Protein AF-0000000070301097 (afdb_homodimer)

Solvent-accessible surface area (backbone atoms only — not comparable to full-atom values): 40102 Å² total; per-residue (Å²): 132,86,77,67,25,36,35,29,25,30,81,79,52,45,54,55,52,76,52,56,28,48,64,40,44,45,90,35,55,64,46,75,44,76,74,69,53,74,23,33,63,29,37,35,24,30,61,84,64,44,79,50,8,28,23,27,32,39,84,56,67,58,24,27,42,43,61,41,70,46,54,82,66,65,92,47,59,67,46,46,28,51,45,50,35,54,30,47,49,50,44,55,66,67,61,50,75,31,85,77,51,65,75,56,15,11,36,51,49,45,55,34,40,14,57,30,53,55,39,57,37,32,36,28,36,32,52,56,39,35,31,37,34,30,26,52,30,57,32,42,52,75,41,41,66,54,43,50,53,25,48,39,67,54,47,73,68,51,35,67,24,32,34,36,54,27,60,87,48,36,64,78,86,65,74,65,91,63,74,61,44,61,81,36,63,78,86,74,84,56,68,32,28,52,58,40,41,53,41,64,49,31,57,84,82,38,64,86,67,17,61,75,68,60,43,52,63,60,27,57,53,46,18,74,65,17,55,69,24,32,32,36,28,36,54,29,48,58,28,62,56,50,54,30,22,55,75,29,43,31,57,28,38,39,35,28,19,62,45,59,66,33,46,51,47,17,51,54,26,43,46,75,67,45,62,90,56,80,47,60,49,76,42,69,37,54,58,69,60,47,61,71,66,49,57,71,46,68,30,35,28,40,37,42,48,55,76,62,64,18,92,42,68,90,39,36,70,60,22,44,51,50,51,17,53,56,44,20,53,47,60,61,26,43,18,79,70,11,40,39,39,40,46,42,58,15,59,58,53,47,66,67,57,50,50,48,26,46,37,51,14,34,51,73,47,68,49,53,46,24,38,35,45,72,43,61,50,37,56,54,51,25,24,19,57,52,35,69,80,60,56,34,42,35,32,40,33,30,42,35,74,132,85,76,68,24,37,34,30,25,32,81,81,52,44,54,55,52,78,53,56,29,48,65,40,44,44,88,34,56,65,47,77,44,77,75,69,54,74,23,35,63,28,36,36,24,30,62,84,64,44,77,48,7,26,23,27,30,40,84,56,66,58,24,28,44,41,60,40,69,46,54,83,65,63,91,47,58,67,45,45,29,51,45,49,36,53,32,46,49,51,46,54,67,66,62,50,76,32,84,76,50,66,73,55,14,11,36,53,51,45,55,35,40,14,57,31,51,56,40,56,38,33,38,30,36,32,53,57,38,34,31,36,35,29,28,52,31,57,32,42,50,74,40,42,66,54,44,51,55,24,47,39,65,52,47,73,67,53,34,68,24,32,35,36,55,27,61,88,48,37,62,77,86,65,74,64,89,64,73,61,43,61,80,36,62,78,85,76,83,56,69,31,26,54,57,41,42,52,40,63,48,32,56,84,82,39,64,86,67,18,63,76,68,62,43,52,65,58,28,57,53,46,17,73,63,17,55,70,25,32,34,37,29,36,52,28,48,59,28,62,55,51,54,30,22,55,75,30,41,30,58,28,36,40,36,29,19,64,46,58,66,31,46,51,47,18,51,52,27,43,48,72,67,45,61,90,56,80,47,59,49,78,42,69,37,54,58,69,60,49,60,70,65,50,56,71,46,67,28,35,29,40,35,42,48,55,77,64,65,17,90,42,68,90,40,36,70,62,24,44,50,49,51,18,52,57,45,20,54,46,59,60,26,43,19,77,70,12,40,40,41,40,45,42,58,16,59,58,54,46,66,66,57,51,50,49,27,46,38,52,13,34,51,74,46,67,50,53,45,25,37,36,44,74,45,60,49,34,55,58,50,24,23,18,57,52,36,70,80,60,56,34,42,36,30,40,33,31,43,34,72

Secondary structure (DSSP, 8-state):
-PPPPEEEEPTTTTHHHHTT-SEEEGGGEEEEES-PPTT-EEEEE-TT--EEEEEEE-SSSEEEEEEES-TT---SHHHHHHHHHHHHHHHHHTT--B-S-TTT-B-EEEEEEGGGGT-TTEEEEEETTEEEEEESSHHHHHTHHHHHHHHHHHTTTS--EEEE--TTTS-GGG------EEEES------EEETTEEE---TTTSSTTSS-GGGHHHHHHHHTT-TT-EEEEES-TTTHHHHHHHHTT-SEEEEEES-HHHHHHHHHHHHHHHTT-TTEEEEES-HHHHHHHSPTT--SEEEE-PPPS-SSGGGHHHHHHHHHHHHHHHHHHSPTTEEEEEEE--TTS-HHHHHHHHHHHHHHHT--EEEEEEE---TTSPEETT-GGG---EEEEEEE-/-----EEEEPTTTTHHHHTT-SEEEGGGEEEEES-PPTT-EEEEE-TT--EEEEEEE-SSSEEEEEEES-TT---SHHHHHHHHHHHHHHHHHTT--B-S-TTT-B-EEEEEEGGGGT-TTEEEEEETTEEEEEESSHHHHHTHHHHHHHHHHHTTTS--EEEE--TTTS-GGG------EEEES------EEETTEEE---TTTSSTTSS-GGGHHHHHHHHTT-TT-EEEEES-TTTHHHHHHHHTT-SEEEEEES-HHHHHHHHHHHHHHHTT-TTEEEEES-HHHHHHHSPTT--SEEEE-PPPS-SSGGGHHHHHHHHHHHHHHHHHHSPTTEEEEEEE--TTS-HHHHHHHHHHHHHHHT--EEEEEEE---TTSPEETT-GGG---EEEEEEE-

InterPro domains:
  IPR002478 PUA domain [SM00359] (5-89)
  IPR015947 PUA-like superfamily [SSF88697] (5-71)
  IPR019614 S-adenosylmethionine-dependent methyltransferase [PF10672] (193-356)
  IPR029063 S-adenosyl-L-methionine-dependent methyltransferase superfamily [G3DSA:3.40.50.150] (193-400)
  IPR029063 S-adenosyl-L-methionine-dependent methyltransferase superfamily [SSF53335] (89-398)
  IPR036974 PUA domain superfamily [G3DSA:2.30.130.10] (5-72)
  IPR041532 RlmI-like, PUA domain [PF17785] (7-69)
  IPR041532 RlmI-like, PUA domain [cd21153] (5-70)

Nearest PDB structures (foldseek):
  2cww-assembly2_B  TM=9.002E-01  e=7.167E-39  Thermus thermophilus HB8
  4dmg-assembly1_B  TM=9.343E-01  e=1.389E-37  Thermus thermophilus HB8
  2cww-assembly1_A-2  TM=9.075E-01  e=8.643E-38  Thermus thermophilus HB8
  1wxw-assembly1_A  TM=9.062E-01  e=1.245E-36  Thermus thermophilus HB8
  3v8v-assembly2_B  TM=6.995E-01  e=7.171E-20  Escherichia coli K-12

Sequence (802 aa):
MTALPSITLLPNKEESVRRFHPWIFSGAIASISGNPAEGDPVHIFSSKHEPLGVGHYEKGSIAVRMLSFDVDTVLDVSFWEERLSAAFRLRSALGLIRYDDPRSKNTVYRLVHGEGDGLPGLIIDVYGHTAVMQAHSVGMHHARTDIAKALIATTAGLVDAVYYKSDSTLPFKAGLESADGFLIGSAQAEAEYENGLLFLPDWIKGQKTGFFIDQRENRALLEEYASGRKVLNMFCYSGGFSLYAMRGGAYKVHSVDSSARAVHLLEKNMALNFAGDDRHESYAADAFHFLDEMAVGAYDLIVLDPPAFAKHRKVLRNALIGYRKLNAVAFRKIAPGGVLFTFSCSQAVSREEFRLAVFTAAASAGRKVRILHQLTQPADHPINIYHPEGEYLKGLVLYVEMTALPSITLLPNKEESVRRFHPWIFSGAIASISGNPAEGDPVHIFSSKHEPLGVGHYEKGSIAVRMLSFDVDTVLDVSFWEERLSAAFRLRSALGLIRYDDPRSKNTVYRLVHGEGDGLPGLIIDVYGHTAVMQAHSVGMHHARTDIAKALIATTAGLVDAVYYKSDSTLPFKAGLESADGFLIGSAQAEAEYENGLLFLPDWIKGQKTGFFIDQRENRALLEEYASGRKVLNMFCYSGGFSLYAMRGGAYKVHSVDSSARAVHLLEKNMALNFAGDDRHESYAADAFHFLDEMAVGAYDLIVLDPPAFAKHRKVLRNALIGYRKLNAVAFRKIAPGGVLFTFSCSQAVSREEFRLAVFTAAASAGRKVRILHQLTQPADHPINIYHPEGEYLKGLVLYVE

Structure (mmCIF, N/CA/C/O backbone):
data_AF-0000000070301097-model_v1
#
loop_
_entity.id
_entity.type
_entity.pdbx_description
1 polymer 'PUA domain-containing protein'
#
loop_
_atom_site.group_PDB
_atom_site.id
_atom_site.type_symbol
_atom_site.label_atom_id
_atom_site.label_alt_id
_atom_site.label_comp_id
_atom_site.label_asym_id
_atom_site.label_entity_id
_atom_site.label_seq_id
_atom_site.pdbx_PDB_ins_code
_atom_site.Cartn_x
_atom_site.Cartn_y
_atom_site.Cartn_z
_atom_site.occupancy
_atom_site.B_iso_or_equiv
_atom_site.auth_seq_id
_atom_site.auth_comp_id
_atom_site.auth_asym_id
_atom_site.auth_atom_id
_atom_site.pdbx_PDB_model_num
ATOM 1 N N . MET A 1 1 ? 9.078 -39.25 -31.391 1 39.34 1 MET A N 1
ATOM 2 C CA . MET A 1 1 ? 8.422 -38.312 -30.469 1 39.34 1 MET A CA 1
ATOM 3 C C . MET A 1 1 ? 7.965 -37.062 -31.188 1 39.34 1 MET A C 1
ATOM 5 O O . MET A 1 1 ? 8.773 -36.375 -31.797 1 39.34 1 MET A O 1
ATOM 9 N N . THR A 1 2 ? 6.727 -36.938 -31.688 1 54.66 2 THR A N 1
ATOM 10 C CA . THR A 1 2 ? 6.203 -35.938 -32.594 1 54.66 2 THR A CA 1
ATOM 11 C C . THR A 1 2 ? 6.473 -34.531 -32.062 1 54.66 2 THR A C 1
ATOM 13 O O . THR A 1 2 ? 6.32 -34.25 -30.875 1 54.66 2 THR A O 1
ATOM 16 N N . ALA A 1 3 ? 7.215 -33.688 -32.812 1 79.31 3 ALA A N 1
ATOM 17 C CA . ALA A 1 3 ? 7.641 -32.312 -32.469 1 79.31 3 ALA A CA 1
ATOM 18 C C . ALA A 1 3 ? 6.453 -31.453 -32.062 1 79.31 3 ALA A C 1
ATOM 20 O O . ALA A 1 3 ? 5.359 -31.594 -32.625 1 79.31 3 ALA A O 1
ATOM 21 N N . LEU A 1 4 ? 6.418 -30.797 -30.891 1 90.31 4 LEU A N 1
ATOM 22 C CA . LEU A 1 4 ? 5.379 -29.859 -30.484 1 90.31 4 LEU A CA 1
ATOM 23 C C . LEU A 1 4 ? 5.07 -28.875 -31.609 1 90.31 4 LEU A C 1
ATOM 25 O O . LEU A 1 4 ? 5.961 -28.5 -32.375 1 90.31 4 LEU A O 1
ATOM 29 N N . PRO A 1 5 ? 3.797 -28.547 -31.75 1 97.06 5 PRO A N 1
ATOM 30 C CA . PRO A 1 5 ? 3.506 -27.422 -32.656 1 97.06 5 PRO A CA 1
ATOM 31 C C . PRO A 1 5 ? 4.301 -26.172 -32.312 1 97.06 5 PRO A C 1
ATOM 33 O O . PRO A 1 5 ? 4.879 -26.078 -31.219 1 97.06 5 PRO A O 1
ATOM 36 N N . SER A 1 6 ? 4.379 -25.328 -33.344 1 97.81 6 SER A N 1
ATOM 37 C CA . SER A 1 6 ? 5.199 -24.141 -33.125 1 97.81 6 SER A CA 1
ATOM 38 C C . SER A 1 6 ? 4.5 -22.891 -33.625 1 97.81 6 SER A C 1
ATOM 40 O O . SER A 1 6 ? 3.686 -22.953 -34.562 1 97.81 6 SER A O 1
ATOM 42 N N . ILE A 1 7 ? 4.797 -21.781 -33 1 98.25 7 ILE A N 1
ATOM 43 C CA . ILE A 1 7 ? 4.305 -20.453 -33.375 1 98.25 7 ILE A CA 1
ATOM 44 C C . ILE A 1 7 ? 5.48 -19.531 -33.656 1 98.25 7 ILE A C 1
ATOM 46 O O . ILE A 1 7 ? 6.438 -19.469 -32.875 1 98.25 7 ILE A O 1
ATOM 50 N N . THR A 1 8 ? 5.398 -18.875 -34.781 1 98.62 8 THR A N 1
ATOM 51 C CA . THR A 1 8 ? 6.383 -17.859 -35.125 1 98.62 8 THR A CA 1
ATOM 52 C C . THR A 1 8 ? 5.777 -16.469 -35.031 1 98.62 8 THR A C 1
ATOM 54 O O . THR A 1 8 ? 4.691 -16.219 -35.562 1 98.62 8 THR A O 1
ATOM 57 N N . LEU A 1 9 ? 6.453 -15.586 -34.375 1 98.69 9 LEU A N 1
ATOM 58 C CA . LEU A 1 9 ? 5.949 -14.234 -34.156 1 98.69 9 LEU A CA 1
ATOM 59 C C . LEU A 1 9 ? 6.32 -13.312 -35.312 1 98.69 9 LEU A C 1
ATOM 61 O O . LEU A 1 9 ? 7.25 -13.602 -36.062 1 98.69 9 LEU A O 1
ATOM 65 N N . LEU A 1 10 ? 5.512 -12.211 -35.438 1 98.38 10 LEU A N 1
ATOM 66 C CA . LEU A 1 10 ? 5.828 -11.141 -36.406 1 98.38 10 LEU A CA 1
ATOM 67 C C . LEU A 1 10 ? 7.109 -10.422 -36 1 98.38 10 LEU A C 1
ATOM 69 O O . LEU A 1 10 ? 7.527 -10.492 -34.844 1 98.38 10 LEU A O 1
ATOM 73 N N . PRO A 1 11 ? 7.75 -9.727 -36.938 1 97.38 11 PRO A N 1
ATOM 74 C CA . PRO A 1 11 ? 8.93 -8.938 -36.594 1 97.38 11 PRO A CA 1
ATOM 75 C C . PRO A 1 11 ? 8.664 -7.945 -35.469 1 97.38 11 PRO A C 1
ATOM 77 O O . PRO A 1 11 ? 7.609 -7.305 -35.438 1 97.38 11 PRO A O 1
ATOM 80 N N . ASN A 1 12 ? 9.531 -7.879 -34.469 1 95.25 12 ASN A N 1
ATOM 81 C CA . ASN A 1 12 ? 9.531 -6.941 -33.344 1 95.25 12 ASN A CA 1
ATOM 82 C C . ASN A 1 12 ? 8.5 -7.332 -32.281 1 95.25 12 ASN A C 1
ATOM 84 O O . ASN A 1 12 ? 8.414 -6.691 -31.234 1 95.25 12 ASN A O 1
ATOM 88 N N . LYS A 1 13 ? 7.711 -8.367 -32.531 1 96.5 13 LYS A N 1
ATOM 89 C CA . LYS A 1 13 ? 6.699 -8.773 -31.547 1 96.5 13 LYS A CA 1
ATOM 90 C C . LYS A 1 13 ? 7.285 -9.727 -30.5 1 96.5 13 LYS A C 1
ATOM 92 O O . LYS A 1 13 ? 6.578 -10.18 -29.609 1 96.5 13 LYS A O 1
ATOM 97 N N . GLU A 1 14 ? 8.625 -9.969 -30.672 1 96.31 14 GLU A N 1
ATOM 98 C CA . GLU A 1 14 ? 9.297 -10.812 -29.688 1 96.31 14 GLU A CA 1
ATOM 99 C C . GLU A 1 14 ? 9.781 -9.992 -28.484 1 96.31 14 GLU A C 1
ATOM 101 O O . GLU A 1 14 ? 10.188 -10.555 -27.469 1 96.31 14 GLU A O 1
ATOM 106 N N . GLU A 1 15 ? 9.734 -8.688 -28.594 1 95.38 15 GLU A N 1
ATOM 107 C CA . GLU A 1 15 ? 10.297 -7.816 -27.562 1 95.38 15 GLU A CA 1
ATOM 108 C C . GLU A 1 15 ? 9.633 -8.055 -26.203 1 95.38 15 GLU A C 1
ATOM 110 O O . GLU A 1 15 ? 10.305 -8.156 -25.188 1 95.38 15 GLU A O 1
ATOM 115 N N . SER A 1 16 ? 8.273 -8.109 -26.156 1 95.12 16 SER A N 1
ATOM 116 C CA . SER A 1 16 ? 7.555 -8.344 -24.922 1 95.12 16 SER A CA 1
ATOM 117 C C . SER A 1 16 ? 7.93 -9.688 -24.312 1 95.12 16 SER A C 1
ATOM 119 O O . SER A 1 16 ? 8.055 -9.812 -23.094 1 95.12 16 SER A O 1
ATOM 121 N N . VAL A 1 17 ? 8.125 -10.703 -25.156 1 96.94 17 VAL A N 1
ATOM 122 C CA . VAL A 1 17 ? 8.5 -12.031 -24.688 1 96.94 17 VAL A CA 1
ATOM 123 C C . VAL A 1 17 ? 9.914 -12 -24.109 1 96.94 17 VAL A C 1
ATOM 125 O O . VAL A 1 17 ? 10.188 -12.617 -23.078 1 96.94 17 VAL A O 1
ATOM 128 N N . ARG A 1 18 ? 10.797 -11.266 -24.781 1 95.81 18 ARG A N 1
ATOM 129 C CA . ARG A 1 18 ? 12.172 -11.133 -24.328 1 95.81 18 ARG A CA 1
ATOM 130 C C . ARG A 1 18 ? 12.242 -10.375 -23 1 95.81 18 ARG A C 1
ATOM 132 O O . ARG A 1 18 ? 13.211 -10.508 -22.25 1 95.81 18 ARG A O 1
ATOM 139 N N . ARG A 1 19 ? 11.195 -9.648 -22.719 1 95.5 19 ARG A N 1
ATOM 140 C CA . ARG A 1 19 ? 11.086 -8.945 -21.438 1 95.5 19 ARG A CA 1
ATOM 141 C C . ARG A 1 19 ? 10.195 -9.711 -20.469 1 95.5 19 ARG A C 1
ATOM 143 O O . ARG A 1 19 ? 9.648 -9.133 -19.531 1 95.5 19 ARG A O 1
ATOM 150 N N . PHE A 1 20 ? 9.898 -10.93 -20.781 1 97.44 20 PHE A N 1
ATOM 151 C CA . PHE A 1 20 ? 9.344 -11.953 -19.906 1 97.44 20 PHE A CA 1
ATOM 152 C C . PHE A 1 20 ? 7.859 -11.727 -19.672 1 97.44 20 PHE A C 1
ATOM 154 O O . PHE A 1 20 ? 7.32 -12.117 -18.641 1 97.44 20 PHE A O 1
ATOM 161 N N . HIS A 1 21 ? 7.238 -10.992 -20.562 1 97.75 21 HIS A N 1
ATOM 162 C CA . HIS A 1 21 ? 5.785 -10.922 -20.469 1 97.75 21 HIS A CA 1
ATOM 163 C C . HIS A 1 21 ? 5.152 -12.289 -20.703 1 97.75 21 HIS A C 1
ATOM 165 O O . HIS A 1 21 ? 5.492 -12.969 -21.672 1 97.75 21 HIS A O 1
ATOM 171 N N . PRO A 1 22 ? 4.195 -12.68 -19.922 1 97.88 22 PRO A N 1
ATOM 172 C CA . PRO A 1 22 ? 3.732 -14.07 -19.969 1 97.88 22 PRO A CA 1
ATOM 173 C C . PRO A 1 22 ? 2.627 -14.297 -21 1 97.88 22 PRO A C 1
ATOM 175 O O . PRO A 1 22 ? 2.125 -15.414 -21.141 1 97.88 22 PRO A O 1
ATOM 178 N N . TRP A 1 23 ? 2.256 -13.258 -21.734 1 98.06 23 TRP A N 1
ATOM 179 C CA . TRP A 1 23 ? 1.188 -13.391 -22.719 1 98.06 23 TRP A CA 1
ATOM 180 C C . TRP A 1 23 ? 1.692 -13.055 -24.109 1 98.06 23 TRP A C 1
ATOM 182 O O . TRP A 1 23 ? 2.48 -12.117 -24.281 1 98.06 23 TRP A O 1
ATOM 192 N N . ILE A 1 24 ? 1.294 -13.789 -25.031 1 98.31 24 ILE A N 1
ATOM 193 C CA . ILE A 1 24 ? 1.429 -13.438 -26.453 1 98.31 24 ILE A CA 1
ATOM 194 C C . ILE A 1 24 ? 0.048 -13.203 -27.047 1 98.31 24 ILE A C 1
ATOM 196 O O . ILE A 1 24 ? -0.822 -14.07 -27 1 98.31 24 ILE A O 1
ATOM 200 N N . PHE A 1 25 ? -0.124 -12.133 -27.609 1 97.69 25 PHE A N 1
ATOM 201 C CA . PHE A 1 25 ? -1.412 -11.773 -28.188 1 97.69 25 PHE A CA 1
ATOM 202 C C . PHE A 1 25 ? -1.523 -12.273 -29.625 1 97.69 25 PHE A C 1
ATOM 204 O O . PHE A 1 25 ? -0.518 -12.383 -30.328 1 97.69 25 PHE A O 1
ATOM 211 N N . SER A 1 26 ? -2.752 -12.484 -30.016 1 97.56 26 SER A N 1
ATOM 212 C CA . SER A 1 26 ? -3.012 -13.07 -31.328 1 97.56 26 SER A CA 1
ATOM 213 C C . SER A 1 26 ? -2.465 -12.188 -32.438 1 97.56 26 SER A C 1
ATOM 215 O O . SER A 1 26 ? -1.997 -12.695 -33.469 1 97.56 26 SER A O 1
ATOM 217 N N . GLY A 1 27 ? -2.48 -10.906 -32.219 1 97.19 27 GLY A N 1
ATOM 218 C CA . GLY A 1 27 ? -2.008 -9.969 -33.219 1 97.19 27 GLY A CA 1
ATOM 219 C C . GLY A 1 27 ? -0.509 -10.039 -33.469 1 97.19 27 GLY A C 1
ATOM 220 O O . GLY A 1 27 ? 0.001 -9.531 -34.469 1 97.19 27 GLY A O 1
ATOM 221 N N . ALA A 1 28 ? 0.151 -10.727 -32.625 1 98.12 28 ALA A N 1
ATOM 222 C CA . ALA A 1 28 ? 1.606 -10.797 -32.688 1 98.12 28 ALA A CA 1
ATOM 223 C C . ALA A 1 28 ? 2.049 -12.016 -33.5 1 98.12 28 ALA A C 1
ATOM 225 O O . ALA A 1 28 ? 3.234 -12.172 -33.812 1 98.12 28 ALA A O 1
ATOM 226 N N . ILE A 1 29 ? 1.186 -12.883 -33.969 1 98.19 29 ILE A N 1
ATOM 227 C CA . ILE A 1 29 ? 1.529 -14.18 -34.562 1 98.19 29 ILE A CA 1
ATOM 228 C C . ILE A 1 29 ? 1.639 -14.062 -36.062 1 98.19 29 ILE A C 1
ATOM 230 O O . ILE A 1 29 ? 0.737 -13.531 -36.719 1 98.19 29 ILE A O 1
ATOM 234 N N . ALA A 1 30 ? 2.715 -14.5 -36.625 1 98.19 30 ALA A N 1
ATOM 235 C CA . ALA A 1 30 ? 2.926 -14.555 -38.062 1 98.19 30 ALA A CA 1
ATOM 236 C C . ALA A 1 30 ? 2.406 -15.867 -38.625 1 98.19 30 ALA A C 1
ATOM 238 O O . ALA A 1 30 ? 1.756 -15.875 -39.688 1 98.19 30 ALA A O 1
ATOM 239 N N . SER A 1 31 ? 2.732 -17 -37.969 1 97.94 31 SER A N 1
ATOM 240 C CA . SER A 1 31 ? 2.303 -18.297 -38.469 1 97.94 31 SER A CA 1
ATOM 241 C C . SER A 1 31 ? 2.246 -19.328 -37.344 1 97.94 31 SER A C 1
ATOM 243 O O . SER A 1 31 ? 2.893 -19.172 -36.312 1 97.94 31 SER A O 1
ATOM 245 N N . ILE A 1 32 ? 1.415 -20.297 -37.562 1 97.56 32 ILE A N 1
ATOM 246 C CA . ILE A 1 32 ? 1.292 -21.438 -36.688 1 97.56 32 ILE A CA 1
ATOM 247 C C . ILE A 1 32 ? 1.538 -22.734 -37.469 1 97.56 32 ILE A C 1
ATOM 249 O O . ILE A 1 32 ? 0.93 -22.953 -38.5 1 97.56 32 ILE A O 1
ATOM 253 N N . SER A 1 33 ? 2.439 -23.531 -36.938 1 96.75 33 SER A N 1
ATOM 254 C CA . SER A 1 33 ? 2.734 -24.828 -37.562 1 96.75 33 SER A CA 1
ATOM 255 C C . SER A 1 33 ? 2.283 -25.969 -36.656 1 96.75 33 SER A C 1
ATOM 257 O O . SER A 1 33 ? 2.484 -25.938 -35.438 1 96.75 33 SER A O 1
ATOM 259 N N . GLY A 1 34 ? 1.703 -27.078 -37.25 1 95.88 34 GLY A N 1
ATOM 260 C CA . GLY A 1 34 ? 1.335 -28.266 -36.5 1 95.88 34 GLY A CA 1
ATOM 261 C C . GLY A 1 34 ? -0.115 -28.281 -36.062 1 95.88 34 GLY A C 1
ATOM 262 O O . GLY A 1 34 ? -0.578 -29.234 -35.438 1 95.88 34 GLY A O 1
ATOM 263 N N . ASN A 1 35 ? -0.934 -27.281 -36.281 1 94.06 35 ASN A N 1
ATOM 264 C CA . ASN A 1 35 ? -2.359 -27.172 -35.969 1 94.06 35 ASN A CA 1
ATOM 265 C C . ASN A 1 35 ? -2.668 -27.484 -34.531 1 94.06 35 ASN A C 1
ATOM 267 O O . ASN A 1 35 ? -3.426 -28.406 -34.219 1 94.06 35 ASN A O 1
ATOM 271 N N . PRO A 1 36 ? -2.191 -26.828 -33.656 1 96.44 36 PRO A N 1
ATOM 272 C CA . PRO A 1 36 ? -2.451 -27.078 -32.25 1 96.44 36 PRO A CA 1
ATOM 273 C C . PRO A 1 36 ? -3.916 -26.859 -31.875 1 96.44 36 PRO A C 1
ATOM 275 O O . PRO A 1 36 ? -4.566 -25.953 -32.406 1 96.44 36 PRO A O 1
ATOM 278 N N . ALA A 1 37 ? -4.398 -27.781 -30.984 1 94.38 37 ALA A N 1
ATOM 279 C CA . ALA A 1 37 ? -5.688 -27.547 -30.344 1 94.38 37 ALA A CA 1
ATOM 280 C C . ALA A 1 37 ? -5.539 -26.625 -29.141 1 94.38 37 ALA A C 1
ATOM 282 O O . ALA A 1 37 ? -4.43 -26.406 -28.641 1 94.38 37 ALA A O 1
ATOM 283 N N . GLU A 1 38 ? -6.656 -26.078 -28.75 1 94.38 38 GLU A N 1
ATOM 284 C CA . GLU A 1 38 ? -6.625 -25.234 -27.562 1 94.38 38 GLU A CA 1
ATOM 285 C C . GLU A 1 38 ? -6.094 -26 -26.344 1 94.38 38 GLU A C 1
ATOM 287 O O . GLU A 1 38 ? -6.527 -27.109 -26.078 1 94.38 38 GLU A O 1
ATOM 292 N N . GLY A 1 39 ? -5.16 -25.328 -25.672 1 95.5 39 GLY A N 1
ATOM 293 C CA . GLY A 1 39 ? -4.578 -25.938 -24.484 1 95.5 39 GLY A CA 1
ATOM 294 C C . GLY A 1 39 ? -3.285 -26.688 -24.766 1 95.5 39 GLY A C 1
ATOM 295 O O . GLY A 1 39 ? -2.533 -27 -23.844 1 95.5 39 GLY A O 1
ATOM 296 N N . ASP A 1 40 ? -2.982 -26.969 -26.031 1 96.38 40 ASP A N 1
ATOM 297 C CA . ASP A 1 40 ? -1.773 -27.703 -26.391 1 96.38 40 ASP A CA 1
ATOM 298 C C . ASP A 1 40 ? -0.521 -26.875 -26.094 1 96.38 40 ASP A C 1
ATOM 300 O O . ASP A 1 40 ? -0.517 -25.656 -26.25 1 96.38 40 ASP A O 1
ATOM 304 N N . PRO A 1 41 ? 0.547 -27.594 -25.641 1 97.75 41 PRO A N 1
ATOM 305 C CA . PRO A 1 41 ? 1.835 -26.891 -25.578 1 97.75 41 PRO A CA 1
ATOM 306 C C . PRO A 1 41 ? 2.367 -26.516 -26.969 1 97.75 41 PRO A C 1
ATOM 308 O O . PRO A 1 41 ? 2.211 -27.297 -27.906 1 97.75 41 PRO A O 1
ATOM 311 N N . VAL A 1 42 ? 2.928 -25.359 -27.078 1 98.31 42 VAL A N 1
ATOM 312 C CA . VAL A 1 42 ? 3.502 -24.906 -28.328 1 98.31 42 VAL A CA 1
ATOM 313 C C . VAL A 1 42 ? 4.863 -24.25 -28.078 1 98.31 42 VAL A C 1
ATOM 315 O O . VAL A 1 42 ? 5.082 -23.641 -27.031 1 98.31 42 VAL A O 1
ATOM 318 N N . HIS A 1 43 ? 5.773 -24.438 -28.984 1 98.5 43 HIS A N 1
ATOM 319 C CA . HIS A 1 43 ? 7.035 -23.703 -28.984 1 98.5 43 HIS A CA 1
ATOM 320 C C . HIS A 1 43 ? 6.883 -22.344 -29.641 1 98.5 43 HIS A C 1
ATOM 322 O O . HIS A 1 43 ? 6.168 -22.203 -30.625 1 98.5 43 HIS A O 1
ATOM 328 N N . ILE A 1 44 ? 7.566 -21.344 -29.141 1 98.5 44 ILE A N 1
ATOM 329 C CA . ILE A 1 44 ? 7.496 -19.984 -29.672 1 98.5 44 ILE A CA 1
ATOM 330 C C . ILE A 1 44 ? 8.852 -19.594 -30.266 1 98.5 44 ILE A C 1
ATOM 332 O O . ILE A 1 44 ? 9.891 -19.766 -29.625 1 98.5 44 ILE A O 1
ATOM 336 N N . PHE A 1 45 ? 8.789 -19.047 -31.422 1 98.56 45 PHE A N 1
ATOM 337 C CA . PHE A 1 45 ? 9.992 -18.562 -32.094 1 98.56 45 PHE A CA 1
ATOM 338 C C . PHE A 1 45 ? 9.812 -17.125 -32.562 1 98.56 45 PHE A C 1
ATOM 340 O O . PHE A 1 45 ? 8.688 -16.688 -32.844 1 98.56 45 PHE A O 1
ATOM 347 N N . SER A 1 46 ? 10.914 -16.406 -32.625 1 98.31 46 SER A N 1
ATOM 348 C CA . SER A 1 46 ? 10.883 -15.055 -33.188 1 98.31 46 SER A CA 1
ATOM 349 C C . SER A 1 46 ? 10.734 -15.109 -34.688 1 98.31 46 SER A C 1
ATOM 351 O O . SER A 1 46 ? 10.719 -16.188 -35.281 1 98.31 46 SER A O 1
ATOM 353 N N . SER A 1 47 ? 10.586 -13.922 -35.312 1 97.69 47 SER A N 1
ATOM 354 C CA . SER A 1 47 ? 10.508 -13.82 -36.781 1 97.69 47 SER A CA 1
ATOM 355 C C . SER A 1 47 ? 11.766 -14.359 -37.438 1 97.69 47 SER A C 1
ATOM 357 O O . SER A 1 47 ? 11.734 -14.797 -38.594 1 97.69 47 SER A O 1
ATOM 359 N N . LYS A 1 48 ? 12.859 -14.352 -36.719 1 97.75 48 LYS A N 1
ATOM 360 C CA . LYS A 1 48 ? 14.133 -14.875 -37.219 1 97.75 48 LYS A CA 1
ATOM 361 C C . LYS A 1 48 ? 14.367 -16.297 -36.719 1 97.75 48 LYS A C 1
ATOM 363 O O . LYS A 1 48 ? 15.492 -16.797 -36.781 1 97.75 48 LYS A O 1
ATOM 368 N N . HIS A 1 49 ? 13.359 -16.906 -36.125 1 97.12 49 HIS A N 1
ATOM 369 C CA . HIS A 1 49 ? 13.32 -18.297 -35.719 1 97.12 49 HIS A CA 1
ATOM 370 C C . HIS A 1 49 ? 14.227 -18.516 -34.5 1 97.12 49 HIS A C 1
ATOM 372 O O . HIS A 1 49 ? 14.797 -19.609 -34.344 1 97.12 49 HIS A O 1
ATOM 378 N N . GLU A 1 50 ? 14.477 -17.453 -33.781 1 97.88 50 GLU A N 1
ATOM 379 C CA . GLU A 1 50 ? 15.125 -17.625 -32.469 1 97.88 50 GLU A CA 1
ATOM 380 C C . GLU A 1 50 ? 14.172 -18.234 -31.453 1 97.88 50 GLU A C 1
ATOM 382 O O . GLU A 1 50 ? 13 -17.844 -31.391 1 97.88 50 GLU A O 1
ATOM 387 N N . PRO A 1 51 ? 14.656 -19.25 -30.734 1 98.12 51 PRO A N 1
ATOM 388 C CA . PRO A 1 51 ? 13.781 -19.844 -29.719 1 98.12 51 PRO A CA 1
ATOM 389 C C . PRO A 1 51 ? 13.43 -18.875 -28.594 1 98.12 51 PRO A C 1
ATOM 391 O O . PRO A 1 51 ? 14.312 -18.203 -28.062 1 98.12 51 PRO A O 1
ATOM 394 N N . LEU A 1 52 ? 12.133 -18.781 -28.172 1 98.25 52 LEU A N 1
ATOM 395 C CA . LEU A 1 52 ? 11.688 -17.828 -27.172 1 98.25 52 LEU A CA 1
ATOM 396 C C . LEU A 1 52 ? 11.109 -18.531 -25.953 1 98.25 52 LEU A C 1
ATOM 398 O O . LEU A 1 52 ? 11.125 -17.984 -24.844 1 98.25 52 LEU A O 1
ATOM 402 N N . GLY A 1 53 ? 10.57 -19.719 -26.141 1 98.19 53 GLY A N 1
ATOM 403 C CA . GLY A 1 53 ? 10.031 -20.438 -24.984 1 98.19 53 GLY A CA 1
ATOM 404 C C . GLY A 1 53 ? 8.906 -21.391 -25.344 1 98.19 53 GLY A C 1
ATOM 405 O O . GLY A 1 53 ? 8.781 -21.797 -26.516 1 98.19 53 GLY A O 1
ATOM 406 N N . VAL A 1 54 ? 8.164 -21.859 -24.375 1 98.38 54 VAL A N 1
ATOM 407 C CA . VAL A 1 54 ? 7.047 -22.781 -24.531 1 98.38 54 VAL A CA 1
ATOM 408 C C . VAL A 1 54 ? 5.855 -22.297 -23.703 1 98.38 54 VAL A C 1
ATOM 410 O O . VAL A 1 54 ? 6.031 -21.703 -22.641 1 98.38 54 VAL A O 1
ATOM 413 N N . GLY A 1 55 ? 4.652 -22.453 -24.172 1 98.31 55 GLY A N 1
ATOM 414 C CA . GLY A 1 55 ? 3.426 -22.078 -23.484 1 98.31 55 GLY A CA 1
ATOM 415 C C . GLY A 1 55 ? 2.211 -22.844 -23.984 1 98.31 55 GLY A C 1
ATOM 416 O O . GLY A 1 55 ? 2.338 -23.766 -24.781 1 98.31 55 GLY A O 1
ATOM 417 N N . HIS A 1 56 ? 1.077 -22.562 -23.438 1 98.19 56 HIS A N 1
ATOM 418 C CA . HIS A 1 56 ? -0.183 -23.156 -23.875 1 98.19 56 HIS A CA 1
ATOM 419 C C . HIS A 1 56 ? -0.866 -22.297 -24.938 1 98.19 56 HIS A C 1
ATOM 421 O O . HIS A 1 56 ? -1.024 -21.078 -24.734 1 98.19 56 HIS A O 1
ATOM 427 N N . TYR A 1 57 ? -1.295 -22.938 -25.953 1 97.69 57 TYR A N 1
ATOM 428 C CA . TYR A 1 57 ? -2.035 -22.266 -27.016 1 97.69 57 TYR A CA 1
ATOM 429 C C . TYR A 1 57 ? -3.48 -22.016 -26.609 1 97.69 57 TYR A C 1
ATOM 431 O O . TYR A 1 57 ? -4.113 -22.875 -25.984 1 97.69 57 TYR A O 1
ATOM 439 N N . GLU A 1 58 ? -3.959 -20.859 -26.875 1 95 58 GLU A N 1
ATOM 440 C CA . GLU A 1 58 ? -5.344 -20.484 -26.594 1 95 58 GLU A CA 1
ATOM 441 C C . GLU A 1 58 ? -5.988 -19.812 -27.797 1 95 58 GLU A C 1
ATOM 443 O O . GLU A 1 58 ? -5.293 -19.203 -28.625 1 95 58 GLU A O 1
ATOM 448 N N . LYS A 1 59 ? -7.316 -19.984 -27.812 1 91.19 59 LYS A N 1
ATOM 449 C CA . LYS A 1 59 ? -8.086 -19.281 -28.844 1 91.19 59 LYS A CA 1
ATOM 450 C C . LYS A 1 59 ? -8.641 -17.953 -28.312 1 91.19 59 LYS A C 1
ATOM 452 O O . LYS A 1 59 ? -9.328 -17.938 -27.281 1 91.19 59 LYS A O 1
ATOM 457 N N . GLY A 1 60 ? -8.266 -16.891 -28.906 1 89.19 60 GLY A N 1
ATOM 458 C CA . GLY A 1 60 ? -8.719 -15.57 -28.469 1 89.19 60 GLY A CA 1
ATOM 459 C C . GLY A 1 60 ? -7.641 -14.508 -28.594 1 89.19 60 GLY A C 1
ATOM 460 O O . GLY A 1 60 ? -6.68 -14.672 -29.344 1 89.19 60 GLY A O 1
ATOM 461 N N . SER A 1 61 ? -7.898 -13.383 -27.844 1 93 61 SER A N 1
ATOM 462 C CA . SER A 1 61 ? -6.953 -12.273 -27.906 1 93 61 SER A CA 1
ATOM 463 C C . SER A 1 61 ? -5.594 -12.68 -27.328 1 93 61 SER A C 1
ATOM 465 O O . SER A 1 61 ? -4.555 -12.289 -27.875 1 93 61 SER A O 1
ATOM 467 N N . ILE A 1 62 ? -5.648 -13.359 -26.203 1 95.44 62 ILE A N 1
ATOM 468 C CA . ILE A 1 62 ? -4.43 -13.992 -25.703 1 95.44 62 ILE A CA 1
ATOM 469 C C . ILE A 1 62 ? -4.238 -15.344 -26.375 1 95.44 62 ILE A C 1
ATOM 471 O O . ILE A 1 62 ? -4.98 -16.297 -26.109 1 95.44 62 ILE A O 1
ATOM 475 N N . ALA A 1 63 ? -3.234 -15.445 -27.188 1 97.19 63 ALA A N 1
ATOM 476 C CA . ALA A 1 63 ? -3.051 -16.625 -28.016 1 97.19 63 ALA A CA 1
ATOM 477 C C . ALA A 1 63 ? -2.172 -17.656 -27.328 1 97.19 63 ALA A C 1
ATOM 479 O O . ALA A 1 63 ? -2.266 -18.859 -27.609 1 97.19 63 ALA A O 1
ATOM 480 N N . VAL A 1 64 ? -1.292 -17.172 -26.484 1 98.25 64 VAL A N 1
ATOM 481 C CA . VAL A 1 64 ? -0.422 -18.078 -25.75 1 98.25 64 VAL A CA 1
ATOM 482 C C . VAL A 1 64 ? -0.21 -17.547 -24.328 1 98.25 64 VAL A C 1
ATOM 484 O O . VAL A 1 64 ? 0.017 -16.359 -24.141 1 98.25 64 VAL A O 1
ATOM 487 N N . ARG A 1 65 ? -0.304 -18.391 -23.375 1 98.12 65 ARG A N 1
ATOM 488 C CA . ARG A 1 65 ? 0.196 -18.156 -22.031 1 98.12 65 ARG A CA 1
ATOM 489 C C . ARG A 1 65 ? 1.523 -18.875 -21.812 1 98.12 65 ARG A C 1
ATOM 491 O O . ARG A 1 65 ? 1.575 -20.094 -21.781 1 98.12 65 ARG A O 1
ATOM 498 N N . MET A 1 66 ? 2.543 -18.062 -21.656 1 98.44 66 MET A N 1
ATOM 499 C CA . MET A 1 66 ? 3.898 -18.594 -21.547 1 98.44 66 MET A CA 1
ATOM 500 C C . MET A 1 66 ? 4.086 -19.328 -20.219 1 98.44 66 MET A C 1
ATOM 502 O O . MET A 1 66 ? 3.705 -18.828 -19.156 1 98.44 66 MET A O 1
ATOM 506 N N . LEU A 1 67 ? 4.68 -20.484 -20.281 1 98.38 67 LEU A N 1
ATOM 507 C CA . LEU A 1 67 ? 4.984 -21.25 -19.078 1 98.38 67 LEU A CA 1
ATOM 508 C C . LEU A 1 67 ? 6.477 -21.203 -18.766 1 98.38 67 LEU A C 1
ATOM 510 O O . LEU A 1 67 ? 6.879 -21.297 -17.594 1 98.38 67 LEU A O 1
ATOM 514 N N . SER A 1 68 ? 7.281 -21.141 -19.797 1 98 68 SER A N 1
ATOM 515 C CA . SER A 1 68 ? 8.727 -21.047 -19.672 1 98 68 SER A CA 1
ATOM 516 C C . SER A 1 68 ? 9.344 -20.25 -20.812 1 98 68 SER A C 1
ATOM 518 O O . SER A 1 68 ? 8.844 -20.297 -21.938 1 98 68 SER A O 1
ATOM 520 N N . PHE A 1 69 ? 10.359 -19.578 -20.562 1 97.56 69 PHE A N 1
ATOM 521 C CA . PHE A 1 69 ? 11.062 -18.812 -21.594 1 97.56 69 PHE A CA 1
ATOM 522 C C . PHE A 1 69 ? 12.266 -19.594 -22.109 1 97.56 69 PHE A C 1
ATOM 524 O O . PHE A 1 69 ? 13.109 -19.031 -22.828 1 97.56 69 PHE A O 1
ATOM 531 N N . ASP A 1 70 ? 12.391 -20.812 -21.688 1 96.38 70 ASP A N 1
ATOM 532 C CA . ASP A 1 70 ? 13.297 -21.797 -22.25 1 96.38 70 ASP A CA 1
ATOM 533 C C . ASP A 1 70 ? 12.547 -22.781 -23.141 1 96.38 70 ASP A C 1
ATOM 535 O O . ASP A 1 70 ? 11.766 -23.609 -22.656 1 96.38 70 ASP A O 1
ATOM 539 N N . VAL A 1 71 ? 12.898 -22.766 -24.406 1 95.81 71 VAL A N 1
ATOM 540 C CA . VAL A 1 71 ? 12.164 -23.531 -25.406 1 95.81 71 VAL A CA 1
ATOM 541 C C . VAL A 1 71 ? 12.344 -25.031 -25.141 1 95.81 71 VAL A C 1
ATOM 543 O O . VAL A 1 71 ? 11.5 -25.844 -25.547 1 95.81 71 VAL A O 1
ATOM 546 N N . ASP A 1 72 ? 13.336 -25.406 -24.422 1 95.19 72 ASP A N 1
ATOM 547 C CA . ASP A 1 72 ? 13.656 -26.828 -24.219 1 95.19 72 ASP A CA 1
ATOM 548 C C . ASP A 1 72 ? 12.945 -27.375 -22.984 1 95.19 72 ASP A C 1
ATOM 550 O O . ASP A 1 72 ? 13.055 -28.562 -22.688 1 95.19 72 ASP A O 1
ATOM 554 N N . THR A 1 73 ? 12.219 -26.516 -22.328 1 96.5 73 THR A N 1
ATOM 555 C CA . THR A 1 73 ? 11.5 -26.969 -21.141 1 96.5 73 THR A CA 1
ATOM 556 C C . THR A 1 73 ? 10.453 -28.016 -21.516 1 96.5 73 THR A C 1
ATOM 558 O O . THR A 1 73 ? 9.68 -27.828 -22.453 1 96.5 73 THR A O 1
ATOM 561 N N . VAL A 1 74 ? 10.438 -29.078 -20.766 1 95.19 74 VAL A N 1
ATOM 562 C CA . VAL A 1 74 ? 9.438 -30.125 -20.953 1 95.19 74 VAL A CA 1
ATOM 563 C C . VAL A 1 74 ? 8.344 -29.984 -19.906 1 95.19 74 VAL A C 1
ATOM 565 O O . VAL A 1 74 ? 8.625 -29.922 -18.703 1 95.19 74 VAL A O 1
ATOM 568 N N . LEU A 1 75 ? 7.109 -29.906 -20.328 1 95.38 75 LEU A N 1
ATOM 569 C CA . LEU A 1 75 ? 5.977 -29.719 -19.422 1 95.38 75 LEU A CA 1
ATOM 570 C C . LEU A 1 75 ? 5.457 -31.047 -18.906 1 95.38 75 LEU A C 1
ATOM 572 O O . LEU A 1 75 ? 4.348 -31.469 -19.266 1 95.38 75 LEU A O 1
ATOM 576 N N . ASP A 1 76 ? 6.211 -31.656 -18.094 1 93.69 76 ASP A N 1
ATOM 577 C CA . ASP A 1 76 ? 5.844 -32.906 -17.469 1 93.69 76 ASP A CA 1
ATOM 578 C C . ASP A 1 76 ? 5.602 -32.75 -15.977 1 93.69 76 ASP A C 1
ATOM 580 O O . ASP A 1 76 ? 5.477 -31.625 -15.492 1 93.69 76 ASP A O 1
ATOM 584 N N . VAL A 1 77 ? 5.469 -33.781 -15.273 1 93.69 77 VAL A N 1
ATOM 585 C CA . VAL A 1 77 ? 5.133 -33.75 -13.859 1 93.69 77 VAL A CA 1
ATOM 586 C C . VAL A 1 77 ? 6.215 -33 -13.078 1 93.69 77 VAL A C 1
ATOM 588 O O . VAL A 1 77 ? 5.914 -32.281 -12.133 1 93.69 77 VAL A O 1
ATOM 591 N N . SER A 1 78 ? 7.445 -33.188 -13.461 1 95.94 78 SER A N 1
ATOM 592 C CA . SER A 1 78 ? 8.555 -32.5 -12.797 1 95.94 78 SER A CA 1
ATOM 593 C C . SER A 1 78 ? 8.445 -31 -12.93 1 95.94 78 SER A C 1
ATOM 595 O O . SER A 1 78 ? 8.805 -30.25 -12.016 1 95.94 78 SER A O 1
ATOM 597 N N . PHE A 1 79 ? 7.988 -30.594 -14.117 1 97.56 79 PHE A N 1
ATOM 598 C CA . PHE A 1 79 ? 7.777 -29.156 -14.32 1 97.56 79 PHE A CA 1
ATOM 599 C C . PHE A 1 79 ? 6.785 -28.609 -13.305 1 97.56 79 PHE A C 1
ATOM 601 O O . PHE A 1 79 ? 7.047 -27.594 -12.664 1 97.56 79 PHE A O 1
ATOM 608 N N . TRP A 1 80 ? 5.66 -29.266 -13.156 1 98.38 80 TRP A N 1
ATOM 609 C CA . TRP A 1 80 ? 4.617 -28.812 -12.242 1 98.38 80 TRP A CA 1
ATOM 610 C C . TRP A 1 80 ? 5.102 -28.859 -10.797 1 98.38 80 TRP A C 1
ATOM 612 O O . TRP A 1 80 ? 4.832 -27.953 -10.008 1 98.38 80 TRP A O 1
ATOM 622 N N . GLU A 1 81 ? 5.828 -29.922 -10.438 1 98 81 GLU A N 1
ATOM 623 C CA . GLU A 1 81 ? 6.363 -30.031 -9.078 1 98 81 GLU A CA 1
ATOM 624 C C . GLU A 1 81 ? 7.309 -28.875 -8.758 1 98 81 GLU A C 1
ATOM 626 O O . GLU A 1 81 ? 7.27 -28.328 -7.656 1 98 81 GLU A O 1
ATOM 631 N N . GLU A 1 82 ? 8.102 -28.562 -9.727 1 97.56 82 GLU A N 1
ATOM 632 C CA . GLU A 1 82 ? 9.047 -27.484 -9.523 1 97.56 82 GLU A CA 1
ATOM 633 C C . GLU A 1 82 ? 8.328 -26.156 -9.289 1 97.56 82 GLU A C 1
ATOM 635 O O . GLU A 1 82 ? 8.672 -25.406 -8.367 1 97.56 82 GLU A O 1
ATOM 640 N N . ARG A 1 83 ? 7.367 -25.844 -10.109 1 97.88 83 ARG A N 1
ATOM 641 C CA . ARG A 1 83 ? 6.633 -24.594 -10.008 1 97.88 83 ARG A CA 1
ATOM 642 C C . ARG A 1 83 ? 5.828 -24.531 -8.711 1 97.88 83 ARG A C 1
ATOM 644 O O . ARG A 1 83 ? 5.789 -23.484 -8.047 1 97.88 83 ARG A O 1
ATOM 651 N N . LEU A 1 84 ? 5.207 -25.609 -8.359 1 98.44 84 LEU A N 1
ATOM 652 C CA . LEU A 1 84 ? 4.406 -25.656 -7.141 1 98.44 84 LEU A CA 1
ATOM 653 C C . LEU A 1 84 ? 5.297 -25.578 -5.906 1 98.44 84 LEU A C 1
ATOM 655 O O . LEU A 1 84 ? 4.918 -24.984 -4.898 1 98.44 84 LEU A O 1
ATOM 659 N N . SER A 1 85 ? 6.465 -26.219 -5.988 1 97.62 85 SER A N 1
ATOM 660 C CA . SER A 1 85 ? 7.418 -26.125 -4.891 1 97.62 85 SER A CA 1
ATOM 661 C C . SER A 1 85 ? 7.871 -24.672 -4.672 1 97.62 85 SER A C 1
ATOM 663 O O . SER A 1 85 ? 8.008 -24.234 -3.533 1 97.62 85 SER A O 1
ATOM 665 N N . ALA A 1 86 ? 8.133 -24.016 -5.785 1 97.12 86 ALA A N 1
ATOM 666 C CA . ALA A 1 86 ? 8.516 -22.609 -5.699 1 97.12 86 ALA A CA 1
ATOM 667 C C . ALA A 1 86 ? 7.406 -21.781 -5.062 1 97.12 86 ALA A C 1
ATOM 669 O O . ALA A 1 86 ? 7.676 -20.922 -4.215 1 97.12 86 ALA A O 1
ATOM 670 N N . ALA A 1 87 ? 6.199 -22 -5.473 1 97.94 87 ALA A N 1
ATOM 671 C CA . ALA A 1 87 ? 5.055 -21.297 -4.898 1 97.94 87 ALA A CA 1
ATOM 672 C C . ALA A 1 87 ? 4.926 -21.578 -3.404 1 97.94 87 ALA A C 1
ATOM 674 O O . ALA A 1 87 ? 4.711 -20.672 -2.604 1 97.94 87 ALA A O 1
ATOM 675 N N . PHE A 1 88 ? 5.07 -22.828 -3.047 1 97.62 88 PHE A N 1
ATOM 676 C CA . PHE A 1 88 ? 4.957 -23.25 -1.654 1 97.62 88 PHE A CA 1
ATOM 677 C C . PHE A 1 88 ? 6.059 -22.625 -0.809 1 97.62 88 PHE A C 1
ATOM 679 O O . PHE A 1 88 ? 5.812 -22.188 0.317 1 97.62 88 PHE A O 1
ATOM 686 N N . ARG A 1 89 ? 7.242 -22.594 -1.352 1 95.75 89 ARG A N 1
ATOM 687 C CA . ARG A 1 89 ? 8.375 -21.984 -0.651 1 95.75 89 ARG A CA 1
ATOM 688 C C . ARG A 1 89 ? 8.102 -20.516 -0.339 1 95.75 89 ARG A C 1
ATOM 690 O O . ARG A 1 89 ? 8.406 -20.047 0.755 1 95.75 89 ARG A O 1
ATOM 697 N N . LEU A 1 90 ? 7.539 -19.828 -1.271 1 96.94 90 LEU A N 1
ATOM 698 C CA . LEU A 1 90 ? 7.215 -18.422 -1.04 1 96.94 90 LEU A CA 1
ATOM 699 C C . LEU A 1 90 ? 6.207 -18.281 0.094 1 96.94 90 LEU A C 1
ATOM 701 O O . LEU A 1 90 ? 6.391 -17.453 0.993 1 96.94 90 LEU A O 1
ATOM 705 N N . ARG A 1 91 ? 5.133 -19.094 0.077 1 97.5 91 ARG A N 1
ATOM 706 C CA . ARG A 1 91 ? 4.105 -19 1.11 1 97.5 91 ARG A CA 1
ATOM 707 C C . ARG A 1 91 ? 4.668 -19.375 2.477 1 97.5 91 ARG A C 1
ATOM 709 O O . ARG A 1 91 ? 4.262 -18.812 3.498 1 97.5 91 ARG A O 1
ATOM 716 N N . SER A 1 92 ? 5.57 -20.297 2.488 1 94.5 92 SER A N 1
ATOM 717 C CA . SER A 1 92 ? 6.262 -20.656 3.725 1 94.5 92 SER A CA 1
ATOM 718 C C . SER A 1 92 ? 7.129 -19.5 4.219 1 94.5 92 SER A C 1
ATOM 720 O O . SER A 1 92 ? 7.109 -19.156 5.402 1 94.5 92 SER A O 1
ATOM 722 N N . ALA A 1 93 ? 7.805 -18.891 3.287 1 93.38 93 ALA A N 1
ATOM 723 C CA . ALA A 1 93 ? 8.695 -17.781 3.621 1 93.38 93 ALA A CA 1
ATOM 724 C C . ALA A 1 93 ? 7.898 -16.594 4.145 1 93.38 93 ALA A C 1
ATOM 726 O O . ALA A 1 93 ? 8.414 -15.789 4.934 1 93.38 93 ALA A O 1
ATOM 727 N N . LEU A 1 94 ? 6.648 -16.469 3.744 1 95.88 94 LEU A N 1
ATOM 728 C CA . LEU A 1 94 ? 5.785 -15.367 4.172 1 95.88 94 LEU A CA 1
ATOM 729 C C . LEU A 1 94 ? 5.254 -15.617 5.578 1 95.88 94 LEU A C 1
ATOM 731 O O . LEU A 1 94 ? 4.645 -14.727 6.18 1 95.88 94 LEU A O 1
ATOM 735 N N . GLY A 1 95 ? 5.414 -16.781 6.105 1 93.81 95 GLY A N 1
ATOM 736 C CA . GLY A 1 95 ? 4.887 -17.094 7.418 1 93.81 95 GLY A CA 1
ATOM 737 C C . GLY A 1 95 ? 3.375 -17.234 7.438 1 93.81 95 GLY A C 1
ATOM 738 O O . GLY A 1 95 ? 2.734 -16.938 8.453 1 93.81 95 GLY A O 1
ATOM 739 N N . LEU A 1 96 ? 2.795 -17.562 6.363 1 95.38 96 LEU A N 1
ATOM 740 C CA . LEU A 1 96 ? 1.342 -17.641 6.258 1 95.38 96 LEU A CA 1
ATOM 741 C C . LEU A 1 96 ? 0.811 -18.922 6.895 1 95.38 96 LEU A C 1
ATOM 743 O O . LEU A 1 96 ? -0.325 -18.953 7.371 1 95.38 96 LEU A O 1
ATOM 747 N N . ILE A 1 97 ? 1.61 -20 6.816 1 95.75 97 ILE A N 1
ATOM 748 C CA . ILE A 1 97 ? 1.158 -21.312 7.238 1 95.75 97 ILE A CA 1
ATOM 749 C C . ILE A 1 97 ? 1.506 -21.531 8.711 1 95.75 97 ILE A C 1
ATOM 751 O O . ILE A 1 97 ? 2.654 -21.844 9.047 1 95.75 97 ILE A O 1
ATOM 755 N N . ARG A 1 98 ? 0.527 -21.281 9.523 1 95.88 98 ARG A N 1
ATOM 756 C CA . ARG A 1 98 ? 0.717 -21.359 10.969 1 95.88 98 ARG A CA 1
ATOM 757 C C . ARG A 1 98 ? -0.338 -22.266 11.609 1 95.88 98 ARG A C 1
ATOM 759 O O . ARG A 1 98 ? -1.535 -21.984 11.516 1 95.88 98 ARG A O 1
ATOM 766 N N . TYR A 1 99 ? 0.07 -23.281 12.344 1 92.75 99 TYR A N 1
ATOM 767 C CA . TYR A 1 99 ? -0.871 -24.234 12.922 1 92.75 99 TYR A CA 1
ATOM 768 C C . TYR A 1 99 ? -0.803 -24.219 14.445 1 92.75 99 TYR A C 1
ATOM 770 O O . TYR A 1 99 ? -1.698 -24.734 15.117 1 92.75 99 TYR A O 1
ATOM 778 N N . ASP A 1 100 ? 0.13 -23.562 15.055 1 89.38 100 ASP A N 1
ATOM 779 C CA . ASP A 1 100 ? 0.441 -23.828 16.453 1 89.38 100 ASP A CA 1
ATOM 780 C C . ASP A 1 100 ? -0.18 -22.766 17.359 1 89.38 100 ASP A C 1
ATOM 782 O O . ASP A 1 100 ? -0.86 -23.078 18.328 1 89.38 100 ASP A O 1
ATOM 786 N N . ASP A 1 101 ? 0.044 -21.484 17.094 1 88.25 101 ASP A N 1
ATOM 787 C CA . ASP A 1 101 ? -0.43 -20.391 17.953 1 88.25 101 ASP A CA 1
ATOM 788 C C . ASP A 1 101 ? -1.89 -20.062 17.656 1 88.25 101 ASP A C 1
ATOM 790 O O . ASP A 1 101 ? -2.205 -19.516 16.594 1 88.25 101 ASP A O 1
ATOM 794 N N . PRO A 1 102 ? -2.746 -20.359 18.625 1 87.19 102 PRO A N 1
ATOM 795 C CA . PRO A 1 102 ? -4.172 -20.141 18.375 1 87.19 102 PRO A CA 1
ATOM 796 C C . PRO A 1 102 ? -4.496 -18.672 18.047 1 87.19 102 PRO A C 1
ATOM 798 O O . PRO A 1 102 ? -5.465 -18.391 17.344 1 87.19 102 PRO A O 1
ATOM 801 N N . ARG A 1 103 ? -3.762 -17.781 18.641 1 88.38 103 ARG A N 1
ATOM 802 C CA . ARG A 1 103 ? -4.066 -16.375 18.422 1 88.38 103 ARG A CA 1
ATOM 803 C C . ARG A 1 103 ? -3.664 -15.922 17.031 1 88.38 103 ARG A C 1
ATOM 805 O O . ARG A 1 103 ? -4.195 -14.938 16.516 1 88.38 103 ARG A O 1
ATOM 812 N N . SER A 1 104 ? -2.801 -16.625 16.406 1 94.56 104 SER A N 1
ATOM 813 C CA . SER A 1 104 ? -2.297 -16.188 15.102 1 94.56 104 SER A CA 1
ATOM 814 C C . SER A 1 104 ? -2.377 -17.312 14.078 1 94.56 104 SER A C 1
ATOM 816 O O . SER A 1 104 ? -1.891 -17.172 12.953 1 94.56 104 SER A O 1
ATOM 818 N N . LYS A 1 105 ? -3.004 -18.453 14.43 1 97.5 105 LYS A N 1
ATOM 819 C CA . LYS A 1 105 ? -3.16 -19.609 13.539 1 97.5 105 LYS A CA 1
ATOM 820 C C . LYS A 1 105 ? -3.736 -19.172 12.188 1 97.5 105 LYS A C 1
ATOM 822 O O . LYS A 1 105 ? -4.637 -18.344 12.133 1 97.5 105 LYS A O 1
ATOM 827 N N . ASN A 1 106 ? -3.162 -19.672 11.156 1 98.31 106 ASN A N 1
ATOM 828 C CA . ASN A 1 106 ? -3.584 -19.375 9.797 1 98.31 106 ASN A CA 1
ATOM 829 C C . ASN A 1 106 ? -3.455 -20.594 8.891 1 98.31 106 ASN A C 1
ATOM 831 O O . ASN A 1 106 ? -2.344 -21.016 8.57 1 98.31 106 ASN A O 1
ATOM 835 N N . THR A 1 107 ? -4.531 -21.141 8.445 1 97.56 107 THR A N 1
ATOM 836 C CA . THR A 1 107 ? -4.551 -22.375 7.656 1 97.56 107 THR A CA 1
ATOM 837 C C . THR A 1 107 ? -5.215 -22.141 6.305 1 97.56 107 THR A C 1
ATOM 839 O O . THR A 1 107 ? -5.566 -23.094 5.605 1 97.56 107 THR A O 1
ATOM 842 N N . VAL A 1 108 ? -5.508 -20.891 5.98 1 97.75 108 VAL A N 1
ATOM 843 C CA . VAL A 1 108 ? -6.109 -20.5 4.715 1 97.75 108 VAL A CA 1
ATOM 844 C C . VAL A 1 108 ? -5.152 -19.578 3.951 1 97.75 108 VAL A C 1
ATOM 846 O O . VAL A 1 108 ? -4.711 -18.562 4.477 1 97.75 108 VAL A O 1
ATOM 849 N N . TYR A 1 109 ? -4.793 -19.922 2.713 1 98.06 109 TYR A N 1
ATOM 850 C CA . TYR A 1 109 ? -3.92 -19.094 1.896 1 98.06 109 TYR A CA 1
ATOM 851 C C . TYR A 1 109 ? -4.047 -19.453 0.42 1 98.06 109 TYR A C 1
ATOM 853 O O . TYR A 1 109 ? -4.523 -20.531 0.077 1 98.06 109 TYR A O 1
ATOM 861 N N . ARG A 1 110 ? -3.713 -18.531 -0.45 1 98.56 110 ARG A N 1
ATOM 862 C CA . ARG A 1 110 ? -3.582 -18.828 -1.873 1 98.56 110 ARG A CA 1
ATOM 863 C C . ARG A 1 110 ? -2.191 -19.375 -2.195 1 98.56 110 ARG A C 1
ATOM 865 O O . ARG A 1 110 ? -1.189 -18.688 -1.978 1 98.56 110 ARG A O 1
ATOM 872 N N . LEU A 1 111 ? -2.168 -20.5 -2.676 1 98.44 111 LEU A N 1
ATOM 873 C CA . LEU A 1 111 ? -0.902 -21.156 -2.992 1 98.44 111 LEU A CA 1
ATOM 874 C C . LEU A 1 111 ? -0.41 -20.734 -4.375 1 98.44 111 LEU A C 1
ATOM 876 O O . LEU A 1 111 ? 0.789 -20.531 -4.578 1 98.44 111 LEU A O 1
ATOM 880 N N . VAL A 1 112 ? -1.339 -20.641 -5.336 1 98.75 112 VAL A N 1
ATOM 881 C CA . VAL A 1 112 ? -0.974 -20.266 -6.703 1 98.75 112 VAL A CA 1
ATOM 882 C C . VAL A 1 112 ? -1.863 -19.125 -7.188 1 98.75 112 VAL A C 1
ATOM 884 O O . VAL A 1 112 ? -3.092 -19.219 -7.117 1 98.75 112 VAL A O 1
ATOM 887 N N . HIS A 1 113 ? -1.234 -18.109 -7.684 1 98.44 113 HIS A N 1
ATOM 888 C CA . HIS A 1 113 ? -1.94 -16.938 -8.195 1 98.44 113 HIS A CA 1
ATOM 889 C C . HIS A 1 113 ? -1.601 -16.688 -9.664 1 98.44 113 HIS A C 1
ATOM 891 O O . HIS A 1 113 ? -1.161 -15.594 -10.023 1 98.44 113 HIS A O 1
ATOM 897 N N . GLY A 1 114 ? -1.853 -17.656 -10.492 1 98.19 114 GLY A N 1
ATOM 898 C CA . GLY A 1 114 ? -1.743 -17.516 -11.938 1 98.19 114 GLY A CA 1
ATOM 899 C C . GLY A 1 114 ? -0.382 -17.031 -12.391 1 98.19 114 GLY A C 1
ATOM 900 O O . GLY A 1 114 ? 0.645 -17.609 -12.039 1 98.19 114 GLY A O 1
ATOM 901 N N . GLU A 1 115 ? -0.378 -15.875 -13.133 1 98 115 GLU A N 1
ATOM 902 C CA . GLU A 1 115 ? 0.828 -15.25 -13.664 1 98 115 GLU A CA 1
ATOM 903 C C . GLU A 1 115 ? 1.791 -14.867 -12.547 1 98 115 GLU A C 1
ATOM 905 O O . GLU A 1 115 ? 3.01 -14.898 -12.734 1 98 115 GLU A O 1
ATOM 910 N N . GLY A 1 116 ? 1.224 -14.562 -11.375 1 98 116 GLY A N 1
ATOM 911 C CA . GLY A 1 116 ? 2.045 -14.156 -10.242 1 98 116 GLY A CA 1
ATOM 912 C C . GLY A 1 116 ? 2.99 -15.242 -9.766 1 98 116 GLY A C 1
ATOM 913 O O . GLY A 1 116 ? 4.039 -14.953 -9.195 1 98 116 GLY A O 1
ATOM 914 N N . ASP A 1 117 ? 2.664 -16.484 -10.062 1 98.19 117 ASP A N 1
ATOM 915 C CA . ASP A 1 117 ? 3.49 -17.609 -9.641 1 98.19 117 ASP A CA 1
ATOM 916 C C . ASP A 1 117 ? 4.039 -18.375 -10.844 1 98.19 117 ASP A C 1
ATOM 918 O O . ASP A 1 117 ? 4.52 -19.5 -10.703 1 98.19 117 ASP A O 1
ATOM 922 N N . GLY A 1 118 ? 3.883 -17.797 -12.008 1 97.38 118 GLY A N 1
ATOM 923 C CA . GLY A 1 118 ? 4.422 -18.422 -13.203 1 97.38 118 GLY A CA 1
ATOM 924 C C . GLY A 1 118 ? 3.58 -19.578 -13.711 1 97.38 118 GLY A C 1
ATOM 925 O O . GLY A 1 118 ? 4.086 -20.469 -14.398 1 97.38 118 GLY A O 1
ATOM 926 N N . LEU A 1 119 ? 2.381 -19.672 -13.234 1 98.31 119 LEU A N 1
ATOM 927 C CA . LEU A 1 119 ? 1.416 -20.672 -13.688 1 98.31 119 LEU A CA 1
ATOM 928 C C . LEU A 1 119 ? 0.148 -20 -14.211 1 98.31 119 LEU A C 1
ATOM 930 O O . LEU A 1 119 ? -0.926 -20.156 -13.625 1 98.31 119 LEU A O 1
ATOM 934 N N . PRO A 1 120 ? 0.3 -19.328 -15.391 1 97.75 120 PRO A N 1
ATOM 935 C CA . PRO A 1 120 ? -0.825 -18.562 -15.93 1 97.75 120 PRO A CA 1
ATOM 936 C C . PRO A 1 120 ? -2.09 -19.406 -16.094 1 97.75 120 PRO A C 1
ATOM 938 O O . PRO A 1 120 ? -2.041 -20.5 -16.641 1 97.75 120 PRO A O 1
ATOM 941 N N . GLY A 1 121 ? -3.193 -18.828 -15.547 1 96.69 121 GLY A N 1
ATOM 942 C CA . GLY A 1 121 ? -4.488 -19.469 -15.711 1 96.69 121 GLY A CA 1
ATOM 943 C C . GLY A 1 121 ? -4.805 -20.453 -14.602 1 96.69 121 GLY A C 1
ATOM 944 O O . GLY A 1 121 ? -5.816 -21.156 -14.664 1 96.69 121 GLY A O 1
ATOM 945 N N . LEU A 1 122 ? -3.986 -20.531 -13.594 1 98.12 122 LEU A N 1
ATOM 946 C CA . LEU A 1 122 ? -4.199 -21.469 -12.508 1 98.12 122 LEU A CA 1
ATOM 947 C C . LEU A 1 122 ? -4.344 -20.75 -11.172 1 98.12 122 LEU A C 1
ATOM 949 O O . LEU A 1 122 ? -3.533 -19.875 -10.844 1 98.12 122 LEU A O 1
ATOM 953 N N . ILE A 1 123 ? -5.344 -21.047 -10.43 1 98.25 123 ILE A N 1
ATOM 954 C CA . ILE A 1 123 ? -5.527 -20.578 -9.062 1 98.25 123 ILE A CA 1
ATOM 955 C C . ILE A 1 123 ? -5.652 -21.766 -8.117 1 98.25 123 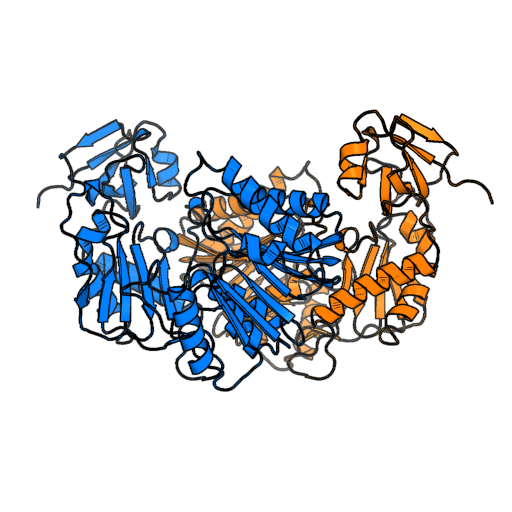ILE A C 1
ATOM 957 O O . ILE A 1 123 ? -6.363 -22.734 -8.414 1 98.25 123 ILE A O 1
ATOM 961 N N . ILE A 1 124 ? -4.941 -21.781 -7.078 1 98.62 124 ILE A N 1
ATOM 962 C CA . ILE A 1 124 ? -5.094 -22.797 -6.043 1 98.62 124 ILE A CA 1
ATOM 963 C C . ILE A 1 124 ? -5.164 -22.125 -4.672 1 98.62 124 ILE A C 1
ATOM 965 O O . ILE A 1 124 ? -4.23 -21.438 -4.262 1 98.62 124 ILE A O 1
ATOM 969 N N . ASP A 1 125 ? -6.234 -22.297 -3.996 1 98.38 125 ASP A N 1
ATOM 970 C CA . ASP A 1 125 ? -6.395 -21.891 -2.605 1 98.38 125 ASP A CA 1
ATOM 971 C C . ASP A 1 125 ? -6.391 -23.094 -1.67 1 98.38 125 ASP A C 1
ATOM 973 O O . ASP A 1 125 ? -6.965 -24.141 -1.993 1 98.38 125 ASP A O 1
ATOM 977 N N . VAL A 1 126 ? -5.809 -22.922 -0.543 1 97.94 126 VAL A N 1
ATOM 978 C CA . VAL A 1 126 ? -5.754 -24.016 0.434 1 97.94 126 VAL A CA 1
ATOM 979 C C . VAL A 1 126 ? -6.59 -23.641 1.657 1 97.94 126 VAL A C 1
ATOM 981 O O . VAL A 1 126 ? -6.445 -22.547 2.215 1 97.94 126 VAL A O 1
ATOM 984 N N . TYR A 1 127 ? -7.457 -24.469 2.025 1 97.31 127 TYR A N 1
ATOM 985 C CA . TYR A 1 127 ? -8.258 -24.422 3.244 1 97.31 127 TYR A CA 1
ATOM 986 C C . TYR A 1 127 ? -7.961 -25.625 4.141 1 97.31 127 TYR A C 1
ATOM 988 O O . TYR A 1 127 ? -8.539 -26.688 3.969 1 97.31 127 TYR A O 1
ATOM 996 N N . GLY A 1 128 ? -7.105 -25.359 5.18 1 96.12 128 GLY A N 1
ATOM 997 C CA . GLY A 1 128 ? -6.648 -26.469 5.992 1 96.12 128 GLY A CA 1
ATOM 998 C C . GLY A 1 128 ? -5.828 -27.484 5.211 1 96.12 128 GLY A C 1
ATOM 999 O O . GLY A 1 128 ? -4.723 -27.188 4.766 1 96.12 128 GLY A O 1
ATOM 1000 N N . HIS A 1 129 ? -6.48 -28.656 4.965 1 96.69 129 HIS A N 1
ATOM 1001 C CA . HIS A 1 129 ? -5.773 -29.734 4.266 1 96.69 129 HIS A CA 1
ATOM 1002 C C . HIS A 1 129 ? -6.363 -29.969 2.879 1 96.69 129 HIS A C 1
ATOM 1004 O O . HIS A 1 129 ? -5.965 -30.906 2.182 1 96.69 129 HIS A O 1
ATOM 1010 N N . THR A 1 130 ? -7.27 -29.094 2.5 1 97.38 130 THR A N 1
ATOM 1011 C CA . THR A 1 130 ? -7.922 -29.219 1.199 1 97.38 130 THR A CA 1
ATOM 1012 C C . THR A 1 130 ? -7.504 -28.078 0.278 1 97.38 130 THR A C 1
ATOM 1014 O O . THR A 1 130 ? -7.629 -26.906 0.639 1 97.38 130 THR A O 1
ATOM 1017 N N . ALA A 1 131 ? -7.035 -28.453 -0.858 1 98 131 ALA A N 1
ATOM 1018 C CA . ALA A 1 131 ? -6.766 -27.453 -1.896 1 98 131 ALA A CA 1
ATOM 1019 C C . ALA A 1 131 ? -7.934 -27.344 -2.871 1 98 131 ALA A C 1
ATOM 1021 O O . ALA A 1 131 ? -8.477 -28.359 -3.309 1 98 131 ALA A O 1
ATOM 1022 N N . VAL A 1 132 ? -8.352 -26.188 -3.119 1 98.06 132 VAL A N 1
ATOM 1023 C CA . VAL A 1 132 ? -9.344 -25.922 -4.16 1 98.06 132 VAL A CA 1
ATOM 1024 C C . VAL A 1 132 ? -8.648 -25.297 -5.375 1 98.06 132 VAL A C 1
ATOM 1026 O O . VAL A 1 132 ? -8.055 -24.219 -5.285 1 98.06 132 VAL A O 1
ATOM 1029 N N . MET A 1 133 ? -8.766 -25.984 -6.48 1 97.5 133 MET A N 1
ATOM 1030 C CA . MET A 1 133 ? -8.047 -25.641 -7.707 1 97.5 133 MET A CA 1
ATOM 1031 C C . MET A 1 133 ? -9.016 -25.141 -8.773 1 97.5 133 MET A C 1
ATOM 1033 O O . MET A 1 133 ? -10.062 -25.75 -9 1 97.5 133 MET A O 1
ATOM 1037 N N . GLN A 1 134 ? -8.648 -24.016 -9.367 1 97.12 134 GLN A N 1
ATOM 1038 C CA . GLN A 1 134 ? -9.422 -23.469 -10.484 1 97.12 134 GLN A CA 1
ATOM 1039 C C . GLN A 1 134 ? -8.547 -23.281 -11.719 1 97.12 134 GLN A C 1
ATOM 1041 O O . GLN A 1 134 ? -7.492 -22.641 -11.641 1 97.12 134 GLN A O 1
ATOM 1046 N N . ALA A 1 135 ? -9 -23.828 -12.836 1 96.19 135 ALA A N 1
ATOM 1047 C CA . ALA A 1 135 ? -8.375 -23.547 -14.125 1 96.19 135 ALA A CA 1
ATOM 1048 C C . ALA A 1 135 ? -9.125 -22.438 -14.867 1 96.19 135 ALA A C 1
ATOM 1050 O O . ALA A 1 135 ? -10.352 -22.484 -14.984 1 96.19 135 ALA A O 1
ATOM 1051 N N . HIS A 1 136 ? -8.406 -21.469 -15.305 1 95 136 HIS A N 1
ATOM 1052 C CA . HIS A 1 136 ? -8.961 -20.391 -16.109 1 95 136 HIS A CA 1
ATOM 1053 C C . HIS A 1 136 ? -8.531 -20.516 -17.562 1 95 136 HIS A C 1
ATOM 1055 O O . HIS A 1 136 ? -8.766 -19.594 -18.359 1 95 136 HIS A O 1
ATOM 1061 N N . SER A 1 137 ? -7.875 -21.547 -17.953 1 94.81 137 SER A N 1
ATOM 1062 C CA . SER A 1 137 ? -7.473 -21.859 -19.312 1 94.81 137 SER A CA 1
ATOM 1063 C C . SER A 1 137 ? -7.602 -23.344 -19.60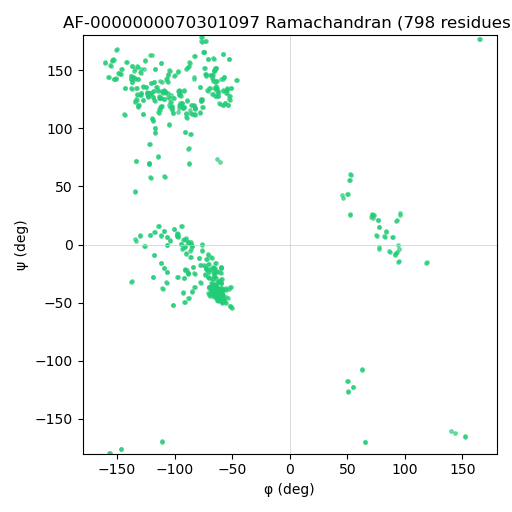9 1 94.81 137 SER A C 1
ATOM 1065 O O . SER A 1 137 ? -7.547 -24.172 -18.703 1 94.81 137 SER A O 1
ATOM 1067 N N . VAL A 1 138 ? -7.727 -23.656 -20.859 1 95.31 138 VAL A N 1
ATOM 1068 C CA . VAL A 1 138 ? -7.891 -25.031 -21.281 1 95.31 138 VAL A CA 1
ATOM 1069 C C . VAL A 1 138 ? -6.602 -25.812 -21.016 1 95.31 138 VAL A C 1
ATOM 1071 O O . VAL A 1 138 ? -6.645 -26.984 -20.656 1 95.31 138 VAL A O 1
ATOM 1074 N N . GLY A 1 139 ? -5.52 -25.125 -21.188 1 95.94 139 GLY A N 1
ATOM 1075 C CA . GLY A 1 139 ? -4.238 -25.766 -20.938 1 95.94 139 GLY A CA 1
ATOM 1076 C C . GLY A 1 139 ? -4.094 -26.25 -19.516 1 95.94 139 GLY A C 1
ATOM 1077 O O . GLY A 1 139 ? -3.66 -27.391 -19.281 1 95.94 139 GLY A O 1
ATOM 1078 N N . MET A 1 140 ? -4.473 -25.484 -18.594 1 96.94 140 MET A N 1
ATOM 1079 C CA . MET A 1 140 ? -4.402 -25.875 -17.188 1 96.94 140 MET A CA 1
ATOM 1080 C C . MET A 1 140 ? -5.43 -26.969 -16.875 1 96.94 140 MET A C 1
ATOM 1082 O O . MET A 1 140 ? -5.176 -27.844 -16.047 1 96.94 140 MET A O 1
ATOM 1086 N N . HIS A 1 141 ? -6.578 -26.859 -17.5 1 95.94 141 HIS A N 1
ATOM 1087 C CA . HIS A 1 141 ? -7.578 -27.906 -17.344 1 95.94 141 HIS A CA 1
ATOM 1088 C C . HIS A 1 141 ? -7.027 -29.266 -17.781 1 95.94 141 HIS A C 1
ATOM 1090 O O . HIS A 1 141 ? -7.203 -30.266 -17.094 1 95.94 141 HIS A O 1
ATOM 1096 N N . HIS A 1 142 ? -6.375 -29.266 -18.938 1 94.88 142 HIS A N 1
ATOM 1097 C CA . HIS A 1 142 ? -5.812 -30.5 -19.453 1 94.88 142 HIS A CA 1
ATOM 1098 C C . HIS A 1 142 ? -4.762 -31.062 -18.5 1 94.88 142 HIS A C 1
ATOM 1100 O O . HIS A 1 142 ? -4.609 -32.281 -18.391 1 94.88 142 HIS A O 1
ATOM 1106 N N . ALA A 1 143 ? -4.09 -30.188 -17.828 1 96.44 143 ALA A N 1
ATOM 1107 C CA . ALA A 1 143 ? -2.982 -30.594 -16.969 1 96.44 143 ALA A CA 1
ATOM 1108 C C . ALA A 1 143 ? -3.463 -30.844 -15.539 1 96.44 143 ALA A C 1
ATOM 1110 O O . ALA A 1 143 ? -2.664 -31.172 -14.656 1 96.44 143 ALA A O 1
ATOM 1111 N N . ARG A 1 144 ? -4.734 -30.781 -15.219 1 96.62 144 ARG A N 1
ATOM 1112 C CA . ARG A 1 144 ? -5.281 -30.672 -13.875 1 96.62 144 ARG A CA 1
ATOM 1113 C C . ARG A 1 144 ? -4.883 -31.891 -13.031 1 96.62 144 ARG A C 1
ATOM 1115 O O . ARG A 1 144 ? -4.59 -31.75 -11.844 1 96.62 144 ARG A O 1
ATOM 1122 N N . THR A 1 145 ? -4.887 -33.062 -13.602 1 96.62 145 THR A N 1
ATOM 1123 C CA . THR A 1 145 ? -4.582 -34.281 -12.844 1 96.62 145 THR A CA 1
ATOM 1124 C C . THR A 1 145 ? -3.107 -34.312 -12.453 1 96.62 145 THR A C 1
ATOM 1126 O O . THR A 1 145 ? -2.77 -34.656 -11.312 1 96.62 145 THR A O 1
ATOM 1129 N N . ASP A 1 146 ? -2.238 -33.969 -13.422 1 97.38 146 ASP A N 1
ATOM 1130 C CA . ASP A 1 146 ? -0.809 -33.906 -13.133 1 97.38 146 ASP A CA 1
ATOM 1131 C C . ASP A 1 146 ? -0.505 -32.844 -12.086 1 97.38 146 ASP A C 1
ATOM 1133 O O . ASP A 1 146 ? 0.335 -33.062 -11.203 1 97.38 146 ASP A O 1
ATOM 1137 N N . ILE A 1 147 ? -1.179 -31.75 -12.18 1 98.06 147 ILE A N 1
ATOM 1138 C CA . ILE A 1 147 ? -0.986 -30.656 -11.234 1 98.06 147 ILE A CA 1
ATOM 1139 C C . ILE A 1 147 ? -1.434 -31.094 -9.836 1 98.06 147 ILE A C 1
ATOM 1141 O O . ILE A 1 147 ? -0.743 -30.844 -8.852 1 98.06 147 ILE A O 1
ATOM 1145 N N . ALA A 1 148 ? -2.572 -31.734 -9.742 1 97.25 148 ALA A N 1
ATOM 1146 C CA . ALA A 1 148 ? -3.076 -32.219 -8.453 1 97.25 148 ALA A CA 1
ATOM 1147 C C . ALA A 1 148 ? -2.086 -33.188 -7.801 1 97.25 148 ALA A C 1
ATOM 1149 O O . ALA A 1 148 ? -1.823 -33.062 -6.598 1 97.25 148 ALA A O 1
ATOM 1150 N N . LYS A 1 149 ? -1.566 -34.094 -8.586 1 96.69 149 LYS A N 1
ATOM 1151 C CA . LYS A 1 149 ? -0.58 -35.031 -8.07 1 96.69 149 LYS A CA 1
ATOM 1152 C C . LYS A 1 149 ? 0.669 -34.312 -7.578 1 96.69 149 LYS A C 1
ATOM 1154 O O . LYS A 1 149 ? 1.184 -34.625 -6.5 1 96.69 149 LYS A O 1
ATOM 1159 N N . ALA A 1 150 ? 1.111 -33.406 -8.398 1 97.69 150 ALA A N 1
ATOM 1160 C CA . ALA A 1 150 ? 2.285 -32.625 -8.023 1 97.69 150 ALA A CA 1
ATOM 1161 C C . ALA A 1 150 ? 2.039 -31.828 -6.742 1 97.69 150 ALA A C 1
ATOM 1163 O O . ALA A 1 150 ? 2.945 -31.672 -5.918 1 97.69 150 ALA A O 1
ATOM 1164 N N . LEU A 1 151 ? 0.855 -31.312 -6.605 1 97.5 151 LEU A N 1
ATOM 1165 C CA . LEU A 1 151 ? 0.471 -30.531 -5.438 1 97.5 151 LEU A CA 1
ATOM 1166 C C . LEU A 1 151 ? 0.62 -31.344 -4.156 1 97.5 151 LEU A C 1
ATOM 1168 O O . LEU A 1 151 ? 1.193 -30.875 -3.176 1 97.5 151 LEU A O 1
ATOM 1172 N N . ILE A 1 152 ? 0.151 -32.531 -4.129 1 96.38 152 ILE A N 1
ATOM 1173 C CA . ILE A 1 152 ? 0.247 -33.438 -2.973 1 96.38 152 ILE A CA 1
ATOM 1174 C C . ILE A 1 152 ? 1.715 -33.719 -2.656 1 96.38 152 ILE A C 1
ATOM 1176 O O . ILE A 1 152 ? 2.125 -33.656 -1.494 1 96.38 152 ILE A O 1
ATOM 1180 N N . ALA A 1 153 ? 2.467 -33.906 -3.668 1 95.19 153 ALA A N 1
ATOM 1181 C CA . ALA A 1 153 ? 3.879 -34.25 -3.506 1 95.19 153 ALA A CA 1
ATOM 1182 C C . ALA A 1 153 ? 4.664 -33.094 -2.926 1 95.19 153 ALA A C 1
ATOM 1184 O O . ALA A 1 153 ? 5.594 -33.281 -2.143 1 95.19 153 ALA A O 1
ATOM 1185 N N . THR A 1 154 ? 4.273 -31.922 -3.264 1 95.62 154 THR A N 1
ATOM 1186 C CA . THR A 1 154 ? 5.078 -30.734 -2.949 1 95.62 154 THR A CA 1
ATOM 1187 C C . THR A 1 154 ? 4.711 -30.188 -1.575 1 95.62 154 THR A C 1
ATOM 1189 O O . THR A 1 154 ? 5.52 -29.516 -0.937 1 95.62 154 THR A O 1
ATOM 1192 N N . THR A 1 155 ? 3.551 -30.406 -1.027 1 93.06 155 THR A N 1
ATOM 1193 C CA . THR A 1 155 ? 3.119 -29.812 0.229 1 93.06 155 THR A CA 1
ATOM 1194 C C . THR A 1 155 ? 3.393 -30.75 1.401 1 93.06 155 THR A C 1
ATOM 1196 O O . THR A 1 155 ? 2.965 -30.484 2.527 1 93.06 155 THR A O 1
ATOM 1199 N N . ALA A 1 156 ? 4.203 -31.688 1.168 1 84.88 156 ALA A N 1
ATOM 1200 C CA . ALA A 1 156 ? 4.754 -32.562 2.191 1 84.88 156 ALA A CA 1
ATOM 1201 C C . ALA A 1 156 ? 3.666 -33.062 3.146 1 84.88 156 ALA A C 1
ATOM 1203 O O . ALA A 1 156 ? 3.82 -32.969 4.367 1 84.88 156 ALA A O 1
ATOM 1204 N N . GLY A 1 157 ? 2.521 -33.406 2.711 1 87.38 157 GLY A N 1
ATOM 1205 C CA . GLY A 1 157 ? 1.474 -34 3.533 1 87.38 157 GLY A CA 1
ATOM 1206 C C . GLY A 1 157 ? 0.511 -32.969 4.094 1 87.38 157 GLY A C 1
ATOM 1207 O O . GLY A 1 157 ? -0.512 -33.312 4.684 1 87.38 157 GLY A O 1
ATOM 1208 N N . LEU A 1 158 ? 0.752 -31.703 3.924 1 93.31 158 LEU A N 1
ATOM 1209 C CA . LEU A 1 158 ? -0.134 -30.672 4.449 1 93.31 158 LEU A CA 1
ATOM 1210 C C . LEU A 1 158 ? -1.474 -30.688 3.719 1 93.31 158 LEU A C 1
ATOM 1212 O O . LEU A 1 158 ? -2.518 -30.438 4.328 1 93.31 158 LEU A O 1
ATOM 1216 N N . VAL A 1 159 ? -1.404 -30.922 2.416 1 96.38 159 VAL A N 1
ATOM 1217 C CA . VAL A 1 159 ? -2.609 -31.031 1.603 1 96.38 159 VAL A CA 1
ATOM 1218 C C . VAL A 1 159 ? -2.85 -32.5 1.247 1 96.38 159 VAL A C 1
ATOM 1220 O O . VAL A 1 159 ? -1.952 -33.188 0.742 1 96.38 159 VAL A O 1
ATOM 1223 N N . ASP A 1 160 ? -4.059 -32.969 1.542 1 96.5 160 ASP A N 1
ATOM 1224 C CA . ASP A 1 160 ? -4.316 -34.375 1.255 1 96.5 160 ASP A CA 1
ATOM 1225 C C . ASP A 1 160 ? -5.566 -34.531 0.395 1 96.5 160 ASP A C 1
ATOM 1227 O O . ASP A 1 160 ? -5.93 -35.656 0.032 1 96.5 160 ASP A O 1
ATOM 1231 N N . ALA A 1 161 ? -6.242 -33.469 0.044 1 97.38 161 ALA A N 1
ATOM 1232 C CA . ALA A 1 161 ? -7.387 -33.469 -0.866 1 97.38 161 ALA A CA 1
ATOM 1233 C C . ALA A 1 161 ? -7.324 -32.312 -1.832 1 97.38 161 ALA A C 1
ATOM 1235 O O . ALA A 1 161 ? -6.906 -31.203 -1.456 1 97.38 161 ALA A O 1
ATOM 1236 N N . VAL A 1 162 ? -7.727 -32.531 -3.064 1 97.62 162 VAL A N 1
ATOM 1237 C CA . VAL A 1 162 ? -7.762 -31.5 -4.086 1 97.62 162 VAL A CA 1
ATOM 1238 C C . VAL A 1 162 ? -9.148 -31.453 -4.73 1 97.62 162 VAL A C 1
ATOM 1240 O O . VAL A 1 162 ? -9.562 -32.406 -5.387 1 97.62 162 VAL A O 1
ATOM 1243 N N . TYR A 1 163 ? -9.867 -30.422 -4.52 1 97.19 163 TYR A N 1
ATOM 1244 C CA . TYR A 1 163 ? -11.164 -30.188 -5.156 1 97.19 163 TYR A CA 1
ATOM 1245 C C . TYR A 1 163 ? -11.008 -29.297 -6.391 1 97.19 163 TYR A C 1
ATOM 1247 O O . TYR A 1 163 ? -10.469 -28.203 -6.309 1 97.19 163 TYR A O 1
ATOM 1255 N N . TYR A 1 164 ? -11.398 -29.812 -7.516 1 96.38 164 TYR A N 1
ATOM 1256 C CA . TYR A 1 164 ? -11.359 -29.078 -8.773 1 96.38 164 TYR A CA 1
ATOM 1257 C C . TYR A 1 164 ? -12.664 -28.328 -9 1 96.38 164 TYR A C 1
ATOM 1259 O O . TYR A 1 164 ? -13.727 -28.922 -9.117 1 96.38 164 TYR A O 1
ATOM 1267 N N . LYS A 1 165 ? -12.594 -27 -8.977 1 95.25 165 LYS A N 1
ATOM 1268 C CA . LYS A 1 165 ? -13.75 -26.125 -9.148 1 95.25 165 LYS A CA 1
ATOM 1269 C C . LYS A 1 165 ? -13.539 -25.172 -10.328 1 95.25 165 LYS A C 1
ATOM 1271 O O . LYS A 1 165 ? -13.164 -24.016 -10.141 1 95.25 165 LYS A O 1
ATOM 1276 N N . SER A 1 166 ? -13.883 -25.609 -11.531 1 92.62 166 SER A N 1
ATOM 1277 C CA . SER A 1 166 ? -13.5 -24.828 -12.695 1 92.62 166 SER A CA 1
ATOM 1278 C C . SER A 1 166 ? -14.656 -24.656 -13.672 1 92.62 166 SER A C 1
ATOM 1280 O O . SER A 1 166 ? -14.516 -24.031 -14.719 1 92.62 166 SER A O 1
ATOM 1282 N N . ASP A 1 167 ? -15.789 -25.109 -13.406 1 88.5 167 ASP A N 1
ATOM 1283 C CA . ASP A 1 167 ? -16.906 -25.078 -14.336 1 88.5 167 ASP A CA 1
ATOM 1284 C C . ASP A 1 167 ? -17.234 -23.641 -14.75 1 88.5 167 ASP A C 1
ATOM 1286 O O . ASP A 1 167 ? -17.5 -23.375 -15.922 1 88.5 167 ASP A O 1
ATOM 1290 N N . SER A 1 168 ? -17.109 -22.797 -13.781 1 86.38 168 SER A N 1
ATOM 1291 C CA . SER A 1 168 ? -17.5 -21.422 -14.055 1 86.38 168 SER A CA 1
ATOM 1292 C C . SER A 1 168 ? -16.328 -20.609 -14.586 1 86.38 168 SER A C 1
ATOM 1294 O O . SER A 1 168 ? -16.516 -19.484 -15.055 1 86.38 168 SER A O 1
ATOM 1296 N N . THR A 1 169 ? -15.148 -21.109 -14.586 1 90.25 169 THR A N 1
ATOM 1297 C CA . THR A 1 169 ? -13.992 -20.281 -14.914 1 90.25 169 THR A CA 1
ATOM 1298 C C . THR A 1 169 ? -13.422 -20.672 -16.281 1 90.25 169 THR A C 1
ATOM 1300 O O . THR A 1 169 ? -12.711 -19.891 -16.906 1 90.25 169 THR A O 1
ATOM 1303 N N . LEU A 1 170 ? -13.734 -21.844 -16.734 1 90 170 LEU A N 1
ATOM 1304 C CA . LEU A 1 170 ? -13.25 -22.281 -18.031 1 90 170 LEU A CA 1
ATOM 1305 C C . LEU A 1 170 ? -13.977 -21.562 -19.156 1 90 170 LEU A C 1
ATOM 1307 O O . LEU A 1 170 ? -15.172 -21.266 -19.047 1 90 170 LEU A O 1
ATOM 1311 N N . PRO A 1 171 ? -13.18 -21.344 -20.156 1 82.38 171 PRO A N 1
ATOM 1312 C CA . PRO A 1 171 ? -13.844 -20.672 -21.281 1 82.38 171 PRO A CA 1
ATOM 1313 C C . PRO A 1 171 ? -14.953 -21.5 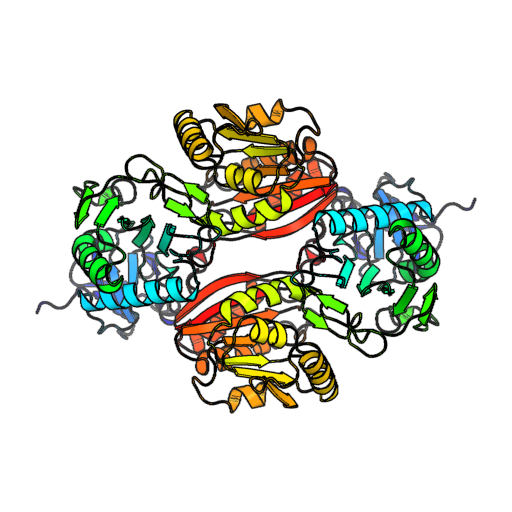-21.891 1 82.38 171 PRO A C 1
ATOM 1315 O O . PRO A 1 171 ? -14.828 -22.734 -22 1 82.38 171 PRO A O 1
ATOM 1318 N N . PHE A 1 172 ? -16.078 -21 -22.172 1 66.31 172 PHE A N 1
ATOM 1319 C CA . PHE A 1 172 ? -17.281 -21.641 -22.672 1 66.31 172 PHE A CA 1
ATOM 1320 C C . PHE A 1 172 ? -16.984 -22.406 -23.953 1 66.31 172 PHE A C 1
ATOM 1322 O O . PHE A 1 172 ? -17.484 -23.516 -24.156 1 66.31 172 PHE A O 1
ATOM 1329 N N . LYS A 1 173 ? -16.188 -21.938 -24.781 1 65.25 173 LYS A N 1
ATOM 1330 C CA . LYS A 1 173 ? -16 -22.453 -26.141 1 65.25 173 LYS A CA 1
ATOM 1331 C C . LYS A 1 173 ? -15.18 -23.734 -26.125 1 65.25 173 LYS A C 1
ATOM 1333 O O . LYS A 1 173 ? -15.023 -24.391 -27.156 1 65.25 173 LYS A O 1
ATOM 1338 N N . ALA A 1 174 ? -14.805 -24.156 -24.984 1 64.75 174 ALA A N 1
ATOM 1339 C CA . ALA A 1 174 ? -13.828 -25.234 -24.984 1 64.75 174 ALA A CA 1
ATOM 1340 C C . ALA A 1 174 ? -14.516 -26.594 -25.078 1 64.75 174 ALA A C 1
ATOM 1342 O O . ALA A 1 174 ? -13.914 -27.578 -25.531 1 64.75 174 ALA A O 1
ATOM 1343 N N . GLY A 1 175 ? -15.906 -26.484 -25.016 1 64.56 175 GLY A N 1
ATOM 1344 C CA . GLY A 1 175 ? -16.625 -27.75 -25.141 1 64.56 175 GLY A CA 1
ATOM 1345 C C . GLY A 1 175 ? -16.125 -28.812 -24.172 1 64.56 175 GLY A C 1
ATOM 1346 O O . GLY A 1 175 ? -16.125 -30 -24.5 1 64.56 175 GLY A O 1
ATOM 1347 N N . LEU A 1 176 ? -15.609 -28.344 -23.125 1 69.44 176 LEU A N 1
ATOM 1348 C CA . LEU A 1 176 ? -14.984 -29.266 -22.172 1 69.44 176 LEU A CA 1
ATOM 1349 C C . LEU A 1 176 ? -16.016 -29.812 -21.188 1 69.44 176 LEU A C 1
ATOM 1351 O O . LEU A 1 176 ? -16.953 -29.109 -20.812 1 69.44 176 LEU A O 1
ATOM 1355 N N . GLU A 1 177 ? -16.312 -31.062 -21.156 1 64.88 177 GLU A N 1
ATOM 1356 C CA . GLU A 1 177 ? -17.109 -31.641 -20.078 1 64.88 177 GLU A CA 1
ATOM 1357 C C . GLU A 1 177 ? -16.406 -31.516 -18.734 1 64.88 177 GLU A C 1
ATOM 1359 O O . GLU A 1 177 ? -15.508 -32.312 -18.422 1 64.88 177 GLU A O 1
ATOM 1364 N N . SER A 1 178 ? -16.422 -30.266 -18.25 1 63.47 178 SER A N 1
ATOM 1365 C CA . SER A 1 178 ? -15.719 -30.125 -16.969 1 63.47 178 SER A CA 1
ATOM 1366 C C . SER A 1 178 ? -16.688 -30.188 -15.797 1 63.47 178 SER A C 1
ATOM 1368 O O . SER A 1 178 ? -17.75 -29.547 -15.828 1 63.47 178 SER A O 1
ATOM 1370 N N . ALA A 1 179 ? -16.578 -31.234 -14.977 1 78.31 179 ALA A N 1
ATOM 1371 C CA . ALA A 1 179 ? -17.359 -31.312 -13.75 1 78.31 179 ALA A CA 1
ATOM 1372 C C . ALA A 1 179 ? -16.516 -30.984 -12.523 1 78.31 179 ALA A C 1
ATOM 1374 O O . ALA A 1 179 ? -15.383 -31.469 -12.398 1 78.31 179 ALA A O 1
ATOM 1375 N N . ASP A 1 180 ? -17.031 -30.078 -11.75 1 91.44 180 ASP A N 1
ATOM 1376 C CA . ASP A 1 180 ? -16.422 -29.828 -10.438 1 91.44 180 ASP A CA 1
ATOM 1377 C C . ASP A 1 180 ? -16.406 -31.109 -9.602 1 91.44 180 ASP A C 1
ATOM 1379 O O . ASP A 1 180 ? -17.297 -31.953 -9.711 1 91.44 180 ASP A O 1
ATOM 1383 N N . GLY A 1 181 ? -15.383 -31.297 -8.867 1 94.19 181 GLY A N 1
ATOM 1384 C CA . GLY A 1 181 ? -15.281 -32.469 -7.996 1 94.19 181 GLY A CA 1
ATOM 1385 C C . GLY A 1 181 ? -13.875 -32.719 -7.496 1 94.19 181 GLY A C 1
ATOM 1386 O O . GLY A 1 181 ? -12.945 -32 -7.844 1 94.19 181 GLY A O 1
ATOM 1387 N N . PHE A 1 182 ? -13.766 -33.719 -6.672 1 96.25 182 PHE A N 1
ATOM 1388 C CA . PHE A 1 182 ? -12.469 -34.062 -6.117 1 96.25 182 PHE A CA 1
ATOM 1389 C C . PHE A 1 182 ? -11.609 -34.781 -7.148 1 96.25 182 PHE A C 1
ATOM 1391 O O . PHE A 1 182 ? -12.055 -35.75 -7.77 1 96.25 182 PHE A O 1
ATOM 1398 N N . LEU A 1 183 ? -10.445 -34.281 -7.395 1 96.62 183 LEU A N 1
ATOM 1399 C CA . LEU A 1 183 ? -9.453 -35 -8.188 1 96.62 183 LEU A CA 1
ATOM 1400 C C . LEU A 1 183 ? -8.68 -36 -7.328 1 96.62 183 LEU A C 1
ATOM 1402 O O . LEU A 1 183 ? -8.242 -37.062 -7.816 1 96.62 183 LEU A O 1
ATOM 1406 N N . ILE A 1 184 ? -8.453 -35.562 -6.125 1 96.88 184 ILE A N 1
ATOM 1407 C CA . ILE A 1 184 ? -7.73 -36.406 -5.16 1 96.88 184 ILE A CA 1
ATOM 1408 C C . ILE A 1 184 ? -8.414 -36.312 -3.799 1 96.88 184 ILE A C 1
ATOM 1410 O O . ILE A 1 184 ? -8.797 -35.219 -3.352 1 96.88 184 ILE A O 1
ATOM 1414 N N . GLY A 1 185 ? -8.578 -37.469 -3.191 1 96.06 185 GLY A N 1
ATOM 1415 C CA . GLY A 1 185 ? -9.133 -37.5 -1.85 1 96.06 185 GLY A CA 1
ATOM 1416 C C . GLY A 1 185 ? -10.57 -37.031 -1.789 1 96.06 185 GLY A C 1
ATOM 1417 O O . GLY A 1 185 ? -11.289 -37.062 -2.793 1 96.06 185 GLY A O 1
ATOM 1418 N N . SER A 1 186 ? -11.07 -36.844 -0.613 1 95.62 186 SER A N 1
ATOM 1419 C CA . SER A 1 186 ? -12.391 -36.312 -0.289 1 95.62 186 SER A CA 1
ATOM 1420 C C . SER A 1 186 ? -12.391 -35.625 1.069 1 95.62 186 SER A C 1
ATOM 1422 O O . SER A 1 186 ? -11.633 -36 1.965 1 95.62 186 SER A O 1
ATOM 1424 N N . ALA A 1 187 ? -13.141 -34.562 1.076 1 94.5 187 ALA A N 1
ATOM 1425 C CA . ALA A 1 187 ? -13.227 -33.812 2.318 1 94.5 187 ALA A CA 1
ATOM 1426 C C . ALA A 1 187 ? -14.539 -33.031 2.393 1 94.5 187 ALA A C 1
ATOM 1428 O O . ALA A 1 187 ? -15.242 -32.875 1.389 1 94.5 187 ALA A O 1
ATOM 1429 N N . GLN A 1 188 ? -14.891 -32.688 3.625 1 93 188 GLN A N 1
ATOM 1430 C CA . GLN A 1 188 ? -15.969 -31.75 3.869 1 93 188 GLN A CA 1
ATOM 1431 C C . GLN A 1 188 ? -15.43 -30.391 4.32 1 93 188 GLN A C 1
ATOM 1433 O O . GLN A 1 188 ? -14.406 -30.328 5.008 1 93 188 GLN A O 1
ATOM 1438 N N . ALA A 1 189 ? -16.172 -29.391 3.889 1 92.12 189 ALA A N 1
ATOM 1439 C CA . ALA A 1 189 ? -15.75 -28.062 4.309 1 92.12 189 ALA A CA 1
ATOM 1440 C C . ALA A 1 189 ? -15.859 -27.906 5.82 1 92.12 189 ALA A C 1
ATOM 1442 O O . ALA A 1 189 ? -16.875 -28.266 6.418 1 92.12 189 ALA A O 1
ATOM 1443 N N . GLU A 1 190 ? -14.773 -27.469 6.422 1 94.94 190 GLU A N 1
ATOM 1444 C CA . GLU A 1 190 ? -14.727 -27.125 7.84 1 94.94 190 GLU A CA 1
ATOM 1445 C C . GLU A 1 190 ? -14.211 -25.719 8.055 1 94.94 190 GLU A C 1
ATOM 1447 O O . GLU A 1 190 ? -13.586 -25.125 7.156 1 94.94 190 GLU A O 1
ATOM 1452 N N . ALA A 1 191 ? -14.578 -25.203 9.227 1 96.94 191 ALA A N 1
ATOM 1453 C CA . ALA A 1 191 ? -14.062 -23.875 9.555 1 96.94 191 ALA A CA 1
ATOM 1454 C C . ALA A 1 191 ? -12.539 -23.891 9.648 1 96.94 191 ALA A C 1
ATOM 1456 O O . ALA A 1 191 ? -11.953 -24.828 10.188 1 96.94 191 ALA A O 1
ATOM 1457 N N . GLU A 1 192 ? -11.922 -22.969 9.008 1 96.94 192 GLU A N 1
ATOM 1458 C CA . GLU A 1 192 ? -10.469 -22.844 9 1 96.94 192 GLU A CA 1
ATOM 1459 C C . GLU A 1 192 ? -10.031 -21.484 9.539 1 96.94 192 GLU A C 1
ATOM 1461 O O . GLU A 1 192 ? -10.828 -20.547 9.594 1 96.94 192 GLU A O 1
ATOM 1466 N N . TYR A 1 193 ? -8.789 -21.391 9.898 1 98.12 193 TYR A N 1
ATOM 1467 C CA . TYR A 1 193 ? -8.289 -20.219 10.617 1 98.12 193 TYR A CA 1
ATOM 1468 C C . TYR A 1 193 ? -7.676 -19.203 9.648 1 98.12 193 TYR A C 1
ATOM 1470 O O . TYR A 1 193 ? -6.891 -19.578 8.773 1 98.12 193 TYR A O 1
ATOM 1478 N N . GLU A 1 194 ? -8.047 -18.031 9.805 1 98.19 194 GLU A N 1
ATOM 1479 C CA . GLU A 1 194 ? -7.324 -16.859 9.305 1 98.19 194 GLU A CA 1
ATOM 1480 C C . GLU A 1 194 ? -6.883 -15.953 10.445 1 98.19 194 GLU A C 1
ATOM 1482 O O . GLU A 1 194 ? -7.703 -15.25 11.039 1 98.19 194 GLU A O 1
ATOM 1487 N N . ASN A 1 195 ? -5.621 -15.945 10.734 1 97.81 195 ASN A N 1
ATOM 1488 C CA . ASN A 1 195 ? -5.059 -15.148 11.812 1 97.81 195 ASN A CA 1
ATOM 1489 C C . ASN A 1 195 ? -5.836 -15.336 13.117 1 97.81 195 ASN A C 1
ATOM 1491 O O . ASN A 1 195 ? -6.199 -14.359 13.773 1 97.81 195 ASN A O 1
ATOM 1495 N N . GLY A 1 196 ? -6.164 -16.5 13.43 1 98.31 196 GLY A N 1
ATOM 1496 C CA . GLY A 1 196 ? -6.766 -16.828 14.711 1 98.31 196 GLY A CA 1
ATOM 1497 C C . GLY A 1 196 ? -8.281 -16.781 14.688 1 98.31 196 GLY A C 1
ATOM 1498 O O . GLY A 1 196 ? -8.938 -17.141 15.672 1 98.31 196 GLY A O 1
ATOM 1499 N N . LEU A 1 197 ? -8.922 -16.312 13.633 1 98.44 197 LEU A N 1
ATOM 1500 C CA . LEU A 1 197 ? -10.375 -16.297 13.477 1 98.44 197 LEU A CA 1
ATOM 1501 C C . LEU A 1 197 ? -10.836 -17.453 12.594 1 98.44 197 LEU A C 1
ATOM 1503 O O . LEU A 1 197 ? -10.164 -17.797 11.617 1 98.44 197 LEU A O 1
ATOM 1507 N N . LEU A 1 198 ? -11.953 -17.969 12.898 1 98.12 198 LEU A N 1
ATOM 1508 C CA . LEU A 1 198 ? -12.484 -19.109 12.164 1 98.12 198 LEU A CA 1
ATOM 1509 C C . LEU A 1 198 ? -13.453 -18.656 11.078 1 98.12 198 LEU A C 1
ATOM 1511 O O . LEU A 1 198 ? -14.336 -17.828 11.336 1 98.12 198 LEU A O 1
ATOM 1515 N N . PHE A 1 199 ? -13.312 -19.172 9.891 1 97.69 199 PHE A N 1
ATOM 1516 C CA . PHE A 1 199 ? -14.203 -18.922 8.766 1 97.69 199 PHE A CA 1
ATOM 1517 C C . PHE A 1 199 ? -14.57 -20.234 8.078 1 97.69 199 PHE A C 1
ATOM 1519 O O . PHE A 1 199 ? -13.711 -21.094 7.867 1 97.69 199 PHE A O 1
ATOM 1526 N N . LEU A 1 200 ? -15.812 -20.391 7.785 1 97.06 200 LEU A N 1
ATOM 1527 C CA . LEU A 1 200 ? -16.266 -21.531 7 1 97.06 200 LEU A CA 1
ATOM 1528 C C . LEU A 1 200 ? -16.234 -21.219 5.512 1 97.06 200 LEU A C 1
ATOM 1530 O O . LEU A 1 200 ? -17 -20.391 5.031 1 97.06 200 LEU A O 1
ATOM 1534 N N . PRO A 1 201 ? -15.258 -21.875 4.832 1 94.94 201 PRO A N 1
ATOM 1535 C CA . PRO A 1 201 ? -15.281 -21.672 3.381 1 94.94 201 PRO A CA 1
ATOM 1536 C C . PRO A 1 201 ? -16.422 -22.406 2.695 1 94.94 201 PRO A C 1
ATOM 1538 O O . PRO A 1 201 ? -16.828 -23.484 3.146 1 94.94 201 PRO A O 1
ATOM 1541 N N . ASP A 1 202 ? -16.969 -21.844 1.626 1 91.19 202 ASP A N 1
ATOM 1542 C CA . ASP A 1 202 ? -17.953 -22.531 0.796 1 91.19 202 ASP A CA 1
ATOM 1543 C C . ASP A 1 202 ? -17.422 -22.797 -0.605 1 91.19 202 ASP A C 1
ATOM 1545 O O . ASP A 1 202 ? -17.812 -22.125 -1.567 1 91.19 202 ASP A O 1
ATOM 1549 N N . TRP A 1 203 ? -16.562 -23.781 -0.673 1 88.81 203 TRP A N 1
ATOM 1550 C CA . TRP A 1 203 ? -15.883 -23.969 -1.949 1 88.81 203 TRP A CA 1
ATOM 1551 C C . TRP A 1 203 ? -16.719 -24.812 -2.906 1 88.81 203 TRP A C 1
ATOM 1553 O O . TRP A 1 203 ? -16.312 -25.094 -4.031 1 88.81 203 TRP A O 1
ATOM 1563 N N . ILE A 1 204 ? -17.875 -25.281 -2.543 1 85.56 204 ILE A N 1
ATOM 1564 C CA . ILE A 1 204 ? -18.766 -25.984 -3.457 1 85.56 204 ILE A CA 1
ATOM 1565 C C . ILE A 1 204 ? -19.719 -24.984 -4.117 1 85.56 204 ILE A C 1
ATOM 1567 O O . ILE A 1 204 ? -19.734 -24.844 -5.344 1 85.56 204 ILE A O 1
ATOM 1571 N N . LYS A 1 205 ? -20.375 -24.125 -3.301 1 82.75 205 LYS A N 1
ATOM 1572 C CA . LYS A 1 205 ? -21.422 -23.25 -3.834 1 82.75 205 LYS A CA 1
ATOM 1573 C C . LYS A 1 205 ? -20.984 -21.797 -3.801 1 82.75 205 LYS A C 1
ATOM 1575 O O . LYS A 1 205 ? -21.594 -20.938 -4.465 1 82.75 205 LYS A O 1
ATOM 1580 N N . GLY A 1 206 ? -20.016 -21.562 -3.08 1 81.5 206 GLY A N 1
ATOM 1581 C CA . GLY A 1 206 ? -19.625 -20.172 -2.873 1 81.5 206 GLY A CA 1
ATOM 1582 C C . GLY A 1 206 ? -18.906 -19.578 -4.062 1 81.5 206 GLY A C 1
ATOM 1583 O O . GLY A 1 206 ? -18.672 -20.25 -5.059 1 81.5 206 GLY A O 1
ATOM 1584 N N . GLN A 1 207 ? -18.609 -18.234 -3.979 1 78.19 207 GLN A N 1
ATOM 1585 C CA . GLN A 1 207 ? -17.906 -17.5 -5.02 1 78.19 207 GLN A CA 1
ATOM 1586 C C . GLN A 1 207 ? -16.422 -17.844 -5.027 1 78.19 207 GLN A C 1
ATOM 1588 O O . GLN A 1 207 ? -15.859 -18.203 -3.992 1 78.19 207 GLN A O 1
ATOM 1593 N N . LYS A 1 208 ? -15.852 -17.703 -6.25 1 87.69 208 LYS A N 1
ATOM 1594 C CA . LYS A 1 208 ? -14.43 -18.016 -6.398 1 87.69 208 LYS A CA 1
ATOM 1595 C C . LYS A 1 208 ? -14.102 -19.391 -5.82 1 87.69 208 LYS A C 1
ATOM 1597 O O . LYS A 1 208 ? -14.734 -20.391 -6.18 1 87.69 208 LYS A O 1
ATOM 1602 N N . THR A 1 209 ? -13.141 -19.422 -4.938 1 92.56 209 THR A N 1
ATOM 1603 C CA . THR A 1 209 ? -12.797 -20.703 -4.344 1 92.56 209 THR A CA 1
ATOM 1604 C C . THR A 1 209 ? -13.484 -20.875 -2.994 1 92.56 209 THR A C 1
ATOM 1606 O O . THR A 1 209 ? -13.258 -21.875 -2.297 1 92.56 209 THR A O 1
ATOM 1609 N N . GLY A 1 210 ? -14.383 -19.969 -2.602 1 90.19 210 GLY A N 1
ATOM 1610 C CA . GLY A 1 210 ? -15.188 -20.156 -1.408 1 90.19 210 GLY A CA 1
ATOM 1611 C C . GLY A 1 210 ? -14.961 -19.094 -0.354 1 90.19 210 GLY A C 1
ATOM 1612 O O . GLY A 1 210 ? -15.758 -18.938 0.568 1 90.19 210 GLY A O 1
ATOM 1613 N N . PHE A 1 211 ? -13.914 -18.344 -0.443 1 94 211 PHE A N 1
ATOM 1614 C CA . PHE A 1 211 ? -13.547 -17.297 0.508 1 94 211 PHE A CA 1
ATOM 1615 C C . PHE A 1 211 ? -12.633 -16.266 -0.149 1 94 211 PHE A C 1
ATOM 1617 O O . PHE A 1 211 ? -11.867 -16.594 -1.056 1 94 211 PHE A O 1
ATOM 1624 N N . PHE A 1 212 ? -12.789 -14.969 0.237 1 94.94 212 PHE A N 1
ATOM 1625 C CA . PHE A 1 212 ? -11.977 -13.898 -0.326 1 94.94 212 PHE A CA 1
ATOM 1626 C C . PHE A 1 212 ? -10.688 -13.727 0.463 1 94.94 212 PHE A C 1
ATOM 1628 O O . PHE A 1 212 ? -10.539 -12.766 1.221 1 94.94 212 PHE A O 1
ATOM 1635 N N . ILE A 1 213 ? -9.758 -14.57 0.105 1 97.44 213 ILE A N 1
ATOM 1636 C CA . ILE A 1 213 ? -8.484 -14.617 0.817 1 97.44 213 ILE A CA 1
ATOM 1637 C C . ILE A 1 213 ? -7.727 -13.312 0.598 1 97.44 213 ILE A C 1
ATOM 1639 O O . ILE A 1 213 ? -6.934 -12.898 1.448 1 97.44 213 ILE A O 1
ATOM 1643 N N . ASP A 1 214 ? -8.023 -12.633 -0.495 1 97.62 214 ASP A N 1
ATOM 1644 C CA . ASP A 1 214 ? -7.246 -11.484 -0.955 1 97.62 214 ASP A CA 1
ATOM 1645 C C . ASP A 1 214 ? -7.449 -10.281 -0.04 1 97.62 214 ASP A C 1
ATOM 1647 O O . ASP A 1 214 ? -6.699 -9.305 -0.114 1 97.62 214 ASP A O 1
ATOM 1651 N N . GLN A 1 215 ? -8.352 -10.289 0.899 1 97.94 215 GLN A N 1
ATOM 1652 C CA . GLN A 1 215 ? -8.617 -9.156 1.78 1 97.94 215 GLN A CA 1
ATOM 1653 C C . GLN A 1 215 ? -8.031 -9.391 3.17 1 97.94 215 GLN A C 1
ATOM 1655 O O . GLN A 1 215 ? -8.234 -8.586 4.082 1 97.94 215 GLN A O 1
ATOM 1660 N N . ARG A 1 216 ? -7.324 -10.516 3.354 1 98.25 216 ARG A N 1
ATOM 1661 C CA . ARG A 1 216 ? -6.855 -10.922 4.676 1 98.25 216 ARG A CA 1
ATOM 1662 C C . ARG A 1 216 ? -6.105 -9.789 5.363 1 98.25 216 ARG A C 1
ATOM 1664 O O . ARG A 1 216 ? -6.43 -9.422 6.496 1 98.25 216 ARG A O 1
ATOM 1671 N N . GLU A 1 217 ? -5.082 -9.211 4.672 1 97.94 217 GLU A N 1
ATOM 1672 C CA . GLU A 1 217 ? -4.273 -8.164 5.277 1 97.94 217 GLU A CA 1
ATOM 1673 C C . GLU A 1 217 ? -5.094 -6.898 5.512 1 97.94 217 GLU A C 1
ATOM 1675 O O . GLU A 1 217 ? -4.867 -6.176 6.484 1 97.94 217 GLU A O 1
ATOM 1680 N N . ASN A 1 218 ? -6.039 -6.605 4.613 1 98.5 218 ASN A N 1
ATOM 1681 C CA . ASN A 1 218 ? -6.891 -5.434 4.785 1 98.5 218 ASN A CA 1
ATOM 1682 C C . ASN A 1 218 ? -7.84 -5.602 5.969 1 98.5 218 ASN A C 1
ATOM 1684 O O . ASN A 1 218 ? -8.125 -4.637 6.684 1 98.5 218 ASN A O 1
ATOM 1688 N N . ARG A 1 219 ? -8.367 -6.824 6.188 1 98.69 219 ARG A N 1
ATOM 1689 C CA . ARG A 1 219 ? -9.172 -7.117 7.363 1 98.69 219 ARG A CA 1
ATOM 1690 C C . ARG A 1 219 ? -8.367 -6.93 8.641 1 98.69 219 ARG A C 1
ATOM 1692 O O . ARG A 1 219 ? -8.867 -6.375 9.625 1 98.69 219 ARG A O 1
ATOM 1699 N N . ALA A 1 220 ? -7.129 -7.402 8.617 1 98.25 220 ALA A N 1
ATOM 1700 C CA . ALA A 1 220 ? -6.254 -7.238 9.773 1 98.25 220 ALA A CA 1
ATOM 1701 C C . ALA A 1 220 ? -6.02 -5.762 10.078 1 98.25 220 ALA A C 1
ATOM 1703 O O . ALA A 1 220 ? -5.988 -5.359 11.242 1 98.25 220 ALA A O 1
ATOM 1704 N N . LEU A 1 221 ? -5.832 -4.992 9.047 1 98.25 221 LEU A N 1
ATOM 1705 C CA . LEU A 1 221 ? -5.656 -3.555 9.227 1 98.25 221 LEU A CA 1
ATOM 1706 C C . LEU A 1 221 ? -6.902 -2.928 9.852 1 98.25 221 LEU A C 1
ATOM 1708 O O . LEU A 1 221 ? -6.797 -2.09 10.75 1 98.25 221 LEU A O 1
ATOM 1712 N N . LEU A 1 222 ? -8.047 -3.281 9.367 1 98.69 222 LEU A N 1
ATOM 1713 C CA . LEU A 1 222 ? -9.297 -2.746 9.898 1 98.69 222 LEU A CA 1
ATOM 1714 C C . LEU A 1 222 ? -9.406 -2.998 11.398 1 98.69 222 LEU A C 1
ATOM 1716 O O . LEU A 1 222 ? -9.922 -2.152 12.133 1 98.69 222 LEU A O 1
ATOM 1720 N N . GLU A 1 223 ? -8.969 -4.137 11.805 1 98.5 223 GLU A N 1
ATOM 1721 C CA . GLU A 1 223 ? -8.992 -4.484 13.227 1 98.5 223 GLU A CA 1
ATOM 1722 C C . GLU A 1 223 ? -8.344 -3.393 14.07 1 98.5 223 GLU A C 1
ATOM 1724 O O . GLU A 1 223 ? -8.844 -3.062 15.156 1 98.5 223 GLU A O 1
ATOM 1729 N N . GLU A 1 224 ? -7.301 -2.779 13.578 1 97.06 224 GLU A N 1
ATOM 1730 C CA . GLU A 1 224 ? -6.551 -1.762 14.312 1 97.06 224 GLU A CA 1
ATOM 1731 C C . GLU A 1 224 ? -7.359 -0.476 14.453 1 97.06 224 GLU A C 1
ATOM 1733 O O . GLU A 1 224 ? -7.047 0.369 15.289 1 97.06 224 GLU A O 1
ATOM 1738 N N . TYR A 1 225 ? -8.375 -0.319 13.688 1 98.06 225 TYR A N 1
ATOM 1739 C CA . TYR A 1 225 ? -9.164 0.91 13.688 1 98.06 225 TYR A CA 1
ATOM 1740 C C . TYR A 1 225 ? -10.508 0.698 14.367 1 98.06 225 TYR A C 1
ATOM 1742 O O . TYR A 1 225 ? -11.289 1.641 14.523 1 98.06 225 TYR A O 1
ATOM 1750 N N . ALA A 1 226 ? -10.805 -0.477 14.844 1 98.38 226 ALA A N 1
ATOM 1751 C CA . ALA A 1 226 ? -12.18 -0.853 15.18 1 98.38 226 ALA A CA 1
ATOM 1752 C C . ALA A 1 226 ? -12.508 -0.474 16.625 1 98.38 226 ALA A C 1
ATOM 1754 O O . ALA A 1 226 ? -13.672 -0.265 16.969 1 98.38 226 ALA A O 1
ATOM 1755 N N . SER A 1 227 ? -11.57 -0.344 17.5 1 97.75 227 SER A N 1
ATOM 1756 C CA . SER A 1 227 ? -11.789 -0.243 18.938 1 97.75 227 SER A CA 1
ATOM 1757 C C . SER A 1 227 ? -12.719 0.917 19.281 1 97.75 227 SER A C 1
ATOM 1759 O O . SER A 1 227 ? -12.453 2.061 18.891 1 97.75 227 SER A O 1
ATOM 1761 N N . GLY A 1 228 ? -13.773 0.565 19.922 1 98 228 GLY A N 1
ATOM 1762 C CA . GLY A 1 228 ? -14.703 1.552 20.438 1 98 228 GLY A CA 1
ATOM 1763 C C . GLY A 1 228 ? -15.578 2.168 19.359 1 98 228 GLY A C 1
ATOM 1764 O O . GLY A 1 228 ? -16.359 3.084 19.641 1 98 228 GLY A O 1
ATOM 1765 N N . ARG A 1 229 ? -15.539 1.706 18.188 1 98.5 229 ARG A N 1
ATOM 1766 C CA . ARG A 1 229 ? -16.234 2.346 17.078 1 98.5 229 ARG A CA 1
ATOM 1767 C C . ARG A 1 229 ? -17.5 1.575 16.703 1 98.5 229 ARG A C 1
ATOM 1769 O O . ARG A 1 229 ? -17.609 0.375 16.969 1 98.5 229 ARG A O 1
ATOM 1776 N N . LYS A 1 230 ? -18.469 2.291 16.219 1 98.88 230 LYS A N 1
ATOM 1777 C CA . LYS A 1 230 ? -19.609 1.687 15.516 1 98.88 230 LYS A CA 1
ATOM 1778 C C . LYS A 1 230 ? -19.25 1.415 14.055 1 98.88 230 LYS A C 1
ATOM 1780 O O . LYS A 1 230 ? -19.047 2.35 13.273 1 98.88 230 LYS A O 1
ATOM 1785 N N . VAL A 1 231 ? -19.266 0.125 13.68 1 98.88 231 VAL A N 1
ATOM 1786 C CA . VAL A 1 231 ? -18.719 -0.297 12.391 1 98.88 231 VAL A CA 1
ATOM 1787 C C . VAL A 1 231 ? -19.859 -0.752 11.477 1 98.88 231 VAL A C 1
ATOM 1789 O O . VAL A 1 231 ? -20.734 -1.496 11.891 1 98.88 231 VAL A O 1
ATOM 1792 N N . LEU A 1 232 ? -19.844 -0.251 10.258 1 98.94 232 LEU A N 1
ATOM 1793 C CA . LEU A 1 232 ? -20.734 -0.714 9.203 1 98.94 232 LEU A CA 1
ATOM 1794 C C . LEU A 1 232 ? -19.953 -1.422 8.102 1 98.94 232 LEU A C 1
ATOM 1796 O O . LEU A 1 232 ? -19.094 -0.816 7.461 1 98.94 232 LEU A O 1
ATOM 1800 N N . ASN A 1 233 ? -20.219 -2.695 7.93 1 98.75 233 ASN A N 1
ATOM 1801 C CA . ASN A 1 233 ? -19.609 -3.486 6.859 1 98.75 233 ASN A CA 1
ATOM 1802 C C . ASN A 1 233 ? -20.609 -3.748 5.73 1 98.75 233 ASN A C 1
ATOM 1804 O O . ASN A 1 233 ? -21.438 -4.648 5.828 1 98.75 233 ASN A O 1
ATOM 1808 N N . MET A 1 234 ? -20.406 -2.977 4.625 1 98.31 234 MET A N 1
ATOM 1809 C CA . MET A 1 234 ? -21.266 -3.131 3.457 1 98.31 234 MET A CA 1
ATOM 1810 C C . MET A 1 234 ? -20.703 -4.176 2.502 1 98.31 234 MET A C 1
ATOM 1812 O O . MET A 1 234 ? -19.484 -4.332 2.393 1 98.31 234 MET A O 1
ATOM 1816 N N . PHE A 1 235 ? -21.656 -4.863 1.718 1 97.44 235 PHE A N 1
ATOM 1817 C CA . PHE A 1 235 ? -21.219 -5.953 0.857 1 97.44 235 PHE A CA 1
ATOM 1818 C C . PHE A 1 235 ? -20.406 -6.969 1.646 1 97.44 235 PHE A C 1
ATOM 1820 O O . PHE A 1 235 ? -19.297 -7.34 1.234 1 97.44 235 PHE A O 1
ATOM 1827 N N . CYS A 1 236 ? -20.953 -7.484 2.693 1 96.75 236 CYS A N 1
ATOM 1828 C CA . CYS A 1 236 ? -20.156 -8.094 3.756 1 96.75 236 CYS A CA 1
ATOM 1829 C C . CYS A 1 236 ? -19.812 -9.539 3.424 1 96.75 236 CYS A C 1
ATOM 1831 O O . CYS A 1 236 ? -18.922 -10.133 4.039 1 96.75 236 CYS A O 1
ATOM 1833 N N . TYR A 1 237 ? -20.594 -10.141 2.479 1 94.06 237 TYR A N 1
ATOM 1834 C CA . TYR A 1 237 ? -20.422 -11.555 2.162 1 94.06 237 TYR A CA 1
ATOM 1835 C C . TYR A 1 237 ? -20.406 -12.398 3.432 1 94.06 237 TYR A C 1
ATOM 1837 O O . TYR A 1 237 ? -21.344 -12.344 4.234 1 94.06 237 TYR A O 1
ATOM 1845 N N . SER A 1 238 ? -19.266 -13.102 3.717 1 95.38 238 SER A N 1
ATOM 1846 C CA . SER A 1 238 ? -19.219 -14.031 4.836 1 95.38 238 SER A CA 1
ATOM 1847 C C . SER A 1 238 ? -18.766 -13.336 6.117 1 95.38 238 SER A C 1
ATOM 1849 O O . SER A 1 238 ? -18.531 -13.992 7.133 1 95.38 238 SER A O 1
ATOM 1851 N N . GLY A 1 239 ? -18.594 -12.039 6.07 1 97.75 239 GLY A N 1
ATOM 1852 C CA . GLY A 1 239 ? -18.422 -11.25 7.281 1 97.75 239 GLY A CA 1
ATOM 1853 C C . GLY A 1 239 ? -16.969 -11.055 7.676 1 97.75 239 GLY A C 1
ATOM 1854 O O . GLY A 1 239 ? -16.672 -10.789 8.836 1 97.75 239 GLY A O 1
ATOM 1855 N N . GLY A 1 240 ? -16.016 -11.219 6.746 1 97.94 240 GLY A N 1
ATOM 1856 C CA . GLY A 1 240 ? -14.602 -11.117 7.066 1 97.94 240 GLY A CA 1
ATOM 1857 C C . GLY A 1 240 ? -14.25 -9.859 7.832 1 97.94 240 GLY A C 1
ATOM 1858 O O . GLY A 1 240 ? -13.727 -9.93 8.945 1 97.94 240 GLY A O 1
ATOM 1859 N N . PHE A 1 241 ? -14.594 -8.703 7.336 1 98.81 241 PHE A N 1
ATOM 1860 C CA . PHE A 1 241 ? -14.281 -7.434 7.977 1 98.81 241 PHE A CA 1
ATOM 1861 C C . PHE A 1 241 ? -15.008 -7.297 9.305 1 98.81 241 PHE A C 1
ATOM 1863 O O . PHE A 1 241 ? -14.469 -6.754 10.266 1 98.81 241 PHE A O 1
ATOM 1870 N N . SER A 1 242 ? -16.219 -7.777 9.375 1 98.88 242 SER A N 1
ATOM 1871 C CA . SER A 1 242 ? -17.016 -7.691 10.594 1 98.88 242 SER A CA 1
ATOM 1872 C C . SER A 1 242 ? -16.359 -8.453 11.742 1 98.88 242 SER A C 1
ATOM 1874 O O . SER A 1 242 ? -16.297 -7.961 12.867 1 98.88 242 SER A O 1
ATOM 1876 N N . LEU A 1 243 ? -15.875 -9.648 11.469 1 98.88 243 LEU A N 1
ATOM 1877 C CA . LEU A 1 243 ? -15.258 -10.461 12.508 1 98.88 243 LEU A CA 1
ATOM 1878 C C . LEU A 1 243 ? -13.992 -9.789 13.031 1 98.88 243 LEU A C 1
ATOM 1880 O O . LEU A 1 243 ? -13.734 -9.805 14.242 1 98.88 243 LEU A O 1
ATOM 1884 N N . TYR A 1 244 ? -13.211 -9.234 12.141 1 98.88 244 TYR A N 1
ATOM 1885 C CA . TYR A 1 244 ? -12.016 -8.516 12.57 1 98.88 244 TYR A CA 1
ATOM 1886 C C . TYR A 1 244 ? -12.383 -7.293 13.398 1 98.88 244 TYR A C 1
ATOM 1888 O O . TYR A 1 244 ? -11.688 -6.957 14.367 1 98.88 244 TYR A O 1
ATOM 1896 N N . ALA A 1 245 ? -13.445 -6.602 12.992 1 98.88 245 ALA A N 1
ATOM 1897 C CA . ALA A 1 245 ? -13.922 -5.465 13.781 1 98.88 245 ALA A CA 1
ATOM 1898 C C . ALA A 1 245 ? -14.32 -5.898 15.188 1 98.88 245 ALA A C 1
ATOM 1900 O O . ALA A 1 245 ? -14 -5.223 16.172 1 98.88 245 ALA A O 1
ATOM 1901 N N . MET A 1 246 ? -15.031 -7.035 15.266 1 98.88 246 MET A N 1
ATOM 1902 C CA . MET A 1 246 ? -15.438 -7.578 16.547 1 98.88 246 MET A CA 1
ATOM 1903 C C . MET A 1 246 ? -14.227 -7.855 17.438 1 98.88 246 MET A C 1
ATOM 1905 O O . MET A 1 246 ? -14.188 -7.426 18.594 1 98.88 246 MET A O 1
ATOM 1909 N N . ARG A 1 247 ? -13.203 -8.523 16.906 1 98.56 247 ARG A N 1
ATOM 1910 C CA . ARG A 1 247 ? -12.008 -8.844 17.672 1 98.56 247 ARG A CA 1
ATOM 1911 C C . ARG A 1 247 ? -11.234 -7.582 18.031 1 98.56 247 ARG A C 1
ATOM 1913 O O . ARG A 1 247 ? -10.602 -7.516 19.094 1 98.56 247 ARG A O 1
ATOM 1920 N N . GLY A 1 248 ? -11.336 -6.598 17.188 1 98.25 248 GLY A N 1
ATOM 1921 C CA . GLY A 1 248 ? -10.633 -5.344 17.406 1 98.25 248 GLY A CA 1
ATOM 1922 C C . GLY A 1 248 ? -11.289 -4.473 18.469 1 98.25 248 GLY A C 1
ATOM 1923 O O . GLY A 1 248 ? -10.82 -3.369 18.75 1 98.25 248 GLY A O 1
ATOM 1924 N N . GLY A 1 249 ? -12.43 -4.883 18.969 1 98.5 249 GLY A N 1
ATOM 1925 C CA . GLY A 1 249 ? -13.039 -4.168 20.078 1 98.5 249 GLY A CA 1
ATOM 1926 C C . GLY A 1 249 ? -14.086 -3.16 19.625 1 98.5 249 GLY A C 1
ATOM 1927 O O . GLY A 1 249 ? -14.344 -2.176 20.328 1 98.5 249 GLY A O 1
ATOM 1928 N N . ALA A 1 250 ? -14.688 -3.348 18.516 1 98.75 250 ALA A N 1
ATOM 1929 C CA . ALA A 1 250 ? -15.758 -2.465 18.062 1 98.75 250 ALA A CA 1
ATOM 1930 C C . ALA A 1 250 ? -16.875 -2.398 19.094 1 98.75 250 ALA A C 1
ATOM 1932 O O . ALA A 1 250 ? -17.172 -3.389 19.766 1 98.75 250 ALA A O 1
ATOM 1933 N N . TYR A 1 251 ? -17.469 -1.215 19.219 1 98.75 251 TYR A N 1
ATOM 1934 C CA . TYR A 1 251 ? -18.609 -1.034 20.094 1 98.75 251 TYR A CA 1
ATOM 1935 C C . TYR A 1 251 ? -19.844 -1.728 19.531 1 98.75 251 TYR A C 1
ATOM 1937 O O . TYR A 1 251 ? -20.609 -2.355 20.266 1 98.75 251 TYR A O 1
ATOM 1945 N N . LYS A 1 252 ? -20.031 -1.611 18.297 1 98.75 252 LYS A N 1
ATOM 1946 C CA . LYS A 1 252 ? -21.125 -2.205 17.531 1 98.75 252 LYS A CA 1
ATOM 1947 C C . LYS A 1 252 ? -20.703 -2.486 16.094 1 98.75 252 LYS A C 1
ATOM 1949 O O . LYS A 1 252 ? -19.938 -1.72 15.508 1 98.75 252 LYS A O 1
ATOM 1954 N N . VAL A 1 253 ? -21.203 -3.607 15.562 1 98.88 253 VAL A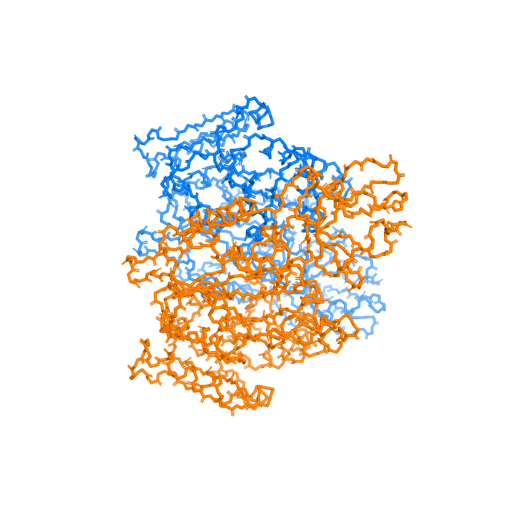 N 1
ATOM 1955 C CA . VAL A 1 253 ? -20.891 -3.979 14.188 1 98.88 253 VAL A CA 1
ATOM 1956 C C . VAL A 1 253 ? -22.172 -4.348 13.445 1 98.88 253 VAL A C 1
ATOM 1958 O O . VAL A 1 253 ? -22.906 -5.234 13.875 1 98.88 253 VAL A O 1
ATOM 1961 N N . HIS A 1 254 ? -22.453 -3.635 12.406 1 98.88 254 HIS A N 1
ATOM 1962 C CA . HIS A 1 254 ? -23.547 -3.971 11.492 1 98.88 254 HIS A CA 1
ATOM 1963 C C . HIS A 1 254 ? -23 -4.465 10.156 1 98.88 254 HIS A C 1
ATOM 1965 O O . HIS A 1 254 ? -22.062 -3.883 9.609 1 98.88 254 HIS A O 1
ATOM 1971 N N . SER A 1 255 ? -23.562 -5.562 9.711 1 98.62 255 SER A N 1
ATOM 1972 C CA . SER A 1 255 ? -23.172 -6.16 8.438 1 98.62 255 SER A CA 1
ATOM 1973 C C . SER A 1 255 ? -24.344 -6.203 7.465 1 98.62 255 SER A C 1
ATOM 1975 O O . SER A 1 255 ? -25.438 -6.645 7.828 1 98.62 255 SER A O 1
ATOM 1977 N N . VAL A 1 256 ? -24.062 -5.754 6.227 1 98.44 256 VAL A N 1
ATOM 1978 C CA . VAL A 1 256 ? -25.141 -5.672 5.258 1 98.44 256 VAL A CA 1
ATOM 1979 C C . VAL A 1 256 ? -24.734 -6.371 3.963 1 98.44 256 VAL A C 1
ATOM 1981 O O . VAL A 1 256 ? -23.641 -6.145 3.447 1 98.44 256 VAL A O 1
ATOM 1984 N N . ASP A 1 257 ? -25.562 -7.207 3.49 1 97.44 257 ASP A N 1
ATOM 1985 C CA . ASP A 1 257 ? -25.438 -7.828 2.176 1 97.44 257 ASP A CA 1
ATOM 1986 C C . ASP A 1 257 ? -26.797 -8.094 1.556 1 97.44 257 ASP A C 1
ATOM 1988 O O . ASP A 1 257 ? -27.766 -8.398 2.266 1 97.44 257 ASP A O 1
ATOM 1992 N N . SER A 1 258 ? -26.844 -7.984 0.254 1 96.62 258 SER A N 1
ATOM 1993 C CA . SER A 1 258 ? -28.125 -8.242 -0.411 1 96.62 258 SER A CA 1
ATOM 1994 C C . SER A 1 258 ? -28.438 -9.734 -0.431 1 96.62 258 SER A C 1
ATOM 1996 O O . SER A 1 258 ? -29.609 -10.125 -0.557 1 96.62 258 SER A O 1
ATOM 1998 N N . SER A 1 259 ? -27.438 -10.555 -0.375 1 94.19 259 SER A N 1
ATOM 1999 C CA . SER A 1 259 ? -27.609 -12 -0.44 1 94.19 259 SER A CA 1
ATOM 2000 C C . SER A 1 259 ? -27.953 -12.578 0.927 1 94.19 259 SER A C 1
ATOM 2002 O O . SER A 1 259 ? -27.125 -12.57 1.839 1 94.19 259 SER A O 1
ATOM 2004 N N . ALA A 1 260 ? -29.109 -13.227 1.037 1 95.44 260 ALA A N 1
ATOM 2005 C CA . ALA A 1 260 ? -29.516 -13.891 2.271 1 95.44 260 ALA A CA 1
ATOM 2006 C C . ALA A 1 260 ? -28.562 -15.047 2.602 1 95.44 260 ALA A C 1
ATOM 2008 O O . ALA A 1 260 ? -28.297 -15.328 3.773 1 95.44 260 ALA A O 1
ATOM 2009 N N . ARG A 1 261 ? -28.125 -15.656 1.574 1 93.44 261 ARG A N 1
ATOM 2010 C CA . ARG A 1 261 ? -27.188 -16.766 1.759 1 93.44 261 ARG A CA 1
ATOM 2011 C C . ARG A 1 261 ? -25.891 -16.281 2.381 1 93.44 261 ARG A C 1
ATOM 2013 O O . ARG A 1 261 ? -25.328 -16.938 3.262 1 93.44 261 ARG A O 1
ATOM 2020 N N . ALA A 1 262 ? -25.359 -15.164 1.869 1 94 262 ALA A N 1
ATOM 2021 C CA . ALA A 1 262 ? -24.156 -14.57 2.43 1 94 262 ALA A CA 1
ATOM 2022 C C . ALA A 1 262 ? -24.344 -14.211 3.9 1 94 262 ALA A C 1
ATOM 2024 O O . ALA A 1 262 ? -23.484 -14.508 4.734 1 94 262 ALA A O 1
ATOM 2025 N N . VAL A 1 263 ? -25.484 -13.656 4.227 1 97 263 VAL A N 1
ATOM 2026 C CA . VAL A 1 263 ? -25.781 -13.25 5.594 1 97 263 VAL A CA 1
ATOM 2027 C C . VAL A 1 263 ? -25.859 -14.477 6.496 1 97 263 VAL A C 1
ATOM 2029 O O . VAL A 1 263 ? -25.375 -14.453 7.629 1 97 263 VAL A O 1
ATOM 2032 N N . HIS A 1 264 ? -26.453 -15.508 5.988 1 96.5 264 HIS A N 1
ATOM 2033 C CA . HIS A 1 264 ? -26.531 -16.75 6.754 1 96.5 264 HIS A CA 1
ATOM 2034 C C . HIS A 1 264 ? -25.141 -17.297 7.062 1 96.5 264 HIS A C 1
ATOM 2036 O O . HIS A 1 264 ? -24.859 -17.703 8.188 1 96.5 264 HIS A O 1
ATOM 2042 N N . LEU A 1 265 ? -24.312 -17.328 6.043 1 96 265 LEU A N 1
ATOM 2043 C CA . LEU A 1 265 ? -22.938 -17.766 6.223 1 96 265 LEU A CA 1
ATOM 2044 C C . LEU A 1 265 ? -22.203 -16.891 7.227 1 96 265 LEU A C 1
ATOM 2046 O O . LEU A 1 265 ? -21.438 -17.391 8.062 1 96 265 LEU A O 1
ATOM 2050 N N . LEU A 1 266 ? -22.406 -15.602 7.145 1 97.19 266 LEU A N 1
ATOM 2051 C CA . LEU A 1 266 ? -21.828 -14.656 8.094 1 97.19 266 LEU A CA 1
ATOM 2052 C C . LEU A 1 266 ? -22.25 -15 9.523 1 97.19 266 LEU A C 1
ATOM 2054 O O . LEU A 1 266 ? -21.422 -14.984 10.438 1 97.19 266 LEU A O 1
ATOM 2058 N N . GLU A 1 267 ? -23.484 -15.25 9.688 1 98 267 GLU A N 1
ATOM 2059 C CA . GLU A 1 267 ? -24 -15.57 11.016 1 98 267 GLU A CA 1
ATOM 2060 C C . GLU A 1 267 ? -23.359 -16.844 11.562 1 98 267 GLU A C 1
ATOM 2062 O O . GLU A 1 267 ? -23.078 -16.938 12.766 1 98 267 GLU A O 1
ATOM 2067 N N . LYS A 1 268 ? -23.172 -17.797 10.688 1 97.69 268 LYS A N 1
ATOM 2068 C CA . LYS A 1 268 ? -22.469 -19 11.094 1 97.69 268 LYS A CA 1
ATOM 2069 C C . LYS A 1 268 ? -21.047 -18.672 11.555 1 97.69 268 LYS A C 1
ATOM 2071 O O . LYS A 1 268 ? -20.594 -19.156 12.594 1 97.69 268 LYS A O 1
ATOM 2076 N N . ASN A 1 269 ? -20.344 -17.859 10.789 1 98.38 269 ASN A N 1
ATOM 2077 C CA . ASN A 1 269 ? -18.984 -17.469 11.141 1 98.38 269 ASN A CA 1
ATOM 2078 C C . ASN A 1 269 ? -18.938 -16.656 12.438 1 98.38 269 ASN A C 1
ATOM 2080 O O . ASN A 1 269 ? -18.031 -16.828 13.25 1 98.38 269 ASN A O 1
ATOM 2084 N N . MET A 1 270 ? -19.922 -15.789 12.594 1 98.62 270 MET A N 1
ATOM 2085 C CA . MET A 1 270 ? -20.016 -14.992 13.812 1 98.62 270 MET A CA 1
ATOM 2086 C C . MET A 1 270 ? -20.203 -15.883 15.039 1 98.62 270 MET A C 1
ATOM 2088 O O . MET A 1 270 ? -19.547 -15.688 16.062 1 98.62 270 MET A O 1
ATOM 2092 N N . ALA A 1 271 ? -21.031 -16.875 14.898 1 98.31 271 ALA A N 1
ATOM 2093 C CA . ALA A 1 271 ? -21.297 -17.812 15.992 1 98.31 271 ALA A CA 1
ATOM 2094 C C . ALA A 1 271 ? -20.062 -18.625 16.328 1 98.31 271 ALA A C 1
ATOM 2096 O O . ALA A 1 271 ? -19.812 -18.938 17.5 1 98.31 271 ALA A O 1
ATOM 2097 N N . LEU A 1 272 ? -19.281 -18.969 15.352 1 98.06 272 LEU A N 1
ATOM 2098 C CA . LEU A 1 272 ? -18.078 -19.766 15.539 1 98.06 272 LEU A CA 1
ATOM 2099 C C . LEU A 1 272 ? -17.047 -19 16.375 1 98.06 272 LEU A C 1
ATOM 2101 O O . LEU A 1 272 ? -16.234 -19.594 17.078 1 98.06 272 LEU A O 1
ATOM 2105 N N . ASN A 1 273 ? -17.062 -17.703 16.328 1 98.44 273 ASN A N 1
ATOM 2106 C CA . ASN A 1 273 ? -16 -16.891 16.922 1 98.44 273 ASN A CA 1
ATOM 2107 C C . ASN A 1 273 ? -16.5 -16.141 18.156 1 98.44 273 ASN A C 1
ATOM 2109 O O . ASN A 1 273 ? -15.758 -15.953 19.109 1 98.44 273 ASN A O 1
ATOM 2113 N N . PHE A 1 274 ? -17.766 -15.68 18.047 1 98.38 274 PHE A N 1
ATOM 2114 C CA . PHE A 1 274 ? -18.266 -14.75 19.062 1 98.38 274 PHE A CA 1
ATOM 2115 C C . PHE A 1 274 ? -19.656 -15.148 19.516 1 98.38 274 PHE A C 1
ATOM 2117 O O . PHE A 1 274 ? -20.547 -14.297 19.641 1 98.38 274 PHE A O 1
ATOM 2124 N N . ALA A 1 275 ? -19.844 -16.328 19.766 1 97.25 275 ALA A N 1
ATOM 2125 C CA . ALA A 1 275 ? -21.141 -16.844 20.203 1 97.25 275 ALA A CA 1
ATOM 2126 C C . ALA A 1 275 ? -21.672 -16.047 21.391 1 97.25 275 ALA A C 1
ATOM 2128 O O . ALA A 1 275 ? -20.953 -15.852 22.375 1 97.25 275 ALA A O 1
ATOM 2129 N N . GLY A 1 276 ? -22.812 -15.602 21.297 1 96.06 276 GLY A N 1
ATOM 2130 C CA . GLY A 1 276 ? -23.469 -14.938 22.422 1 96.06 276 GLY A CA 1
ATOM 2131 C C . GLY A 1 276 ? -23.141 -13.461 22.5 1 96.06 276 GLY A C 1
ATOM 2132 O O . GLY A 1 276 ? -23.688 -12.75 23.344 1 96.06 276 GLY A O 1
ATOM 2133 N N . ASP A 1 277 ? -22.234 -12.961 21.656 1 97.44 277 ASP A N 1
ATOM 2134 C CA . ASP A 1 277 ? -21.906 -11.539 21.641 1 97.44 277 ASP A CA 1
ATOM 2135 C C . ASP A 1 277 ? -22.984 -10.727 20.922 1 97.44 277 ASP A C 1
ATOM 2137 O O . ASP A 1 277 ? -23.281 -10.969 19.766 1 97.44 277 ASP A O 1
ATOM 2141 N N . ASP A 1 278 ? -23.531 -9.734 21.562 1 97.62 278 ASP A N 1
ATOM 2142 C CA . ASP A 1 278 ? -24.688 -9.023 21.047 1 97.62 278 ASP A CA 1
ATOM 2143 C C . ASP A 1 278 ? -24.266 -7.75 20.328 1 97.62 278 ASP A C 1
ATOM 2145 O O . ASP A 1 278 ? -25.125 -6.945 19.938 1 97.62 278 ASP A O 1
ATOM 2149 N N . ARG A 1 279 ? -22.984 -7.582 20.125 1 98.31 279 ARG A N 1
ATOM 2150 C CA . ARG A 1 279 ? -22.5 -6.375 19.453 1 98.31 279 ARG A CA 1
ATOM 2151 C C . ARG A 1 279 ? -22.797 -6.406 17.969 1 98.31 279 ARG A C 1
ATOM 2153 O O . ARG A 1 279 ? -22.75 -5.375 17.297 1 98.31 279 ARG A O 1
ATOM 2160 N N . HIS A 1 280 ? -23.078 -7.562 17.406 1 98.69 280 HIS A N 1
ATOM 2161 C CA . HIS A 1 280 ? -23.203 -7.691 15.953 1 98.69 280 HIS A CA 1
ATOM 2162 C C . HIS A 1 280 ? -24.656 -7.84 15.531 1 98.69 280 HIS A C 1
ATOM 2164 O O . HIS A 1 280 ? -25.438 -8.531 16.203 1 98.69 280 HIS A O 1
ATOM 2170 N N . GLU A 1 281 ? -25.016 -7.207 14.453 1 98.38 281 GLU A N 1
ATOM 2171 C CA . GLU A 1 281 ? -26.297 -7.383 13.773 1 98.38 281 GLU A CA 1
ATOM 2172 C C . GLU A 1 281 ? -26.109 -7.449 12.258 1 98.38 281 GLU A C 1
ATOM 2174 O O . GLU A 1 281 ? -25.297 -6.715 11.695 1 98.38 281 GLU A O 1
ATOM 2179 N N . SER A 1 282 ? -26.828 -8.312 11.609 1 98 282 SER A N 1
ATOM 2180 C CA . SER A 1 282 ? -26.734 -8.43 10.156 1 98 282 SER A CA 1
ATOM 2181 C C . SER A 1 282 ? -28.047 -8.078 9.484 1 98 282 SER A C 1
ATOM 2183 O O . SER A 1 282 ? -29.125 -8.211 10.094 1 98 282 SER A O 1
ATOM 2185 N N . TYR A 1 283 ? -27.938 -7.59 8.289 1 97.56 283 TYR A N 1
ATOM 2186 C CA . TYR A 1 283 ? -29.078 -7.188 7.492 1 97.56 283 TYR A CA 1
ATOM 2187 C C . TYR A 1 283 ? -28.984 -7.734 6.074 1 97.56 283 TYR A C 1
ATOM 2189 O O . TYR A 1 283 ? -27.984 -7.508 5.387 1 97.56 283 TYR A O 1
ATOM 2197 N N . ALA A 1 284 ? -30.016 -8.461 5.648 1 97.25 284 ALA A N 1
ATOM 2198 C CA . ALA A 1 284 ? -30.156 -8.766 4.227 1 97.25 284 ALA A CA 1
ATOM 2199 C C . ALA A 1 284 ? -30.875 -7.637 3.492 1 97.25 284 ALA A C 1
ATOM 2201 O O . ALA A 1 284 ? -32.094 -7.582 3.48 1 97.25 284 ALA A O 1
ATOM 2202 N N . ALA A 1 285 ? -30.156 -6.754 2.922 1 96.12 285 ALA A N 1
ATOM 2203 C CA . ALA A 1 285 ? -30.734 -5.551 2.316 1 96.12 285 ALA A CA 1
ATOM 2204 C C . ALA A 1 285 ? -29.844 -5.035 1.186 1 96.12 285 ALA A C 1
ATOM 2206 O O . ALA A 1 285 ? -28.672 -5.383 1.103 1 96.12 285 ALA A O 1
ATOM 2207 N N . ASP A 1 286 ? -30.469 -4.293 0.385 1 94.44 286 ASP A N 1
ATOM 2208 C CA . ASP A 1 286 ? -29.719 -3.609 -0.657 1 94.44 286 ASP A CA 1
ATOM 2209 C C . ASP A 1 286 ? -28.781 -2.561 -0.057 1 94.44 286 ASP A C 1
ATOM 2211 O O . ASP A 1 286 ? -29.219 -1.712 0.726 1 94.44 286 ASP A O 1
ATOM 2215 N N . ALA A 1 287 ? -27.578 -2.643 -0.47 1 89.69 287 ALA A N 1
ATOM 2216 C CA . ALA A 1 287 ? -26.531 -1.831 0.142 1 89.69 287 ALA A CA 1
ATOM 2217 C C . ALA A 1 287 ? -26.797 -0.343 -0.074 1 89.69 287 ALA A C 1
ATOM 2219 O O . ALA A 1 287 ? -26.656 0.458 0.853 1 89.69 287 ALA A O 1
ATOM 2220 N N . PHE A 1 288 ? -27.156 0.084 -1.298 1 90.56 288 PHE A N 1
ATOM 2221 C CA . PHE A 1 288 ? -27.375 1.494 -1.597 1 90.56 288 PHE A CA 1
ATOM 2222 C C . PHE A 1 288 ? -28.562 2.037 -0.808 1 90.56 288 PHE A C 1
ATOM 2224 O O . PHE A 1 288 ? -28.5 3.141 -0.264 1 90.56 288 PHE A O 1
ATOM 2231 N N . HIS A 1 289 ? -29.531 1.289 -0.757 1 94.5 289 HIS A N 1
ATOM 2232 C CA . HIS A 1 289 ? -30.719 1.69 -0.004 1 94.5 289 HIS A CA 1
ATOM 2233 C C . HIS A 1 289 ? -30.406 1.835 1.48 1 94.5 289 HIS A C 1
ATOM 2235 O O . HIS A 1 289 ? -30.812 2.809 2.115 1 94.5 289 HIS A O 1
ATOM 2241 N N . PHE A 1 290 ? -29.688 0.902 1.963 1 96.56 290 PHE A N 1
ATOM 2242 C CA . PHE A 1 290 ? -29.312 0.945 3.371 1 96.56 290 PHE A CA 1
ATOM 2243 C C . PHE A 1 290 ? -28.5 2.203 3.68 1 96.56 290 PHE A C 1
ATOM 2245 O O . PHE A 1 290 ? -28.781 2.896 4.66 1 96.56 290 PHE A O 1
ATOM 2252 N N . LEU A 1 291 ? -27.547 2.496 2.914 1 95.31 291 LEU A N 1
ATOM 2253 C CA . LEU A 1 291 ? -26.688 3.656 3.111 1 95.31 291 LEU A CA 1
ATOM 2254 C C . LEU A 1 291 ? -27.5 4.949 3.057 1 95.31 291 LEU A C 1
ATOM 2256 O O . LEU A 1 291 ? -27.266 5.867 3.848 1 95.31 291 LEU A O 1
ATOM 2260 N N . ASP A 1 292 ? -28.359 5 2.109 1 94.75 292 ASP A N 1
ATOM 2261 C CA . ASP A 1 292 ? -29.188 6.195 1.933 1 94.75 292 ASP A CA 1
ATOM 2262 C C . ASP A 1 292 ? -30.078 6.434 3.148 1 94.75 292 ASP A C 1
ATOM 2264 O O . ASP A 1 292 ? -30.328 7.582 3.521 1 94.75 292 ASP A O 1
ATOM 2268 N N . GLU A 1 293 ? -30.469 5.387 3.746 1 96.75 293 GLU A N 1
ATOM 2269 C CA . GLU A 1 293 ? -31.453 5.492 4.812 1 96.75 293 GLU A CA 1
ATOM 2270 C C . GLU A 1 293 ? -30.797 5.664 6.172 1 96.75 293 GLU A C 1
ATOM 2272 O O . GLU A 1 293 ? -31.422 6.121 7.129 1 96.75 293 GLU A O 1
ATOM 2277 N N . MET A 1 294 ? -29.578 5.277 6.254 1 96.06 294 MET A N 1
ATOM 2278 C CA . MET A 1 294 ? -28.938 5.324 7.57 1 96.06 294 MET A CA 1
ATOM 2279 C C . MET A 1 294 ? -28.797 6.762 8.055 1 96.06 294 MET A C 1
ATOM 2281 O O . MET A 1 294 ? -28.734 7.688 7.246 1 96.06 294 MET A O 1
ATOM 2285 N N . ALA A 1 295 ? -28.828 6.965 9.297 1 97.94 295 ALA A N 1
ATOM 2286 C CA . ALA A 1 295 ? -28.703 8.289 9.898 1 97.94 295 ALA A CA 1
ATOM 2287 C C . ALA A 1 295 ? -27.297 8.852 9.711 1 97.94 295 ALA A C 1
ATOM 2289 O O . ALA A 1 295 ? -26.312 8.102 9.742 1 97.94 295 ALA A O 1
ATOM 2290 N N . VAL A 1 296 ? -27.25 10.148 9.547 1 97.69 296 VAL A N 1
ATOM 2291 C CA . VAL A 1 296 ? -25.953 10.828 9.484 1 97.69 296 VAL A CA 1
ATOM 2292 C C . VAL A 1 296 ? -25.203 10.641 10.805 1 97.69 296 VAL A C 1
ATOM 2294 O O . VAL A 1 296 ? -25.781 10.82 11.883 1 97.69 296 VAL A O 1
ATOM 2297 N N . GLY A 1 297 ? -23.984 10.195 10.742 1 98.12 297 GLY A N 1
ATOM 2298 C CA . GLY A 1 297 ? -23.156 10.047 11.922 1 98.12 297 GLY A CA 1
ATOM 2299 C C . GLY A 1 297 ? -23.406 8.742 12.664 1 98.12 297 GLY A C 1
ATOM 2300 O O . GLY A 1 297 ? -22.891 8.547 13.766 1 98.12 297 GLY A O 1
ATOM 2301 N N . ALA A 1 298 ? -24.125 7.832 12.047 1 98.31 298 ALA A N 1
ATOM 2302 C CA . ALA A 1 298 ? -24.516 6.598 12.727 1 98.31 298 ALA A CA 1
ATOM 2303 C C . ALA A 1 298 ? -23.312 5.684 12.93 1 98.31 298 ALA A C 1
ATOM 2305 O O . ALA A 1 298 ? -23.281 4.887 13.867 1 98.31 298 ALA A O 1
ATOM 2306 N N . TYR A 1 299 ? -22.344 5.785 12.062 1 98.75 299 TYR A N 1
ATOM 2307 C CA . TYR A 1 299 ? -21.203 4.895 12.109 1 98.75 299 TYR A CA 1
ATOM 2308 C C . TYR A 1 299 ? -19.891 5.688 12.07 1 98.75 299 TYR A C 1
ATOM 2310 O O . TYR A 1 299 ? -19.797 6.715 11.391 1 98.75 299 TYR A O 1
ATOM 2318 N N . ASP A 1 300 ? -18.875 5.125 12.75 1 98.06 300 ASP A N 1
ATOM 2319 C CA . ASP A 1 300 ? -17.531 5.699 12.852 1 98.06 300 ASP A CA 1
ATOM 2320 C C . ASP A 1 300 ? -16.594 5.074 11.828 1 98.06 300 ASP A C 1
ATOM 2322 O O . ASP A 1 300 ? -15.531 5.629 11.539 1 98.06 300 ASP A O 1
ATOM 2326 N N . LEU A 1 301 ? -16.891 3.938 11.523 1 98.88 301 LEU A N 1
ATOM 2327 C CA . LEU A 1 301 ? -16.078 3.164 10.586 1 98.88 301 LEU A CA 1
ATOM 2328 C C . LEU A 1 301 ? -16.969 2.457 9.562 1 98.88 301 LEU A C 1
ATOM 2330 O O . LEU A 1 301 ? -17.906 1.743 9.93 1 98.88 301 LEU A O 1
ATOM 2334 N N . ILE A 1 302 ? -16.734 2.709 8.266 1 98.94 302 ILE A N 1
ATOM 2335 C CA . ILE A 1 302 ? -17.531 2.111 7.199 1 98.94 302 ILE A CA 1
ATOM 2336 C C . ILE A 1 302 ? -16.609 1.38 6.219 1 98.94 302 ILE A C 1
ATOM 2338 O O . ILE A 1 302 ? -15.547 1.886 5.863 1 98.94 302 ILE A O 1
ATOM 2342 N N . VAL A 1 303 ? -17.016 0.179 5.836 1 98.88 303 VAL A N 1
ATOM 2343 C CA . VAL A 1 303 ? -16.328 -0.586 4.797 1 98.88 303 VAL A CA 1
ATOM 2344 C C . VAL A 1 303 ? -17.203 -0.642 3.541 1 98.88 303 VAL A C 1
ATOM 2346 O O . VAL A 1 303 ? -18.375 -1.007 3.609 1 98.88 303 VAL A O 1
ATOM 2349 N N . LEU A 1 304 ? -16.656 -0.228 2.428 1 98.69 304 LEU A N 1
ATOM 2350 C CA . LEU A 1 304 ? -17.266 -0.357 1.113 1 98.69 304 LEU A CA 1
ATOM 2351 C C . LEU A 1 304 ? -16.422 -1.246 0.203 1 98.69 304 LEU A C 1
ATOM 2353 O O . LEU A 1 304 ? -15.492 -0.771 -0.441 1 98.69 304 LEU A O 1
ATOM 2357 N N . ASP A 1 305 ? -16.766 -2.494 0.117 1 97.44 305 ASP A N 1
ATOM 2358 C CA . ASP A 1 305 ? -16.109 -3.443 -0.776 1 97.44 305 ASP A CA 1
ATOM 2359 C C . ASP A 1 305 ? -17.109 -4.074 -1.742 1 97.44 305 ASP A C 1
ATOM 2361 O O . ASP A 1 305 ? -17.359 -5.281 -1.693 1 97.44 305 ASP A O 1
ATOM 2365 N N . PRO A 1 306 ? -17.625 -3.314 -2.666 1 95.81 306 PRO A N 1
ATOM 2366 C CA . PRO A 1 306 ? -18.641 -3.818 -3.59 1 95.81 306 PRO A CA 1
ATOM 2367 C C . PRO A 1 306 ? -18.078 -4.812 -4.602 1 95.81 306 PRO A C 1
ATOM 2369 O O . PRO A 1 306 ? -16.859 -4.898 -4.781 1 95.81 306 PRO A O 1
ATOM 2372 N N . PRO A 1 307 ? -18.984 -5.621 -5.188 1 90.81 307 PRO A N 1
ATOM 2373 C CA . PRO A 1 307 ? -18.531 -6.426 -6.324 1 90.81 307 PRO A CA 1
ATOM 2374 C C . PRO A 1 307 ? -17.969 -5.574 -7.461 1 90.81 307 PRO A C 1
ATOM 2376 O O . PRO A 1 307 ? -18.141 -4.355 -7.469 1 90.81 307 PRO A O 1
ATOM 2379 N N . ALA A 1 308 ? -17.266 -6.211 -8.328 1 86.69 308 ALA A N 1
ATOM 2380 C CA . ALA A 1 308 ? -16.688 -5.477 -9.445 1 86.69 308 ALA A CA 1
ATOM 2381 C C . ALA A 1 308 ? -17.766 -4.82 -10.305 1 86.69 308 ALA A C 1
ATOM 2383 O O . ALA A 1 308 ? -18.641 -5.504 -10.836 1 86.69 308 ALA A O 1
ATOM 2384 N N . PHE A 1 309 ? -17.672 -3.508 -10.406 1 82.25 309 PHE A N 1
ATOM 2385 C CA . PHE A 1 309 ? -18.625 -2.779 -11.234 1 82.25 309 PHE A CA 1
ATOM 2386 C C . PHE A 1 309 ? -18.219 -2.816 -12.703 1 82.25 309 PHE A C 1
ATOM 2388 O O . PHE A 1 309 ? -19.047 -2.658 -13.594 1 82.25 309 PHE A O 1
ATOM 2395 N N . ALA A 1 310 ? -16.875 -3.004 -12.883 1 81.56 310 ALA A N 1
ATOM 2396 C CA . ALA A 1 310 ? -16.359 -3.037 -14.242 1 81.56 310 ALA A CA 1
ATOM 2397 C C . ALA A 1 310 ? -15.688 -4.379 -14.547 1 81.56 310 ALA A C 1
ATOM 2399 O O . ALA A 1 310 ? -14.539 -4.609 -14.164 1 81.56 310 ALA A O 1
ATOM 2400 N N . LYS A 1 311 ? -16.297 -5.168 -15.344 1 73.25 311 LYS A N 1
ATOM 2401 C CA . LYS A 1 311 ? -15.703 -6.457 -15.711 1 73.25 311 LYS A CA 1
ATOM 2402 C C . LYS A 1 311 ? -14.82 -6.328 -16.953 1 73.25 311 LYS A C 1
ATOM 2404 O O . LYS A 1 311 ? -13.961 -7.172 -17.188 1 73.25 311 LYS A O 1
ATOM 2409 N N . HIS A 1 312 ? -15.125 -5.246 -17.719 1 79.69 312 HIS A N 1
ATOM 2410 C CA . HIS A 1 312 ? -14.336 -4.914 -18.906 1 79.69 312 HIS A CA 1
ATOM 2411 C C . HIS A 1 312 ? -14.344 -3.41 -19.172 1 79.69 312 HIS A C 1
ATOM 2413 O O . HIS A 1 312 ? -15.133 -2.678 -18.562 1 79.69 312 HIS A O 1
ATOM 2419 N N . ARG A 1 313 ? -13.523 -2.98 -20 1 79 313 ARG A N 1
ATOM 2420 C CA . ARG A 1 313 ? -13.258 -1.563 -20.234 1 79 313 ARG A CA 1
ATOM 2421 C C . ARG A 1 313 ? -14.484 -0.865 -20.812 1 79 313 ARG A C 1
ATOM 2423 O O . ARG A 1 313 ? -14.695 0.324 -20.578 1 79 313 ARG A O 1
ATOM 2430 N N . LYS A 1 314 ? -15.297 -1.556 -21.406 1 81.12 314 LYS A N 1
ATOM 2431 C CA . LYS A 1 314 ? -16.453 -0.964 -22.078 1 81.12 314 LYS A CA 1
ATOM 2432 C C . LYS A 1 314 ? -17.438 -0.377 -21.062 1 81.12 314 LYS A C 1
ATOM 2434 O O . LYS A 1 314 ? -18.156 0.572 -21.375 1 81.12 314 LYS A O 1
ATOM 2439 N N . VAL A 1 315 ? -17.344 -0.852 -19.797 1 83 315 VAL A N 1
ATOM 2440 C CA . VAL A 1 315 ? -18.312 -0.395 -18.797 1 83 315 VAL A CA 1
ATOM 2441 C C . VAL A 1 315 ? -17.609 0.417 -17.719 1 83 315 VAL A C 1
ATOM 2443 O O . VAL A 1 315 ? -18.156 0.642 -16.641 1 83 315 VAL A O 1
ATOM 2446 N N . LEU A 1 316 ? -16.453 0.808 -18.016 1 86.69 316 LEU A N 1
ATOM 2447 C CA . LEU A 1 316 ? -15.594 1.513 -17.062 1 86.69 316 LEU A CA 1
ATOM 2448 C C . LEU A 1 316 ? -16.266 2.793 -16.578 1 86.69 316 LEU A C 1
ATOM 2450 O O . LEU A 1 316 ? -16.266 3.082 -15.383 1 86.69 316 LEU A O 1
ATOM 2454 N N . ARG A 1 317 ? -16.875 3.586 -17.469 1 90.19 317 ARG A N 1
ATOM 2455 C CA . ARG A 1 317 ? -17.484 4.863 -17.109 1 90.19 317 ARG A CA 1
ATOM 2456 C C . ARG A 1 317 ? -18.578 4.668 -16.078 1 90.19 317 ARG A C 1
ATOM 2458 O O . ARG A 1 317 ? -18.625 5.367 -15.055 1 90.19 317 ARG A O 1
ATOM 2465 N N . ASN A 1 318 ? -19.406 3.719 -16.281 1 91.5 318 ASN A N 1
ATOM 2466 C CA . ASN A 1 318 ? -20.516 3.434 -15.367 1 91.5 318 ASN A CA 1
ATOM 2467 C C . ASN A 1 318 ? -20 2.914 -14.023 1 91.5 318 ASN A C 1
ATOM 2469 O O . ASN A 1 318 ? -20.562 3.244 -12.977 1 91.5 318 ASN A O 1
ATOM 2473 N N . ALA A 1 319 ? -19.062 2.045 -14.148 1 92.88 319 ALA A N 1
ATOM 2474 C CA . ALA A 1 319 ? -18.453 1.539 -12.922 1 92.88 319 ALA A CA 1
ATOM 2475 C C . ALA A 1 319 ? -17.953 2.684 -12.047 1 92.88 319 ALA A C 1
ATOM 2477 O O . ALA A 1 319 ? -18.188 2.705 -10.836 1 92.88 319 ALA A O 1
ATOM 2478 N N . LEU A 1 320 ? -17.266 3.625 -12.656 1 95.5 320 LEU A N 1
ATOM 2479 C CA . LEU A 1 320 ? -16.688 4.754 -11.93 1 95.5 320 LEU A CA 1
ATOM 2480 C C . LEU A 1 320 ? -17.797 5.621 -11.328 1 95.5 320 LEU A C 1
ATOM 2482 O O . LEU A 1 320 ? -17.641 6.152 -10.227 1 95.5 320 LEU A O 1
ATOM 2486 N N . ILE A 1 321 ? -18.906 5.777 -12.008 1 95.75 321 ILE A N 1
ATOM 2487 C CA . ILE A 1 321 ? -20.062 6.488 -11.477 1 95.75 321 ILE A CA 1
ATOM 2488 C C . ILE A 1 321 ? -20.578 5.766 -10.234 1 95.75 321 ILE A C 1
ATOM 2490 O O . ILE A 1 321 ? -20.922 6.402 -9.234 1 95.75 321 ILE A O 1
ATOM 2494 N N . GLY A 1 322 ? -20.609 4.457 -10.336 1 94.5 322 GLY A N 1
ATOM 2495 C CA . GLY A 1 322 ? -21.047 3.664 -9.195 1 94.5 322 GLY A CA 1
ATOM 2496 C C . GLY A 1 322 ? -20.156 3.85 -7.977 1 94.5 322 GLY A C 1
ATOM 2497 O O . GLY A 1 322 ? -20.656 4.035 -6.863 1 94.5 322 GLY A O 1
ATOM 2498 N N . TYR A 1 323 ? -18.906 3.816 -8.195 1 96.75 323 TYR A N 1
ATOM 2499 C CA . TYR A 1 323 ? -17.953 4.039 -7.102 1 96.75 323 TYR A CA 1
ATOM 2500 C C . TYR A 1 323 ? -18.125 5.438 -6.516 1 96.75 323 TYR A C 1
ATOM 2502 O O . TYR A 1 323 ? -18.094 5.613 -5.297 1 96.75 323 TYR A O 1
ATOM 2510 N N . ARG A 1 324 ? -18.25 6.41 -7.379 1 97.62 324 ARG A N 1
ATOM 2511 C CA . ARG A 1 324 ? -18.422 7.789 -6.934 1 97.62 324 ARG A CA 1
ATOM 2512 C C . ARG A 1 324 ? -19.672 7.938 -6.074 1 97.62 324 ARG A C 1
ATOM 2514 O O . ARG A 1 324 ? -19.625 8.523 -4.988 1 97.62 324 ARG A O 1
ATOM 2521 N N . LYS A 1 325 ? -20.766 7.426 -6.523 1 96.88 325 LYS A N 1
ATOM 2522 C CA . LYS A 1 325 ? -22.031 7.543 -5.816 1 96.88 325 LYS A CA 1
ATOM 2523 C C . LYS A 1 325 ? -21.969 6.871 -4.449 1 96.88 325 LYS A C 1
ATOM 2525 O O . LYS A 1 325 ? -22.375 7.457 -3.443 1 96.88 325 LYS A O 1
ATOM 2530 N N . LEU A 1 326 ? -21.469 5.695 -4.469 1 97.38 326 LEU A N 1
ATOM 2531 C CA . LEU A 1 326 ? -21.359 4.914 -3.24 1 97.38 326 LEU A CA 1
ATOM 2532 C C . LEU A 1 326 ? -20.531 5.652 -2.201 1 97.38 326 LEU A C 1
ATOM 2534 O O . LEU A 1 326 ? -20.953 5.801 -1.051 1 97.38 326 LEU A O 1
ATOM 2538 N N . ASN A 1 327 ? -19.391 6.129 -2.584 1 98.56 327 ASN A N 1
ATOM 2539 C CA . ASN A 1 327 ? -18.5 6.82 -1.665 1 98.56 327 ASN A CA 1
ATOM 2540 C C . ASN A 1 327 ? -19.062 8.18 -1.251 1 98.56 327 ASN A C 1
ATOM 2542 O O . ASN A 1 327 ? -18.891 8.609 -0.109 1 98.56 327 ASN A O 1
ATOM 2546 N N . ALA A 1 328 ? -19.719 8.867 -2.156 1 98.38 328 ALA A N 1
ATOM 2547 C CA . ALA A 1 328 ? -20.297 10.172 -1.842 1 98.38 328 ALA A CA 1
ATOM 2548 C C . ALA A 1 328 ? -21.312 10.062 -0.708 1 98.38 328 ALA A C 1
ATOM 2550 O O . ALA A 1 328 ? -21.297 10.875 0.221 1 98.38 328 ALA A O 1
ATOM 2551 N N . VAL A 1 329 ? -22.172 9.062 -0.794 1 98.31 329 VAL A N 1
ATOM 2552 C CA . VAL A 1 329 ? -23.172 8.867 0.252 1 98.31 329 VAL A CA 1
ATOM 2553 C C . VAL A 1 329 ? -22.484 8.547 1.574 1 98.31 329 VAL A C 1
ATOM 2555 O O . VAL A 1 329 ? -22.844 9.078 2.623 1 98.31 329 VAL A O 1
ATOM 2558 N N . ALA A 1 330 ? -21.469 7.703 1.547 1 98.62 330 ALA A N 1
ATOM 2559 C CA . ALA A 1 330 ? -20.734 7.352 2.754 1 98.62 330 ALA A CA 1
ATOM 2560 C C . ALA A 1 330 ? -20.078 8.586 3.377 1 98.62 330 ALA A C 1
ATOM 2562 O O . ALA A 1 330 ? -20.125 8.773 4.594 1 98.62 330 ALA A O 1
ATOM 2563 N N . PHE A 1 331 ? -19.469 9.43 2.535 1 98.62 331 PHE A N 1
ATOM 2564 C CA . PHE A 1 331 ? -18.828 10.641 3.02 1 98.62 331 PHE A CA 1
ATOM 2565 C C . PHE A 1 331 ? -19.828 11.562 3.699 1 98.62 331 PHE A C 1
ATOM 2567 O O . PHE A 1 331 ? -19.531 12.164 4.73 1 98.62 331 PHE A O 1
ATOM 2574 N N . ARG A 1 332 ? -21 11.648 3.15 1 98.12 332 ARG A N 1
ATOM 2575 C CA . ARG A 1 332 ? -22.016 12.531 3.689 1 98.12 332 ARG A CA 1
ATOM 2576 C C . ARG A 1 332 ? -22.547 12.023 5.027 1 98.12 332 ARG A C 1
ATOM 2578 O O . ARG A 1 332 ? -22.938 12.812 5.891 1 98.12 332 ARG A O 1
ATOM 2585 N N . LYS A 1 333 ? -22.5 10.703 5.199 1 98.25 333 LYS A N 1
ATOM 2586 C CA . LYS A 1 333 ? -23.25 10.133 6.312 1 98.25 333 LYS A CA 1
ATOM 2587 C C . LYS A 1 333 ? -22.312 9.688 7.434 1 98.25 333 LYS A C 1
ATOM 2589 O O . LYS A 1 333 ? -22.734 9.547 8.586 1 98.25 333 LYS A O 1
ATOM 2594 N N . ILE A 1 334 ? -21.062 9.414 7.164 1 98.62 334 ILE A N 1
ATOM 2595 C CA . ILE A 1 334 ? -20.141 8.914 8.18 1 98.62 334 ILE A CA 1
ATOM 2596 C C . ILE A 1 334 ? -19.938 9.977 9.258 1 98.62 334 ILE A C 1
ATOM 2598 O O . ILE A 1 334 ? -20 11.172 8.969 1 98.62 334 ILE A O 1
ATOM 2602 N N . ALA A 1 335 ? -19.641 9.586 10.484 1 98.31 335 ALA A N 1
ATOM 2603 C CA . ALA A 1 335 ? -19.406 10.5 11.602 1 98.31 335 ALA A CA 1
ATOM 2604 C C . ALA A 1 335 ? -18.125 11.305 11.383 1 98.31 335 ALA A C 1
ATOM 2606 O O . ALA A 1 335 ? -17.156 10.805 10.789 1 98.31 335 ALA A O 1
ATOM 2607 N N . PRO A 1 336 ? -18.125 12.578 11.844 1 96.56 336 PRO A N 1
ATOM 2608 C CA . PRO A 1 336 ? -16.859 13.312 11.805 1 96.56 336 PRO A CA 1
ATOM 2609 C C . PRO A 1 336 ? -15.727 12.57 12.523 1 96.56 336 PRO A C 1
ATOM 2611 O O . PRO A 1 336 ? -15.93 12.047 13.625 1 96.56 336 PRO A O 1
ATOM 2614 N N . GLY A 1 337 ? -14.641 12.523 11.922 1 96.69 337 GLY A N 1
ATOM 2615 C CA . GLY A 1 337 ? -13.531 11.758 12.484 1 96.69 337 GLY A CA 1
ATOM 2616 C C . GLY A 1 337 ? -13.617 10.273 12.172 1 96.69 337 GLY A C 1
ATOM 2617 O O . GLY A 1 337 ? -12.844 9.477 12.703 1 96.69 337 GLY A O 1
ATOM 2618 N N . GLY A 1 338 ? -14.578 9.945 11.328 1 98.25 338 GLY A N 1
ATOM 2619 C CA . GLY A 1 338 ? -14.742 8.547 10.953 1 98.25 338 GLY A CA 1
ATOM 2620 C C . GLY A 1 338 ? -13.695 8.062 9.969 1 98.25 338 GLY A C 1
ATOM 2621 O O . GLY A 1 338 ? -12.945 8.867 9.414 1 98.25 338 GLY A O 1
ATOM 2622 N N . VAL A 1 339 ? -13.617 6.738 9.836 1 98.81 339 VAL A N 1
ATOM 2623 C CA . VAL A 1 339 ? -12.672 6.082 8.938 1 98.81 339 VAL A CA 1
ATOM 2624 C C . VAL A 1 339 ? -13.43 5.273 7.891 1 98.81 339 VAL A C 1
ATOM 2626 O O . VAL A 1 339 ? -14.328 4.496 8.227 1 98.81 339 VAL A O 1
ATOM 2629 N N . LEU A 1 340 ? -13.125 5.52 6.645 1 98.88 340 LEU A N 1
ATOM 2630 C CA . LEU A 1 340 ? -13.758 4.805 5.539 1 98.88 340 LEU A CA 1
ATOM 2631 C C . LEU A 1 340 ? -12.758 3.883 4.848 1 98.88 340 LEU A C 1
ATOM 2633 O O . LEU A 1 340 ? -11.688 4.328 4.418 1 98.88 340 LEU A O 1
ATOM 2637 N N . PHE A 1 341 ? -13.023 2.557 4.836 1 98.94 341 PHE A N 1
ATOM 2638 C CA . PHE A 1 341 ? -12.344 1.593 3.977 1 98.94 341 PHE A CA 1
ATOM 2639 C C . PHE A 1 341 ? -13.109 1.406 2.67 1 98.94 341 PHE A C 1
ATOM 2641 O O . PHE A 1 341 ? -14.273 1.003 2.678 1 98.94 341 PHE A O 1
ATOM 2648 N N . THR A 1 342 ? -12.516 1.722 1.567 1 98.88 342 THR A N 1
ATOM 2649 C CA . THR A 1 342 ? -13.211 1.558 0.292 1 98.88 342 THR A CA 1
ATOM 2650 C C . THR A 1 342 ? -12.32 0.832 -0.713 1 98.88 342 THR A C 1
ATOM 2652 O O . THR A 1 342 ? -11.102 1.041 -0.739 1 98.88 342 THR A O 1
ATOM 2655 N N . PHE A 1 343 ? -12.953 -0.062 -1.554 1 98.5 343 PHE A N 1
ATOM 2656 C CA . PHE A 1 343 ? -12.172 -0.963 -2.395 1 98.5 343 PHE A CA 1
ATOM 2657 C C . PHE A 1 343 ? -12.758 -1.04 -3.797 1 98.5 343 PHE A C 1
ATOM 2659 O O . PHE A 1 343 ? -13.953 -0.799 -3.99 1 98.5 343 PHE A O 1
ATOM 2666 N N . SER A 1 344 ? -11.93 -1.348 -4.738 1 97.38 344 SER A N 1
ATOM 2667 C CA . SER A 1 344 ? -12.281 -1.832 -6.07 1 97.38 344 SER A CA 1
ATOM 2668 C C . SER A 1 344 ? -11.453 -3.055 -6.449 1 97.38 344 SER A C 1
ATOM 2670 O O . SER A 1 344 ? -10.219 -3.031 -6.359 1 97.38 344 SER A O 1
ATOM 2672 N N . CYS A 1 345 ? -12.055 -4.094 -6.883 1 93.31 345 CYS A N 1
ATOM 2673 C CA . CYS A 1 345 ? -11.344 -5.281 -7.344 1 93.31 345 CYS A CA 1
ATOM 2674 C C . CYS A 1 345 ? -11.461 -5.441 -8.852 1 93.31 345 CYS A C 1
ATOM 2676 O O . CYS A 1 345 ? -11.195 -6.516 -9.391 1 93.31 345 CYS A O 1
ATOM 2678 N N . SER A 1 346 ? -11.945 -4.398 -9.453 1 91.25 346 SER A N 1
ATOM 2679 C CA . SER A 1 346 ? -12.07 -4.41 -10.906 1 91.25 346 SER A CA 1
ATOM 2680 C C . SER A 1 346 ? -10.711 -4.203 -11.578 1 91.25 346 SER A C 1
ATOM 2682 O O . SER A 1 346 ? -10.102 -3.143 -11.438 1 91.25 346 SER A O 1
ATOM 2684 N N . GLN A 1 347 ? -10.359 -5.191 -12.305 1 87 347 GLN A N 1
ATOM 2685 C CA . GLN A 1 347 ? -9.094 -5.082 -13.016 1 87 347 GLN A CA 1
ATOM 2686 C C . GLN A 1 347 ? -9.117 -3.908 -13.992 1 87 347 GLN A C 1
ATOM 2688 O O . GLN A 1 347 ? -8.086 -3.262 -14.219 1 87 347 GLN A O 1
ATOM 2693 N N . ALA A 1 348 ? -10.234 -3.619 -14.508 1 90.25 348 ALA A N 1
ATOM 2694 C CA . ALA A 1 348 ? -10.391 -2.594 -15.531 1 90.25 348 ALA A CA 1
ATOM 2695 C C . ALA A 1 348 ? -10.234 -1.195 -14.938 1 90.25 348 ALA A C 1
ATOM 2697 O O . ALA A 1 348 ? -10.008 -0.228 -15.672 1 90.25 348 ALA A O 1
ATOM 2698 N N . VAL A 1 349 ? -10.414 -1.09 -13.68 1 93.5 349 VAL A N 1
ATOM 2699 C CA . VAL A 1 349 ? -10.281 0.193 -13 1 93.5 349 VAL A CA 1
ATOM 2700 C C . VAL A 1 349 ? -8.859 0.358 -12.469 1 93.5 349 VAL A C 1
ATOM 2702 O O . VAL A 1 349 ? -8.406 -0.429 -11.641 1 93.5 349 VAL A O 1
ATOM 2705 N N . SER A 1 350 ? -8.18 1.338 -12.961 1 93.62 350 SER A N 1
ATOM 2706 C CA . SER A 1 350 ? -6.832 1.591 -12.469 1 93.62 350 SER A CA 1
ATOM 2707 C C . SER A 1 350 ? -6.859 2.221 -11.078 1 93.62 350 SER A C 1
ATOM 2709 O O . SER A 1 350 ? -7.902 2.695 -10.625 1 93.62 350 SER A O 1
ATOM 2711 N N . ARG A 1 351 ? -5.75 2.197 -10.477 1 94.19 351 ARG A N 1
ATOM 2712 C CA . ARG A 1 351 ? -5.609 2.832 -9.164 1 94.19 351 ARG A CA 1
ATOM 2713 C C . ARG A 1 351 ? -5.945 4.316 -9.242 1 94.19 351 ARG A C 1
ATOM 2715 O O . ARG A 1 351 ? -6.613 4.852 -8.352 1 94.19 351 ARG A O 1
ATOM 2722 N N . GLU A 1 352 ? -5.465 4.973 -10.242 1 94.62 352 GLU A N 1
ATOM 2723 C CA . GLU A 1 352 ? -5.68 6.406 -10.414 1 94.62 352 GLU A CA 1
ATOM 2724 C C . GLU A 1 352 ? -7.148 6.719 -10.664 1 94.62 352 GLU A C 1
ATOM 2726 O O . GLU A 1 352 ? -7.688 7.691 -10.125 1 94.62 352 GLU A O 1
ATOM 2731 N N . GLU A 1 353 ? -7.719 5.93 -11.469 1 96.19 353 GLU A N 1
ATOM 2732 C CA . GLU A 1 353 ? -9.133 6.117 -11.758 1 96.19 353 GLU A CA 1
ATOM 2733 C C . GLU A 1 353 ? -9.984 5.949 -10.5 1 96.19 353 GLU A C 1
ATOM 2735 O O . GLU A 1 353 ? -10.914 6.727 -10.266 1 96.19 353 GLU A O 1
ATOM 2740 N N . PHE A 1 354 ? -9.688 4.91 -9.789 1 97.62 354 PHE A N 1
ATOM 2741 C CA . PHE A 1 354 ? -10.406 4.672 -8.547 1 97.62 354 PHE A CA 1
ATOM 2742 C C . PHE A 1 354 ? -10.234 5.844 -7.59 1 97.62 354 PHE A C 1
ATOM 2744 O O . PHE A 1 354 ? -11.219 6.34 -7.023 1 97.62 354 PHE A O 1
ATOM 2751 N N . ARG A 1 355 ? -9.055 6.316 -7.379 1 97.25 355 ARG A N 1
ATOM 2752 C CA . ARG A 1 355 ? -8.766 7.445 -6.504 1 97.25 355 ARG A CA 1
ATOM 2753 C C . ARG A 1 355 ? -9.523 8.695 -6.949 1 97.25 355 ARG A C 1
ATOM 2755 O O . ARG A 1 355 ? -10.047 9.438 -6.117 1 97.25 355 ARG A O 1
ATOM 2762 N N . LEU A 1 356 ? -9.508 8.906 -8.219 1 97.19 356 LEU A N 1
ATOM 2763 C CA . LEU A 1 356 ? -10.195 10.07 -8.758 1 97.19 356 LEU A CA 1
ATOM 2764 C C . LEU A 1 356 ? -11.695 10.008 -8.469 1 97.19 356 LEU A C 1
ATOM 2766 O O . LEU A 1 356 ? -12.312 11.023 -8.141 1 97.19 356 LEU A O 1
ATOM 2770 N N . ALA A 1 357 ? -12.234 8.805 -8.625 1 97.88 357 ALA A N 1
ATOM 2771 C CA . ALA A 1 357 ? -13.648 8.633 -8.297 1 97.88 357 ALA A CA 1
ATOM 2772 C C . ALA A 1 357 ? -13.914 8.977 -6.832 1 97.88 357 ALA A C 1
ATOM 2774 O O . ALA A 1 357 ? -14.891 9.664 -6.52 1 97.88 357 ALA A O 1
ATOM 2775 N N . VAL A 1 358 ? -13.109 8.492 -5.969 1 98.62 358 VAL A N 1
ATOM 2776 C CA . VAL A 1 358 ? -13.273 8.727 -4.535 1 98.62 358 VAL A CA 1
ATOM 2777 C C . VAL A 1 358 ? -13.039 10.195 -4.215 1 98.62 358 VAL A C 1
ATOM 2779 O O . VAL A 1 358 ? -13.742 10.781 -3.385 1 98.62 358 VAL A O 1
ATOM 2782 N N . PHE A 1 359 ? -12.031 10.789 -4.883 1 98.06 359 PHE A N 1
ATOM 2783 C CA . PHE A 1 359 ? -11.75 12.219 -4.766 1 98.06 359 PHE A CA 1
ATOM 2784 C C . PHE A 1 359 ? -12.984 13.039 -5.113 1 98.06 359 PHE A C 1
ATOM 2786 O O . PHE A 1 359 ? -13.367 13.945 -4.367 1 98.06 359 PHE A O 1
ATOM 2793 N N . THR A 1 360 ? -13.562 12.727 -6.223 1 97.88 360 THR A N 1
ATOM 2794 C CA . THR A 1 360 ? -14.742 13.445 -6.688 1 97.88 360 THR A CA 1
ATOM 2795 C C . THR A 1 360 ? -15.898 13.297 -5.699 1 97.88 360 THR A C 1
ATOM 2797 O O . THR A 1 360 ? -16.625 14.25 -5.438 1 97.88 360 THR A O 1
ATOM 2800 N N . ALA A 1 361 ? -16.031 12.117 -5.23 1 98.56 361 ALA A N 1
ATOM 2801 C CA . ALA A 1 361 ? -17.062 11.859 -4.215 1 98.56 361 ALA A CA 1
ATOM 2802 C C . ALA A 1 361 ? -16.828 12.727 -2.982 1 98.56 361 ALA A C 1
ATOM 2804 O O . ALA A 1 361 ? -17.781 13.328 -2.463 1 98.56 361 ALA A O 1
ATOM 2805 N N . ALA A 1 362 ? -15.625 12.797 -2.502 1 98.56 362 ALA A N 1
ATOM 2806 C CA . ALA A 1 362 ? -15.289 13.602 -1.327 1 98.56 362 ALA A CA 1
ATOM 2807 C C . ALA A 1 362 ? -15.578 15.078 -1.569 1 98.56 362 ALA A C 1
ATOM 2809 O O . ALA A 1 362 ? -16.141 15.758 -0.707 1 98.56 362 ALA A O 1
ATOM 2810 N N . ALA A 1 363 ? -15.156 15.547 -2.715 1 97.31 363 ALA A N 1
ATOM 2811 C CA . ALA A 1 363 ? -15.375 16.938 -3.074 1 97.31 363 ALA A CA 1
ATOM 2812 C C . ALA A 1 363 ? -16.859 17.281 -3.092 1 97.31 363 ALA A C 1
ATOM 2814 O O . ALA A 1 363 ? -17.281 18.328 -2.586 1 97.31 363 ALA A O 1
ATOM 2815 N N . SER A 1 364 ? -17.625 16.406 -3.668 1 96.88 364 SER A N 1
ATOM 2816 C CA . SER A 1 364 ? -19.062 16.625 -3.756 1 96.88 364 SER A CA 1
ATOM 2817 C C . SER A 1 364 ? -19.703 16.656 -2.371 1 96.88 364 SER A C 1
ATOM 2819 O O . SER A 1 364 ? -20.688 17.359 -2.15 1 96.88 364 SER A O 1
ATOM 2821 N N . ALA A 1 365 ? -19.172 15.828 -1.497 1 96.88 365 ALA A N 1
ATOM 2822 C CA . ALA A 1 365 ? -19.703 15.766 -0.136 1 96.88 365 ALA A CA 1
ATOM 2823 C C . ALA A 1 365 ? -19.219 16.953 0.694 1 96.88 365 ALA A C 1
ATOM 2825 O O . ALA A 1 365 ? -19.75 17.234 1.766 1 96.88 365 ALA A O 1
ATOM 2826 N N . GLY A 1 366 ? -18.156 17.641 0.252 1 95.69 366 GLY A N 1
ATOM 2827 C CA . GLY A 1 366 ? -17.609 18.812 0.927 1 95.69 366 GLY A CA 1
ATOM 2828 C C . GLY A 1 366 ? -16.891 18.484 2.221 1 95.69 366 GLY A C 1
ATOM 2829 O O . GLY A 1 366 ? -16.906 19.281 3.166 1 95.69 366 GLY A O 1
ATOM 2830 N N . ARG A 1 367 ? -16.375 17.266 2.314 1 97.12 367 ARG A N 1
ATOM 2831 C CA . ARG A 1 367 ? -15.695 16.828 3.533 1 97.12 367 ARG A CA 1
ATOM 2832 C C . ARG A 1 367 ? -14.188 16.984 3.406 1 97.12 367 ARG A C 1
ATOM 2834 O O . ARG A 1 367 ? -13.641 16.969 2.299 1 97.12 367 ARG A O 1
ATOM 2841 N N . LYS A 1 368 ? -13.477 17.25 4.539 1 97.12 368 LYS A N 1
ATOM 2842 C CA . LYS A 1 368 ? -12.023 17.141 4.602 1 97.12 368 LYS A CA 1
ATOM 2843 C C . LYS A 1 368 ? -11.586 15.68 4.734 1 97.12 368 LYS A C 1
ATOM 2845 O O . LYS A 1 368 ? -11.852 15.039 5.754 1 97.12 368 LYS A O 1
ATOM 2850 N N . VAL A 1 369 ? -10.93 15.219 3.684 1 98.44 369 VAL A N 1
ATOM 2851 C CA . VAL A 1 369 ? -10.617 13.789 3.623 1 98.44 369 VAL A CA 1
ATOM 2852 C C . VAL A 1 369 ? -9.109 13.594 3.467 1 98.44 369 VAL A C 1
ATOM 2854 O O . VAL A 1 369 ? -8.477 14.258 2.641 1 98.44 369 VAL A O 1
ATOM 2857 N N . ARG A 1 370 ? -8.523 12.734 4.297 1 98.19 370 ARG A N 1
ATOM 2858 C CA . ARG A 1 370 ? -7.117 12.359 4.219 1 98.19 370 ARG A CA 1
ATOM 2859 C C . ARG A 1 370 ? -6.961 10.875 3.887 1 98.19 370 ARG A C 1
ATOM 2861 O O . ARG A 1 370 ? -7.68 10.031 4.426 1 98.19 370 ARG A O 1
ATOM 2868 N N . ILE A 1 371 ? -6.066 10.578 2.98 1 98.69 371 ILE A N 1
ATOM 2869 C CA . ILE A 1 371 ? -5.691 9.195 2.709 1 98.69 371 ILE A CA 1
ATOM 2870 C C . ILE A 1 371 ? -4.656 8.727 3.732 1 98.69 371 ILE A C 1
ATOM 2872 O O . ILE A 1 371 ? -3.555 9.281 3.807 1 98.69 371 ILE A O 1
ATOM 2876 N N . LEU A 1 372 ? -5.051 7.734 4.484 1 98.56 372 LEU A N 1
ATOM 2877 C CA . LEU A 1 372 ? -4.168 7.184 5.504 1 98.56 372 LEU A CA 1
ATOM 2878 C C . LEU A 1 372 ? -3.371 6.008 4.957 1 98.56 372 LEU A C 1
ATOM 2880 O O . LEU A 1 372 ? -2.199 5.832 5.301 1 98.56 372 LEU A O 1
ATOM 2884 N N . HIS A 1 373 ? -4.055 5.16 4.172 1 98.44 373 HIS A N 1
ATOM 2885 C CA . HIS A 1 373 ? -3.441 3.986 3.562 1 98.44 373 HIS A CA 1
ATOM 2886 C C . HIS A 1 373 ? -3.898 3.816 2.117 1 98.44 373 HIS A C 1
ATOM 2888 O O . HIS A 1 373 ? -5.023 4.18 1.77 1 98.44 373 HIS A O 1
ATOM 2894 N N . GLN A 1 374 ? -3.02 3.35 1.315 1 97.81 374 GLN A N 1
ATOM 2895 C CA . GLN A 1 374 ? -3.305 2.828 -0.016 1 97.81 374 GLN A CA 1
ATOM 2896 C C . GLN A 1 374 ? -3.061 1.322 -0.08 1 97.81 374 GLN A C 1
ATOM 2898 O O . GLN A 1 374 ? -1.933 0.862 0.11 1 97.81 374 GLN A O 1
ATOM 2903 N N . LEU A 1 375 ? -4.121 0.627 -0.365 1 97.81 375 LEU A N 1
ATOM 2904 C CA . LEU A 1 375 ? -4.102 -0.814 -0.14 1 97.81 375 LEU A CA 1
ATOM 2905 C C . LEU A 1 375 ? -4.137 -1.571 -1.463 1 97.81 375 LEU A C 1
ATOM 2907 O O . LEU A 1 375 ? -4.562 -1.026 -2.484 1 97.81 375 LEU A O 1
ATOM 2911 N N . THR A 1 376 ? -3.641 -2.779 -1.424 1 96.62 376 THR A N 1
ATOM 2912 C CA . THR A 1 376 ? -3.572 -3.664 -2.58 1 96.62 376 THR A CA 1
ATOM 2913 C C . THR A 1 376 ? -3.758 -5.121 -2.16 1 96.62 376 THR A C 1
ATOM 2915 O O . THR A 1 376 ? -4.133 -5.398 -1.019 1 96.62 376 THR A O 1
ATOM 2918 N N . GLN A 1 377 ? -3.627 -6.02 -3.146 1 97.88 377 GLN A N 1
ATOM 2919 C CA . GLN A 1 377 ? -3.703 -7.453 -2.891 1 97.88 377 GLN A CA 1
ATOM 2920 C C . GLN A 1 377 ? -2.535 -7.922 -2.027 1 97.88 377 GLN A C 1
ATOM 2922 O O . GLN A 1 377 ? -1.468 -7.305 -2.033 1 97.88 377 GLN A O 1
ATOM 2927 N N . PRO A 1 378 ? -2.746 -8.969 -1.209 1 97.94 378 PRO A N 1
ATOM 2928 C CA . PRO A 1 378 ? -1.723 -9.422 -0.262 1 97.94 378 PRO A CA 1
ATOM 2929 C C . PRO A 1 378 ? -0.599 -10.203 -0.935 1 97.94 378 PRO A C 1
ATOM 2931 O O . PRO A 1 378 ? -0.673 -10.492 -2.133 1 97.94 378 PRO A O 1
ATOM 2934 N N . ALA A 1 379 ? 0.378 -10.625 -0.155 1 98.25 379 ALA A N 1
ATOM 2935 C CA . ALA A 1 379 ? 1.631 -11.188 -0.657 1 98.25 379 ALA A CA 1
ATOM 2936 C C . ALA A 1 379 ? 1.408 -12.57 -1.264 1 98.25 379 ALA A C 1
ATOM 2938 O O . ALA A 1 379 ? 2.23 -13.047 -2.047 1 98.25 379 ALA A O 1
ATOM 2939 N N . ASP A 1 380 ? 0.335 -13.258 -0.851 1 98.56 380 ASP A N 1
ATOM 2940 C CA . ASP A 1 380 ? 0.082 -14.555 -1.477 1 98.56 380 ASP A CA 1
ATOM 2941 C C . ASP A 1 380 ? -0.726 -14.398 -2.764 1 98.56 380 ASP A C 1
ATOM 2943 O O . ASP A 1 380 ? -1.097 -15.383 -3.396 1 98.56 380 ASP A O 1
ATOM 2947 N N . HIS A 1 381 ? -1.07 -13.219 -3.125 1 98.5 381 HIS A N 1
ATOM 2948 C CA . HIS A 1 381 ? -1.499 -12.82 -4.461 1 98.5 381 HIS A CA 1
ATOM 2949 C C . HIS A 1 381 ? -0.436 -11.969 -5.152 1 98.5 381 HIS A C 1
ATOM 2951 O O . HIS A 1 381 ? -0.709 -10.844 -5.566 1 98.5 381 HIS A O 1
ATOM 2957 N N . PRO A 1 382 ? 0.733 -12.547 -5.285 1 98.5 382 PRO A N 1
ATOM 2958 C CA . PRO A 1 382 ? 1.858 -11.75 -5.777 1 98.5 382 PRO A CA 1
ATOM 2959 C C . PRO A 1 382 ? 1.651 -11.258 -7.207 1 98.5 382 PRO A C 1
ATOM 2961 O O . PRO A 1 382 ? 0.943 -11.898 -7.988 1 98.5 382 PRO A O 1
ATOM 2964 N N . ILE A 1 383 ? 2.236 -10.156 -7.527 1 98.12 383 ILE A N 1
ATOM 2965 C CA . ILE A 1 383 ? 2.203 -9.617 -8.883 1 98.12 383 ILE A CA 1
ATOM 2966 C C . ILE A 1 383 ? 3.523 -9.906 -9.586 1 98.12 383 ILE A C 1
ATOM 2968 O O . ILE A 1 383 ? 4.59 -9.523 -9.109 1 98.12 383 ILE A O 1
ATOM 2972 N N . ASN A 1 384 ? 3.428 -10.664 -10.688 1 98.25 384 ASN A N 1
ATOM 2973 C CA . ASN A 1 384 ? 4.598 -10.789 -11.547 1 98.25 384 ASN A CA 1
ATOM 2974 C C . ASN A 1 384 ? 5.074 -9.422 -12.039 1 98.25 384 ASN A C 1
ATOM 2976 O O . ASN A 1 384 ? 4.316 -8.695 -12.688 1 98.25 384 ASN A O 1
ATOM 2980 N N . ILE A 1 385 ? 6.328 -9.07 -11.711 1 98.19 385 ILE A N 1
ATOM 2981 C CA . ILE A 1 385 ? 6.812 -7.73 -12.031 1 98.19 385 ILE A CA 1
ATOM 2982 C C . ILE A 1 385 ? 6.746 -7.504 -13.539 1 98.19 385 ILE A C 1
ATOM 2984 O O . ILE A 1 385 ? 6.684 -6.359 -14 1 98.19 385 ILE A O 1
ATOM 2988 N N . TYR A 1 386 ? 6.695 -8.578 -14.352 1 98 386 TYR A N 1
ATOM 2989 C CA . TYR A 1 386 ? 6.672 -8.5 -15.805 1 98 386 TYR A CA 1
ATOM 2990 C C . TYR A 1 386 ? 5.238 -8.539 -16.328 1 98 386 TYR A C 1
ATOM 2992 O O . TYR A 1 386 ? 5.016 -8.578 -17.547 1 98 386 TYR A O 1
ATOM 3000 N N . HIS A 1 387 ? 4.312 -8.625 -15.445 1 96.94 387 HIS A N 1
ATOM 3001 C CA . HIS A 1 387 ? 2.893 -8.703 -15.773 1 96.94 387 HIS A CA 1
ATOM 3002 C C . HIS A 1 387 ? 2.072 -7.754 -14.906 1 96.94 387 HIS A C 1
ATOM 3004 O O . HIS A 1 387 ? 1.275 -8.203 -14.078 1 96.94 387 HIS A O 1
ATOM 3010 N N . PRO A 1 388 ? 2.154 -6.465 -15.125 1 93.75 388 PRO A N 1
ATOM 3011 C CA . PRO A 1 388 ? 1.468 -5.473 -14.289 1 93.75 388 PRO A CA 1
ATOM 3012 C C . PRO A 1 388 ? -0.048 -5.656 -14.289 1 93.75 388 PRO A C 1
ATOM 3014 O O . PRO A 1 388 ? -0.722 -5.234 -13.344 1 93.75 388 PRO A O 1
ATOM 3017 N N . GLU A 1 389 ? -0.583 -6.348 -15.273 1 92.38 389 GLU A N 1
ATOM 3018 C CA . GLU A 1 389 ? -2.018 -6.605 -15.367 1 92.38 389 GLU A CA 1
ATOM 3019 C C . GLU A 1 389 ? -2.496 -7.473 -14.203 1 92.38 389 GLU A C 1
ATOM 3021 O O . GLU A 1 389 ? -3.699 -7.59 -13.961 1 92.38 389 GLU A O 1
ATOM 3026 N N . GLY A 1 390 ? -1.548 -8.094 -13.531 1 94.38 390 GLY A N 1
ATOM 3027 C CA . GLY A 1 390 ? -1.896 -8.938 -12.406 1 94.38 390 GLY A CA 1
ATOM 3028 C C . GLY A 1 390 ? -2.348 -8.156 -11.188 1 94.38 390 GLY A C 1
ATOM 3029 O O . GLY A 1 390 ? -2.861 -8.734 -10.227 1 94.38 390 GLY A O 1
ATOM 3030 N N . GLU A 1 391 ? -2.143 -6.836 -11.172 1 94.75 391 GLU A N 1
ATOM 3031 C CA . GLU A 1 391 ? -2.658 -5.969 -10.117 1 94.75 391 GLU A CA 1
ATOM 3032 C C . GLU A 1 391 ? -4.148 -5.707 -10.289 1 94.75 391 GLU A C 1
ATOM 3034 O O . GLU A 1 391 ? -4.578 -5.219 -11.336 1 94.75 391 GLU A O 1
ATOM 3039 N N . TYR A 1 392 ? -4.945 -6.02 -9.266 1 94.94 392 TYR A N 1
ATOM 3040 C CA . TYR A 1 392 ? -6.379 -5.906 -9.5 1 94.94 392 TYR A CA 1
ATOM 3041 C C . TYR A 1 392 ? -7.082 -5.262 -8.312 1 94.94 392 TYR A C 1
ATOM 3043 O O . TYR A 1 392 ? -8.125 -4.629 -8.469 1 94.94 392 TYR A O 1
ATOM 3051 N N . LEU A 1 393 ? -6.602 -5.461 -7.137 1 97.25 393 LEU A N 1
ATOM 3052 C CA . LEU A 1 393 ? -7.27 -4.965 -5.938 1 97.25 393 LEU A CA 1
ATOM 3053 C C . LEU A 1 393 ? -6.711 -3.604 -5.531 1 97.25 393 LEU A C 1
ATOM 3055 O O . LEU A 1 393 ? -5.5 -3.447 -5.371 1 97.25 393 LEU A O 1
ATOM 3059 N N . LYS A 1 394 ? -7.562 -2.625 -5.469 1 96.62 394 LYS A N 1
ATOM 3060 C CA . LYS A 1 394 ? -7.234 -1.294 -4.965 1 96.62 394 LYS A CA 1
ATOM 3061 C C . LYS A 1 394 ? -8.07 -0.953 -3.732 1 96.62 394 LYS A C 1
ATOM 3063 O O . LYS A 1 394 ? -9.258 -1.274 -3.672 1 96.62 394 LYS A O 1
ATOM 3068 N N . GLY A 1 395 ? -7.441 -0.334 -2.771 1 98.25 395 GLY A N 1
ATOM 3069 C CA . GLY A 1 395 ? -8.164 0.119 -1.592 1 98.25 395 GLY A CA 1
ATOM 3070 C C . GLY A 1 395 ? -7.621 1.415 -1.021 1 98.25 395 GLY A C 1
ATOM 3071 O O . GLY A 1 395 ? -6.438 1.723 -1.181 1 98.25 395 GLY A O 1
ATOM 3072 N N . LEU A 1 396 ? -8.438 2.184 -0.411 1 98.75 396 LEU A N 1
ATOM 3073 C CA . LEU A 1 396 ? -8.07 3.381 0.337 1 98.75 396 LEU A CA 1
ATOM 3074 C C . LEU A 1 396 ? -8.648 3.344 1.745 1 98.75 396 LEU A C 1
ATOM 3076 O O . LEU A 1 396 ? -9.789 2.918 1.938 1 98.75 396 LEU A O 1
ATOM 3080 N N . VAL A 1 397 ? -7.867 3.691 2.699 1 98.88 397 VAL A N 1
ATOM 3081 C CA . VAL A 1 397 ? -8.352 4.016 4.035 1 98.88 397 VAL A CA 1
ATOM 3082 C C . VAL A 1 397 ? -8.352 5.527 4.238 1 98.88 397 VAL A C 1
ATOM 3084 O O . VAL A 1 397 ? -7.301 6.172 4.125 1 98.88 397 VAL A O 1
ATOM 3087 N N . LEU A 1 398 ? -9.477 6.051 4.543 1 98.88 398 LEU A N 1
ATOM 3088 C CA . LEU A 1 398 ? -9.656 7.496 4.531 1 98.88 398 LEU A CA 1
ATOM 3089 C C . LEU A 1 398 ? -10.148 7.992 5.887 1 98.88 398 LEU A C 1
ATOM 3091 O O . LEU A 1 398 ? -11.047 7.398 6.484 1 98.88 398 LEU A O 1
ATOM 3095 N N . TYR A 1 399 ? -9.5 8.984 6.414 1 98.75 399 TYR A N 1
ATOM 3096 C CA . TYR A 1 399 ? -9.992 9.719 7.574 1 98.75 399 TYR A CA 1
ATOM 3097 C C . TYR A 1 399 ? -10.875 10.883 7.145 1 98.75 399 TYR A C 1
ATOM 3099 O O . TYR A 1 399 ? -10.453 11.727 6.352 1 98.75 399 TYR A O 1
ATOM 3107 N N . VAL A 1 400 ? -12.086 10.938 7.629 1 98.44 400 VAL A N 1
ATOM 3108 C CA . VAL A 1 400 ? -13.078 11.898 7.152 1 98.44 400 VAL A CA 1
ATOM 3109 C C . VAL A 1 400 ? -13.422 12.883 8.266 1 98.44 400 VAL A C 1
ATOM 3111 O O . VAL A 1 400 ? -14.023 12.5 9.273 1 98.44 400 VAL A O 1
ATOM 3114 N N . GLU A 1 401 ? -13.055 14.109 8.031 1 95.62 401 GLU A N 1
ATOM 3115 C CA . GLU A 1 401 ? -13.344 15.164 8.992 1 95.62 401 GLU A CA 1
ATOM 3116 C C . GLU A 1 401 ? -14.5 16.047 8.523 1 95.62 401 GLU A C 1
ATOM 3118 O O . GLU A 1 401 ? -14.602 16.359 7.336 1 95.62 401 GLU A O 1
ATOM 3123 N N . MET B 1 1 ? -9.93 48.406 11.57 1 39.31 1 MET B N 1
ATOM 3124 C CA . MET B 1 1 ? -9.219 47.156 11.367 1 39.31 1 MET B CA 1
ATOM 3125 C C . MET B 1 1 ? -8.906 46.938 9.891 1 39.31 1 MET B C 1
ATOM 3127 O O . MET B 1 1 ? -9.812 46.938 9.055 1 39.31 1 MET B O 1
ATOM 3131 N N . THR B 1 2 ? -7.723 47.312 9.352 1 54.78 2 THR B N 1
ATOM 3132 C CA . THR B 1 2 ? -7.34 47.406 7.945 1 54.78 2 THR B CA 1
ATOM 3133 C C . THR B 1 2 ? -7.621 46.094 7.207 1 54.78 2 THR B C 1
ATOM 3135 O O . THR B 1 2 ? -7.379 45.031 7.742 1 54.78 2 THR B O 1
ATOM 3138 N N . ALA B 1 3 ? -8.453 46.094 6.176 1 79.38 3 ALA B N 1
ATOM 3139 C CA . ALA B 1 3 ? -8.906 44.969 5.367 1 79.38 3 ALA B CA 1
ATOM 3140 C C . ALA B 1 3 ? -7.719 44.156 4.844 1 79.38 3 ALA B C 1
ATOM 3142 O O . ALA B 1 3 ? -6.68 44.719 4.5 1 79.38 3 ALA B O 1
ATOM 3143 N N . LEU B 1 4 ? -7.598 42.844 5.059 1 90.38 4 LEU B N 1
ATOM 3144 C CA . LEU B 1 4 ? -6.566 41.969 4.477 1 90.38 4 LEU B CA 1
ATOM 3145 C C . LEU B 1 4 ? -6.418 42.25 2.984 1 90.38 4 LEU B C 1
ATOM 3147 O O . LEU B 1 4 ? -7.395 42.562 2.307 1 90.38 4 LEU B O 1
ATOM 3151 N N . PRO B 1 5 ? -5.18 42.219 2.512 1 97.06 5 PRO B N 1
ATOM 3152 C CA . PRO B 1 5 ? -5.031 42.219 1.056 1 97.06 5 PRO B CA 1
ATOM 3153 C C . PRO B 1 5 ? -5.848 41.125 0.374 1 97.06 5 PRO B C 1
ATOM 3155 O O . PRO B 1 5 ? -6.312 40.188 1.036 1 97.06 5 PRO B O 1
ATOM 3158 N N . SER B 1 6 ? -6.062 41.375 -0.913 1 97.81 6 SER B N 1
ATOM 3159 C CA . SER B 1 6 ? -6.91 40.438 -1.617 1 97.81 6 SER B CA 1
ATOM 3160 C C . SER B 1 6 ? -6.324 40.062 -2.977 1 97.81 6 SER B C 1
ATOM 3162 O O . SER B 1 6 ? -5.609 40.875 -3.584 1 97.81 6 SER B O 1
ATOM 3164 N N . ILE B 1 7 ? -6.605 38.844 -3.41 1 98.31 7 ILE B N 1
ATOM 3165 C CA . ILE B 1 7 ? -6.219 38.344 -4.719 1 98.31 7 ILE B CA 1
ATOM 3166 C C . ILE B 1 7 ? -7.461 37.906 -5.496 1 98.31 7 ILE B C 1
ATOM 3168 O O . ILE B 1 7 ? -8.336 37.219 -4.961 1 98.31 7 ILE B O 1
ATOM 3172 N N . THR B 1 8 ? -7.516 38.406 -6.707 1 98.62 8 THR B N 1
ATOM 3173 C CA . THR B 1 8 ? -8.578 37.969 -7.617 1 98.62 8 THR B CA 1
ATOM 3174 C C . THR B 1 8 ? -8.039 37.062 -8.703 1 98.62 8 THR B C 1
ATOM 3176 O O . THR B 1 8 ? -7.023 37.375 -9.336 1 98.62 8 THR B O 1
ATOM 3179 N N . LEU B 1 9 ? -8.688 35.938 -8.898 1 98.69 9 LEU B N 1
ATOM 3180 C CA . LEU B 1 9 ? -8.227 34.938 -9.852 1 98.69 9 LEU B CA 1
ATOM 3181 C C . LEU B 1 9 ? -8.758 35.219 -11.25 1 98.69 9 LEU B C 1
ATOM 3183 O O . LEU B 1 9 ? -9.742 35.969 -11.406 1 98.69 9 LEU B O 1
ATOM 3187 N N . LEU B 1 10 ? -8.016 34.688 -12.281 1 98.38 10 LEU B N 1
ATOM 3188 C CA . LEU B 1 10 ? -8.469 34.75 -13.664 1 98.38 10 LEU B CA 1
ATOM 3189 C C . LEU B 1 10 ? -9.742 33.906 -13.844 1 98.38 10 LEU B C 1
ATOM 3191 O O . LEU B 1 10 ? -10.047 33.031 -13.031 1 98.38 10 LEU B O 1
ATOM 3195 N N . PRO B 1 11 ? -10.5 34.188 -14.922 1 97.38 11 PRO B N 1
ATOM 3196 C CA . PRO B 1 11 ? -11.68 33.375 -15.195 1 97.38 11 PRO B CA 1
ATOM 3197 C C . PRO B 1 11 ? -11.352 31.875 -15.289 1 97.38 11 PRO B C 1
ATOM 3199 O O . PRO B 1 11 ? -10.336 31.5 -15.883 1 97.38 11 PRO B O 1
ATOM 3202 N N . ASN B 1 12 ? -12.125 31.016 -14.617 1 95.12 12 ASN B N 1
ATOM 3203 C CA . ASN B 1 12 ? -12.062 29.547 -14.641 1 95.12 12 ASN B CA 1
ATOM 3204 C C . ASN B 1 12 ? -10.906 29.031 -13.797 1 95.12 12 ASN B C 1
ATOM 3206 O O . ASN B 1 12 ? -10.734 27.812 -13.664 1 95.12 12 ASN B O 1
ATOM 3210 N N . LYS B 1 13 ? -10.102 29.906 -13.211 1 96.44 13 LYS B N 1
ATOM 3211 C CA . LYS B 1 13 ? -8.969 29.453 -12.398 1 96.44 13 LYS B CA 1
ATOM 3212 C C . LYS B 1 13 ? -9.398 29.219 -10.953 1 96.44 13 LYS B C 1
ATOM 3214 O O . LYS B 1 13 ? -8.578 28.844 -10.109 1 96.44 13 LYS B O 1
ATOM 3219 N N . GLU B 1 14 ? -10.742 29.422 -10.727 1 96.31 14 GLU B N 1
ATOM 3220 C CA . GLU B 1 14 ? -11.266 29.156 -9.391 1 96.31 14 GLU B CA 1
ATOM 3221 C C . GLU B 1 14 ? -11.664 27.688 -9.227 1 96.31 14 GLU B C 1
ATOM 3223 O O . GLU B 1 14 ? -11.93 27.234 -8.117 1 96.31 14 GLU B O 1
ATOM 3228 N N . GLU B 1 15 ? -11.688 26.953 -10.305 1 95.31 15 GLU B N 1
ATOM 3229 C CA . GLU B 1 15 ? -12.188 25.578 -10.281 1 95.31 15 GLU B CA 1
ATOM 3230 C C . GLU B 1 15 ? -11.383 24.719 -9.312 1 95.31 15 GLU B C 1
ATOM 3232 O O . GLU B 1 15 ? -11.953 23.953 -8.531 1 95.31 15 GLU B O 1
ATOM 3237 N N . SER B 1 16 ? -10.031 24.781 -9.383 1 95.12 16 SER B N 1
ATOM 3238 C CA . SER B 1 16 ? -9.18 24 -8.484 1 95.12 16 SER B CA 1
ATOM 3239 C C . SER B 1 16 ? -9.43 24.359 -7.027 1 95.12 16 SER B C 1
ATOM 3241 O O . SER B 1 16 ? -9.43 23.484 -6.156 1 95.12 16 SER B O 1
ATOM 3243 N N . VAL B 1 17 ? -9.664 25.641 -6.746 1 96.94 17 VAL B N 1
ATOM 3244 C CA . VAL B 1 17 ? -9.93 26.094 -5.387 1 96.94 17 VAL B CA 1
ATOM 3245 C C . VAL B 1 17 ? -11.281 25.562 -4.918 1 96.94 17 VAL B C 1
ATOM 3247 O O . VAL B 1 17 ? -11.422 25.141 -3.766 1 96.94 17 VAL B O 1
ATOM 3250 N N . ARG B 1 18 ? -12.25 25.578 -5.832 1 95.81 18 ARG B N 1
ATOM 3251 C CA . ARG B 1 18 ? -13.578 25.078 -5.508 1 95.81 18 ARG B CA 1
ATOM 3252 C C . ARG B 1 18 ? -13.547 23.578 -5.266 1 95.81 18 ARG B C 1
ATOM 3254 O O . ARG B 1 18 ? -14.43 23.031 -4.598 1 95.81 18 ARG B O 1
ATOM 3261 N N . ARG B 1 19 ? -12.516 22.953 -5.75 1 95.5 19 ARG B N 1
ATOM 3262 C CA . ARG B 1 19 ? -12.312 21.531 -5.508 1 95.5 19 ARG B CA 1
ATOM 3263 C C . ARG B 1 19 ? -11.297 21.297 -4.395 1 95.5 19 ARG B C 1
ATOM 3265 O O . ARG B 1 19 ? -10.695 20.219 -4.301 1 95.5 19 ARG B O 1
ATOM 3272 N N . PHE B 1 20 ? -10.977 22.312 -3.672 1 97.38 20 PHE B N 1
ATOM 3273 C CA . PHE B 1 20 ? -10.289 22.312 -2.383 1 97.38 20 PHE B CA 1
ATOM 3274 C C . PHE B 1 20 ? -8.797 22.062 -2.562 1 97.38 20 PHE B C 1
ATOM 3276 O O . PHE B 1 20 ? -8.148 21.516 -1.667 1 97.38 20 PHE B O 1
ATOM 3283 N N . HIS B 1 21 ? -8.312 22.312 -3.75 1 97.69 21 HIS B N 1
ATOM 3284 C CA . HIS B 1 21 ? -6.863 22.266 -3.881 1 97.69 21 HIS B CA 1
ATOM 3285 C C . HIS B 1 21 ? -6.195 23.344 -3.035 1 97.69 21 HIS B C 1
ATOM 3287 O O . HIS B 1 21 ? -6.594 24.5 -3.078 1 97.69 21 HIS B O 1
ATOM 3293 N N . PRO B 1 22 ? -5.145 23.031 -2.342 1 97.88 22 PRO B N 1
ATOM 3294 C CA . PRO B 1 22 ? -4.625 23.953 -1.339 1 97.88 22 PRO B CA 1
ATOM 3295 C C . PRO B 1 22 ? -3.619 24.953 -1.919 1 97.88 22 PRO B C 1
ATOM 3297 O O . PRO B 1 22 ? -3.084 25.797 -1.191 1 97.88 22 PRO B O 1
ATOM 3300 N N . TRP B 1 23 ? -3.365 24.891 -3.217 1 98.06 23 TRP B N 1
ATOM 3301 C CA . TRP B 1 23 ? -2.396 25.781 -3.834 1 98.06 23 TRP B CA 1
ATOM 3302 C C . TRP B 1 23 ? -3.055 26.625 -4.922 1 98.06 23 TRP B C 1
ATOM 3304 O O . TRP B 1 23 ? -3.898 26.141 -5.672 1 98.06 23 TRP B O 1
ATOM 3314 N N . ILE B 1 24 ? -2.711 27.828 -4.965 1 98.31 24 ILE B N 1
ATOM 3315 C CA . ILE B 1 24 ? -3.004 28.688 -6.105 1 98.31 24 ILE B CA 1
ATOM 3316 C C . ILE B 1 24 ? -1.704 29.078 -6.809 1 98.31 24 ILE B C 1
ATOM 3318 O O . ILE B 1 24 ? -0.792 29.625 -6.184 1 98.31 24 ILE B O 1
ATOM 3322 N N . PHE B 1 25 ? -1.646 28.844 -8 1 97.69 25 PHE B N 1
ATOM 3323 C CA . PHE B 1 25 ? -0.44 29.109 -8.773 1 97.69 25 PHE B CA 1
ATOM 3324 C C . PHE B 1 25 ? -0.448 30.547 -9.297 1 97.69 25 PHE B C 1
ATOM 3326 O O . PHE B 1 25 ? -1.512 31.109 -9.547 1 97.69 25 PHE B O 1
ATOM 3333 N N . SER B 1 26 ? 0.744 31.047 -9.492 1 97.56 26 SER B N 1
ATOM 3334 C CA . SER B 1 26 ? 0.902 32.438 -9.891 1 97.56 26 SER B CA 1
ATOM 3335 C C . SER B 1 26 ? 0.204 32.719 -11.211 1 97.56 26 SER B C 1
ATOM 3337 O O . SER B 1 26 ? -0.336 33.812 -11.414 1 97.56 26 SER B O 1
ATOM 3339 N N . GLY B 1 27 ? 0.184 31.734 -12.07 1 97.19 27 GLY B N 1
ATOM 3340 C CA . GLY B 1 27 ? -0.431 31.906 -13.383 1 97.19 27 GLY B CA 1
ATOM 3341 C C . GLY B 1 27 ? -1.939 32.062 -13.312 1 97.19 27 GLY B C 1
ATOM 3342 O O . GLY B 1 27 ? -2.57 32.469 -14.289 1 97.19 27 GLY B O 1
ATOM 3343 N N . ALA B 1 28 ? -2.482 31.812 -12.188 1 98.12 28 ALA B N 1
ATOM 3344 C CA . ALA B 1 28 ? -3.934 31.859 -12.031 1 98.12 28 ALA B CA 1
ATOM 3345 C C . ALA B 1 28 ? -4.395 33.219 -11.555 1 98.12 28 ALA B C 1
ATOM 3347 O O . ALA B 1 28 ? -5.594 33.5 -11.5 1 98.12 28 ALA B O 1
ATOM 3348 N N . ILE B 1 29 ? -3.537 34.188 -11.273 1 98.19 29 ILE B N 1
ATOM 3349 C CA . ILE B 1 29 ? -3.871 35.438 -10.594 1 98.19 29 ILE B CA 1
ATOM 3350 C C . ILE B 1 29 ? -4.137 36.531 -11.625 1 98.19 29 ILE B C 1
ATOM 3352 O O . ILE B 1 29 ? -3.332 36.75 -12.539 1 98.19 29 ILE B O 1
ATOM 3356 N N . ALA B 1 30 ? -5.234 37.188 -11.516 1 98.19 30 ALA B N 1
ATOM 3357 C CA . ALA B 1 30 ? -5.582 38.312 -12.352 1 98.19 30 ALA B CA 1
ATOM 3358 C C . ALA B 1 30 ? -5.059 39.625 -11.742 1 98.19 30 ALA B C 1
ATOM 3360 O O . ALA B 1 30 ? -4.516 40.469 -12.461 1 98.19 30 ALA B O 1
ATOM 3361 N N . SER B 1 31 ? -5.27 39.812 -10.414 1 97.94 31 SER B N 1
ATOM 3362 C CA . SER B 1 31 ? -4.832 41.031 -9.758 1 97.94 31 SER B CA 1
ATOM 3363 C C . SER B 1 31 ? -4.613 40.812 -8.266 1 97.94 31 SER B C 1
ATOM 3365 O O . SER B 1 31 ? -5.16 39.875 -7.684 1 97.94 31 SER B O 1
ATOM 3367 N N . ILE B 1 32 ? -3.764 41.625 -7.75 1 97.56 32 ILE B N 1
ATOM 3368 C CA . ILE B 1 32 ? -3.496 41.656 -6.316 1 97.56 32 ILE B CA 1
ATOM 3369 C C . ILE B 1 32 ? -3.756 43.062 -5.777 1 97.56 32 ILE B C 1
ATOM 3371 O O . ILE B 1 32 ? -3.242 44.062 -6.316 1 97.56 32 ILE B O 1
ATOM 3375 N N . SER B 1 33 ? -4.566 43.156 -4.758 1 96.81 33 SER B N 1
ATOM 3376 C CA . SER B 1 33 ? -4.859 44.406 -4.109 1 96.81 33 SER B CA 1
ATOM 3377 C C . SER B 1 33 ? -4.27 44.469 -2.701 1 96.81 33 SER B C 1
ATOM 3379 O O . SER B 1 33 ? -4.352 43.5 -1.954 1 96.81 33 SER B O 1
ATOM 3381 N N . GLY B 1 34 ? -3.717 45.625 -2.262 1 96 34 GLY B N 1
ATOM 3382 C CA . GLY B 1 34 ? -3.225 45.844 -0.907 1 96 34 GLY B CA 1
ATOM 3383 C C . GLY B 1 34 ? -1.738 45.562 -0.769 1 96 34 GLY B C 1
ATOM 3384 O O . GLY B 1 34 ? -1.171 45.719 0.315 1 96 34 GLY B O 1
ATOM 3385 N N . ASN B 1 35 ? -0.993 45.156 -1.757 1 94.25 35 ASN B N 1
ATOM 3386 C CA . ASN B 1 35 ? 0.448 44.938 -1.812 1 94.25 35 ASN B CA 1
ATOM 3387 C C . ASN B 1 35 ? 0.917 44 -0.684 1 94.25 35 ASN B C 1
ATOM 3389 O O 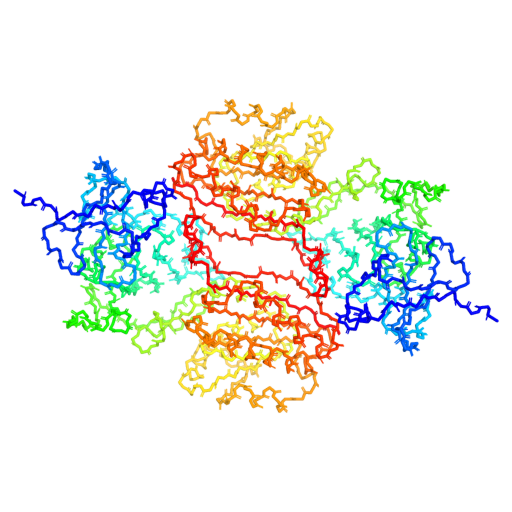. ASN B 1 35 ? 1.751 44.406 0.134 1 94.25 35 ASN B O 1
ATOM 3393 N N . PRO B 1 36 ? 0.493 42.906 -0.615 1 96.5 36 PRO B N 1
ATOM 3394 C CA . PRO B 1 36 ? 0.906 41.969 0.439 1 96.5 36 PRO B CA 1
ATOM 3395 C C . PRO B 1 36 ? 2.389 41.625 0.365 1 96.5 36 PRO B C 1
ATOM 3397 O O . PRO B 1 36 ? 2.941 41.469 -0.729 1 96.5 36 PRO B O 1
ATOM 3400 N N . ALA B 1 37 ? 3.002 41.531 1.573 1 94.44 37 ALA B N 1
ATOM 3401 C CA . ALA B 1 37 ? 4.34 40.938 1.676 1 94.44 37 ALA B CA 1
ATOM 3402 C C . ALA B 1 37 ? 4.27 39.438 1.722 1 94.44 37 ALA B C 1
ATOM 3404 O O . ALA B 1 37 ? 3.205 38.844 1.962 1 94.44 37 ALA B O 1
ATOM 3405 N N . GLU B 1 38 ? 5.395 38.844 1.444 1 94.31 38 GLU B N 1
ATOM 3406 C CA . GLU B 1 38 ? 5.441 37.375 1.53 1 94.31 38 GLU B CA 1
ATOM 3407 C C . GLU B 1 38 ? 5.07 36.906 2.928 1 94.31 38 GLU B C 1
ATOM 3409 O O . GLU B 1 38 ? 5.574 37.406 3.926 1 94.31 38 GLU B O 1
ATOM 3414 N N . GLY B 1 39 ? 4.18 35.906 2.93 1 95.44 39 GLY B N 1
ATOM 3415 C CA . GLY B 1 39 ? 3.744 35.344 4.199 1 95.44 39 GLY B CA 1
ATOM 3416 C C . GLY B 1 39 ? 2.467 35.969 4.723 1 95.44 39 GLY B C 1
ATOM 3417 O O . GLY B 1 39 ? 1.824 35.438 5.621 1 95.44 39 GLY B O 1
ATOM 3418 N N . ASP B 1 40 ? 2.055 37.125 4.188 1 96.38 40 ASP B N 1
ATOM 3419 C CA . ASP B 1 40 ? 0.853 37.812 4.652 1 96.38 40 ASP B CA 1
ATOM 3420 C C . ASP B 1 40 ? -0.401 37 4.332 1 96.38 40 ASP B C 1
ATOM 3422 O O . ASP B 1 40 ? -0.483 36.375 3.277 1 96.38 40 ASP B O 1
ATOM 3426 N N . PRO B 1 41 ? -1.378 37.031 5.262 1 97.75 41 PRO B N 1
ATOM 3427 C CA . PRO B 1 41 ? -2.686 36.5 4.887 1 97.75 41 PRO B CA 1
ATOM 3428 C C . PRO B 1 41 ? -3.369 37.312 3.787 1 97.75 41 PRO B C 1
ATOM 3430 O O . PRO B 1 41 ? -3.275 38.531 3.773 1 97.75 41 PRO B O 1
ATOM 3433 N N . VAL B 1 42 ? -4 36.625 2.887 1 98.31 42 VAL B N 1
ATOM 3434 C CA . VAL B 1 42 ? -4.715 37.281 1.798 1 98.31 42 VAL B CA 1
ATOM 3435 C C . VAL B 1 42 ? -6.074 36.625 1.595 1 98.31 42 VAL B C 1
ATOM 3437 O O . VAL B 1 42 ? -6.215 35.406 1.802 1 98.31 42 VAL B O 1
ATOM 3440 N N . HIS B 1 43 ? -7.062 37.375 1.268 1 98.5 43 HIS B N 1
ATOM 3441 C CA . HIS B 1 43 ? -8.352 36.875 0.827 1 98.5 43 HIS B CA 1
ATOM 3442 C C . HIS B 1 43 ? -8.328 36.531 -0.658 1 98.5 43 HIS B C 1
ATOM 3444 O O . HIS B 1 43 ? -7.723 37.25 -1.458 1 98.5 43 HIS B O 1
ATOM 3450 N N . ILE B 1 44 ? -8.992 35.469 -1.059 1 98.5 44 ILE B N 1
ATOM 3451 C CA . ILE B 1 44 ? -9.039 35.031 -2.447 1 98.5 44 ILE B CA 1
ATOM 3452 C C . ILE B 1 44 ? -10.461 35.156 -2.988 1 98.5 44 ILE B C 1
ATOM 3454 O O . ILE B 1 44 ? -11.422 34.75 -2.35 1 98.5 44 ILE B O 1
ATOM 3458 N N . PHE B 1 45 ? -10.547 35.75 -4.148 1 98.56 45 PHE B N 1
ATOM 3459 C CA . PHE B 1 45 ? -11.828 35.906 -4.824 1 98.56 45 PHE B CA 1
ATOM 3460 C C . PHE B 1 45 ? -11.758 35.344 -6.246 1 98.56 45 PHE B C 1
ATOM 3462 O O . PHE B 1 45 ? -10.695 35.344 -6.863 1 98.56 45 PHE B O 1
ATOM 3469 N N . SER B 1 46 ? -12.898 34.875 -6.723 1 98.25 46 SER B N 1
ATOM 3470 C CA . SER B 1 46 ? -12.992 34.469 -8.125 1 98.25 46 SER B CA 1
ATOM 3471 C C . SER B 1 46 ? -12.992 35.688 -9.047 1 98.25 46 SER B C 1
ATOM 3473 O O . SER B 1 46 ? -12.984 36.844 -8.578 1 98.25 46 SER B O 1
ATOM 3475 N N . SER B 1 47 ? -12.969 35.438 -10.359 1 97.69 47 SER B N 1
ATOM 3476 C CA . SER B 1 47 ? -13.039 36.5 -11.352 1 97.69 47 SER B CA 1
ATOM 3477 C C . SER B 1 47 ? -14.336 37.281 -11.227 1 97.69 47 SER B C 1
ATOM 3479 O O . SER B 1 47 ? -14.391 38.469 -11.617 1 97.69 47 SER B O 1
ATOM 3481 N N . LYS B 1 48 ? -15.344 36.688 -10.672 1 97.75 48 LYS B N 1
ATOM 3482 C CA . LYS B 1 48 ? -16.641 37.312 -10.461 1 97.75 48 LYS B CA 1
ATOM 3483 C C . LYS B 1 48 ? -16.75 37.844 -9.031 1 97.75 48 LYS B C 1
ATOM 3485 O O . LYS B 1 48 ? -17.859 38.125 -8.562 1 97.75 48 LYS B O 1
ATOM 3490 N N . HIS B 1 49 ? -15.656 37.812 -8.297 1 97.12 49 HIS B N 1
ATOM 3491 C CA . HIS B 1 49 ? -15.516 38.344 -6.957 1 97.12 49 HIS B CA 1
ATOM 3492 C C . HIS B 1 49 ? -16.281 37.531 -5.938 1 97.12 49 HIS B C 1
ATOM 3494 O O . HIS B 1 49 ? -16.797 38.062 -4.949 1 97.12 49 HIS B O 1
ATOM 3500 N N . GLU B 1 50 ? -16.516 36.281 -6.273 1 97.88 50 GLU B N 1
ATOM 3501 C CA . GLU B 1 50 ? -17.016 35.344 -5.266 1 97.88 50 GLU B CA 1
ATOM 3502 C C . GLU B 1 50 ? -15.938 35 -4.254 1 97.88 50 GLU B C 1
ATOM 3504 O O . GLU B 1 50 ? -14.789 34.75 -4.625 1 97.88 50 GLU B O 1
ATOM 3509 N N . PRO B 1 51 ? -16.297 35.062 -2.969 1 98.12 51 PRO B N 1
ATOM 3510 C CA . PRO B 1 51 ? -15.297 34.688 -1.963 1 98.12 51 PRO B CA 1
ATOM 3511 C C . PRO B 1 51 ? -14.883 33.219 -2.043 1 98.12 51 PRO B C 1
ATOM 3513 O O . PRO B 1 51 ? -15.742 32.344 -2.123 1 98.12 51 PRO B O 1
ATOM 3516 N N . LEU B 1 52 ? -13.555 32.906 -1.979 1 98.25 52 LEU B N 1
ATOM 3517 C CA . LEU B 1 52 ? -13.062 31.531 -2.141 1 98.25 52 LEU B CA 1
ATOM 3518 C C . LEU B 1 52 ? -12.336 31.062 -0.885 1 98.25 52 LEU B C 1
ATOM 3520 O O . LEU B 1 52 ? -12.273 29.859 -0.609 1 98.25 52 LEU B O 1
ATOM 3524 N N . GLY B 1 53 ? -11.758 31.984 -0.127 1 98.19 53 GLY B N 1
ATOM 3525 C CA . GLY B 1 53 ? -11.078 31.578 1.091 1 98.19 53 GLY B CA 1
ATOM 3526 C C . GLY B 1 53 ? -9.953 32.5 1.489 1 98.19 53 GLY B C 1
ATOM 3527 O O . GLY B 1 53 ? -9.922 33.656 1.073 1 98.19 53 GLY B O 1
ATOM 3528 N N . VAL B 1 54 ? -9.094 32.094 2.375 1 98.38 54 VAL B N 1
ATOM 3529 C CA . VAL B 1 54 ? -7.957 32.844 2.887 1 98.38 54 VAL B CA 1
ATOM 3530 C C . VAL B 1 54 ? -6.715 31.953 2.914 1 98.38 54 VAL B C 1
ATOM 3532 O O . VAL B 1 54 ? -6.812 30.75 3.133 1 98.38 54 VAL B O 1
ATOM 3535 N N . GLY B 1 55 ? -5.566 32.469 2.609 1 98.31 55 GLY B N 1
ATOM 3536 C CA . GLY B 1 55 ? -4.297 31.766 2.621 1 98.31 55 GLY B CA 1
ATOM 3537 C C . GLY B 1 55 ? -3.102 32.688 2.793 1 98.31 55 GLY B C 1
ATOM 3538 O O . GLY B 1 55 ? -3.262 33.875 3.035 1 98.31 55 GLY B O 1
ATOM 3539 N N . HIS B 1 56 ? -1.926 32.156 2.797 1 98.19 56 HIS B N 1
ATOM 3540 C CA . HIS B 1 56 ? -0.688 32.906 2.861 1 98.19 56 HIS B CA 1
ATOM 3541 C C . HIS B 1 56 ? -0.154 33.219 1.466 1 98.19 56 HIS B C 1
ATOM 3543 O O . HIS B 1 56 ? -0.033 32.312 0.633 1 98.19 56 HIS B O 1
ATOM 3549 N N . TYR B 1 57 ? 0.199 34.438 1.282 1 97.69 57 TYR B N 1
ATOM 3550 C CA . TYR B 1 57 ? 0.797 34.875 0.025 1 97.69 57 TYR B CA 1
ATOM 3551 C C . TYR B 1 57 ? 2.264 34.469 -0.053 1 97.69 57 TYR B C 1
ATOM 3553 O O . TYR B 1 57 ? 2.994 34.562 0.936 1 97.69 57 TYR B O 1
ATOM 3561 N N . GLU B 1 58 ? 2.658 33.969 -1.169 1 95 58 GLU B N 1
ATOM 3562 C CA . GLU B 1 58 ? 4.047 33.594 -1.419 1 95 58 GLU B CA 1
ATOM 3563 C C . GLU B 1 58 ? 4.531 34.125 -2.764 1 95 58 GLU B C 1
ATOM 3565 O O . GLU B 1 58 ? 3.732 34.344 -3.676 1 95 58 GLU B O 1
ATOM 3570 N N . LYS B 1 59 ? 5.855 34.312 -2.775 1 91.19 59 LYS B N 1
ATOM 3571 C CA . LYS B 1 59 ? 6.48 34.688 -4.039 1 91.19 59 LYS B CA 1
ATOM 3572 C C . LYS B 1 59 ? 7.02 33.469 -4.777 1 91.19 59 LYS B C 1
ATOM 3574 O O . LYS B 1 59 ? 7.77 32.688 -4.211 1 91.19 59 LYS B O 1
ATOM 3579 N N . GLY B 1 60 ? 6.555 33.25 -5.973 1 89.12 60 GLY B N 1
ATOM 3580 C CA . GLY B 1 60 ? 6.98 32.125 -6.762 1 89.12 60 GLY B CA 1
ATOM 3581 C C . GLY B 1 60 ? 5.852 31.469 -7.547 1 89.12 60 GLY B C 1
ATOM 3582 O O . GLY B 1 60 ? 4.824 32.125 -7.797 1 89.12 60 GLY B O 1
ATOM 3583 N N . SER B 1 61 ? 6.125 30.188 -7.961 1 92.94 61 SER B N 1
ATOM 3584 C CA . SER B 1 61 ? 5.129 29.484 -8.758 1 92.94 61 SER B CA 1
ATOM 3585 C C . SER B 1 61 ? 3.854 29.234 -7.957 1 92.94 61 SER B C 1
ATOM 3587 O O . SER B 1 61 ? 2.746 29.359 -8.484 1 92.94 61 SER B O 1
ATOM 3589 N N . ILE B 1 62 ? 4.047 28.797 -6.723 1 95.38 62 ILE B N 1
ATOM 3590 C CA . ILE B 1 62 ? 2.912 28.75 -5.805 1 95.38 62 ILE B CA 1
ATOM 3591 C C . ILE B 1 62 ? 2.721 30.109 -5.156 1 95.38 62 ILE B C 1
ATOM 3593 O O . ILE B 1 62 ? 3.531 30.531 -4.328 1 95.38 62 ILE B O 1
ATOM 3597 N N . ALA B 1 63 ? 1.65 30.75 -5.488 1 97.19 63 ALA B N 1
ATOM 3598 C CA . ALA B 1 63 ? 1.441 32.125 -5.074 1 97.19 63 ALA B CA 1
ATOM 3599 C C . ALA B 1 63 ? 0.687 32.219 -3.75 1 97.19 63 ALA B C 1
ATOM 3601 O O . ALA B 1 63 ? 0.809 33.188 -3.01 1 97.19 63 ALA B O 1
ATOM 3602 N N . VAL B 1 64 ? -0.128 31.203 -3.525 1 98.19 64 VAL B N 1
ATOM 3603 C CA . VAL B 1 64 ? -0.874 31.172 -2.271 1 98.19 64 VAL B CA 1
ATOM 3604 C C . VAL B 1 64 ? -0.968 29.734 -1.769 1 98.19 64 VAL B C 1
ATOM 3606 O O . VAL B 1 64 ? -1.229 28.812 -2.547 1 98.19 64 VAL B O 1
ATOM 3609 N N . ARG B 1 65 ? -0.739 29.531 -0.535 1 98.12 65 ARG B N 1
ATOM 3610 C CA . ARG B 1 65 ? -1.117 28.312 0.174 1 98.12 65 ARG B CA 1
ATOM 3611 C C . ARG B 1 65 ? -2.381 28.531 1 1 98.12 65 ARG B C 1
ATOM 3613 O O . ARG B 1 65 ? -2.371 29.281 1.972 1 98.12 65 ARG B O 1
ATOM 3620 N N . MET B 1 66 ? -3.416 27.859 0.587 1 98.44 66 MET B N 1
ATOM 3621 C CA . MET B 1 66 ? -4.727 28.031 1.205 1 98.44 66 MET B CA 1
ATOM 3622 C C . MET B 1 66 ? -4.746 27.469 2.619 1 98.44 66 MET B C 1
ATOM 3624 O O . MET B 1 66 ? -4.273 26.359 2.852 1 98.44 66 MET B O 1
ATOM 3628 N N . LEU B 1 67 ? -5.293 28.203 3.535 1 98.38 67 LEU B N 1
ATOM 3629 C CA . LEU B 1 67 ? -5.441 27.734 4.91 1 98.38 67 LEU B CA 1
ATOM 3630 C C . LEU B 1 67 ? -6.895 27.406 5.215 1 98.38 67 LEU B C 1
ATOM 3632 O O . LEU B 1 67 ? -7.172 26.547 6.062 1 98.38 67 LEU B O 1
ATOM 3636 N N . SER B 1 68 ? -7.797 28.125 4.594 1 97.94 68 SER B N 1
ATOM 3637 C CA . SER B 1 68 ? -9.227 27.891 4.75 1 97.94 68 SER B CA 1
ATOM 3638 C C . SER B 1 68 ? -9.992 28.25 3.482 1 97.94 68 SER B C 1
ATOM 3640 O O . SER B 1 68 ? -9.609 29.188 2.766 1 97.94 68 SER B O 1
ATOM 3642 N N . PHE B 1 69 ? -11.016 27.578 3.209 1 97.56 69 PHE B N 1
ATOM 3643 C CA . PHE B 1 69 ? -11.852 27.875 2.051 1 97.56 69 PHE B CA 1
ATOM 3644 C C . PHE B 1 69 ? -13.07 28.703 2.451 1 97.56 69 PHE B C 1
ATOM 3646 O O . PHE B 1 69 ? -14 28.859 1.663 1 97.56 69 PHE B O 1
ATOM 3653 N N . ASP B 1 70 ? -13.078 29.125 3.674 1 96.38 70 ASP B N 1
ATOM 3654 C CA . ASP B 1 70 ? -13.992 30.141 4.188 1 96.38 70 ASP B CA 1
ATOM 3655 C C . ASP B 1 70 ? -13.297 31.5 4.312 1 96.38 70 ASP B C 1
ATOM 3657 O O . ASP B 1 70 ? -12.422 31.672 5.168 1 96.38 70 ASP B O 1
ATOM 3661 N N . VAL B 1 71 ? -13.758 32.438 3.551 1 95.75 71 VAL B N 1
ATOM 3662 C CA . VAL B 1 71 ? -13.102 33.75 3.447 1 95.75 71 VAL B CA 1
ATOM 3663 C C . VAL B 1 71 ? -13.18 34.469 4.785 1 95.75 71 VAL B C 1
ATOM 3665 O O . VAL B 1 71 ? -12.344 35.312 5.082 1 95.75 71 VAL B O 1
ATOM 3668 N N . ASP B 1 72 ? -14.078 34.094 5.629 1 95.19 72 ASP B N 1
ATOM 3669 C CA . ASP B 1 72 ? -14.312 34.812 6.879 1 95.19 72 ASP B CA 1
ATOM 3670 C C . ASP B 1 72 ? -13.461 34.25 8.008 1 95.19 72 ASP B C 1
ATOM 3672 O O . ASP B 1 72 ? -13.477 34.75 9.125 1 95.19 72 ASP B O 1
ATOM 3676 N N . THR B 1 73 ? -12.711 33.219 7.68 1 96.5 73 THR B N 1
ATOM 3677 C CA . THR B 1 73 ? -11.844 32.625 8.688 1 96.5 73 THR B CA 1
ATOM 3678 C C . THR B 1 73 ? -10.797 33.625 9.164 1 96.5 73 THR B C 1
ATOM 3680 O O . THR B 1 73 ? -10.133 34.281 8.352 1 96.5 73 THR B O 1
ATOM 3683 N N . VAL B 1 74 ? -10.664 33.719 10.453 1 95.19 74 VAL B N 1
ATOM 3684 C CA . VAL B 1 74 ? -9.641 34.562 11.047 1 95.19 74 VAL B CA 1
ATOM 3685 C C . VAL B 1 74 ? -8.453 33.719 11.484 1 95.19 74 VAL B C 1
ATOM 3687 O O . VAL B 1 74 ? -8.609 32.75 12.211 1 95.19 74 VAL B O 1
ATOM 3690 N N . LEU B 1 75 ? -7.273 34.062 11.039 1 95.31 75 LEU B N 1
ATOM 3691 C CA . LEU B 1 75 ? -6.062 33.312 11.336 1 95.31 75 LEU B CA 1
ATOM 3692 C C . LEU B 1 75 ? -5.434 33.781 12.641 1 95.31 75 LEU B C 1
ATOM 3694 O O . LEU B 1 75 ? -4.344 34.344 12.641 1 95.31 75 LEU B O 1
ATOM 3698 N N . ASP B 1 76 ? -6.066 33.5 13.688 1 93.56 76 ASP B N 1
ATOM 3699 C CA . ASP B 1 76 ? -5.582 33.812 15.023 1 93.56 76 ASP B CA 1
ATOM 3700 C C . ASP B 1 76 ? -5.199 32.562 15.805 1 93.56 76 ASP B C 1
ATOM 3702 O O . ASP B 1 76 ? -5.07 31.484 15.227 1 93.56 76 ASP B O 1
ATOM 3706 N N . VAL B 1 77 ? -4.961 32.688 17.031 1 93.5 77 VAL B N 1
ATOM 3707 C CA . VAL B 1 77 ? -4.484 31.578 17.875 1 93.5 77 VAL B CA 1
ATOM 3708 C C . VAL B 1 77 ? -5.512 30.453 17.891 1 93.5 77 VAL B C 1
ATOM 3710 O O . VAL B 1 77 ? -5.152 29.281 17.875 1 93.5 77 VAL B O 1
ATOM 3713 N N . SER B 1 78 ? -6.77 30.812 17.906 1 95.88 78 SER B N 1
ATOM 3714 C CA . SER B 1 78 ? -7.832 29.812 17.906 1 95.88 78 SER B CA 1
ATOM 3715 C C . SER B 1 78 ? -7.801 28.969 16.641 1 95.88 78 SER B C 1
ATOM 3717 O O . SER B 1 78 ? -8.102 27.781 16.672 1 95.88 78 SER B O 1
ATOM 3719 N N . PHE B 1 79 ? -7.48 29.641 15.547 1 97.5 79 PHE B N 1
ATOM 3720 C CA . PHE B 1 79 ? -7.355 28.922 14.289 1 97.5 79 PHE B CA 1
ATOM 3721 C C . PHE B 1 79 ? -6.293 27.828 14.398 1 97.5 79 PHE B C 1
ATOM 3723 O O . PHE B 1 79 ? -6.539 26.672 14.031 1 97.5 79 PHE B O 1
ATOM 3730 N N . TRP B 1 80 ? -5.137 28.188 14.883 1 98.31 80 TRP B N 1
ATOM 3731 C CA . TRP B 1 80 ? -4.027 27.234 15 1 98.31 80 TRP B CA 1
ATOM 3732 C C . TRP B 1 80 ? -4.363 26.125 15.992 1 98.31 80 TRP B C 1
ATOM 3734 O O . TRP B 1 80 ? -4.055 24.953 15.75 1 98.31 80 TRP B O 1
ATOM 3744 N N . GLU B 1 81 ? -4.996 26.484 17.109 1 97.94 81 GLU B N 1
ATOM 3745 C CA . GLU B 1 81 ? -5.383 25.484 18.094 1 97.94 81 GLU B CA 1
ATOM 3746 C C . GLU B 1 81 ? -6.344 24.453 17.5 1 97.94 81 GLU B C 1
ATOM 3748 O O . GLU B 1 81 ? -6.219 23.25 17.75 1 97.94 81 GLU B O 1
ATOM 3753 N N . GLU B 1 82 ? -7.238 24.969 16.734 1 97.56 82 GLU B N 1
ATOM 3754 C CA . GLU B 1 82 ? -8.219 24.078 16.109 1 97.56 82 GLU B CA 1
ATOM 3755 C C . GLU B 1 82 ? -7.539 23.094 15.156 1 97.56 82 GLU B C 1
ATOM 3757 O O . GLU B 1 82 ? -7.824 21.891 15.188 1 97.56 82 GLU B O 1
ATOM 3762 N N . ARG B 1 83 ? -6.684 23.578 14.305 1 97.81 83 ARG B N 1
ATOM 3763 C CA . ARG B 1 83 ? -6.004 22.734 13.32 1 97.81 83 ARG B CA 1
ATOM 3764 C C . ARG B 1 83 ? -5.074 21.734 14 1 97.81 83 ARG B C 1
ATOM 3766 O O . ARG B 1 83 ? -5.02 20.578 13.609 1 97.81 83 ARG B O 1
ATOM 3773 N N . LEU B 1 84 ? -4.367 22.188 15 1 98.44 84 LEU B N 1
ATOM 3774 C CA . LEU B 1 84 ? -3.447 21.312 15.719 1 98.44 84 LEU B CA 1
ATOM 3775 C C . LEU B 1 84 ? -4.211 20.266 16.531 1 98.44 84 LEU B C 1
ATOM 3777 O O . LEU B 1 84 ? -3.76 19.125 16.656 1 98.44 84 LEU B O 1
ATOM 3781 N N . SER B 1 85 ? -5.348 20.672 17.078 1 97.56 85 SER B N 1
ATOM 3782 C CA . SER B 1 85 ? -6.191 19.719 17.797 1 97.56 85 SER B CA 1
ATOM 3783 C C . SER B 1 85 ? -6.688 18.609 16.859 1 97.56 85 SER B C 1
ATOM 3785 O O . SER B 1 85 ? -6.73 17.438 17.234 1 97.56 85 SER B O 1
ATOM 3787 N N . ALA B 1 86 ? -7.09 19.047 15.68 1 97.12 86 ALA B N 1
ATOM 3788 C CA . ALA B 1 86 ? -7.531 18.062 14.688 1 97.12 86 ALA B CA 1
ATOM 3789 C C . ALA B 1 86 ? -6.406 17.109 14.328 1 97.12 86 ALA B C 1
ATOM 3791 O O . ALA B 1 86 ? -6.629 15.898 14.219 1 97.12 86 ALA B O 1
ATOM 3792 N N . ALA B 1 87 ? -5.234 17.625 14.117 1 97.88 87 ALA B N 1
ATOM 3793 C CA . ALA B 1 87 ? -4.074 16.781 13.812 1 97.88 87 ALA B CA 1
ATOM 3794 C C . ALA B 1 87 ? -3.779 15.82 14.953 1 97.88 87 ALA B C 1
ATOM 3796 O O . ALA B 1 87 ? -3.527 14.633 14.727 1 97.88 87 ALA B O 1
ATOM 3797 N N . PHE B 1 88 ? -3.826 16.328 16.156 1 97.56 88 PHE B N 1
ATOM 3798 C CA . PHE B 1 88 ? -3.553 15.508 17.328 1 97.56 88 PHE B CA 1
ATOM 3799 C C . PHE B 1 88 ? -4.594 14.406 17.484 1 97.56 88 PHE B C 1
ATOM 3801 O O . PHE B 1 88 ? -4.254 13.273 17.828 1 97.56 88 PHE B O 1
ATOM 3808 N N . ARG B 1 89 ? -5.828 14.75 17.25 1 95.75 89 ARG B N 1
ATOM 3809 C CA . ARG B 1 89 ? -6.906 13.766 17.328 1 95.75 89 ARG B CA 1
ATOM 3810 C C . ARG B 1 89 ? -6.676 12.617 16.359 1 95.75 89 ARG B C 1
ATOM 3812 O O . ARG B 1 89 ? -6.895 11.453 16.703 1 95.75 89 ARG B O 1
ATOM 3819 N N . LEU B 1 90 ? -6.25 12.922 15.188 1 96.88 90 LEU B N 1
ATOM 3820 C CA . LEU B 1 90 ? -5.973 11.875 14.211 1 96.88 90 LEU B CA 1
ATOM 3821 C C . LEU B 1 90 ? -4.863 10.953 14.711 1 96.88 90 LEU B C 1
ATOM 3823 O O . LEU B 1 90 ? -4.996 9.727 14.648 1 96.88 90 LEU B O 1
ATOM 3827 N N . ARG B 1 91 ? -3.756 11.531 15.211 1 97.44 91 ARG B N 1
ATOM 3828 C CA . ARG B 1 91 ? -2.639 10.719 15.68 1 97.44 91 ARG B CA 1
ATOM 3829 C C . ARG B 1 91 ? -3.043 9.875 16.891 1 97.44 91 ARG B C 1
ATOM 3831 O O . ARG B 1 91 ? -2.555 8.758 17.062 1 97.44 91 ARG B O 1
ATOM 3838 N N . SER B 1 92 ? -3.896 10.406 17.703 1 94.38 92 SER B N 1
ATOM 3839 C CA . SER B 1 92 ? -4.441 9.641 18.812 1 94.38 92 SER B CA 1
ATOM 3840 C C . SER B 1 92 ? -5.309 8.484 18.312 1 94.38 92 SER B C 1
ATOM 3842 O O . SER B 1 92 ? -5.184 7.359 18.797 1 94.38 92 SER B O 1
ATOM 3844 N N . ALA B 1 93 ? -6.105 8.789 17.344 1 93.31 93 ALA B N 1
ATOM 3845 C CA . ALA B 1 93 ? -7.008 7.789 16.781 1 93.31 93 ALA B CA 1
ATOM 3846 C C . ALA B 1 93 ? -6.227 6.668 16.094 1 93.31 93 ALA B C 1
ATOM 3848 O O . ALA B 1 93 ? -6.695 5.531 16.016 1 93.31 93 ALA B O 1
ATOM 3849 N N . LEU B 1 94 ? -5.027 6.965 15.625 1 95.75 94 LEU B N 1
ATOM 3850 C CA . LEU B 1 94 ? -4.18 5.984 14.953 1 95.75 94 LEU B CA 1
ATOM 3851 C C . LEU B 1 94 ? -3.502 5.07 15.969 1 95.75 94 LEU B C 1
ATOM 3853 O O . LEU B 1 94 ? -2.883 4.07 15.586 1 95.75 94 LEU B O 1
ATOM 3857 N N . GLY B 1 95 ? -3.551 5.387 17.219 1 93.62 95 GLY B N 1
ATOM 3858 C CA . GLY B 1 95 ? -2.881 4.594 18.234 1 93.62 95 GLY B CA 1
ATOM 3859 C C . GLY B 1 95 ? -1.37 4.73 18.203 1 93.62 95 GLY B C 1
ATOM 3860 O O . GLY B 1 95 ? -0.649 3.797 18.547 1 93.62 95 GLY B O 1
ATOM 3861 N N . LEU B 1 96 ? -0.89 5.793 17.719 1 95.12 96 LEU B N 1
ATOM 3862 C CA . LEU B 1 96 ? 0.547 5.988 17.562 1 95.12 96 LEU B CA 1
ATOM 3863 C C . LEU B 1 96 ? 1.198 6.328 18.906 1 95.12 96 LEU B C 1
ATOM 3865 O O . LEU B 1 96 ? 2.375 6.031 19.125 1 95.12 96 LEU B O 1
ATOM 3869 N N . ILE B 1 97 ? 0.453 7.035 19.766 1 95.62 97 ILE B N 1
ATOM 3870 C CA . ILE B 1 97 ? 1.009 7.57 21 1 95.62 97 ILE B CA 1
ATOM 3871 C C . ILE B 1 97 ? 0.82 6.559 22.125 1 95.62 97 ILE B C 1
ATOM 3873 O O . ILE B 1 97 ? -0.271 6.441 22.688 1 95.62 97 ILE B O 1
ATOM 3877 N N . ARG B 1 98 ? 1.858 5.82 22.344 1 95.81 98 ARG B N 1
ATOM 3878 C CA . ARG B 1 98 ? 1.819 4.75 23.328 1 95.81 98 ARG B CA 1
ATOM 3879 C C . ARG B 1 98 ? 2.977 4.871 24.312 1 95.81 98 ARG B C 1
ATOM 3881 O O . ARG B 1 98 ? 4.145 4.82 23.922 1 95.81 98 ARG B O 1
ATOM 3888 N N . TYR B 1 99 ? 2.689 4.93 25.609 1 92.69 99 TYR B N 1
ATOM 3889 C CA . TYR B 1 99 ? 3.729 5.137 26.609 1 92.69 99 TYR B CA 1
ATOM 3890 C C . TYR B 1 99 ? 3.812 3.945 27.562 1 92.69 99 TYR B C 1
ATOM 3892 O O . TYR B 1 99 ? 4.793 3.797 28.297 1 92.69 99 TYR B O 1
ATOM 3900 N N . ASP B 1 100 ? 2.922 3.014 27.531 1 89.25 100 ASP B N 1
ATOM 3901 C CA . ASP B 1 100 ? 2.764 2.078 28.641 1 89.25 100 ASP B CA 1
ATOM 3902 C C . ASP B 1 100 ? 3.422 0.737 28.328 1 89.25 100 ASP B C 1
ATOM 3904 O O . ASP B 1 100 ? 4.203 0.222 29.125 1 89.25 100 ASP B O 1
ATOM 3908 N N . ASP B 1 101 ? 3.115 0.122 27.203 1 88.12 101 ASP B N 1
ATOM 3909 C CA . ASP B 1 101 ? 3.623 -1.201 26.844 1 88.12 101 ASP B CA 1
ATOM 3910 C C . ASP B 1 101 ? 5.027 -1.112 26.25 1 88.12 101 ASP B C 1
ATOM 3912 O O . ASP B 1 101 ? 5.203 -0.62 25.141 1 88.12 101 ASP B O 1
ATOM 3916 N N . PRO B 1 102 ? 5.992 -1.625 27 1 87.06 102 PRO B N 1
ATOM 3917 C CA . PRO B 1 102 ? 7.375 -1.499 26.531 1 87.06 102 PRO B CA 1
ATOM 3918 C C . PRO B 1 102 ? 7.594 -2.166 25.172 1 87.06 102 PRO B C 1
ATOM 3920 O O . PRO B 1 102 ? 8.469 -1.745 24.406 1 87.06 102 PRO B O 1
ATOM 3923 N N . ARG B 1 103 ? 6.887 -3.229 24.938 1 88.44 103 ARG B N 1
ATOM 3924 C CA . ARG B 1 103 ? 7.102 -3.953 23.688 1 88.44 103 ARG B CA 1
ATOM 3925 C C . ARG B 1 103 ? 6.543 -3.178 22.5 1 88.44 103 ARG B C 1
ATOM 3927 O O . ARG B 1 103 ? 6.973 -3.379 21.359 1 88.44 103 ARG B O 1
ATOM 3934 N N . SER B 1 104 ? 5.652 -2.295 22.734 1 94.56 104 SER B N 1
ATOM 3935 C CA . SER B 1 104 ? 5.004 -1.588 21.625 1 94.56 104 SER B CA 1
ATOM 3936 C C . SER B 1 104 ? 5.031 -0.079 21.844 1 94.56 104 SER B C 1
ATOM 3938 O O . SER B 1 104 ? 4.426 0.676 21.094 1 94.56 104 SER B O 1
ATOM 3940 N N . LYS B 1 105 ? 5.746 0.41 22.875 1 97.44 105 LYS B N 1
ATOM 3941 C CA . LYS B 1 105 ? 5.863 1.831 23.188 1 97.44 105 LYS B CA 1
ATOM 3942 C C . LYS B 1 105 ? 6.277 2.629 21.953 1 97.44 105 LYS B C 1
ATOM 3944 O O . LYS B 1 105 ? 7.125 2.188 21.188 1 97.44 105 LYS B O 1
ATOM 3949 N N . ASN B 1 106 ? 5.625 3.713 21.75 1 98.31 106 ASN B N 1
ATOM 3950 C CA . ASN B 1 106 ? 5.891 4.602 20.625 1 98.31 106 ASN B CA 1
ATOM 3951 C C . ASN B 1 106 ? 5.727 6.066 21.016 1 98.31 106 ASN B C 1
ATOM 3953 O O . ASN B 1 106 ? 4.613 6.527 21.266 1 98.31 106 ASN B O 1
ATOM 3957 N N . THR B 1 107 ? 6.781 6.82 21.062 1 97.56 107 THR B N 1
ATOM 3958 C CA . THR B 1 107 ? 6.777 8.203 21.516 1 97.56 107 THR B CA 1
ATOM 3959 C C . THR B 1 107 ? 7.289 9.133 20.422 1 97.56 107 THR B C 1
ATOM 3961 O O . THR B 1 107 ? 7.613 10.297 20.688 1 97.56 107 THR B O 1
ATOM 3964 N N . VAL B 1 108 ? 7.484 8.609 19.234 1 97.81 108 VAL B N 1
ATOM 3965 C CA . VAL B 1 108 ? 7.941 9.367 18.062 1 97.81 108 VAL B CA 1
ATOM 3966 C C . VAL B 1 108 ? 6.875 9.336 16.984 1 97.81 108 VAL B C 1
ATOM 3968 O O . VAL B 1 108 ? 6.441 8.258 16.562 1 97.81 108 VAL B O 1
ATOM 3971 N N . TYR B 1 109 ? 6.406 10.492 16.516 1 98.06 109 TYR B N 1
ATOM 3972 C CA . TYR B 1 109 ? 5.418 10.555 15.438 1 98.06 109 TYR B CA 1
ATOM 3973 C C . TYR B 1 109 ? 5.414 11.93 14.781 1 98.06 109 TYR B C 1
ATOM 3975 O O . TYR B 1 109 ? 5.906 12.906 15.359 1 98.06 109 TYR B O 1
ATOM 3983 N N . ARG B 1 110 ? 4.949 12.016 13.57 1 98.56 110 ARG B N 1
ATOM 3984 C CA . ARG B 1 110 ? 4.691 13.297 12.93 1 98.56 110 ARG B CA 1
ATOM 3985 C C . ARG B 1 110 ? 3.301 13.82 13.281 1 98.56 110 ARG B C 1
ATOM 3987 O O . ARG B 1 110 ? 2.295 13.172 12.992 1 98.56 110 ARG B O 1
ATOM 3994 N N . LEU B 1 111 ? 3.289 14.914 13.859 1 98.44 111 LEU B N 1
ATOM 3995 C CA . LEU B 1 111 ? 2.033 15.508 14.297 1 98.44 111 LEU B CA 1
ATOM 3996 C C . LEU B 1 111 ? 1.384 16.297 13.164 1 98.44 111 LEU B C 1
ATOM 3998 O O . LEU B 1 111 ? 0.161 16.281 13.008 1 98.44 111 LEU B O 1
ATOM 4002 N N . VAL B 1 112 ? 2.207 17.016 12.383 1 98.75 112 VAL B N 1
ATOM 4003 C CA . VAL B 1 112 ? 1.688 17.828 11.281 1 98.75 112 VAL B CA 1
ATOM 4004 C C . VAL B 1 112 ? 2.467 17.516 10.008 1 98.75 112 VAL B C 1
ATOM 4006 O O . VAL B 1 112 ? 3.699 17.578 9.992 1 98.75 112 VAL B O 1
ATOM 4009 N N . HIS B 1 113 ? 1.738 17.219 8.969 1 98.44 113 HIS B N 1
ATOM 4010 C CA . HIS B 1 113 ? 2.33 16.922 7.672 1 98.44 113 HIS B CA 1
ATOM 4011 C C . HIS B 1 113 ? 1.841 17.891 6.602 1 98.44 113 HIS B C 1
ATOM 4013 O O . HIS B 1 113 ? 1.321 17.453 5.566 1 98.44 113 HIS B O 1
ATOM 4019 N N . GLY B 1 114 ? 2.039 19.156 6.816 1 98.19 114 GLY B N 1
ATOM 4020 C CA . GLY B 1 114 ? 1.783 20.188 5.824 1 98.19 114 GLY B CA 1
ATOM 4021 C C . GLY B 1 114 ? 0.365 20.156 5.285 1 98.19 114 GLY B C 1
ATOM 4022 O O . GLY B 1 114 ? -0.597 20.203 6.059 1 98.19 114 GLY B O 1
ATOM 4023 N N . GLU B 1 115 ? 0.242 20.016 3.93 1 98 115 GLU B N 1
ATOM 4024 C CA . GLU B 1 115 ? -1.039 19.969 3.23 1 98 115 GLU B CA 1
ATOM 4025 C C . GLU B 1 115 ? -1.902 18.812 3.721 1 98 115 GLU B C 1
ATOM 4027 O O . GLU B 1 115 ? -3.131 18.922 3.756 1 98 115 GLU B O 1
ATOM 4032 N N . GLY B 1 116 ? -1.242 17.734 4.16 1 98 116 GLY B N 1
ATOM 4033 C CA . GLY B 1 116 ? -1.964 16.562 4.629 1 98 116 GLY B CA 1
ATOM 4034 C C . GLY B 1 116 ? -2.805 16.844 5.863 1 98 116 GLY B C 1
ATOM 4035 O O . GLY B 1 116 ? -3.805 16.156 6.102 1 98 116 GLY B O 1
ATOM 4036 N N . ASP B 1 117 ? -2.449 17.859 6.613 1 98.19 117 ASP B N 1
ATOM 4037 C CA . ASP B 1 117 ? -3.174 18.203 7.832 1 98.19 117 ASP B CA 1
ATOM 4038 C C . ASP B 1 117 ? -3.803 19.594 7.73 1 98.19 117 ASP B C 1
ATOM 4040 O O . ASP B 1 117 ? -4.215 20.156 8.742 1 98.19 117 ASP B O 1
ATOM 4044 N N . GLY B 1 118 ? -3.799 20.141 6.543 1 97.38 118 GLY B N 1
ATOM 4045 C CA . GLY B 1 118 ? -4.426 21.438 6.332 1 97.38 118 GLY B CA 1
ATOM 4046 C C . GLY B 1 118 ? -3.582 22.594 6.828 1 97.38 118 GLY B C 1
ATOM 4047 O O . GLY B 1 118 ? -4.109 23.656 7.137 1 97.38 118 GLY B O 1
ATOM 4048 N N . LEU B 1 119 ? -2.338 22.344 7.082 1 98.25 119 LEU B N 1
ATOM 4049 C CA . LEU B 1 119 ? -1.374 23.359 7.477 1 98.25 119 LEU B CA 1
ATOM 4050 C C . LEU B 1 119 ? -0.199 23.406 6.504 1 98.25 119 LEU B C 1
ATOM 4052 O O . LEU B 1 119 ? 0.934 23.109 6.879 1 98.25 119 LEU B O 1
ATOM 4056 N N . PRO B 1 120 ? -0.499 23.891 5.266 1 97.69 120 PRO B N 1
ATOM 4057 C CA . PRO B 1 120 ? 0.528 23.891 4.223 1 97.69 120 PRO B CA 1
ATOM 4058 C C . PRO B 1 120 ? 1.811 24.594 4.648 1 97.69 120 PRO B C 1
ATOM 4060 O O . PRO B 1 120 ? 1.76 25.719 5.16 1 97.69 120 PRO B O 1
ATOM 4063 N N . GLY B 1 121 ? 2.932 23.875 4.422 1 96.56 121 GLY B N 1
ATOM 4064 C CA . GLY B 1 121 ? 4.234 24.469 4.688 1 96.56 121 GLY B CA 1
ATOM 4065 C C . GLY B 1 121 ? 4.707 24.25 6.113 1 96.56 121 GLY B C 1
ATOM 4066 O O . GLY B 1 121 ? 5.73 24.797 6.523 1 96.56 121 GLY B O 1
ATOM 4067 N N . LEU B 1 122 ? 3.994 23.469 6.879 1 98.12 122 LEU B N 1
ATOM 4068 C CA . LEU B 1 122 ? 4.363 23.234 8.273 1 98.12 122 LEU B CA 1
ATOM 4069 C C . LEU B 1 122 ? 4.602 21.75 8.523 1 98.12 122 LEU B C 1
ATOM 4071 O O . LEU B 1 122 ? 3.787 20.906 8.141 1 98.12 122 LEU B O 1
ATOM 4075 N N . ILE B 1 123 ? 5.688 21.406 9.117 1 98.31 123 ILE B N 1
ATOM 4076 C CA . ILE B 1 123 ? 5.988 20.062 9.594 1 98.31 123 ILE B CA 1
ATOM 4077 C C . ILE B 1 123 ? 6.258 20.094 11.094 1 98.31 123 ILE B C 1
ATOM 4079 O O . ILE B 1 123 ? 6.98 20.969 11.586 1 98.31 123 ILE B O 1
ATOM 4083 N N . ILE B 1 124 ? 5.66 19.266 11.82 1 98.62 124 ILE B N 1
ATOM 4084 C CA . ILE B 1 124 ? 5.965 19.109 13.234 1 98.62 124 ILE B CA 1
ATOM 4085 C C . ILE B 1 124 ? 6.141 17.625 13.57 1 98.62 124 ILE B C 1
ATOM 4087 O O . ILE B 1 124 ? 5.219 16.828 13.383 1 98.62 124 ILE B O 1
ATOM 4091 N N . ASP B 1 125 ? 7.277 17.25 14.016 1 98.38 125 ASP B N 1
ATOM 4092 C CA . ASP B 1 125 ? 7.559 15.922 14.539 1 98.38 125 ASP B CA 1
ATOM 4093 C C . ASP B 1 125 ? 7.711 15.953 16.062 1 98.38 125 ASP B C 1
ATOM 4095 O O . ASP B 1 125 ? 8.289 16.891 16.609 1 98.38 125 ASP B O 1
ATOM 4099 N N . VAL B 1 126 ? 7.238 14.953 16.703 1 97.94 126 VAL B N 1
ATOM 4100 C CA . VAL B 1 126 ? 7.332 14.875 18.156 1 97.94 126 VAL B CA 1
ATOM 4101 C C . VAL B 1 126 ? 8.273 13.742 18.547 1 97.94 126 VAL B C 1
ATOM 4103 O O . VAL B 1 126 ? 8.133 12.617 18.062 1 97.94 126 VAL B O 1
ATOM 4106 N N . TYR B 1 127 ? 9.203 14.016 19.328 1 97.38 127 TYR B N 1
ATOM 4107 C CA . TYR B 1 127 ? 10.117 13.078 19.969 1 97.38 127 TYR B CA 1
ATOM 4108 C C . TYR B 1 127 ? 9.969 13.125 21.484 1 97.38 127 TYR B C 1
ATOM 4110 O O . TYR B 1 127 ? 10.578 13.961 22.156 1 97.38 127 TYR B O 1
ATOM 4118 N N . GLY B 1 128 ? 9.211 12.109 22.016 1 96.12 128 GLY B N 1
ATOM 4119 C CA . GLY B 1 128 ? 8.891 12.164 23.438 1 96.12 128 GLY B CA 1
ATOM 4120 C C . GLY B 1 128 ? 8.047 13.359 23.812 1 96.12 128 GLY B C 1
ATOM 4121 O O . GLY B 1 128 ? 6.883 13.453 23.422 1 96.12 128 GLY B O 1
ATOM 4122 N N . HIS B 1 129 ? 8.719 14.328 24.516 1 96.69 129 HIS B N 1
ATOM 4123 C CA . HIS B 1 129 ? 8 15.516 24.969 1 96.69 129 HIS B CA 1
ATOM 41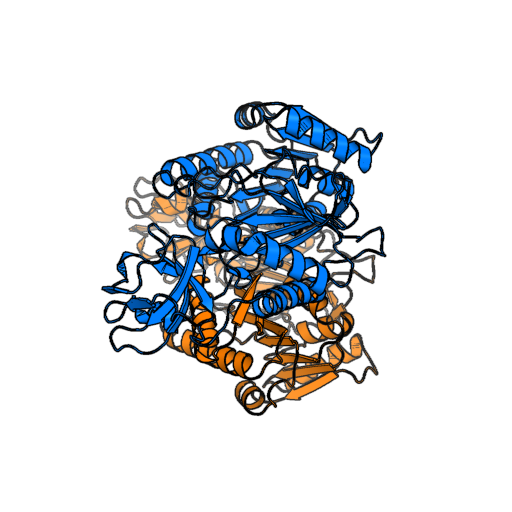24 C C . HIS B 1 129 ? 8.453 16.766 24.234 1 96.69 129 HIS B C 1
ATOM 4126 O O . HIS B 1 129 ? 8.031 17.875 24.562 1 96.69 129 HIS B O 1
ATOM 4132 N N . THR B 1 130 ? 9.281 16.547 23.219 1 97.44 130 THR B N 1
ATOM 4133 C CA . THR B 1 130 ? 9.805 17.672 22.438 1 97.44 130 THR B CA 1
ATOM 4134 C C . THR B 1 130 ? 9.25 17.641 21.031 1 97.44 130 THR B C 1
ATOM 4136 O O . THR B 1 130 ? 9.352 16.625 20.328 1 97.44 130 THR B O 1
ATOM 4139 N N . ALA B 1 131 ? 8.688 18.734 20.656 1 98.06 131 ALA B N 1
ATOM 4140 C CA . ALA B 1 131 ? 8.266 18.906 19.266 1 98.06 131 ALA B CA 1
ATOM 4141 C C . ALA B 1 131 ? 9.32 19.641 18.453 1 98.06 131 ALA B C 1
ATOM 4143 O O . ALA B 1 131 ? 9.867 20.656 18.922 1 98.06 131 ALA B O 1
ATOM 4144 N N . VAL B 1 132 ? 9.656 19.125 17.359 1 98.12 132 VAL B N 1
ATOM 4145 C CA . VAL B 1 132 ? 10.523 19.797 16.406 1 98.12 132 VAL B CA 1
ATOM 4146 C C . VAL B 1 132 ? 9.688 20.328 15.234 1 98.12 132 VAL B C 1
ATOM 4148 O O . VAL B 1 132 ? 9.062 19.547 14.516 1 98.12 132 VAL B O 1
ATOM 4151 N N . MET B 1 133 ? 9.711 21.625 15.07 1 97.56 133 MET B N 1
ATOM 4152 C CA . MET B 1 133 ? 8.867 22.328 14.102 1 97.56 133 MET B CA 1
ATOM 4153 C C . MET B 1 133 ? 9.695 22.891 12.953 1 97.56 133 MET B C 1
ATOM 4155 O O . MET B 1 133 ? 10.75 23.484 13.18 1 97.56 133 MET B O 1
ATOM 4159 N N . GLN B 1 134 ? 9.227 22.609 11.742 1 97.12 134 GLN B N 1
ATOM 4160 C CA . GLN B 1 134 ? 9.859 23.172 10.555 1 97.12 134 GLN B CA 1
ATOM 4161 C C . GLN B 1 134 ? 8.852 23.969 9.719 1 97.12 134 GLN B C 1
ATOM 4163 O O . GLN B 1 134 ? 7.777 23.453 9.391 1 97.12 134 GLN B O 1
ATOM 4168 N N . ALA B 1 135 ? 9.219 25.203 9.398 1 96.19 135 ALA B N 1
ATOM 4169 C CA . ALA B 1 135 ? 8.453 26 8.438 1 96.19 135 ALA B CA 1
ATOM 4170 C C . ALA B 1 135 ? 9.062 25.906 7.043 1 96.19 135 ALA B C 1
ATOM 4172 O O . ALA B 1 135 ? 10.273 26.078 6.879 1 96.19 135 ALA B O 1
ATOM 4173 N N . HIS B 1 136 ? 8.258 25.594 6.098 1 95 136 HIS B N 1
ATOM 4174 C CA . HIS B 1 136 ? 8.672 25.562 4.703 1 95 136 HIS B CA 1
ATOM 4175 C C . HIS B 1 136 ? 8.109 26.75 3.928 1 95 136 HIS B C 1
ATOM 4177 O O . HIS B 1 136 ? 8.219 26.812 2.701 1 95 136 HIS B O 1
ATOM 4183 N N . SER B 1 137 ? 7.473 27.688 4.562 1 94.69 137 SER B N 1
ATOM 4184 C CA . SER B 1 137 ? 6.953 28.922 3.984 1 94.69 137 SER B CA 1
ATOM 4185 C C . SER B 1 137 ? 7.129 30.094 4.941 1 94.69 137 SER B C 1
ATOM 4187 O O . SER B 1 137 ? 7.203 29.906 6.156 1 94.69 137 SER B O 1
ATOM 4189 N N . VAL B 1 138 ? 7.148 31.25 4.383 1 95.25 138 VAL B N 1
ATOM 4190 C CA . VAL B 1 138 ? 7.336 32.469 5.172 1 95.25 138 VAL B CA 1
ATOM 4191 C C . VAL B 1 138 ? 6.121 32.688 6.066 1 95.25 138 VAL B C 1
ATOM 4193 O O . VAL B 1 138 ? 6.258 33.156 7.203 1 95.25 138 VAL B O 1
ATOM 4196 N N . GLY B 1 139 ? 4.988 32.344 5.531 1 95.88 139 GLY B N 1
ATOM 4197 C CA . GLY B 1 139 ? 3.773 32.469 6.32 1 95.88 139 GLY B CA 1
ATOM 4198 C C . GLY B 1 139 ? 3.797 31.672 7.605 1 95.88 139 GLY B C 1
ATOM 4199 O O . GLY B 1 139 ? 3.443 32.188 8.672 1 95.88 139 GLY B O 1
ATOM 4200 N N . MET B 1 140 ? 4.23 30.5 7.547 1 96.94 140 MET B N 1
ATOM 4201 C CA . MET B 1 140 ? 4.324 29.656 8.734 1 96.94 140 MET B CA 1
ATOM 4202 C C . MET B 1 140 ? 5.43 30.141 9.664 1 96.94 140 MET B C 1
ATOM 4204 O O . MET B 1 140 ? 5.301 30.047 10.883 1 96.94 140 MET B O 1
ATOM 4208 N N . HIS B 1 141 ? 6.496 30.609 9.078 1 95.88 141 HIS B N 1
ATOM 4209 C CA . HIS B 1 141 ? 7.555 31.203 9.891 1 95.88 141 HIS B CA 1
ATOM 4210 C C . HIS B 1 141 ? 7.027 32.375 10.719 1 95.88 141 HIS B C 1
ATOM 4212 O O . HIS B 1 141 ? 7.32 32.469 11.906 1 95.88 141 HIS B O 1
ATOM 4218 N N . HIS B 1 142 ? 6.27 33.25 10.062 1 94.81 142 HIS B N 1
ATOM 4219 C CA . HIS B 1 142 ? 5.715 34.406 10.758 1 94.81 142 HIS B CA 1
ATOM 4220 C C . HIS B 1 142 ? 4.793 33.969 11.891 1 94.81 142 HIS B C 1
ATOM 4222 O O . HIS B 1 142 ? 4.715 34.625 12.922 1 94.81 142 HIS B O 1
ATOM 4228 N N . ALA B 1 143 ? 4.148 32.844 11.711 1 96.38 143 ALA B N 1
ATOM 4229 C CA . ALA B 1 143 ? 3.152 32.375 12.68 1 96.38 143 ALA B CA 1
ATOM 4230 C C . ALA B 1 143 ? 3.783 31.453 13.711 1 96.38 143 ALA B C 1
ATOM 4232 O O . ALA B 1 143 ? 3.096 30.938 14.594 1 96.38 143 ALA B O 1
ATOM 4233 N N . ARG B 1 144 ? 5.078 31.219 13.719 1 96.62 144 ARG B N 1
ATOM 4234 C CA . ARG B 1 144 ? 5.754 30.125 14.43 1 96.62 144 ARG B CA 1
ATOM 4235 C C . ARG B 1 144 ? 5.5 30.219 15.938 1 96.62 144 ARG B C 1
ATOM 4237 O O . ARG B 1 144 ? 5.324 29.203 16.609 1 96.62 144 ARG B O 1
ATOM 4244 N N . THR B 1 145 ? 5.496 31.422 16.5 1 96.62 145 THR B N 1
ATOM 4245 C CA . THR B 1 145 ? 5.328 31.578 17.938 1 96.62 145 THR B CA 1
ATOM 4246 C C . THR B 1 145 ? 3.904 31.234 18.359 1 96.62 145 THR B C 1
ATOM 4248 O O . THR B 1 145 ? 3.697 30.547 19.359 1 96.62 145 THR B O 1
ATOM 4251 N N . ASP B 1 146 ? 2.92 31.719 17.562 1 97.31 146 ASP B N 1
ATOM 4252 C CA . ASP B 1 146 ? 1.524 31.391 17.844 1 97.31 146 ASP B CA 1
ATOM 4253 C C . ASP B 1 146 ? 1.276 29.891 17.703 1 97.31 146 ASP B C 1
ATOM 4255 O O . ASP B 1 146 ? 0.539 29.297 18.5 1 97.31 146 ASP B O 1
ATOM 4259 N N . ILE B 1 147 ? 1.891 29.312 16.719 1 98 147 ILE B N 1
ATOM 4260 C CA . ILE B 1 147 ? 1.743 27.875 16.484 1 98 147 ILE B CA 1
ATOM 4261 C C . ILE B 1 147 ? 2.348 27.094 17.656 1 98 147 ILE B C 1
ATOM 4263 O O . ILE B 1 147 ? 1.748 26.125 18.141 1 98 147 ILE B O 1
ATOM 4267 N N . ALA B 1 148 ? 3.52 27.484 18.109 1 97.19 148 ALA B N 1
ATOM 4268 C CA . ALA B 1 148 ? 4.172 26.812 19.219 1 97.19 148 ALA B CA 1
ATOM 4269 C C . ALA B 1 148 ? 3.299 26.859 20.469 1 97.19 148 ALA B C 1
ATOM 4271 O O . ALA B 1 148 ? 3.158 25.859 21.172 1 97.19 148 ALA B O 1
ATOM 4272 N N . LYS B 1 149 ? 2.748 28.031 20.75 1 96.62 149 LYS B N 1
ATOM 4273 C CA . LYS B 1 149 ? 1.865 28.172 21.906 1 96.62 149 LYS B CA 1
ATOM 4274 C C . LYS B 1 149 ? 0.638 27.281 21.766 1 96.62 149 LYS B C 1
ATOM 4276 O O . LYS B 1 149 ? 0.247 26.609 22.734 1 96.62 149 LYS B O 1
ATOM 4281 N N . ALA B 1 150 ? 0.067 27.312 20.594 1 97.62 150 ALA B N 1
ATOM 4282 C CA . ALA B 1 150 ? -1.101 26.484 20.344 1 97.62 150 ALA B CA 1
ATOM 4283 C C . ALA B 1 150 ? -0.765 25 20.5 1 97.62 150 ALA B C 1
ATOM 4285 O O . ALA B 1 150 ? -1.591 24.219 20.984 1 97.62 150 ALA B O 1
ATOM 4286 N N . LEU B 1 151 ? 0.4 24.625 20.062 1 97.44 151 LEU B N 1
ATOM 4287 C CA . LEU B 1 151 ? 0.862 23.234 20.156 1 97.44 151 LEU B CA 1
ATOM 4288 C C . LEU B 1 151 ? 0.88 22.766 21.594 1 97.44 151 LEU B C 1
ATOM 4290 O O . LEU B 1 151 ? 0.384 21.672 21.906 1 97.44 151 LEU B O 1
ATOM 4294 N N . ILE B 1 152 ? 1.414 23.516 22.5 1 96.31 152 ILE B N 1
ATOM 4295 C CA . ILE B 1 152 ? 1.478 23.172 23.922 1 96.31 152 ILE B CA 1
ATOM 4296 C C . ILE B 1 152 ? 0.064 23.031 24.484 1 96.31 152 ILE B C 1
ATOM 4298 O O . ILE B 1 152 ? -0.23 22.078 25.203 1 96.31 152 ILE B O 1
ATOM 4302 N N . ALA B 1 153 ? -0.783 23.906 24.094 1 95.06 153 ALA B N 1
ATOM 4303 C CA . ALA B 1 153 ? -2.152 23.922 24.594 1 95.06 153 ALA B CA 1
ATOM 4304 C C . ALA B 1 153 ? -2.93 22.703 24.125 1 95.06 153 ALA B C 1
ATOM 4306 O O . ALA B 1 153 ? -3.764 22.172 24.859 1 95.06 153 ALA B O 1
ATOM 4307 N N . THR B 1 154 ? -2.637 22.25 22.969 1 95.5 154 THR B N 1
ATOM 4308 C CA . THR B 1 154 ? -3.459 21.234 22.328 1 95.5 154 THR B CA 1
ATOM 4309 C C . THR B 1 154 ? -2.986 19.828 22.734 1 95.5 154 THR B C 1
ATOM 4311 O O . THR B 1 154 ? -3.764 18.875 22.703 1 95.5 154 THR B O 1
ATOM 4314 N N . THR B 1 155 ? -1.764 19.609 23.109 1 92.94 155 THR B N 1
ATOM 4315 C CA . THR B 1 155 ? -1.239 18.266 23.391 1 92.94 155 THR B CA 1
ATOM 4316 C C . THR B 1 155 ? -1.351 17.938 24.875 1 92.94 155 THR B C 1
ATOM 4318 O O . THR B 1 155 ? -0.841 16.922 25.328 1 92.94 155 THR B O 1
ATOM 4321 N N . ALA B 1 156 ? -2.127 18.688 25.547 1 84.94 156 ALA B N 1
ATOM 4322 C CA . ALA B 1 156 ? -2.527 18.438 26.938 1 84.94 156 ALA B CA 1
ATOM 4323 C C . ALA B 1 156 ? -1.327 18.047 27.797 1 84.94 156 ALA B C 1
ATOM 4325 O O . ALA B 1 156 ? -1.367 17.047 28.5 1 84.94 156 ALA B O 1
ATOM 4326 N N . GLY B 1 157 ? -0.213 18.672 27.672 1 87.25 157 GLY B N 1
ATOM 4327 C CA . GLY B 1 157 ? 0.938 18.438 28.531 1 87.25 157 GLY B CA 1
ATOM 4328 C C . GLY B 1 157 ? 1.899 17.406 27.984 1 87.25 157 GLY B C 1
ATOM 4329 O O . GLY B 1 157 ? 2.992 17.219 28.531 1 87.25 157 GLY B O 1
ATOM 4330 N N . LEU B 1 158 ? 1.578 16.734 26.938 1 93.31 158 LEU B N 1
ATOM 4331 C CA . LEU B 1 158 ? 2.461 15.711 26.375 1 93.31 158 LEU B CA 1
ATOM 4332 C C . LEU B 1 158 ? 3.721 16.344 25.797 1 93.31 158 LEU B C 1
ATOM 4334 O O . LEU B 1 158 ? 4.805 15.766 25.875 1 93.31 158 LEU B O 1
ATOM 4338 N N . VAL B 1 159 ? 3.529 17.484 25.172 1 96.31 159 VAL B N 1
ATOM 4339 C CA . VAL B 1 159 ? 4.652 18.25 24.625 1 96.31 159 VAL B CA 1
ATOM 4340 C C . VAL B 1 159 ? 4.926 19.469 25.516 1 96.31 159 VAL B C 1
ATOM 4342 O O . VAL B 1 159 ? 4.02 20.234 25.812 1 96.31 159 VAL B O 1
ATOM 4345 N N . ASP B 1 160 ? 6.18 19.578 25.953 1 96.44 160 ASP B N 1
ATOM 4346 C CA . ASP B 1 160 ? 6.473 20.703 26.828 1 96.44 160 ASP B CA 1
ATOM 4347 C C . ASP B 1 160 ? 7.637 21.531 26.297 1 96.44 160 ASP B C 1
ATOM 4349 O O . ASP B 1 160 ? 8.016 22.547 26.906 1 96.44 160 ASP B O 1
ATOM 4353 N N . ALA B 1 161 ? 8.227 21.156 25.188 1 97.44 161 ALA B N 1
ATOM 4354 C CA . ALA B 1 161 ? 9.273 21.922 24.516 1 97.44 161 ALA B CA 1
ATOM 4355 C C . ALA B 1 161 ? 9.062 21.922 23 1 97.44 161 ALA B C 1
ATOM 4357 O O . ALA B 1 161 ? 8.633 20.922 22.422 1 97.44 161 ALA B O 1
ATOM 4358 N N . VAL B 1 162 ? 9.352 23.062 22.375 1 97.69 162 VAL B N 1
ATOM 4359 C CA . VAL B 1 162 ? 9.234 23.188 20.922 1 97.69 162 VAL B CA 1
ATOM 4360 C C . VAL B 1 162 ? 10.539 23.719 20.344 1 97.69 162 VAL B C 1
ATOM 4362 O O . VAL B 1 162 ? 10.938 24.859 20.625 1 97.69 162 VAL B O 1
ATOM 4365 N N . TYR B 1 163 ? 11.242 22.938 19.609 1 97.25 163 TYR B N 1
ATOM 4366 C CA . TYR B 1 163 ? 12.445 23.344 18.906 1 97.25 163 TYR B CA 1
ATOM 4367 C C . TYR B 1 163 ? 12.125 23.75 17.469 1 97.25 163 TYR B C 1
ATOM 4369 O O . TYR B 1 163 ? 11.547 22.953 16.719 1 97.25 163 TYR B O 1
ATOM 4377 N N . TYR B 1 164 ? 12.422 24.953 17.125 1 96.38 164 TYR B N 1
ATOM 4378 C CA . TYR B 1 164 ? 12.219 25.469 15.766 1 96.38 164 TYR B CA 1
ATOM 4379 C C . TYR B 1 164 ? 13.453 25.234 14.906 1 96.38 164 TYR B C 1
ATOM 4381 O O . TYR B 1 164 ? 14.531 25.766 15.188 1 96.38 164 TYR B O 1
ATOM 4389 N N . LYS B 1 165 ? 13.336 24.375 13.906 1 95.25 165 LYS B N 1
ATOM 4390 C CA . LYS B 1 165 ? 14.422 24 12.992 1 95.25 165 LYS B CA 1
ATOM 4391 C C . LYS B 1 165 ? 14.047 24.312 11.547 1 95.25 165 LYS B C 1
ATOM 4393 O O . LYS B 1 165 ? 13.633 23.422 10.805 1 95.25 165 LYS B O 1
ATOM 4398 N N . SER B 1 166 ? 14.289 25.531 11.102 1 92.69 166 SER B N 1
ATOM 4399 C CA . SER B 1 166 ? 13.75 25.906 9.805 1 92.69 166 SER B CA 1
ATOM 4400 C C . SER B 1 166 ? 14.797 26.625 8.953 1 92.69 166 SER B C 1
ATOM 4402 O O . SER B 1 166 ? 14.516 27.031 7.82 1 92.69 166 SER B O 1
ATOM 4404 N N . ASP B 1 167 ? 15.969 26.75 9.352 1 88.56 167 ASP B N 1
ATOM 4405 C CA . ASP B 1 167 ? 17 27.5 8.633 1 88.56 167 ASP B CA 1
ATOM 4406 C C . ASP B 1 167 ? 17.188 26.938 7.223 1 88.56 167 ASP B C 1
ATOM 4408 O O . ASP B 1 167 ? 17.344 27.703 6.262 1 88.56 167 ASP B O 1
ATOM 4412 N N . SER B 1 168 ? 17.125 25.656 7.188 1 86.38 168 SER B N 1
ATOM 4413 C CA . SER B 1 168 ? 17.422 25.031 5.906 1 86.38 168 SER B CA 1
ATOM 4414 C C . SER B 1 168 ? 16.172 24.859 5.062 1 86.38 168 SER B C 1
ATOM 4416 O O . SER B 1 168 ? 16.25 24.531 3.877 1 86.38 168 SER B O 1
ATOM 4418 N N . THR B 1 169 ? 15.016 25.125 5.582 1 90.31 169 THR B N 1
ATOM 4419 C CA . THR B 1 169 ? 13.789 24.812 4.855 1 90.31 169 THR B CA 1
ATOM 4420 C C . THR B 1 169 ? 13.109 26.094 4.363 1 90.31 169 THR B C 1
ATOM 4422 O O . THR B 1 169 ? 12.289 26.047 3.441 1 90.31 169 THR B O 1
ATOM 4425 N N . LEU B 1 170 ? 13.43 27.203 4.953 1 90.06 170 LEU B N 1
ATOM 4426 C CA . LEU B 1 170 ? 12.836 28.469 4.531 1 90.06 170 LEU B CA 1
ATOM 4427 C C . LEU B 1 170 ? 13.414 28.906 3.189 1 90.06 170 LEU B C 1
ATOM 4429 O O . LEU B 1 170 ? 14.594 28.703 2.914 1 90.06 170 LEU B O 1
ATOM 4433 N N . PRO B 1 171 ? 12.516 29.516 2.484 1 82.38 171 PRO B N 1
ATOM 4434 C CA . PRO B 1 171 ? 13.023 29.969 1.191 1 82.38 171 PRO B CA 1
ATOM 4435 C C . PRO B 1 171 ? 14.102 31.047 1.334 1 82.38 171 PRO B C 1
ATOM 4437 O O . PRO B 1 171 ? 14.039 31.875 2.234 1 82.38 171 PRO B O 1
ATOM 4440 N N . PHE B 1 172 ? 15.164 30.984 0.655 1 66.12 172 PHE B N 1
ATOM 4441 C CA . PHE B 1 172 ? 16.344 31.844 0.699 1 66.12 172 PHE B CA 1
ATOM 4442 C C . PHE B 1 172 ? 15.953 33.312 0.541 1 66.12 172 PHE B C 1
ATOM 4444 O O . PHE B 1 172 ? 16.5 34.188 1.214 1 66.12 172 PHE B O 1
ATOM 4451 N N . LYS B 1 173 ? 15.039 33.625 -0.258 1 64.81 173 LYS B N 1
ATOM 4452 C CA . LYS B 1 173 ? 14.75 34.969 -0.665 1 64.81 173 LYS B CA 1
ATOM 4453 C C . LYS B 1 173 ? 14.008 35.75 0.43 1 64.81 173 LYS B C 1
ATOM 4455 O O . LYS B 1 173 ? 13.789 36.938 0.323 1 64.81 173 LYS B O 1
ATOM 4460 N N . ALA B 1 174 ? 13.781 35.062 1.493 1 64.19 174 ALA B N 1
ATOM 4461 C CA . ALA B 1 174 ? 12.867 35.719 2.438 1 64.19 174 ALA B CA 1
ATOM 4462 C C . ALA B 1 174 ? 13.609 36.656 3.355 1 64.19 174 ALA B C 1
ATOM 4464 O O . ALA B 1 174 ? 13.023 37.594 3.896 1 64.19 174 ALA B O 1
ATOM 4465 N N . GLY B 1 175 ? 14.984 36.625 3.174 1 64.19 175 GLY B N 1
ATOM 4466 C CA . GLY B 1 175 ? 15.75 37.562 4.004 1 64.19 175 GLY B CA 1
ATOM 4467 C C . GLY B 1 175 ? 15.414 37.438 5.48 1 64.19 175 GLY B C 1
ATOM 4468 O O . GLY B 1 175 ? 15.422 38.438 6.195 1 64.19 175 GLY B O 1
ATOM 4469 N N . LEU B 1 176 ? 14.977 36.312 5.812 1 68.88 176 LEU B N 1
ATOM 4470 C CA . LEU B 1 176 ? 14.5 36.125 7.18 1 68.88 176 LEU B CA 1
ATOM 4471 C C . LEU B 1 176 ? 15.648 35.75 8.117 1 68.88 176 LEU B C 1
ATOM 4473 O O . LEU B 1 176 ? 16.594 35.062 7.715 1 68.88 176 LEU B O 1
ATOM 4477 N N . GLU B 1 177 ? 16.062 36.531 9.062 1 64.81 177 GLU B N 1
ATOM 4478 C CA . GLU B 1 177 ? 17 36.125 10.094 1 64.81 177 GLU B CA 1
ATOM 4479 C C . GLU B 1 177 ? 16.438 34.969 10.93 1 64.81 177 GLU B C 1
ATOM 4481 O O . GLU B 1 177 ? 15.68 35.188 11.875 1 64.81 177 GLU B O 1
ATOM 4486 N N . SER B 1 178 ? 16.391 33.812 10.258 1 63.72 178 SER B N 1
ATOM 4487 C CA . SER B 1 178 ? 15.805 32.719 11.031 1 63.72 178 SER B CA 1
ATOM 4488 C C . SER B 1 178 ? 16.891 31.875 11.695 1 63.72 178 SER B C 1
ATOM 4490 O O . SER B 1 178 ? 17.906 31.562 11.07 1 63.72 178 SER B O 1
ATOM 4492 N N . ALA B 1 179 ? 16.875 31.859 13.016 1 78 179 ALA B N 1
ATOM 4493 C CA . ALA B 1 179 ? 17.781 31 13.766 1 78 179 ALA B CA 1
ATOM 4494 C C . ALA B 1 179 ? 17.047 29.797 14.359 1 78 179 ALA B C 1
ATOM 4496 O O . ALA B 1 179 ? 15.953 29.953 14.898 1 78 179 ALA B O 1
ATOM 4497 N N . ASP B 1 180 ? 17.625 28.641 14.117 1 91.44 180 ASP B N 1
ATOM 4498 C CA . ASP B 1 180 ? 17.141 27.453 14.805 1 91.44 180 ASP B CA 1
ATOM 4499 C C . ASP B 1 180 ? 17.25 27.609 16.312 1 91.44 180 ASP B C 1
ATOM 4501 O O . ASP B 1 180 ? 18.172 28.266 16.812 1 91.44 180 ASP B O 1
ATOM 4505 N N . GLY B 1 181 ? 16.312 27.125 17.031 1 94.25 181 GLY B N 1
ATOM 4506 C CA . GLY B 1 181 ? 16.359 27.188 18.484 1 94.25 181 GLY B CA 1
ATOM 4507 C C . GLY B 1 181 ? 15.023 26.891 19.141 1 94.25 181 GLY B C 1
ATOM 4508 O O . GLY B 1 181 ? 14.031 26.656 18.438 1 94.25 181 GLY B O 1
ATOM 4509 N N . PHE B 1 182 ? 15.039 26.875 20.438 1 96.31 182 PHE B N 1
ATOM 4510 C CA . PHE B 1 182 ? 13.812 26.594 21.188 1 96.31 182 PHE B CA 1
ATOM 4511 C C . PHE B 1 182 ? 12.898 27.812 21.188 1 96.31 182 PHE B C 1
ATOM 4513 O O . PHE B 1 182 ? 13.328 28.922 21.5 1 96.31 182 PHE B O 1
ATOM 4520 N N . LEU B 1 183 ? 11.695 27.641 20.75 1 96.62 183 LEU B N 1
ATOM 4521 C CA . LEU B 1 183 ? 10.664 28.656 20.906 1 96.62 183 LEU B CA 1
ATOM 4522 C C . LEU B 1 183 ? 10.031 28.578 22.297 1 96.62 183 LEU B C 1
ATOM 4524 O O . LEU B 1 183 ? 9.602 29.594 22.844 1 96.62 183 LEU B O 1
ATOM 4528 N N . ILE B 1 184 ? 9.906 27.375 22.734 1 96.88 184 ILE B N 1
ATOM 4529 C CA . ILE B 1 184 ? 9.32 27.109 24.047 1 96.88 184 ILE B CA 1
ATOM 4530 C C . ILE B 1 184 ? 10.133 26.031 24.781 1 96.88 184 ILE B C 1
ATOM 4532 O O . ILE B 1 184 ? 10.516 25.031 24.172 1 96.88 184 ILE B O 1
ATOM 4536 N N . GLY B 1 185 ? 10.406 26.297 26.031 1 96.12 185 GLY B N 1
ATOM 4537 C CA . GLY B 1 185 ? 11.102 25.312 26.828 1 96.12 185 GLY B CA 1
ATOM 4538 C C . GLY B 1 185 ? 12.516 25.031 26.359 1 96.12 185 GLY B C 1
ATOM 4539 O O . GLY B 1 185 ? 13.125 25.875 25.688 1 96.12 185 GLY B O 1
ATOM 4540 N N . SER B 1 186 ? 13.109 24.031 26.906 1 95.62 186 SER B N 1
ATOM 4541 C CA . SER B 1 186 ? 14.43 23.516 26.562 1 95.62 186 SER B CA 1
ATOM 4542 C C . SER B 1 186 ? 14.531 22.016 26.875 1 95.62 186 SER B C 1
ATOM 4544 O O . SER B 1 186 ? 13.891 21.531 27.812 1 95.62 186 SER B O 1
ATOM 4546 N N . ALA B 1 187 ? 15.227 21.391 25.984 1 94.5 187 ALA B N 1
ATOM 4547 C CA . ALA B 1 187 ? 15.406 19.953 26.156 1 94.5 187 ALA B CA 1
ATOM 4548 C C . ALA B 1 187 ? 16.688 19.469 25.469 1 94.5 187 ALA B C 1
ATOM 4550 O O . ALA B 1 187 ? 17.266 20.188 24.672 1 94.5 187 ALA B O 1
ATOM 4551 N N . GLN B 1 188 ? 17.141 18.328 25.953 1 93.19 188 GLN B N 1
ATOM 4552 C CA . GLN B 1 188 ? 18.203 17.594 25.25 1 93.19 188 GLN B CA 1
ATOM 4553 C C . GLN B 1 188 ? 17.641 16.359 24.547 1 93.19 188 GLN B C 1
ATOM 4555 O O . GLN B 1 188 ? 16.688 15.734 25.031 1 93.19 188 GLN B O 1
ATOM 4560 N N . ALA B 1 189 ? 18.281 16.094 23.422 1 92.31 189 ALA B N 1
ATOM 4561 C CA . ALA B 1 189 ? 17.828 14.914 22.688 1 92.31 189 ALA B CA 1
ATOM 4562 C C . ALA B 1 189 ? 18.094 13.648 23.5 1 92.31 189 ALA B C 1
ATOM 4564 O O . ALA B 1 189 ? 19.188 13.469 24.062 1 92.31 189 ALA B O 1
ATOM 4565 N N . GLU B 1 190 ? 17.062 12.859 23.656 1 95.06 190 GLU B N 1
ATOM 4566 C CA . GLU B 1 190 ? 17.156 11.539 24.297 1 95.06 190 GLU B CA 1
ATOM 4567 C C . GLU B 1 190 ? 16.578 10.453 23.375 1 95.06 190 GLU B C 1
ATOM 4569 O O . GLU B 1 190 ? 15.852 10.75 22.438 1 95.06 190 GLU B O 1
ATOM 4574 N N . ALA B 1 191 ? 17.047 9.234 23.688 1 97 191 ALA B N 1
ATOM 4575 C CA . ALA B 1 191 ? 16.5 8.117 22.922 1 97 191 ALA B CA 1
ATOM 4576 C C . ALA B 1 191 ? 14.992 7.984 23.141 1 97 191 ALA B C 1
ATOM 4578 O O . ALA B 1 191 ? 14.508 8.133 24.266 1 97 191 ALA B O 1
ATOM 4579 N N . GLU B 1 192 ? 14.273 7.879 22.094 1 97 192 GLU B N 1
ATOM 4580 C CA . GLU B 1 192 ? 12.82 7.734 22.125 1 97 192 GLU B CA 1
ATOM 4581 C C . GLU B 1 192 ? 12.375 6.434 21.469 1 97 192 GLU B C 1
ATOM 4583 O O . GLU B 1 192 ? 13.125 5.844 20.688 1 97 192 GLU B O 1
ATOM 4588 N N . TYR B 1 193 ? 11.172 6.043 21.734 1 98.12 193 TYR B N 1
ATOM 4589 C CA . TYR B 1 193 ? 10.695 4.727 21.328 1 98.12 193 TYR B CA 1
ATOM 4590 C C . TYR B 1 193 ? 9.938 4.809 20 1 98.12 193 TYR B C 1
ATOM 4592 O O . TYR B 1 193 ? 9.094 5.684 19.812 1 98.12 193 TYR B O 1
ATOM 4600 N N . GLU B 1 194 ? 10.273 3.955 19.156 1 98.19 194 GLU B N 1
ATOM 4601 C CA . GLU B 1 194 ? 9.445 3.572 18 1 98.19 194 GLU B CA 1
ATOM 4602 C C . GLU B 1 194 ? 9.078 2.094 18.062 1 98.19 194 GLU B C 1
ATOM 4604 O O . GLU B 1 194 ? 9.914 1.228 17.797 1 98.19 194 GLU B O 1
ATOM 4609 N N . ASN B 1 195 ? 7.848 1.81 18.375 1 97.81 195 ASN B N 1
ATOM 4610 C CA . ASN B 1 195 ? 7.359 0.441 18.484 1 97.81 195 ASN B CA 1
ATOM 4611 C C . ASN B 1 195 ? 8.273 -0.41 19.375 1 97.81 195 ASN B C 1
ATOM 4613 O O . ASN B 1 195 ? 8.648 -1.521 18.984 1 97.81 195 ASN B O 1
ATOM 4617 N N . GLY B 1 196 ? 8.688 0.104 20.438 1 98.31 196 GLY B N 1
ATOM 4618 C CA . GLY B 1 196 ? 9.43 -0.659 21.422 1 98.31 196 GLY B CA 1
ATOM 4619 C C . GLY B 1 196 ? 10.93 -0.601 21.219 1 98.31 196 GLY B C 1
ATOM 4620 O O . GLY B 1 196 ? 11.695 -1.098 22.047 1 98.31 196 GLY B O 1
ATOM 4621 N N . LEU B 1 197 ? 11.43 -0.051 20.125 1 98.44 197 LEU B N 1
ATOM 4622 C CA . LEU B 1 197 ? 12.852 0.132 19.875 1 98.44 197 LEU B CA 1
ATOM 4623 C C . LEU B 1 197 ? 13.281 1.567 20.172 1 98.44 197 LEU B C 1
ATOM 4625 O O . LEU B 1 197 ? 12.531 2.508 19.906 1 98.44 197 LEU B O 1
ATOM 4629 N N . LEU B 1 198 ? 14.453 1.716 20.641 1 98.12 198 LEU B N 1
ATOM 4630 C CA . LEU B 1 198 ? 14.961 3.029 21.016 1 98.12 198 LEU B CA 1
ATOM 4631 C C . LEU B 1 198 ? 15.797 3.629 19.891 1 98.12 198 LEU B C 1
ATOM 4633 O O . LEU B 1 198 ? 16.656 2.953 19.312 1 98.12 198 LEU B O 1
ATOM 4637 N N . PHE B 1 199 ? 15.555 4.855 19.562 1 97.75 199 PHE B N 1
ATOM 4638 C CA . PHE B 1 199 ? 16.312 5.625 18.578 1 97.75 199 PHE B CA 1
ATOM 4639 C C . PHE B 1 199 ? 16.672 7 19.125 1 97.75 199 PHE B C 1
ATOM 4641 O O . PHE B 1 199 ? 15.836 7.664 19.75 1 97.75 199 PHE B O 1
ATOM 4648 N N . LEU B 1 200 ? 17.875 7.391 18.938 1 97.12 200 LEU B N 1
ATOM 4649 C CA . LEU B 1 200 ? 18.297 8.742 19.297 1 97.12 200 LEU B CA 1
ATOM 4650 C C . LEU B 1 200 ? 18.109 9.695 18.125 1 97.12 200 LEU B C 1
ATOM 4652 O O . LEU B 1 200 ? 18.797 9.578 17.094 1 97.12 200 LEU B O 1
ATOM 4656 N N . PRO B 1 201 ? 17.109 10.586 18.297 1 95.06 201 PRO B N 1
ATOM 4657 C CA . PRO B 1 201 ? 16.969 11.57 17.234 1 95.06 201 PRO B CA 1
ATOM 4658 C C . PRO B 1 201 ? 18.078 12.633 17.266 1 95.06 201 PRO B C 1
ATOM 4660 O O . PRO B 1 201 ? 18.562 12.984 18.344 1 95.06 201 PRO B O 1
ATOM 4663 N N . ASP B 1 202 ? 18.484 13.125 16.109 1 91.31 202 ASP B N 1
ATOM 4664 C CA . ASP B 1 202 ? 19.422 14.25 16.016 1 91.31 202 ASP B CA 1
ATOM 4665 C C . ASP B 1 202 ? 18.75 15.469 15.391 1 91.31 202 ASP B C 1
ATOM 4667 O O . ASP B 1 202 ? 19.031 15.82 14.242 1 91.31 202 ASP B O 1
ATOM 4671 N N . TRP B 1 203 ? 17.953 16.109 16.203 1 89.06 203 TRP B N 1
ATOM 4672 C CA . TRP B 1 203 ? 17.156 17.188 15.617 1 89.06 203 TRP B CA 1
ATOM 4673 C C . TRP B 1 203 ? 17.938 18.484 15.578 1 89.06 203 TRP B C 1
ATOM 4675 O O . TRP B 1 203 ? 17.422 19.516 15.117 1 89.06 203 TRP B O 1
ATOM 4685 N N . ILE B 1 204 ? 19.141 18.562 16.047 1 85.81 204 ILE B N 1
ATOM 4686 C CA . ILE B 1 204 ? 19.969 19.766 15.938 1 85.81 204 ILE B CA 1
ATOM 4687 C C . ILE B 1 204 ? 20.812 19.688 14.656 1 85.81 204 ILE B C 1
ATOM 4689 O O . ILE B 1 204 ? 20.688 20.547 13.781 1 85.81 204 ILE B O 1
ATOM 4693 N N . LYS B 1 205 ? 21.5 18.547 14.438 1 83.25 205 LYS B N 1
ATOM 4694 C CA . LYS B 1 205 ? 22.438 18.453 13.328 1 83.25 205 LYS B CA 1
ATOM 4695 C C . LYS B 1 205 ? 21.938 17.484 12.258 1 83.25 205 LYS B C 1
ATOM 4697 O O . LYS B 1 205 ? 22.438 17.484 11.125 1 83.25 205 LYS B O 1
ATOM 4702 N N . GLY B 1 206 ? 21.031 16.734 12.625 1 81.81 206 GLY B N 1
ATOM 4703 C CA . GLY B 1 206 ? 20.609 15.68 11.719 1 81.81 206 GLY B CA 1
ATOM 4704 C C . GLY B 1 206 ? 19.734 16.188 10.586 1 81.81 206 GLY B C 1
ATOM 4705 O O . GLY B 1 206 ? 19.438 17.391 10.516 1 81.81 206 GLY B O 1
ATOM 4706 N N . GLN B 1 207 ? 19.391 15.273 9.633 1 78.62 207 GLN B N 1
ATOM 4707 C CA . GLN B 1 207 ? 18.547 15.578 8.484 1 78.62 207 GLN B CA 1
ATOM 4708 C C . GLN B 1 207 ? 17.078 15.734 8.891 1 78.62 207 GLN B C 1
ATOM 4710 O O . GLN B 1 207 ? 16.641 15.125 9.875 1 78.62 207 GLN B O 1
ATOM 4715 N N . LYS B 1 208 ? 16.375 16.562 8.078 1 87.94 208 LYS B N 1
ATOM 4716 C CA . LYS B 1 208 ? 14.969 16.797 8.375 1 87.94 208 LYS B CA 1
ATOM 4717 C C . LYS B 1 208 ? 14.773 17.203 9.836 1 87.94 208 LYS B C 1
ATOM 4719 O O . LYS B 1 208 ? 15.422 18.141 10.312 1 87.94 208 LYS B O 1
ATOM 4724 N N . THR B 1 209 ? 13.906 16.5 10.508 1 92.81 209 THR B N 1
ATOM 4725 C CA . THR B 1 209 ? 13.68 16.844 11.906 1 92.81 209 THR B CA 1
ATOM 4726 C C . THR B 1 209 ? 14.508 15.945 12.82 1 92.81 209 THR B C 1
ATOM 4728 O O . THR B 1 209 ? 14.406 16.031 14.047 1 92.81 209 THR B O 1
ATOM 4731 N N . GLY B 1 210 ? 15.391 15.102 12.273 1 90.44 210 GLY B N 1
ATOM 4732 C CA . GLY B 1 210 ? 16.312 14.336 13.094 1 90.44 210 GLY B CA 1
ATOM 4733 C C . GLY B 1 210 ? 16.141 12.836 12.953 1 90.44 210 GLY B C 1
ATOM 4734 O O . GLY B 1 210 ? 17.031 12.07 13.336 1 90.44 210 GLY B O 1
ATOM 4735 N N . PHE B 1 211 ? 15.078 12.367 12.406 1 94.12 211 PHE B N 1
ATOM 4736 C CA . PHE B 1 211 ? 14.758 10.961 12.234 1 94.12 211 PHE B CA 1
ATOM 4737 C C . PHE B 1 211 ? 13.742 10.773 11.109 1 94.12 211 PHE B C 1
ATOM 4739 O O . PHE B 1 211 ? 12.898 11.641 10.875 1 94.12 211 PHE B O 1
ATOM 4746 N N . PHE B 1 212 ? 13.867 9.664 10.336 1 95.06 212 PHE B N 1
ATOM 4747 C CA . PHE B 1 212 ? 12.953 9.383 9.234 1 95.06 212 PHE B CA 1
ATOM 4748 C C . PHE B 1 212 ? 11.742 8.602 9.719 1 95.06 212 PHE B C 1
ATOM 4750 O O . PHE B 1 212 ? 11.633 7.398 9.469 1 95.06 212 PHE B O 1
ATOM 4757 N N . ILE B 1 213 ? 10.82 9.375 10.242 1 97.5 213 ILE B N 1
ATOM 4758 C CA . ILE B 1 213 ? 9.633 8.789 10.844 1 97.5 213 ILE B CA 1
ATOM 4759 C C . ILE B 1 213 ? 8.789 8.094 9.773 1 97.5 213 ILE B C 1
ATOM 4761 O O . ILE B 1 213 ? 8.07 7.141 10.062 1 97.5 213 ILE B O 1
ATOM 4765 N N . ASP B 1 214 ? 8.945 8.531 8.531 1 97.62 214 ASP B N 1
ATOM 4766 C CA . ASP B 1 214 ? 8.07 8.133 7.438 1 97.62 214 ASP B CA 1
ATOM 4767 C C . ASP B 1 214 ? 8.305 6.672 7.055 1 97.62 214 ASP B C 1
ATOM 4769 O O . ASP B 1 214 ? 7.508 6.078 6.324 1 97.62 214 ASP B O 1
ATOM 4773 N N . GLN B 1 215 ? 9.297 5.992 7.555 1 98 215 GLN B N 1
ATOM 4774 C CA . GLN B 1 215 ? 9.594 4.605 7.203 1 98 215 GLN B CA 1
ATOM 4775 C C . GLN B 1 215 ? 9.164 3.652 8.312 1 98 215 GLN B C 1
ATOM 4777 O O . GLN B 1 215 ? 9.422 2.449 8.242 1 98 215 GLN B O 1
ATOM 4782 N N . ARG B 1 216 ? 8.539 4.188 9.367 1 98.25 216 ARG B N 1
ATOM 4783 C CA . ARG B 1 216 ? 8.227 3.398 10.555 1 98.25 216 ARG B CA 1
ATOM 4784 C C . ARG B 1 216 ? 7.496 2.115 10.18 1 98.25 216 ARG B C 1
ATOM 4786 O O . ARG B 1 216 ? 7.906 1.022 10.578 1 98.25 216 ARG B O 1
ATOM 4793 N N . GLU B 1 217 ? 6.383 2.238 9.406 1 97.94 217 GLU B N 1
ATOM 4794 C CA . GLU B 1 217 ? 5.59 1.066 9.055 1 97.94 217 GLU B CA 1
ATOM 4795 C C . GLU B 1 217 ? 6.367 0.125 8.141 1 97.94 217 GLU B C 1
ATOM 4797 O O . GLU B 1 217 ? 6.207 -1.095 8.211 1 97.94 217 GLU B O 1
ATOM 4802 N N . ASN B 1 218 ? 7.195 0.681 7.262 1 98.5 218 ASN B N 1
ATOM 4803 C CA . ASN B 1 218 ? 8.008 -0.154 6.379 1 98.5 218 ASN B CA 1
ATOM 4804 C C . ASN B 1 218 ? 9.07 -0.92 7.152 1 98.5 218 ASN B C 1
ATOM 4806 O O . ASN B 1 218 ? 9.383 -2.068 6.824 1 98.5 218 ASN B O 1
ATOM 4810 N N . ARG B 1 219 ? 9.68 -0.281 8.18 1 98.69 219 ARG B N 1
ATOM 4811 C CA . ARG B 1 219 ? 10.617 -0.971 9.062 1 98.69 219 ARG B CA 1
ATOM 4812 C C . ARG B 1 219 ? 9.93 -2.119 9.797 1 98.69 219 ARG B C 1
ATOM 4814 O O . ARG B 1 219 ? 10.492 -3.203 9.93 1 98.69 219 ARG B O 1
ATOM 4821 N N . ALA B 1 220 ? 8.719 -1.858 10.266 1 98.25 220 ALA B N 1
ATOM 4822 C CA . ALA B 1 220 ? 7.953 -2.9 10.953 1 98.25 220 ALA B CA 1
ATOM 4823 C C . ALA B 1 220 ? 7.68 -4.078 10.023 1 98.25 220 ALA B C 1
ATOM 4825 O O . ALA B 1 220 ? 7.746 -5.238 10.445 1 98.25 220 ALA B O 1
ATOM 4826 N N . LEU B 1 221 ? 7.359 -3.777 8.797 1 98.25 221 LEU B N 1
ATOM 4827 C CA . LEU B 1 221 ? 7.129 -4.836 7.82 1 98.25 221 LEU B CA 1
ATOM 4828 C C . LEU B 1 221 ? 8.398 -5.652 7.598 1 98.25 221 LEU B C 1
ATOM 4830 O O . LEU B 1 221 ? 8.344 -6.879 7.52 1 98.25 221 LEU B O 1
ATOM 4834 N N . LEU B 1 222 ? 9.508 -5 7.457 1 98.69 222 LEU B N 1
ATOM 4835 C CA . LEU B 1 222 ? 10.781 -5.688 7.242 1 98.69 222 LEU B CA 1
ATOM 4836 C C . LEU B 1 222 ? 11.055 -6.68 8.367 1 98.69 222 LEU B C 1
ATOM 4838 O O . LEU B 1 222 ? 11.594 -7.762 8.125 1 98.69 222 LEU B O 1
ATOM 4842 N N . GLU B 1 223 ? 10.711 -6.297 9.555 1 98.5 223 GLU B N 1
ATOM 4843 C CA . GLU B 1 223 ? 10.898 -7.172 10.711 1 98.5 223 GLU B CA 1
ATOM 4844 C C . GLU B 1 223 ? 10.289 -8.555 10.461 1 98.5 223 GLU B C 1
ATOM 4846 O O . GLU B 1 223 ? 10.875 -9.57 10.828 1 98.5 223 GLU B O 1
ATOM 4851 N N . GLU B 1 224 ? 9.172 -8.609 9.781 1 97.06 224 GLU B N 1
ATOM 4852 C CA . GLU B 1 224 ? 8.453 -9.852 9.523 1 97.06 224 GLU B CA 1
ATOM 4853 C C . GLU B 1 224 ? 9.211 -10.734 8.539 1 97.06 224 GLU B C 1
ATOM 4855 O O . GLU B 1 224 ? 8.945 -11.938 8.445 1 97.06 224 GLU B O 1
ATOM 4860 N N . TYR B 1 225 ? 10.133 -10.195 7.836 1 98.06 225 TYR B N 1
ATOM 4861 C CA . TYR B 1 225 ? 10.852 -10.938 6.805 1 98.06 225 TYR B CA 1
ATOM 4862 C C . TYR B 1 225 ? 12.266 -11.266 7.262 1 98.06 225 TYR B C 1
ATOM 4864 O O . TYR B 1 225 ? 13.008 -11.945 6.551 1 98.06 225 TYR B O 1
ATOM 4872 N N . ALA B 1 226 ? 12.672 -10.875 8.438 1 98.44 226 ALA B N 1
ATOM 4873 C CA . ALA B 1 226 ? 14.086 -10.836 8.805 1 98.44 226 ALA B CA 1
ATOM 4874 C C . ALA B 1 226 ? 14.539 -12.18 9.375 1 98.44 226 ALA B C 1
ATOM 4876 O O . ALA B 1 226 ? 15.727 -12.516 9.312 1 98.44 226 ALA B O 1
ATOM 4877 N N . SER B 1 227 ? 13.688 -12.977 9.906 1 97.81 227 SER B N 1
ATOM 4878 C CA . SER B 1 227 ? 14.039 -14.148 10.703 1 97.81 227 SER B CA 1
ATOM 4879 C C . SER B 1 227 ? 14.945 -15.102 9.922 1 97.81 227 SER B C 1
ATOM 4881 O O . SER B 1 227 ? 14.586 -15.539 8.828 1 97.81 227 SER B O 1
ATOM 4883 N N . GLY B 1 228 ? 16.078 -15.328 10.492 1 98 228 GLY B N 1
ATOM 4884 C CA . GLY B 1 228 ? 17.016 -16.312 9.961 1 98 228 GLY B CA 1
ATOM 4885 C C . GLY B 1 228 ? 17.734 -15.82 8.719 1 98 228 GLY B C 1
ATOM 4886 O O . GLY B 1 228 ? 18.5 -16.578 8.102 1 98 228 GLY B O 1
ATOM 4887 N N . ARG B 1 229 ? 17.609 -14.625 8.352 1 98.56 229 ARG B N 1
ATOM 4888 C CA . ARG B 1 229 ? 18.156 -14.141 7.094 1 98.56 229 ARG B CA 1
ATOM 4889 C C . ARG B 1 229 ? 19.422 -13.305 7.332 1 98.56 229 ARG B C 1
ATOM 4891 O O . ARG B 1 229 ? 19.609 -12.758 8.422 1 98.56 229 ARG B O 1
ATOM 4898 N N . LYS B 1 230 ? 20.312 -13.328 6.371 1 98.88 230 LYS B N 1
ATOM 4899 C CA . LYS B 1 230 ? 21.391 -12.352 6.281 1 98.88 230 LYS B CA 1
ATOM 4900 C C . LYS B 1 230 ? 20.906 -11.062 5.617 1 98.88 230 LYS B C 1
ATOM 4902 O O . LYS B 1 230 ? 20.578 -11.055 4.426 1 98.88 230 LYS B O 1
ATOM 4907 N N . VAL B 1 231 ? 20.938 -9.961 6.387 1 98.88 231 VAL B N 1
ATOM 4908 C CA . VAL B 1 231 ? 20.281 -8.727 5.965 1 98.88 231 VAL B CA 1
ATOM 4909 C C . VAL B 1 231 ? 21.328 -7.672 5.629 1 98.88 231 VAL B C 1
ATOM 4911 O O . VAL B 1 231 ? 22.297 -7.488 6.375 1 98.88 231 VAL B O 1
ATOM 4914 N N . LEU B 1 232 ? 21.172 -7.039 4.488 1 98.88 232 LEU B N 1
ATOM 4915 C CA . LEU B 1 232 ? 21.984 -5.887 4.098 1 98.88 232 LEU B CA 1
ATOM 4916 C C . LEU B 1 232 ? 21.125 -4.625 4.035 1 98.88 232 LEU B C 1
ATOM 4918 O O . LEU B 1 232 ? 20.172 -4.551 3.256 1 98.88 232 LEU B O 1
ATOM 4922 N N . ASN B 1 233 ? 21.438 -3.68 4.887 1 98.75 233 ASN B N 1
ATOM 4923 C CA . ASN B 1 233 ? 20.766 -2.383 4.895 1 98.75 233 ASN B CA 1
ATOM 4924 C C . ASN B 1 233 ? 21.656 -1.295 4.289 1 98.75 233 ASN B C 1
ATOM 4926 O O . ASN B 1 233 ? 22.531 -0.76 4.965 1 98.75 233 ASN B O 1
ATOM 4930 N N . MET B 1 234 ? 21.328 -0.93 3.025 1 98.25 234 MET B N 1
ATOM 4931 C CA . MET B 1 234 ? 22.062 0.116 2.328 1 98.25 234 MET B CA 1
ATOM 4932 C C . MET B 1 234 ? 21.453 1.488 2.602 1 98.25 234 MET B C 1
ATOM 4934 O O . MET B 1 234 ? 20.25 1.612 2.789 1 98.25 234 MET B O 1
ATOM 4938 N N . PHE B 1 235 ? 22.359 2.566 2.535 1 97.38 235 PHE B N 1
ATOM 4939 C CA . PHE B 1 235 ? 21.891 3.9 2.887 1 97.38 235 PHE B CA 1
ATOM 4940 C C . PHE B 1 235 ? 21.203 3.891 4.246 1 97.38 235 PHE B C 1
ATOM 4942 O O . PHE B 1 235 ? 20.078 4.391 4.387 1 97.38 235 PHE B O 1
ATOM 4949 N N . CYS B 1 236 ? 21.875 3.436 5.25 1 96.75 236 CYS B N 1
ATOM 4950 C CA . CYS B 1 236 ? 21.219 2.957 6.461 1 96.75 236 CYS B CA 1
ATOM 4951 C C . CYS B 1 236 ? 20.906 4.113 7.41 1 96.75 236 CYS B C 1
ATOM 4953 O O . CYS B 1 236 ? 20.109 3.969 8.336 1 96.75 236 CYS B O 1
ATOM 4955 N N . TYR B 1 237 ? 21.625 5.266 7.207 1 94.06 237 TYR B N 1
ATOM 4956 C CA . TYR B 1 237 ? 21.484 6.395 8.117 1 94.06 237 TYR B CA 1
ATOM 4957 C C . TYR B 1 237 ? 21.641 5.945 9.57 1 94.06 237 TYR B C 1
ATOM 4959 O O . TYR B 1 237 ? 22.656 5.352 9.945 1 94.06 237 TYR B O 1
ATOM 4967 N N . SER B 1 238 ? 20.562 6.109 10.406 1 95.5 238 SER B N 1
ATOM 4968 C CA . SER B 1 238 ? 20.672 5.832 11.836 1 95.5 238 SER B CA 1
ATOM 4969 C C . SER B 1 238 ? 20.328 4.375 12.141 1 95.5 238 SER B C 1
ATOM 4971 O O . SER B 1 238 ? 20.219 3.99 13.305 1 95.5 238 SER B O 1
ATOM 4973 N N . GLY B 1 239 ? 20.078 3.586 11.125 1 97.81 239 GLY B N 1
ATOM 4974 C CA . GLY B 1 239 ? 20 2.143 11.281 1 97.81 239 GLY B CA 1
ATOM 4975 C C . GLY B 1 239 ? 18.594 1.645 11.523 1 97.81 239 GLY B C 1
ATOM 4976 O O . GLY B 1 239 ? 18.391 0.558 12.07 1 97.81 239 GLY B O 1
ATOM 4977 N N . GLY B 1 240 ? 17.547 2.414 11.164 1 98 240 GLY B N 1
ATOM 4978 C CA . GLY B 1 240 ? 16.172 2.037 11.43 1 98 240 GLY B CA 1
ATOM 4979 C C . GLY B 1 240 ? 15.836 0.634 10.969 1 98 240 GLY B C 1
ATOM 4980 O O . GLY B 1 240 ? 15.438 -0.212 11.766 1 98 240 GLY B O 1
ATOM 4981 N N . PHE B 1 241 ? 16.078 0.31 9.734 1 98.88 241 PHE B N 1
ATOM 4982 C CA . PHE B 1 241 ? 15.766 -1.002 9.18 1 98.88 241 PHE B CA 1
ATOM 4983 C C . PHE B 1 241 ? 16.625 -2.082 9.828 1 98.88 241 PHE B C 1
ATOM 4985 O O . PHE B 1 241 ? 16.156 -3.197 10.062 1 98.88 241 PHE B O 1
ATOM 4992 N N . SER B 1 242 ? 17.859 -1.772 10.117 1 98.88 242 SER B N 1
ATOM 4993 C CA . SER B 1 242 ? 18.766 -2.734 10.734 1 98.88 242 SER B CA 1
ATOM 4994 C C . SER B 1 242 ? 18.266 -3.176 12.109 1 98.88 242 SER B C 1
ATOM 4996 O O . SER B 1 242 ? 18.297 -4.363 12.438 1 98.88 242 SER B O 1
ATOM 4998 N N . LEU B 1 243 ? 17.812 -2.238 12.914 1 98.88 243 LEU B N 1
ATOM 4999 C CA . LEU B 1 243 ? 17.328 -2.562 14.258 1 98.88 243 LEU B CA 1
ATOM 5000 C C . LEU B 1 243 ? 16.094 -3.453 14.195 1 98.88 243 LEU B C 1
ATOM 5002 O O . LEU B 1 243 ? 15.969 -4.391 14.977 1 98.88 243 LEU B O 1
ATOM 5006 N N . TYR B 1 244 ? 15.203 -3.15 13.281 1 98.88 244 TYR B N 1
ATOM 5007 C CA . TYR B 1 244 ? 14.023 -3.99 13.117 1 98.88 244 TYR B CA 1
ATOM 5008 C C . TYR B 1 244 ? 14.414 -5.387 12.648 1 98.88 244 TYR B C 1
ATOM 5010 O O . TYR B 1 244 ? 13.805 -6.379 13.062 1 98.88 244 TYR B O 1
ATOM 5018 N N . ALA B 1 245 ? 15.398 -5.453 11.742 1 98.88 245 ALA B N 1
ATOM 5019 C CA . ALA B 1 245 ? 15.891 -6.758 11.312 1 98.88 245 ALA B CA 1
ATOM 5020 C C . ALA B 1 245 ? 16.453 -7.555 12.484 1 98.88 245 ALA B C 1
ATOM 5022 O O . ALA B 1 245 ? 16.203 -8.758 12.609 1 98.88 245 ALA B O 1
ATOM 5023 N N . MET B 1 246 ? 17.219 -6.859 13.344 1 98.88 246 MET B N 1
ATOM 5024 C CA . MET B 1 246 ? 17.781 -7.5 14.531 1 98.88 246 MET B CA 1
ATOM 5025 C C . MET B 1 246 ? 16.688 -8.07 15.414 1 98.88 246 MET B C 1
ATOM 5027 O O . MET B 1 246 ? 16.734 -9.234 15.805 1 98.88 246 MET B O 1
ATOM 5031 N N . ARG B 1 247 ? 15.648 -7.277 15.711 1 98.62 247 ARG B N 1
ATOM 5032 C CA . ARG B 1 247 ? 14.555 -7.734 16.562 1 98.62 247 ARG B CA 1
ATOM 5033 C C . ARG B 1 247 ? 13.758 -8.844 15.883 1 98.62 247 ARG B C 1
ATOM 5035 O O . ARG B 1 247 ? 13.234 -9.734 16.547 1 98.62 247 ARG B O 1
ATOM 5042 N N . GLY B 1 248 ? 13.727 -8.805 14.578 1 98.31 248 GLY B N 1
ATOM 5043 C CA . GLY B 1 248 ? 12.992 -9.805 13.82 1 98.31 248 GLY B CA 1
ATOM 5044 C C . GLY B 1 248 ? 13.703 -11.141 13.734 1 98.31 248 GLY B C 1
ATOM 5045 O O . GLY B 1 248 ? 13.203 -12.078 13.109 1 98.31 248 GLY B O 1
ATOM 5046 N N . GLY B 1 249 ? 14.906 -11.211 14.25 1 98.5 249 GLY B N 1
ATOM 5047 C CA . GLY B 1 249 ? 15.594 -12.492 14.328 1 98.5 249 GLY B CA 1
ATOM 5048 C C . GLY B 1 249 ? 16.531 -12.734 13.156 1 98.5 249 GLY B C 1
ATOM 5049 O O . GLY B 1 249 ? 16.812 -13.883 12.805 1 98.5 249 GLY B O 1
ATOM 5050 N N . ALA B 1 250 ? 17.031 -11.727 12.555 1 98.75 250 ALA B N 1
ATOM 5051 C CA . ALA B 1 250 ? 18 -11.883 11.484 1 98.75 250 ALA B CA 1
ATOM 5052 C C . ALA B 1 250 ? 19.219 -12.672 11.961 1 98.75 250 ALA B C 1
ATOM 5054 O O . ALA B 1 250 ? 19.641 -12.555 13.117 1 98.75 250 ALA B O 1
ATOM 5055 N N . TYR B 1 251 ? 19.75 -13.484 11.062 1 98.75 251 TYR B N 1
ATOM 5056 C CA . TYR B 1 251 ? 20.984 -14.219 11.352 1 98.75 251 TYR B CA 1
ATOM 5057 C C . TYR B 1 251 ? 22.188 -13.289 11.422 1 98.75 251 TYR B C 1
ATOM 5059 O O . TYR B 1 251 ? 23.047 -13.43 12.289 1 98.75 251 TYR B O 1
ATOM 5067 N N . LYS B 1 252 ? 22.234 -12.398 10.539 1 98.75 252 LYS B N 1
ATOM 5068 C CA . LYS B 1 252 ? 23.281 -11.383 10.414 1 98.75 252 LYS B CA 1
ATOM 5069 C C . LYS B 1 252 ? 22.734 -10.109 9.773 1 98.75 252 LYS B C 1
ATOM 5071 O O . LYS B 1 252 ? 21.875 -10.18 8.883 1 98.75 252 LYS B O 1
ATOM 5076 N N . VAL B 1 253 ? 23.219 -8.969 10.258 1 98.88 253 VAL B N 1
ATOM 5077 C CA . VAL B 1 253 ? 22.781 -7.684 9.719 1 98.88 253 VAL B CA 1
ATOM 5078 C C . VAL B 1 253 ? 24 -6.812 9.414 1 98.88 253 VAL B C 1
ATOM 5080 O O . VAL B 1 253 ? 24.828 -6.555 10.289 1 98.88 253 VAL B O 1
ATOM 5083 N N . HIS B 1 254 ? 24.156 -6.441 8.188 1 98.88 254 HIS B N 1
ATOM 5084 C CA . HIS B 1 254 ? 25.156 -5.469 7.766 1 98.88 254 HIS B CA 1
ATOM 5085 C C . HIS B 1 254 ? 24.516 -4.148 7.363 1 98.88 254 HIS B C 1
ATOM 5087 O O . HIS B 1 254 ? 23.5 -4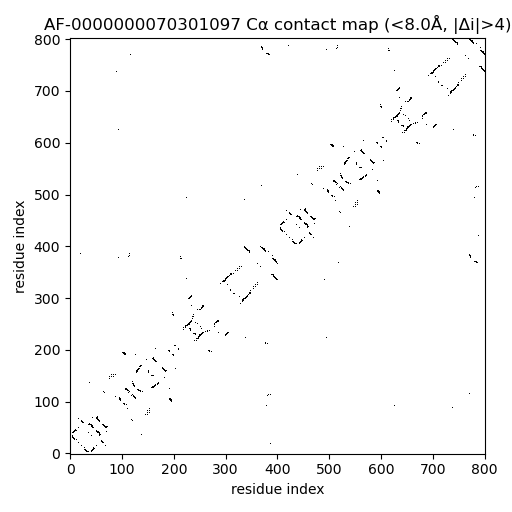.137 6.664 1 98.88 254 HIS B O 1
ATOM 5093 N N . SER B 1 255 ? 25.062 -3.086 7.883 1 98.62 255 SER B N 1
ATOM 5094 C CA . SER B 1 255 ? 24.578 -1.743 7.582 1 98.62 255 SER B CA 1
ATOM 5095 C C . SER B 1 255 ? 25.656 -0.907 6.898 1 98.62 255 SER B C 1
ATOM 5097 O O . SER B 1 255 ? 26.797 -0.863 7.352 1 98.62 255 SER B O 1
ATOM 5099 N N . VAL B 1 256 ? 25.234 -0.245 5.801 1 98.44 256 VAL B N 1
ATOM 5100 C CA . VAL B 1 256 ? 26.219 0.507 5.023 1 98.44 256 VAL B CA 1
ATOM 5101 C C . VAL B 1 256 ? 25.703 1.932 4.797 1 98.44 256 VAL B C 1
ATOM 5103 O O . VAL B 1 256 ? 24.562 2.137 4.406 1 98.44 256 VAL B O 1
ATOM 5106 N N . ASP B 1 257 ? 26.516 2.867 5.074 1 97.38 257 ASP B N 1
ATOM 5107 C CA . ASP B 1 257 ? 26.281 4.27 4.746 1 97.38 257 ASP B CA 1
ATOM 5108 C C . ASP B 1 257 ? 27.594 4.98 4.426 1 97.38 257 ASP B C 1
ATOM 5110 O O . ASP B 1 257 ? 28.641 4.672 5.016 1 97.38 257 ASP B O 1
ATOM 5114 N N . SER B 1 258 ? 27.516 5.926 3.521 1 96.5 258 SER B N 1
ATOM 5115 C CA . SER B 1 258 ? 28.719 6.664 3.178 1 96.5 258 SER B CA 1
ATOM 5116 C C . SER B 1 258 ? 29.109 7.633 4.289 1 96.5 258 SER B C 1
ATOM 5118 O O . SER B 1 258 ? 30.266 8.023 4.398 1 96.5 258 SER B O 1
ATOM 5120 N N . SER B 1 259 ? 28.156 8.062 5.059 1 94.19 259 SER B N 1
ATOM 5121 C CA . SER B 1 259 ? 28.375 9.039 6.125 1 94.19 259 SER B CA 1
ATOM 5122 C C . SER B 1 259 ? 28.891 8.359 7.395 1 94.19 259 SER B C 1
ATOM 5124 O O . SER B 1 259 ? 28.156 7.605 8.039 1 94.19 259 SER B O 1
ATOM 5126 N N . ALA B 1 260 ? 30.078 8.734 7.84 1 95.44 260 ALA B N 1
ATOM 5127 C CA . ALA B 1 260 ? 30.641 8.219 9.086 1 95.44 260 ALA B CA 1
ATOM 5128 C C . ALA B 1 260 ? 29.781 8.648 10.281 1 95.44 260 ALA B C 1
ATOM 5130 O O . ALA B 1 260 ? 29.656 7.902 11.258 1 95.44 260 ALA B O 1
ATOM 5131 N N . ARG B 1 261 ? 29.266 9.812 10.164 1 93.5 261 ARG B N 1
ATOM 5132 C CA . ARG B 1 261 ? 28.406 10.32 11.227 1 93.5 261 ARG B CA 1
ATOM 5133 C C . ARG B 1 261 ? 27.156 9.469 11.367 1 93.5 261 ARG B C 1
ATOM 5135 O O . ARG B 1 261 ? 26.719 9.172 12.484 1 93.5 261 ARG B O 1
ATOM 5142 N N . ALA B 1 262 ? 26.531 9.133 10.234 1 94.06 262 ALA B N 1
ATOM 5143 C CA . ALA B 1 262 ? 25.359 8.266 10.25 1 94.06 262 ALA B CA 1
ATOM 5144 C C . ALA B 1 262 ? 25.688 6.914 10.875 1 94.06 262 ALA B C 1
ATOM 5146 O O . ALA B 1 262 ? 24.922 6.41 11.703 1 94.06 262 ALA B O 1
ATOM 5147 N N . VAL B 1 263 ? 26.812 6.363 10.523 1 97 263 VAL B N 1
ATOM 5148 C CA . VAL B 1 263 ? 27.234 5.062 11.039 1 97 263 VAL B CA 1
ATOM 5149 C C . VAL B 1 263 ? 27.453 5.145 12.547 1 97 263 VAL B C 1
ATOM 5151 O O . VAL B 1 263 ? 27.094 4.227 13.281 1 97 263 VAL B O 1
ATOM 5154 N N . HIS B 1 264 ? 28.062 6.219 12.977 1 96.5 264 HIS B N 1
ATOM 5155 C CA . HIS B 1 264 ? 28.266 6.41 14.406 1 96.5 264 HIS B CA 1
ATOM 5156 C C . HIS B 1 264 ? 26.938 6.449 15.156 1 96.5 264 HIS B C 1
ATOM 5158 O O . HIS B 1 264 ? 26.797 5.82 16.203 1 96.5 264 HIS B O 1
ATOM 5164 N N . LEU B 1 265 ? 26 7.215 14.617 1 96.12 265 LEU B N 1
ATOM 5165 C CA . LEU B 1 265 ? 24.672 7.289 15.219 1 96.12 265 LEU B CA 1
ATOM 5166 C C . LEU B 1 265 ? 24 5.918 15.234 1 96.12 265 LEU B C 1
ATOM 5168 O O . LEU B 1 265 ? 23.359 5.547 16.219 1 96.12 265 LEU B O 1
ATOM 5172 N N . LEU B 1 266 ? 24.141 5.18 14.172 1 97.25 266 LEU B N 1
ATOM 5173 C CA . LEU B 1 266 ? 23.609 3.818 14.094 1 97.25 266 LEU B CA 1
ATOM 5174 C C . LEU B 1 266 ? 24.188 2.951 15.203 1 97.25 266 LEU B C 1
ATOM 5176 O O . LEU B 1 266 ? 23.469 2.189 15.844 1 97.25 266 LEU B O 1
ATOM 5180 N N . GLU B 1 267 ? 25.469 3.049 15.375 1 98 267 GLU B N 1
ATOM 5181 C CA . GLU B 1 267 ? 26.125 2.242 16.406 1 98 267 GLU B CA 1
ATOM 5182 C C . GLU B 1 267 ? 25.594 2.588 17.797 1 98 267 GLU B C 1
ATOM 5184 O O . GLU B 1 267 ? 25.453 1.709 18.641 1 98 267 GLU B O 1
ATOM 5189 N N . LYS B 1 268 ? 25.375 3.863 18 1 97.75 268 LYS B N 1
ATOM 5190 C CA . LYS B 1 268 ? 24.766 4.273 19.266 1 97.75 268 LYS B CA 1
ATOM 5191 C C . LYS B 1 268 ? 23.375 3.646 19.438 1 97.75 268 LYS B C 1
ATOM 5193 O O . LYS B 1 268 ? 23.062 3.125 20.516 1 97.75 268 LYS B O 1
ATOM 5198 N N . ASN B 1 269 ? 22.562 3.682 18.406 1 98.38 269 ASN B N 1
ATOM 5199 C CA . ASN B 1 269 ? 21.219 3.094 18.453 1 98.38 269 ASN B CA 1
ATOM 5200 C C . ASN B 1 269 ? 21.281 1.581 18.641 1 98.38 269 ASN B C 1
ATOM 5202 O O . ASN B 1 269 ? 20.469 1.012 19.375 1 98.38 269 ASN B O 1
ATOM 5206 N N . MET B 1 270 ? 22.25 0.958 17.969 1 98.62 270 MET B N 1
ATOM 5207 C CA . MET B 1 270 ? 22.422 -0.485 18.109 1 98.62 270 MET B CA 1
ATOM 5208 C C . MET B 1 270 ? 22.766 -0.86 19.531 1 98.62 270 MET B C 1
ATOM 5210 O O . MET B 1 270 ? 22.203 -1.808 20.094 1 98.62 270 MET B O 1
ATOM 5214 N N . ALA B 1 271 ? 23.625 -0.08 20.141 1 98.31 271 ALA B N 1
ATOM 5215 C CA . ALA B 1 271 ? 24.047 -0.332 21.516 1 98.31 271 ALA B CA 1
ATOM 5216 C C . ALA B 1 271 ? 22.891 -0.142 22.484 1 98.31 271 ALA B C 1
ATOM 5218 O O . ALA B 1 271 ? 22.781 -0.861 23.484 1 98.31 271 ALA B O 1
ATOM 5219 N N . LEU B 1 272 ? 22.031 0.792 22.219 1 98.06 272 LEU B N 1
ATOM 5220 C CA . LEU B 1 272 ? 20.875 1.087 23.062 1 98.06 272 LEU B CA 1
ATOM 5221 C C . LEU B 1 272 ? 19.906 -0.088 23.094 1 98.06 272 LEU B C 1
ATOM 5223 O O . LEU B 1 272 ? 19.203 -0.296 24.078 1 98.06 272 LEU B O 1
ATOM 5227 N N . ASN B 1 273 ? 19.859 -0.865 22.062 1 98.44 273 ASN B N 1
ATOM 5228 C CA . ASN B 1 273 ? 18.828 -1.887 21.922 1 98.44 273 ASN B CA 1
ATOM 5229 C C . ASN B 1 273 ? 19.422 -3.293 22.047 1 98.44 273 ASN B C 1
ATOM 5231 O O . ASN B 1 273 ? 18.766 -4.191 22.578 1 98.44 273 ASN B O 1
ATOM 5235 N N . PHE B 1 274 ? 20.641 -3.449 21.5 1 98.44 274 PHE B N 1
ATOM 5236 C CA . PHE B 1 274 ? 21.188 -4.789 21.359 1 98.44 274 PHE B CA 1
ATOM 5237 C C . PHE B 1 274 ? 22.641 -4.832 21.812 1 98.44 274 PHE B C 1
ATOM 5239 O O . PHE B 1 274 ? 23.5 -5.426 21.156 1 98.44 274 PHE B O 1
ATOM 5246 N N . ALA B 1 275 ? 22.906 -4.266 22.875 1 97.31 275 ALA B N 1
ATOM 5247 C CA . ALA B 1 275 ? 24.266 -4.223 23.406 1 97.31 275 ALA B CA 1
ATOM 5248 C C . ALA B 1 275 ? 24.875 -5.621 23.5 1 97.31 275 ALA B C 1
ATOM 5250 O O . ALA B 1 275 ? 24.234 -6.543 24.016 1 97.31 275 ALA B O 1
ATOM 5251 N N . GLY B 1 276 ? 25.984 -5.777 22.969 1 96.12 276 GLY B N 1
ATOM 5252 C CA . GLY B 1 276 ? 26.703 -7.027 23.094 1 96.12 276 GLY B CA 1
ATOM 5253 C C . GLY B 1 276 ? 26.328 -8.039 22.016 1 96.12 276 GLY B C 1
ATOM 5254 O O . GLY B 1 276 ? 26.922 -9.117 21.938 1 96.12 276 GLY B O 1
ATOM 5255 N N . ASP B 1 277 ? 25.328 -7.734 21.203 1 97.44 277 ASP B N 1
ATOM 5256 C CA . ASP B 1 277 ? 24.906 -8.625 20.125 1 97.44 277 ASP B CA 1
ATOM 5257 C C . ASP B 1 277 ? 25.891 -8.539 18.938 1 97.44 277 ASP B C 1
ATOM 5259 O O . ASP B 1 277 ? 26.078 -7.469 18.359 1 97.44 277 ASP B O 1
ATOM 5263 N N . ASP B 1 278 ? 26.438 -9.633 18.516 1 97.56 278 ASP B N 1
ATOM 5264 C CA . ASP B 1 278 ? 27.5 -9.625 17.531 1 97.56 278 ASP B CA 1
ATOM 5265 C C . ASP B 1 278 ? 26.953 -9.891 16.125 1 97.56 278 ASP B C 1
ATOM 5267 O O . ASP B 1 278 ? 27.734 -10.055 15.18 1 97.56 278 ASP B O 1
ATOM 5271 N N . ARG B 1 279 ? 25.656 -9.891 16 1 98.31 279 ARG B N 1
ATOM 5272 C CA . ARG B 1 279 ? 25.047 -10.172 14.703 1 98.31 279 ARG B CA 1
ATOM 5273 C C . ARG B 1 279 ? 25.188 -8.977 13.766 1 98.31 279 ARG B C 1
ATOM 5275 O O . ARG B 1 279 ? 25.031 -9.117 12.555 1 98.31 279 ARG B O 1
ATOM 5282 N N . HIS B 1 280 ? 25.469 -7.801 14.281 1 98.69 280 HIS B N 1
ATOM 5283 C CA . HIS B 1 280 ? 25.453 -6.594 13.461 1 98.69 280 HIS B CA 1
ATOM 5284 C C . HIS B 1 280 ? 26.859 -6.105 13.172 1 98.69 280 HIS B C 1
ATOM 5286 O O . HIS B 1 280 ? 27.734 -6.145 14.047 1 98.69 280 HIS B O 1
ATOM 5292 N N . GLU B 1 281 ? 27.094 -5.645 11.977 1 98.38 281 GLU B N 1
ATOM 5293 C CA . GLU B 1 281 ? 28.297 -4.941 11.555 1 98.38 281 GLU B CA 1
ATOM 5294 C C . GLU B 1 281 ? 27.953 -3.74 10.68 1 98.38 281 GLU B C 1
ATOM 5296 O O . GLU B 1 281 ? 27.062 -3.811 9.836 1 98.38 281 GLU B O 1
ATOM 5301 N N . SER B 1 282 ? 28.641 -2.662 10.867 1 97.94 282 SER B N 1
ATOM 5302 C CA . SER B 1 282 ? 28.406 -1.466 10.062 1 97.94 282 SER B CA 1
ATOM 5303 C C . SER B 1 282 ? 29.641 -1.108 9.234 1 97.94 282 SER B C 1
ATOM 5305 O O . SER B 1 282 ? 30.766 -1.441 9.609 1 97.94 282 SER B O 1
ATOM 5307 N N . TYR B 1 283 ? 29.375 -0.496 8.125 1 97.5 283 TYR B N 1
ATOM 5308 C CA . TYR B 1 283 ? 30.422 -0.077 7.199 1 97.5 283 TYR B CA 1
ATOM 5309 C C . TYR B 1 283 ? 30.203 1.361 6.746 1 97.5 283 TYR B C 1
ATOM 5311 O O . TYR B 1 283 ? 29.125 1.705 6.242 1 97.5 283 TYR B O 1
ATOM 5319 N N . ALA B 1 284 ? 31.219 2.195 6.934 1 97.19 284 ALA B N 1
ATOM 5320 C CA . ALA B 1 284 ? 31.219 3.494 6.27 1 97.19 284 ALA B CA 1
ATOM 5321 C C . ALA B 1 284 ? 31.812 3.387 4.867 1 97.19 284 ALA B C 1
ATOM 5323 O O . ALA B 1 284 ? 33.031 3.418 4.695 1 97.19 284 ALA B O 1
ATOM 5324 N N . ALA B 1 285 ? 31.016 3.24 3.895 1 96 285 ALA B N 1
ATOM 5325 C CA . ALA B 1 285 ? 31.469 2.975 2.531 1 96 285 ALA B CA 1
ATOM 5326 C C . ALA B 1 285 ? 30.453 3.48 1.51 1 96 285 ALA B C 1
ATOM 5328 O O . ALA B 1 285 ? 29.297 3.723 1.846 1 96 285 ALA B O 1
ATOM 5329 N N . ASP B 1 286 ? 30.953 3.658 0.37 1 94.31 286 ASP B N 1
ATOM 5330 C CA . ASP B 1 286 ? 30.062 3.994 -0.737 1 94.31 286 ASP B CA 1
ATOM 5331 C C . ASP B 1 286 ? 29.141 2.822 -1.075 1 94.31 286 ASP B C 1
ATOM 5333 O O . ASP B 1 286 ? 29.609 1.701 -1.286 1 94.31 286 ASP B O 1
ATOM 5337 N N . ALA B 1 287 ? 27.906 3.143 -1.148 1 89.5 287 ALA B N 1
ATOM 5338 C CA . ALA B 1 287 ? 26.891 2.107 -1.288 1 89.5 287 ALA B CA 1
ATOM 5339 C C . ALA B 1 287 ? 27.062 1.349 -2.602 1 89.5 287 ALA B C 1
ATOM 5341 O O . ALA B 1 287 ? 26.969 0.118 -2.629 1 89.5 287 ALA B O 1
ATOM 5342 N N . PHE B 1 288 ? 27.266 2.043 -3.729 1 90.5 288 PHE B N 1
ATOM 5343 C CA . PHE B 1 288 ? 27.391 1.395 -5.027 1 90.5 288 PHE B CA 1
ATOM 5344 C C . PHE B 1 288 ? 28.625 0.497 -5.074 1 90.5 288 PHE B C 1
ATOM 5346 O O . PHE B 1 288 ? 28.562 -0.624 -5.586 1 90.5 288 PHE B O 1
ATOM 5353 N N . HIS B 1 289 ? 29.641 0.978 -4.559 1 94.44 289 HIS B N 1
ATOM 5354 C CA . HIS B 1 289 ? 30.875 0.194 -4.516 1 94.44 289 HIS B CA 1
ATOM 5355 C C . HIS B 1 289 ? 30.703 -1.061 -3.67 1 94.44 289 HIS B C 1
ATOM 5357 O O . HIS B 1 289 ? 31.125 -2.146 -4.066 1 94.44 289 HIS B O 1
ATOM 5363 N N . PHE B 1 290 ? 30.078 -0.875 -2.576 1 96.5 290 PHE B N 1
ATOM 5364 C CA . PHE B 1 290 ? 29.844 -2.01 -1.691 1 96.5 290 PHE B CA 1
ATOM 5365 C C . PHE B 1 290 ? 29 -3.078 -2.391 1 96.5 290 PHE B C 1
ATOM 5367 O O . PHE B 1 290 ? 29.344 -4.266 -2.34 1 96.5 290 PHE B O 1
ATOM 5374 N N . LEU B 1 291 ? 27.969 -2.717 -3.002 1 95.25 291 LEU B N 1
ATOM 5375 C CA . LEU B 1 291 ? 27.078 -3.645 -3.689 1 95.25 291 LEU B CA 1
ATOM 5376 C C . LEU B 1 291 ? 27.812 -4.379 -4.805 1 95.25 291 LEU B C 1
ATOM 5378 O O . LEU B 1 291 ? 27.609 -5.582 -4.996 1 95.25 291 LEU B O 1
ATOM 5382 N N . ASP B 1 292 ? 28.578 -3.637 -5.52 1 94.69 292 ASP B N 1
ATOM 5383 C CA . ASP B 1 292 ? 29.312 -4.215 -6.641 1 94.69 292 ASP B CA 1
ATOM 5384 C C . ASP B 1 292 ? 30.312 -5.266 -6.156 1 94.69 292 ASP B C 1
ATOM 5386 O O . ASP B 1 292 ? 30.547 -6.262 -6.836 1 94.69 292 ASP B O 1
ATOM 5390 N N . GLU B 1 293 ? 30.812 -5.051 -5.012 1 96.69 293 GLU B N 1
ATOM 5391 C CA . GLU B 1 293 ? 31.906 -5.898 -4.527 1 96.69 293 GLU B CA 1
ATOM 5392 C C . GLU B 1 293 ? 31.359 -7.094 -3.746 1 96.69 293 GLU B C 1
ATOM 5394 O O . GLU B 1 293 ? 32.062 -8.086 -3.564 1 96.69 293 GLU B O 1
ATOM 5399 N N . MET B 1 294 ? 30.188 -6.965 -3.273 1 96.12 294 MET B N 1
ATOM 5400 C CA . MET B 1 294 ? 29.688 -8.039 -2.424 1 96.12 294 MET B CA 1
ATOM 5401 C C . MET B 1 294 ? 29.531 -9.336 -3.221 1 96.12 294 MET B C 1
ATOM 5403 O O . MET B 1 294 ? 29.328 -9.297 -4.438 1 96.12 294 MET B O 1
ATOM 5407 N N . ALA B 1 295 ? 29.672 -10.422 -2.6 1 97.88 295 ALA B N 1
ATOM 5408 C CA . ALA B 1 295 ? 29.547 -11.727 -3.234 1 97.88 295 ALA B CA 1
ATOM 5409 C C . ALA B 1 295 ? 28.094 -12.008 -3.645 1 97.88 295 ALA B C 1
ATOM 5411 O O . ALA B 1 295 ? 27.156 -11.609 -2.945 1 97.88 295 ALA B O 1
ATOM 5412 N N . VAL B 1 296 ? 27.969 -12.703 -4.75 1 97.75 296 VAL B N 1
ATOM 5413 C CA . VAL B 1 296 ? 26.656 -13.141 -5.188 1 97.75 296 VAL B CA 1
ATOM 5414 C C . VAL B 1 296 ? 26.047 -14.086 -4.145 1 97.75 296 VAL B C 1
ATOM 5416 O O . VAL B 1 296 ? 26.719 -15.008 -3.676 1 97.75 296 VAL B O 1
ATOM 5419 N N . GLY B 1 297 ? 24.844 -13.805 -3.707 1 98.12 297 GLY B N 1
ATOM 5420 C CA . GLY B 1 297 ? 24.156 -14.664 -2.766 1 98.12 297 GLY B CA 1
ATOM 5421 C C . GLY B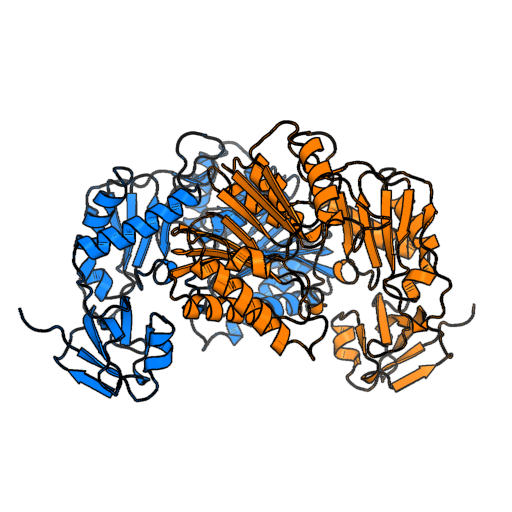 1 297 ? 24.531 -14.406 -1.321 1 98.12 297 GLY B C 1
ATOM 5422 O O . GLY B 1 297 ? 24.141 -15.156 -0.425 1 98.12 297 GLY B O 1
ATOM 5423 N N . ALA B 1 298 ? 25.234 -13.32 -1.072 1 98.31 298 ALA B N 1
ATOM 5424 C CA . ALA B 1 298 ? 25.75 -13.047 0.269 1 98.31 298 ALA B CA 1
ATOM 5425 C C . ALA B 1 298 ? 24.609 -12.68 1.223 1 98.31 298 ALA B C 1
ATOM 5427 O O . ALA B 1 298 ? 24.719 -12.906 2.432 1 98.31 298 ALA B O 1
ATOM 5428 N N . TYR B 1 299 ? 23.562 -12.133 0.697 1 98.75 299 TYR B N 1
ATOM 5429 C CA . TYR B 1 299 ? 22.469 -11.656 1.531 1 98.75 299 TYR B CA 1
ATOM 5430 C C . TYR B 1 299 ? 21.125 -12.188 1.021 1 98.75 299 TYR B C 1
ATOM 5432 O O . TYR B 1 299 ? 20.922 -12.312 -0.188 1 98.75 299 TYR B O 1
ATOM 5440 N N . ASP B 1 300 ? 20.219 -12.398 1.982 1 98.06 300 ASP B N 1
ATOM 5441 C CA . ASP B 1 300 ? 18.875 -12.906 1.733 1 98.06 300 ASP B CA 1
ATOM 5442 C C . ASP B 1 300 ? 17.859 -11.766 1.676 1 98.06 300 ASP B C 1
ATOM 5444 O O . ASP B 1 300 ? 16.75 -11.945 1.167 1 98.06 300 ASP B O 1
ATOM 5448 N N . LEU B 1 301 ? 18.156 -10.805 2.328 1 98.88 301 LEU B N 1
ATOM 5449 C CA . LEU B 1 301 ? 17.297 -9.633 2.422 1 98.88 301 LEU B CA 1
ATOM 5450 C C . LEU B 1 301 ? 18.109 -8.352 2.242 1 98.88 301 LEU B C 1
ATOM 5452 O O . LEU B 1 301 ? 19.109 -8.141 2.936 1 98.88 301 LEU B O 1
ATOM 5456 N N . ILE B 1 302 ? 17.75 -7.512 1.265 1 98.94 302 ILE B N 1
ATOM 5457 C CA . ILE B 1 302 ? 18.453 -6.273 0.98 1 98.94 302 ILE B CA 1
ATOM 5458 C C . ILE B 1 302 ? 17.484 -5.098 1.025 1 98.94 302 ILE B C 1
ATOM 5460 O O . ILE B 1 302 ? 16.375 -5.188 0.516 1 98.94 302 ILE B O 1
ATOM 5464 N N . VAL B 1 303 ? 17.906 -4.027 1.673 1 98.88 303 VAL B N 1
ATOM 5465 C CA . VAL B 1 303 ? 17.156 -2.773 1.687 1 98.88 303 VAL B CA 1
ATOM 5466 C C . VAL B 1 303 ? 17.906 -1.726 0.858 1 98.88 303 VAL B C 1
ATOM 5468 O O . VAL B 1 303 ? 19.094 -1.494 1.063 1 98.88 303 VAL B O 1
ATOM 5471 N N . LEU B 1 304 ? 17.219 -1.146 -0.103 1 98.69 304 LEU B N 1
ATOM 5472 C CA . LEU B 1 304 ? 17.703 -0.018 -0.887 1 98.69 304 LEU B CA 1
ATOM 5473 C C . LEU B 1 304 ? 16.828 1.208 -0.685 1 98.69 304 LEU B C 1
ATOM 5475 O O . LEU B 1 304 ? 15.812 1.364 -1.365 1 98.69 304 LEU B O 1
ATOM 5479 N N . ASP B 1 305 ? 17.219 2.076 0.193 1 97.44 305 ASP B N 1
ATOM 5480 C CA . ASP B 1 305 ? 16.516 3.334 0.436 1 97.44 305 ASP B CA 1
ATOM 5481 C C . ASP B 1 305 ? 17.453 4.527 0.219 1 97.44 305 ASP B C 1
ATOM 5483 O O . ASP B 1 305 ? 17.75 5.266 1.16 1 97.44 305 ASP B O 1
ATOM 5487 N N . PRO B 1 306 ? 17.828 4.789 -0.99 1 95.75 306 PRO B N 1
ATOM 5488 C CA . PRO B 1 306 ? 18.766 5.871 -1.281 1 95.75 306 PRO B CA 1
ATOM 5489 C C . PRO B 1 306 ? 18.156 7.258 -1.093 1 95.75 306 PRO B C 1
ATOM 5491 O O . PRO B 1 306 ? 16.938 7.387 -1.023 1 95.75 306 PRO B O 1
ATOM 5494 N N . PRO B 1 307 ? 19.047 8.266 -0.922 1 90.69 307 PRO B N 1
ATOM 5495 C CA . PRO B 1 307 ? 18.516 9.633 -0.969 1 90.69 307 PRO B CA 1
ATOM 5496 C C . PRO B 1 307 ? 17.797 9.945 -2.285 1 90.69 307 PRO B C 1
ATOM 5498 O O . PRO B 1 307 ? 17.922 9.188 -3.254 1 90.69 307 PRO B O 1
ATOM 5501 N N . ALA B 1 308 ? 17.047 10.977 -2.271 1 86.56 308 ALA B N 1
ATOM 5502 C CA . ALA B 1 308 ? 16.312 11.344 -3.482 1 86.56 308 ALA B CA 1
ATOM 5503 C C . ALA B 1 308 ? 17.281 11.648 -4.629 1 86.56 308 ALA B C 1
ATOM 5505 O O . ALA B 1 308 ? 18.125 12.539 -4.516 1 86.56 308 ALA B O 1
ATOM 5506 N N . PHE B 1 309 ? 17.109 10.906 -5.703 1 82.31 309 PHE B N 1
ATOM 5507 C CA . PHE B 1 309 ? 17.953 11.133 -6.879 1 82.31 309 PHE B CA 1
ATOM 5508 C C . PHE B 1 309 ? 17.391 12.273 -7.727 1 82.31 309 PHE B C 1
ATOM 5510 O O . PHE B 1 309 ? 18.125 12.906 -8.492 1 82.31 309 PHE B O 1
ATOM 5517 N N . ALA B 1 310 ? 16.047 12.461 -7.559 1 81.5 310 ALA B N 1
ATOM 5518 C CA . ALA B 1 310 ? 15.383 13.508 -8.328 1 81.5 310 ALA B CA 1
ATOM 5519 C C . ALA B 1 310 ? 14.75 14.555 -7.414 1 81.5 310 ALA B C 1
ATOM 5521 O O . ALA B 1 310 ? 13.656 14.344 -6.887 1 81.5 310 ALA B O 1
ATOM 5522 N N . LYS B 1 311 ? 15.312 15.711 -7.363 1 73.31 311 LYS B N 1
ATOM 5523 C CA . LYS B 1 311 ? 14.75 16.766 -6.531 1 73.31 311 LYS B CA 1
ATOM 5524 C C . LYS B 1 311 ? 13.75 17.609 -7.32 1 73.31 311 LYS B C 1
ATOM 5526 O O . LYS B 1 311 ? 12.906 18.297 -6.73 1 73.31 311 LYS B O 1
ATOM 5531 N N . HIS B 1 312 ? 13.922 17.547 -8.664 1 79.94 312 HIS B N 1
ATOM 5532 C CA . HIS B 1 312 ? 13 18.203 -9.578 1 79.94 312 HIS B CA 1
ATOM 5533 C C . HIS B 1 312 ? 12.914 17.469 -10.914 1 79.94 312 HIS B C 1
ATOM 5535 O O . HIS B 1 312 ? 13.727 16.578 -11.188 1 79.94 312 HIS B O 1
ATOM 5541 N N . ARG B 1 313 ? 12 17.797 -11.688 1 79.06 313 ARG B N 1
ATOM 5542 C CA . ARG B 1 313 ? 11.648 17.062 -12.898 1 79.06 313 ARG B CA 1
ATOM 5543 C C . ARG B 1 313 ? 12.773 17.141 -13.93 1 79.06 313 ARG B C 1
ATOM 5545 O O . ARG B 1 313 ? 12.953 16.203 -14.719 1 79.06 313 ARG B O 1
ATOM 5552 N N . LYS B 1 314 ? 13.539 18.062 -13.836 1 81.62 314 LYS B N 1
ATOM 5553 C CA . LYS B 1 314 ? 14.586 18.266 -14.836 1 81.62 314 LYS B CA 1
ATOM 5554 C C . LYS B 1 314 ? 15.641 17.172 -14.758 1 81.62 314 LYS B C 1
ATOM 5556 O O . LYS B 1 314 ? 16.281 16.844 -15.758 1 81.62 314 LYS B O 1
ATOM 5561 N N . VAL B 1 315 ? 15.719 16.484 -13.578 1 83.25 315 VAL B N 1
ATOM 5562 C CA . VAL B 1 315 ? 16.75 15.477 -13.406 1 83.25 315 VAL B CA 1
ATOM 5563 C C . VAL B 1 315 ? 16.125 14.094 -13.289 1 83.25 315 VAL B C 1
ATOM 5565 O O . VAL B 1 315 ? 16.766 13.141 -12.844 1 83.25 315 VAL B O 1
ATOM 5568 N N . LEU B 1 316 ? 14.922 14.016 -13.664 1 86.88 316 LEU B N 1
ATOM 5569 C CA . LEU B 1 316 ? 14.133 12.797 -13.523 1 86.88 316 LEU B CA 1
ATOM 5570 C C . LEU B 1 316 ? 14.789 11.641 -14.281 1 86.88 316 LEU B C 1
ATOM 5572 O O . LEU B 1 316 ? 14.891 10.531 -13.75 1 86.88 316 LEU B O 1
ATOM 5576 N N . ARG B 1 317 ? 15.25 11.875 -15.5 1 90.31 317 ARG B N 1
ATOM 5577 C CA . ARG B 1 317 ? 15.836 10.812 -16.312 1 90.31 317 ARG B CA 1
ATOM 5578 C C . ARG B 1 317 ? 17.047 10.188 -15.633 1 90.31 317 ARG B C 1
ATOM 5580 O O . ARG B 1 317 ? 17.141 8.961 -15.539 1 90.31 317 ARG B O 1
ATOM 5587 N N . ASN B 1 318 ? 17.891 10.992 -15.133 1 91.56 318 ASN B N 1
ATOM 5588 C CA . ASN B 1 318 ? 19.094 10.516 -14.445 1 91.56 318 ASN B CA 1
ATOM 5589 C C . ASN B 1 318 ? 18.75 9.781 -13.156 1 91.56 318 ASN B C 1
ATOM 5591 O O . ASN B 1 318 ? 19.391 8.789 -12.812 1 91.56 318 ASN B O 1
ATOM 5595 N N . ALA B 1 319 ? 17.844 10.375 -12.469 1 92.94 319 ALA B N 1
ATOM 5596 C CA . ALA B 1 319 ? 17.391 9.711 -11.25 1 92.94 319 ALA B CA 1
ATOM 5597 C C . ALA B 1 319 ? 16.906 8.289 -11.539 1 92.94 319 ALA B C 1
ATOM 5599 O O . ALA B 1 319 ? 17.266 7.355 -10.82 1 92.94 319 ALA B O 1
ATOM 5600 N N . LEU B 1 320 ? 16.125 8.133 -12.578 1 95.56 320 LEU B N 1
ATOM 5601 C CA . LEU B 1 320 ? 15.578 6.832 -12.938 1 95.56 320 LEU B CA 1
ATOM 5602 C C . LEU B 1 320 ? 16.703 5.871 -13.344 1 95.56 320 LEU B C 1
ATOM 5604 O O . LEU B 1 320 ? 16.625 4.676 -13.055 1 95.56 320 LEU B O 1
ATOM 5608 N N . ILE B 1 321 ? 17.719 6.348 -14 1 95.81 321 ILE B N 1
ATOM 5609 C CA . ILE B 1 321 ? 18.891 5.543 -14.336 1 95.81 321 ILE B CA 1
ATOM 5610 C C . ILE B 1 321 ? 19.562 5.062 -13.055 1 95.81 321 ILE B C 1
ATOM 5612 O O . ILE B 1 321 ? 19.969 3.9 -12.961 1 95.81 321 ILE B O 1
ATOM 5616 N N . GLY B 1 322 ? 19.656 5.965 -12.109 1 94.56 322 GLY B N 1
ATOM 5617 C CA . GLY B 1 322 ? 20.234 5.602 -10.82 1 94.56 322 GLY B CA 1
ATOM 5618 C C . GLY B 1 322 ? 19.469 4.5 -10.117 1 94.56 322 GLY B C 1
ATOM 5619 O O . GLY B 1 322 ? 20.062 3.541 -9.617 1 94.56 322 GLY B O 1
ATOM 5620 N N . TYR B 1 323 ? 18.188 4.625 -10.102 1 96.75 323 TYR B N 1
ATOM 5621 C CA . TYR B 1 323 ? 17.359 3.596 -9.5 1 96.75 323 TYR B CA 1
ATOM 5622 C C . TYR B 1 323 ? 17.516 2.268 -10.227 1 96.75 323 TYR B C 1
ATOM 5624 O O . TYR B 1 323 ? 17.594 1.211 -9.602 1 96.75 323 TYR B O 1
ATOM 5632 N N . ARG B 1 324 ? 17.5 2.332 -11.531 1 97.69 324 ARG B N 1
ATOM 5633 C CA . ARG B 1 324 ? 17.656 1.125 -12.336 1 97.69 324 ARG B CA 1
ATOM 5634 C C . ARG B 1 324 ? 18.984 0.43 -12.039 1 97.69 324 ARG B C 1
ATOM 5636 O O . ARG B 1 324 ? 19.016 -0.781 -11.812 1 97.69 324 ARG B O 1
ATOM 5643 N N . LYS B 1 325 ? 20.047 1.152 -12.031 1 96.81 325 LYS B N 1
ATOM 5644 C CA . LYS B 1 325 ? 21.375 0.592 -11.812 1 96.81 325 LYS B CA 1
ATOM 5645 C C . LYS B 1 325 ? 21.469 -0.045 -10.43 1 96.81 325 LYS B C 1
ATOM 5647 O O . LYS B 1 325 ? 21.953 -1.173 -10.297 1 96.81 325 LYS B O 1
ATOM 5652 N N . LEU B 1 326 ? 21.047 0.688 -9.484 1 97.38 326 LEU B N 1
ATOM 5653 C CA . LEU B 1 326 ? 21.094 0.224 -8.102 1 97.38 326 LEU B CA 1
ATOM 5654 C C . LEU B 1 326 ? 20.328 -1.087 -7.938 1 97.38 326 LEU B C 1
ATOM 5656 O O . LEU B 1 326 ? 20.859 -2.049 -7.371 1 97.38 326 LEU B O 1
ATOM 5660 N N . ASN B 1 327 ? 19.141 -1.148 -8.43 1 98.5 327 ASN B N 1
ATOM 5661 C CA . ASN B 1 327 ? 18.312 -2.342 -8.297 1 98.5 327 ASN B CA 1
ATOM 5662 C C . ASN B 1 327 ? 18.859 -3.492 -9.148 1 98.5 327 ASN B C 1
ATOM 5664 O O . ASN B 1 327 ? 18.781 -4.656 -8.75 1 98.5 327 ASN B O 1
ATOM 5668 N N . ALA B 1 328 ? 19.375 -3.186 -10.312 1 98.38 328 ALA B N 1
ATOM 5669 C CA . ALA B 1 328 ? 19.906 -4.227 -11.18 1 98.38 328 ALA B CA 1
ATOM 5670 C C . ALA B 1 328 ? 21.047 -4.984 -10.492 1 98.38 328 ALA B C 1
ATOM 5672 O O . ALA B 1 328 ? 21.094 -6.219 -10.539 1 98.38 328 ALA B O 1
ATOM 5673 N N . VAL B 1 329 ? 21.938 -4.25 -9.867 1 98.31 329 VAL B N 1
ATOM 5674 C CA . VAL B 1 329 ? 23.047 -4.887 -9.156 1 98.31 329 VAL B CA 1
ATOM 5675 C C . VAL B 1 329 ? 22.516 -5.738 -8.016 1 98.31 329 VAL B C 1
ATOM 5677 O O . VAL B 1 329 ? 22.953 -6.871 -7.809 1 98.31 329 VAL B O 1
ATOM 5680 N N . ALA B 1 330 ? 21.562 -5.234 -7.277 1 98.62 330 ALA B N 1
ATOM 5681 C CA . ALA B 1 330 ? 20.953 -5.984 -6.172 1 98.62 330 ALA B CA 1
ATOM 5682 C C . ALA B 1 330 ? 20.312 -7.273 -6.672 1 98.62 330 ALA B C 1
ATOM 5684 O O . ALA B 1 330 ? 20.484 -8.336 -6.062 1 98.62 330 ALA B O 1
ATOM 5685 N N . PHE B 1 331 ? 19.578 -7.191 -7.793 1 98.62 331 PHE B N 1
ATOM 5686 C CA . PHE B 1 331 ? 18.938 -8.367 -8.367 1 98.62 331 PHE B CA 1
ATOM 5687 C C . PHE B 1 331 ? 19.969 -9.422 -8.75 1 98.62 331 PHE B C 1
ATOM 5689 O O . PHE B 1 331 ? 19.734 -10.617 -8.539 1 98.62 331 PHE B O 1
ATOM 5696 N N . ARG B 1 332 ? 21.047 -8.992 -9.281 1 98.12 332 ARG B N 1
ATOM 5697 C CA . ARG B 1 332 ? 22.078 -9.922 -9.734 1 98.12 332 ARG B CA 1
ATOM 5698 C C . ARG B 1 332 ? 22.75 -10.609 -8.555 1 98.12 332 ARG B C 1
ATOM 5700 O O . ARG B 1 332 ? 23.203 -11.75 -8.664 1 98.12 332 ARG B O 1
ATOM 5707 N N . LYS B 1 333 ? 22.781 -9.914 -7.422 1 98.31 333 LYS B N 1
ATOM 5708 C CA . LYS B 1 333 ? 23.672 -10.383 -6.359 1 98.31 333 LYS B CA 1
ATOM 5709 C C . LYS B 1 333 ? 22.875 -11.016 -5.219 1 98.31 333 LYS B C 1
ATOM 5711 O O . LYS B 1 333 ? 23.422 -11.797 -4.434 1 98.31 333 LYS B O 1
ATOM 5716 N N . ILE B 1 334 ? 21.625 -10.688 -5.051 1 98.62 334 ILE B N 1
ATOM 5717 C CA . ILE B 1 334 ? 20.844 -11.203 -3.934 1 98.62 334 ILE B CA 1
ATOM 5718 C C . ILE B 1 334 ? 20.688 -12.719 -4.062 1 98.62 334 ILE B C 1
ATOM 5720 O O . ILE B 1 334 ? 20.672 -13.25 -5.172 1 98.62 334 ILE B O 1
ATOM 5724 N N . ALA B 1 335 ? 20.547 -13.438 -2.963 1 98.31 335 ALA B N 1
ATOM 5725 C CA . ALA B 1 335 ? 20.375 -14.891 -2.949 1 98.31 335 ALA B CA 1
ATOM 5726 C C . ALA B 1 335 ? 19.047 -15.289 -3.582 1 98.31 335 ALA B C 1
ATOM 5728 O O . ALA B 1 335 ? 18.047 -14.562 -3.465 1 98.31 335 ALA B O 1
ATOM 5729 N N . PRO B 1 336 ? 19.031 -16.453 -4.277 1 96.62 336 PRO B N 1
ATOM 5730 C CA . PRO B 1 336 ? 17.734 -16.953 -4.742 1 96.62 336 PRO B CA 1
ATOM 5731 C C . PRO B 1 336 ? 16.719 -17.094 -3.607 1 96.62 336 PRO B C 1
ATOM 5733 O O . PRO B 1 336 ? 17.047 -17.594 -2.533 1 96.62 336 PRO B O 1
ATOM 5736 N N . GLY B 1 337 ? 15.57 -16.641 -3.832 1 96.69 337 GLY B N 1
ATOM 5737 C CA . GLY B 1 337 ? 14.57 -16.641 -2.781 1 96.69 337 GLY B CA 1
ATOM 5738 C C . GLY B 1 337 ? 14.688 -15.453 -1.84 1 96.69 337 GLY B C 1
ATOM 5739 O O . GLY B 1 337 ? 14.008 -15.406 -0.811 1 96.69 337 GLY B O 1
ATOM 5740 N N . GLY B 1 338 ? 15.586 -14.555 -2.199 1 98.25 338 GLY B N 1
ATOM 5741 C CA . GLY B 1 338 ? 15.773 -13.375 -1.37 1 98.25 338 GLY B CA 1
ATOM 5742 C C . GLY B 1 338 ? 14.656 -12.359 -1.506 1 98.25 338 GLY B C 1
ATOM 5743 O O . GLY B 1 338 ? 13.82 -12.469 -2.4 1 98.25 338 GLY B O 1
ATOM 5744 N N . VAL B 1 339 ? 14.625 -11.422 -0.559 1 98.81 339 VAL B N 1
ATOM 5745 C CA . VAL B 1 339 ? 13.625 -10.359 -0.522 1 98.81 339 VAL B CA 1
ATOM 5746 C C . VAL B 1 339 ? 14.312 -9 -0.624 1 98.81 339 VAL B C 1
ATOM 5748 O O . VAL B 1 339 ? 15.273 -8.727 0.099 1 98.81 339 VAL B O 1
ATOM 5751 N N . LEU B 1 340 ? 13.859 -8.203 -1.564 1 98.88 340 LEU B N 1
ATOM 5752 C CA . LEU B 1 340 ? 14.414 -6.867 -1.766 1 98.88 340 LEU B CA 1
ATOM 5753 C C . LEU B 1 340 ? 13.398 -5.797 -1.384 1 98.88 340 LEU B C 1
ATOM 5755 O O . LEU B 1 340 ? 12.273 -5.797 -1.887 1 98.88 340 LEU B O 1
ATOM 5759 N N . PHE B 1 341 ? 13.727 -4.945 -0.39 1 98.94 341 PHE B N 1
ATOM 5760 C CA . PHE B 1 341 ? 13.008 -3.705 -0.114 1 98.94 341 PHE B CA 1
ATOM 5761 C C . PHE B 1 341 ? 13.648 -2.539 -0.86 1 98.94 341 PHE B C 1
ATOM 5763 O O . PHE B 1 341 ? 14.82 -2.23 -0.654 1 98.94 341 PHE B O 1
ATOM 5770 N N . THR B 1 342 ? 12.93 -1.91 -1.738 1 98.88 342 THR B N 1
ATOM 5771 C CA . THR B 1 342 ? 13.5 -0.787 -2.477 1 98.88 342 THR B CA 1
ATOM 5772 C C . THR B 1 342 ? 12.547 0.408 -2.455 1 98.88 342 THR B C 1
ATOM 5774 O O . THR B 1 342 ? 11.328 0.24 -2.514 1 98.88 342 THR B O 1
ATOM 5777 N N . PHE B 1 343 ? 13.141 1.651 -2.352 1 98.5 343 PHE B N 1
ATOM 5778 C CA . PHE B 1 343 ? 12.328 2.834 -2.1 1 98.5 343 PHE B CA 1
ATOM 5779 C C . PHE B 1 343 ? 12.773 3.996 -2.977 1 98.5 343 PHE B C 1
ATOM 5781 O O . PHE B 1 343 ? 13.93 4.051 -3.402 1 98.5 343 PHE B O 1
ATOM 5788 N N . SER B 1 344 ? 11.867 4.879 -3.242 1 97.31 344 SER B N 1
ATOM 5789 C CA . SER B 1 344 ? 12.102 6.23 -3.732 1 97.31 344 SER B CA 1
ATOM 5790 C C . SER B 1 344 ? 11.297 7.254 -2.939 1 97.31 344 SER B C 1
ATOM 5792 O O . SER B 1 344 ? 10.078 7.113 -2.787 1 97.31 344 SER B O 1
ATOM 5794 N N . CYS B 1 345 ? 11.898 8.266 -2.457 1 93.31 345 CYS B N 1
ATOM 5795 C CA . CYS B 1 345 ? 11.195 9.336 -1.752 1 93.31 345 CYS B CA 1
ATOM 5796 C C . CYS B 1 345 ? 11.164 10.609 -2.586 1 93.31 345 CYS B C 1
ATOM 5798 O O . CYS B 1 345 ? 10.891 11.695 -2.064 1 93.31 345 CYS B O 1
ATOM 5800 N N . SER B 1 346 ? 11.539 10.445 -3.807 1 91.25 346 SER B N 1
ATOM 5801 C CA . SER B 1 346 ? 11.516 11.586 -4.719 1 91.25 346 SER B CA 1
ATOM 5802 C C . SER B 1 346 ? 10.094 11.914 -5.164 1 91.25 346 SER B C 1
ATOM 5804 O O . SER B 1 346 ? 9.453 11.102 -5.836 1 91.25 346 SER B O 1
ATOM 5806 N N . GLN B 1 347 ? 9.711 13.078 -4.824 1 87.12 347 GLN B N 1
ATOM 5807 C CA . GLN B 1 347 ? 8.383 13.5 -5.234 1 87.12 347 GLN B CA 1
ATOM 5808 C C . GLN B 1 347 ? 8.25 13.516 -6.754 1 87.12 347 GLN B C 1
ATOM 5810 O O . GLN B 1 347 ? 7.18 13.227 -7.293 1 87.12 347 GLN B O 1
ATOM 5815 N N . ALA B 1 348 ? 9.305 13.781 -7.414 1 90.25 348 ALA B N 1
ATOM 5816 C CA . ALA B 1 348 ? 9.312 13.938 -8.867 1 90.25 348 ALA B CA 1
ATOM 5817 C C . ALA B 1 348 ? 9.148 12.586 -9.562 1 90.25 348 ALA B C 1
ATOM 5819 O O . ALA B 1 348 ? 8.805 12.531 -10.742 1 90.25 348 ALA B O 1
ATOM 5820 N N . VAL B 1 349 ? 9.445 11.555 -8.875 1 93.5 349 VAL B N 1
ATOM 5821 C CA . VAL B 1 349 ? 9.32 10.211 -9.43 1 93.5 349 VAL B CA 1
ATOM 5822 C C . VAL B 1 349 ? 7.953 9.633 -9.086 1 93.5 349 VAL B C 1
ATOM 5824 O O . VAL B 1 349 ? 7.621 9.461 -7.906 1 93.5 349 VAL B O 1
ATOM 5827 N N . SER B 1 350 ? 7.188 9.359 -10.086 1 93.62 350 SER B N 1
ATOM 5828 C CA . SER B 1 350 ? 5.883 8.75 -9.836 1 93.62 350 SER B CA 1
ATOM 5829 C C . SER B 1 350 ? 6.02 7.281 -9.453 1 93.62 350 SER B C 1
ATOM 5831 O O . SER B 1 350 ? 7.078 6.68 -9.648 1 93.62 350 SER B O 1
ATOM 5833 N N . ARG B 1 351 ? 4.973 6.773 -8.945 1 94.19 351 ARG B N 1
ATOM 5834 C CA . ARG B 1 351 ? 4.934 5.355 -8.602 1 94.19 351 ARG B CA 1
ATOM 5835 C C . ARG B 1 351 ? 5.191 4.488 -9.828 1 94.19 351 ARG B C 1
ATOM 5837 O O . ARG B 1 351 ? 5.918 3.494 -9.75 1 94.19 351 ARG B O 1
ATOM 5844 N N . GLU B 1 352 ? 4.582 4.828 -10.914 1 94.62 352 GLU B N 1
ATOM 5845 C CA . GLU B 1 352 ? 4.711 4.062 -12.148 1 94.62 352 GLU B CA 1
ATOM 5846 C C . GLU B 1 352 ? 6.133 4.133 -12.695 1 94.62 352 GLU B C 1
ATOM 5848 O O . GLU B 1 352 ? 6.676 3.129 -13.156 1 94.62 352 GLU B O 1
ATOM 5853 N N . GLU B 1 353 ? 6.648 5.281 -12.648 1 96.19 353 GLU B N 1
ATOM 5854 C CA . GLU B 1 353 ? 8.023 5.457 -13.117 1 96.19 353 GLU B CA 1
ATOM 5855 C C . GLU B 1 353 ? 9 4.637 -12.289 1 96.19 353 GLU B C 1
ATOM 5857 O O . GLU B 1 353 ? 9.906 4.004 -12.836 1 96.19 353 GLU B O 1
ATOM 5862 N N . PHE B 1 354 ? 8.82 4.719 -11.008 1 97.62 354 PHE B N 1
ATOM 5863 C CA . PHE B 1 354 ? 9.68 3.945 -10.125 1 97.62 354 PHE B CA 1
ATOM 5864 C C . PHE B 1 354 ? 9.547 2.455 -10.406 1 97.62 354 PHE B C 1
ATOM 5866 O O . PHE B 1 354 ? 10.555 1.753 -10.539 1 97.62 354 PHE B O 1
ATOM 5873 N N . ARG B 1 355 ? 8.367 1.938 -10.531 1 97.25 355 ARG B N 1
ATOM 5874 C CA . ARG B 1 355 ? 8.125 0.53 -10.82 1 97.25 355 ARG B CA 1
ATOM 5875 C C . ARG B 1 355 ? 8.766 0.123 -12.141 1 97.25 355 ARG B C 1
ATOM 5877 O O . ARG B 1 355 ? 9.344 -0.963 -12.25 1 97.25 355 ARG B O 1
ATOM 5884 N N . LEU B 1 356 ? 8.609 0.97 -13.102 1 97.12 356 LEU B N 1
ATOM 5885 C CA . LEU B 1 356 ? 9.188 0.684 -14.406 1 97.12 356 LEU B CA 1
ATOM 5886 C C . LEU B 1 356 ? 10.703 0.575 -14.328 1 97.12 356 LEU B C 1
ATOM 5888 O O . LEU B 1 356 ? 11.305 -0.286 -14.977 1 97.12 356 LEU B O 1
ATOM 5892 N N . ALA B 1 357 ? 11.289 1.482 -13.555 1 97.94 357 ALA B N 1
ATOM 5893 C CA . ALA B 1 357 ? 12.734 1.408 -13.359 1 97.94 357 ALA B CA 1
ATOM 5894 C C . ALA B 1 357 ? 13.133 0.076 -12.734 1 97.94 357 ALA B C 1
ATOM 5896 O O . ALA B 1 357 ? 14.102 -0.557 -13.172 1 97.94 357 ALA B O 1
ATOM 5897 N N . VAL B 1 358 ? 12.445 -0.334 -11.742 1 98.62 358 VAL B N 1
ATOM 5898 C CA . VAL B 1 358 ? 12.742 -1.578 -11.039 1 98.62 358 VAL B CA 1
ATOM 5899 C C . VAL B 1 358 ? 12.469 -2.768 -11.961 1 98.62 358 VAL B C 1
ATOM 5901 O O . VAL B 1 358 ? 13.227 -3.742 -11.961 1 98.62 358 VAL B O 1
ATOM 5904 N N . PHE B 1 359 ? 11.375 -2.674 -12.742 1 98.06 359 PHE B N 1
ATOM 5905 C CA . PHE B 1 359 ? 11.039 -3.682 -13.742 1 98.06 359 PHE B CA 1
ATOM 5906 C C . PHE B 1 359 ? 12.195 -3.867 -14.719 1 98.06 359 PHE B C 1
ATOM 5908 O O . PHE B 1 359 ? 12.609 -4.996 -14.992 1 98.06 359 PHE B O 1
ATOM 5915 N N . THR B 1 360 ? 12.68 -2.779 -15.227 1 97.88 360 THR B N 1
ATOM 5916 C CA . THR B 1 360 ? 13.766 -2.818 -16.188 1 97.88 360 THR B CA 1
ATOM 5917 C C . THR B 1 360 ? 15.023 -3.43 -15.57 1 97.88 360 THR B C 1
ATOM 5919 O O . THR B 1 360 ? 15.727 -4.199 -16.219 1 97.88 360 THR B O 1
ATOM 5922 N N . ALA B 1 361 ? 15.258 -3.045 -14.375 1 98.56 361 ALA B N 1
ATOM 5923 C CA . ALA B 1 361 ? 16.391 -3.621 -13.648 1 98.56 361 ALA B CA 1
ATOM 5924 C C . ALA B 1 361 ? 16.25 -5.137 -13.531 1 98.56 361 ALA B C 1
ATOM 5926 O O . ALA B 1 361 ? 17.203 -5.871 -13.766 1 98.56 361 ALA B O 1
ATOM 5927 N N . ALA B 1 362 ? 15.102 -5.609 -13.156 1 98.56 362 ALA B N 1
ATOM 5928 C CA . ALA B 1 362 ? 14.844 -7.039 -13.016 1 98.56 362 ALA B CA 1
ATOM 5929 C C . ALA B 1 362 ? 15.039 -7.77 -14.336 1 98.56 362 ALA B C 1
ATOM 5931 O O . ALA B 1 362 ? 15.656 -8.844 -14.383 1 98.56 362 ALA B O 1
ATOM 5932 N N . ALA B 1 363 ? 14.477 -7.203 -15.375 1 97.38 363 ALA B N 1
ATOM 5933 C CA . ALA B 1 363 ? 14.594 -7.797 -16.703 1 97.38 363 ALA B CA 1
ATOM 5934 C C . ALA B 1 363 ? 16.062 -7.922 -17.125 1 97.38 363 ALA B C 1
ATOM 5936 O O . ALA B 1 363 ? 16.469 -8.953 -17.656 1 97.38 363 ALA B O 1
ATOM 5937 N N . SER B 1 364 ? 16.797 -6.883 -16.875 1 96.94 364 SER B N 1
ATOM 5938 C CA . SER B 1 364 ? 18.203 -6.887 -17.25 1 96.94 364 SER B CA 1
ATOM 5939 C C . SER B 1 364 ? 18.984 -7.941 -16.469 1 96.94 364 SER B C 1
ATOM 5941 O O . SER B 1 364 ? 19.953 -8.5 -16.969 1 96.94 364 SER B O 1
ATOM 5943 N N . ALA B 1 365 ? 18.578 -8.133 -15.234 1 96.94 365 ALA B N 1
ATOM 5944 C CA . ALA B 1 365 ? 19.25 -9.117 -14.391 1 96.94 365 ALA B CA 1
ATOM 5945 C C . ALA B 1 365 ? 18.797 -10.531 -14.742 1 96.94 365 ALA B C 1
ATOM 5947 O O . ALA B 1 365 ? 19.422 -11.516 -14.336 1 96.94 365 ALA B O 1
ATOM 5948 N N . GLY B 1 366 ? 17.656 -10.672 -15.445 1 95.69 366 GLY B N 1
ATOM 5949 C CA . GLY B 1 366 ? 17.141 -11.961 -15.875 1 95.69 366 GLY B CA 1
ATOM 5950 C C . GLY B 1 366 ? 16.562 -12.789 -14.734 1 95.69 366 GLY B C 1
ATOM 5951 O O . GLY B 1 366 ? 16.641 -14.016 -14.75 1 95.69 366 GLY B O 1
ATOM 5952 N N . ARG B 1 367 ? 16.109 -12.117 -13.68 1 97.12 367 ARG B N 1
ATOM 5953 C CA . ARG B 1 367 ? 15.578 -12.812 -12.516 1 97.12 367 ARG B CA 1
ATOM 5954 C C . ARG B 1 367 ? 14.055 -12.891 -12.562 1 97.12 367 ARG B C 1
ATOM 5956 O O . ARG B 1 367 ? 13.406 -12.039 -13.18 1 97.12 367 ARG B O 1
ATOM 5963 N N . LYS B 1 368 ? 13.453 -13.969 -12 1 97.12 368 LYS B N 1
ATOM 5964 C CA . LYS B 1 368 ? 12.016 -14.016 -11.727 1 97.12 368 LYS B CA 1
ATOM 5965 C C . LYS B 1 368 ? 11.672 -13.219 -10.469 1 97.12 368 LYS B C 1
ATOM 5967 O O . LYS B 1 368 ? 12.062 -13.594 -9.359 1 97.12 368 LYS B O 1
ATOM 5972 N N . VAL B 1 369 ? 10.93 -12.148 -10.695 1 98.44 369 VAL B N 1
ATOM 5973 C CA . VAL B 1 369 ? 10.68 -11.219 -9.602 1 98.44 369 VAL B CA 1
ATOM 5974 C C . VAL B 1 369 ? 9.18 -11.047 -9.398 1 98.44 369 VAL B C 1
ATOM 5976 O O . VAL B 1 369 ? 8.438 -10.844 -10.359 1 98.44 369 VAL B O 1
ATOM 5979 N N . ARG B 1 370 ? 8.719 -11.164 -8.148 1 98.19 370 ARG B N 1
ATOM 5980 C CA . ARG B 1 370 ? 7.332 -10.938 -7.77 1 98.19 370 ARG B CA 1
ATOM 5981 C C . ARG B 1 370 ? 7.211 -9.758 -6.816 1 98.19 370 ARG B C 1
ATOM 5983 O O . ARG B 1 370 ? 8.023 -9.602 -5.902 1 98.19 370 ARG B O 1
ATOM 5990 N N . ILE B 1 371 ? 6.242 -8.906 -7.066 1 98.69 371 ILE B N 1
ATOM 5991 C CA . ILE B 1 371 ? 5.906 -7.844 -6.125 1 98.69 371 ILE B CA 1
ATOM 5992 C C . ILE B 1 371 ? 5.004 -8.391 -5.023 1 98.69 371 ILE B C 1
ATOM 5994 O O . ILE B 1 371 ? 3.893 -8.852 -5.293 1 98.69 371 ILE B O 1
ATOM 5998 N N . LEU B 1 372 ? 5.52 -8.32 -3.822 1 98.56 372 LEU B N 1
ATOM 5999 C CA . LEU B 1 372 ? 4.773 -8.805 -2.668 1 98.56 372 LEU B CA 1
ATOM 6000 C C . LEU B 1 372 ? 3.979 -7.68 -2.021 1 98.56 372 LEU B C 1
ATOM 6002 O O . LEU B 1 372 ? 2.857 -7.891 -1.552 1 98.56 372 LEU B O 1
ATOM 6006 N N . HIS B 1 373 ? 4.617 -6.504 -1.925 1 98.44 373 HIS B N 1
ATOM 6007 C CA . HIS B 1 373 ? 4.004 -5.32 -1.336 1 98.44 373 HIS B CA 1
ATOM 6008 C C . HIS B 1 373 ? 4.32 -4.07 -2.152 1 98.44 373 HIS B C 1
ATOM 6010 O O . HIS B 1 373 ? 5.387 -3.977 -2.76 1 98.44 373 HIS B O 1
ATOM 6016 N N . GLN B 1 374 ? 3.391 -3.199 -2.211 1 97.81 374 GLN B N 1
ATOM 6017 C CA . GLN B 1 374 ? 3.568 -1.824 -2.666 1 97.81 374 GLN B CA 1
ATOM 6018 C C . GLN B 1 374 ? 3.393 -0.837 -1.515 1 97.81 374 GLN B C 1
ATOM 6020 O O . GLN B 1 374 ? 2.316 -0.752 -0.922 1 97.81 374 GLN B O 1
ATOM 6025 N N . LEU B 1 375 ? 4.453 -0.128 -1.266 1 97.88 375 LEU B N 1
ATOM 6026 C CA . LEU B 1 375 ? 4.523 0.606 -0.007 1 97.88 375 LEU B CA 1
ATOM 6027 C C . LEU B 1 375 ? 4.461 2.111 -0.251 1 97.88 375 LEU B C 1
ATOM 6029 O O . LEU B 1 375 ? 4.754 2.578 -1.354 1 97.88 375 LEU B O 1
ATOM 6033 N N . THR B 1 376 ? 4.031 2.822 0.758 1 96.69 376 THR B N 1
ATOM 6034 C CA . THR B 1 376 ? 3.891 4.273 0.727 1 96.69 376 THR B CA 1
ATOM 6035 C C . THR B 1 376 ? 4.184 4.875 2.1 1 96.69 376 THR B C 1
ATOM 6037 O O . THR B 1 376 ? 4.68 4.184 2.992 1 96.69 376 THR B O 1
ATOM 6040 N N . GLN B 1 377 ? 3.996 6.203 2.197 1 97.94 377 GLN B N 1
ATOM 6041 C CA . GLN B 1 377 ? 4.164 6.914 3.459 1 97.94 377 GLN B CA 1
ATOM 6042 C C . GLN B 1 377 ? 3.109 6.488 4.477 1 97.94 377 GLN B C 1
ATOM 6044 O O . GLN B 1 377 ? 2.02 6.051 4.102 1 97.94 377 GLN B O 1
ATOM 6049 N N . PRO B 1 378 ? 3.453 6.527 5.785 1 98 378 PRO B N 1
ATOM 6050 C CA . PRO B 1 378 ? 2.553 6.027 6.824 1 98 378 PRO B CA 1
ATOM 6051 C C . PRO B 1 378 ? 1.409 6.996 7.129 1 98 378 PRO B C 1
ATOM 6053 O O . PRO B 1 378 ? 1.382 8.109 6.602 1 98 378 PRO B O 1
ATOM 6056 N N . ALA B 1 379 ? 0.528 6.602 8.039 1 98.31 379 ALA B N 1
ATOM 6057 C CA . ALA B 1 379 ? -0.739 7.285 8.289 1 98.31 379 ALA B CA 1
ATOM 6058 C C . ALA B 1 379 ? -0.511 8.633 8.953 1 98.31 379 ALA B C 1
ATOM 6060 O O . ALA B 1 379 ? -1.383 9.508 8.922 1 98.31 379 ALA B O 1
ATOM 6061 N N . ASP B 1 380 ? 0.634 8.805 9.641 1 98.56 380 ASP B N 1
ATOM 6062 C CA . ASP B 1 380 ? 0.887 10.117 10.227 1 98.56 380 ASP B CA 1
ATOM 6063 C C . ASP B 1 380 ? 1.552 11.047 9.219 1 98.56 380 ASP B C 1
ATOM 6065 O O . ASP B 1 380 ? 1.914 12.18 9.555 1 98.56 380 ASP B O 1
ATOM 6069 N N . HIS B 1 381 ? 1.796 10.602 8.039 1 98.5 381 HIS B N 1
ATOM 6070 C CA . HIS B 1 381 ? 2.068 11.406 6.859 1 98.5 381 HIS B CA 1
ATOM 6071 C C . HIS B 1 381 ? 0.903 11.352 5.875 1 98.5 381 HIS B C 1
ATOM 6073 O O . HIS B 1 381 ? 1.08 10.977 4.715 1 98.5 381 HIS B O 1
ATOM 6079 N N . PRO B 1 382 ? -0.244 11.766 6.363 1 98.5 382 PRO B N 1
ATOM 6080 C CA . PRO B 1 382 ? -1.45 11.594 5.551 1 98.5 382 PRO B CA 1
ATOM 6081 C C . PRO B 1 382 ? -1.415 12.398 4.258 1 98.5 382 PRO B C 1
ATOM 6083 O O . PRO B 1 382 ? -0.761 13.445 4.195 1 98.5 382 PRO B O 1
ATOM 6086 N N . ILE B 1 383 ? -2.082 11.93 3.262 1 98.12 383 ILE B N 1
ATOM 6087 C CA . ILE B 1 383 ? -2.209 12.633 1.992 1 98.12 383 ILE B CA 1
ATOM 6088 C C . ILE B 1 383 ? -3.578 13.305 1.909 1 98.12 383 ILE B C 1
ATOM 6090 O O . ILE B 1 383 ? -4.609 12.641 2.021 1 98.12 383 ILE B O 1
ATOM 6094 N N . ASN B 1 384 ? -3.553 14.633 1.804 1 98.31 384 ASN B N 1
ATOM 6095 C CA . ASN B 1 384 ? -4.797 15.32 1.473 1 98.31 384 ASN B CA 1
ATOM 6096 C C . ASN B 1 384 ? -5.379 14.828 0.153 1 98.31 384 ASN B C 1
ATOM 6098 O O . ASN B 1 384 ? -4.73 14.914 -0.891 1 98.31 384 ASN B O 1
ATOM 6102 N N . ILE B 1 385 ? -6.605 14.281 0.203 1 98.19 385 ILE B N 1
ATOM 6103 C CA . ILE B 1 385 ? -7.18 13.656 -0.983 1 98.19 385 ILE B CA 1
ATOM 6104 C C . ILE B 1 385 ? -7.277 14.68 -2.109 1 98.19 385 ILE B C 1
ATOM 6106 O O . ILE B 1 385 ? -7.312 14.32 -3.287 1 98.19 385 ILE B O 1
ATOM 6110 N N . TYR B 1 386 ? -7.258 15.992 -1.789 1 98 386 TYR B N 1
ATOM 6111 C CA . TYR B 1 386 ? -7.379 17.062 -2.762 1 98 386 TYR B CA 1
ATOM 6112 C C . TYR B 1 386 ? -6.008 17.562 -3.201 1 98 386 TYR B C 1
ATOM 6114 O O . TYR B 1 386 ? -5.906 18.531 -3.959 1 98 386 TYR B O 1
ATOM 6122 N N . HIS B 1 387 ? -4.996 16.984 -2.666 1 96.94 387 HIS B N 1
ATOM 6123 C CA . HIS B 1 387 ? -3.615 17.359 -2.951 1 96.94 387 HIS B CA 1
ATOM 6124 C C . HIS B 1 387 ? -2.754 16.125 -3.221 1 96.94 387 HIS B C 1
ATOM 6126 O O . HIS B 1 387 ? -1.861 15.805 -2.434 1 96.94 387 HIS B O 1
ATOM 6132 N N . PRO B 1 388 ? -2.924 15.484 -4.352 1 93.81 388 PRO B N 1
ATOM 6133 C CA . PRO B 1 388 ? -2.203 14.242 -4.664 1 93.81 388 PRO B CA 1
ATOM 6134 C C . PRO B 1 388 ? -0.687 14.43 -4.672 1 93.81 388 PRO B C 1
ATOM 6136 O O . PRO B 1 388 ? 0.059 13.469 -4.484 1 93.81 388 PRO B O 1
ATOM 6139 N N . GLU B 1 389 ? -0.219 15.664 -4.809 1 92.44 389 GLU B N 1
ATOM 6140 C CA . GLU B 1 389 ? 1.209 15.969 -4.809 1 92.44 389 GLU B CA 1
ATOM 6141 C C . GLU B 1 389 ? 1.844 15.641 -3.463 1 92.44 389 GLU B C 1
ATOM 6143 O O . GLU B 1 389 ? 3.07 15.586 -3.344 1 92.44 389 GLU B O 1
ATOM 6148 N N . GLY B 1 390 ? 0.998 15.461 -2.463 1 94.38 390 GLY B N 1
ATOM 6149 C CA . GLY B 1 390 ? 1.501 15.133 -1.139 1 94.38 390 GLY B CA 1
ATOM 6150 C C . GLY B 1 390 ? 2.031 13.711 -1.036 1 94.38 390 GLY B C 1
ATOM 6151 O O . GLY B 1 390 ? 2.668 13.352 -0.043 1 94.38 390 GLY B O 1
ATOM 6152 N N . GLU B 1 391 ? 1.764 12.859 -2.031 1 94.69 391 GLU B N 1
ATOM 6153 C CA . GLU B 1 391 ? 2.336 11.516 -2.098 1 94.69 391 GLU B CA 1
ATOM 6154 C C . GLU B 1 391 ? 3.787 11.562 -2.562 1 94.69 391 GLU B C 1
ATOM 6156 O O . GLU B 1 391 ? 4.086 12.078 -3.641 1 94.69 391 GLU B O 1
ATOM 6161 N N . TYR B 1 392 ? 4.699 11 -1.759 1 94.94 392 TYR B N 1
ATOM 6162 C CA . TYR B 1 392 ? 6.098 11.18 -2.139 1 94.94 392 TYR B CA 1
ATOM 6163 C C . TYR B 1 392 ? 6.879 9.883 -1.964 1 94.94 392 TYR B C 1
ATOM 6165 O O . TYR B 1 392 ? 7.871 9.656 -2.662 1 94.94 392 TYR B O 1
ATOM 6173 N N . LEU B 1 393 ? 6.531 9.086 -1.026 1 97.19 393 LEU B N 1
ATOM 6174 C CA . LEU B 1 393 ? 7.285 7.871 -0.729 1 97.19 393 LEU B CA 1
ATOM 6175 C C . LEU B 1 393 ? 6.707 6.672 -1.472 1 97.19 393 LEU B C 1
ATOM 6177 O O . LEU B 1 393 ? 5.512 6.395 -1.374 1 97.19 393 LEU B O 1
ATOM 6181 N N . LYS B 1 394 ? 7.512 6.047 -2.273 1 96.62 394 LYS B N 1
ATOM 6182 C CA . LYS B 1 394 ? 7.168 4.801 -2.953 1 96.62 394 LYS B CA 1
ATOM 6183 C C . LYS B 1 394 ? 8.102 3.672 -2.533 1 96.62 394 LYS B C 1
ATOM 6185 O O . LYS B 1 394 ? 9.305 3.885 -2.359 1 96.62 394 LYS B O 1
ATOM 6190 N N . GLY B 1 395 ? 7.555 2.504 -2.359 1 98.25 395 GLY B N 1
ATOM 6191 C CA . GLY B 1 395 ? 8.367 1.34 -2.045 1 98.25 395 GLY B CA 1
ATOM 6192 C C . GLY B 1 395 ? 7.82 0.053 -2.635 1 98.25 395 GLY B C 1
ATOM 6193 O O . GLY B 1 395 ? 6.613 -0.072 -2.855 1 98.25 395 GLY B O 1
ATOM 6194 N N . LEU B 1 396 ? 8.656 -0.865 -2.928 1 98.75 396 LEU B N 1
ATOM 6195 C CA . LEU B 1 396 ? 8.305 -2.219 -3.348 1 98.75 396 LEU B CA 1
ATOM 6196 C C . LEU B 1 396 ? 9.031 -3.256 -2.496 1 98.75 396 LEU B C 1
ATOM 6198 O O . LEU B 1 396 ? 10.203 -3.082 -2.16 1 98.75 396 LEU B O 1
ATOM 6202 N N . VAL B 1 397 ? 8.328 -4.254 -2.094 1 98.88 397 VAL B N 1
ATOM 6203 C CA . VAL B 1 397 ? 8.93 -5.469 -1.558 1 98.88 397 VAL B CA 1
ATOM 6204 C C . VAL B 1 397 ? 8.875 -6.578 -2.604 1 98.88 397 VAL B C 1
ATOM 6206 O O . VAL B 1 397 ? 7.793 -6.945 -3.068 1 98.88 397 VAL B O 1
ATOM 6209 N N . LEU B 1 398 ? 10.008 -7.094 -2.92 1 98.88 398 LEU B N 1
ATOM 6210 C CA . LEU B 1 398 ? 10.117 -7.996 -4.062 1 98.88 398 LEU B CA 1
ATOM 6211 C C . LEU B 1 398 ? 10.711 -9.336 -3.646 1 98.88 398 LEU B C 1
ATOM 6213 O O . LEU B 1 398 ? 11.695 -9.375 -2.904 1 98.88 398 LEU B O 1
ATOM 6217 N N . TYR B 1 399 ? 10.078 -10.398 -4.02 1 98.75 399 TYR B N 1
ATOM 6218 C CA . TYR B 1 399 ? 10.648 -11.734 -3.916 1 98.75 399 TYR B CA 1
ATOM 6219 C C . TYR B 1 399 ? 11.422 -12.094 -5.176 1 98.75 399 TYR B C 1
ATOM 6221 O O . TYR B 1 399 ? 10.883 -12.039 -6.285 1 98.75 399 TYR B O 1
ATOM 6229 N N . VAL B 1 400 ? 12.68 -12.43 -5.027 1 98.44 400 VAL B N 1
ATOM 6230 C CA . VAL B 1 400 ? 13.562 -12.625 -6.172 1 98.44 400 VAL B CA 1
ATOM 6231 C C . VAL B 1 400 ? 13.977 -14.094 -6.266 1 98.44 400 VAL B C 1
ATOM 6233 O O . VAL B 1 400 ? 14.695 -14.602 -5.406 1 98.44 400 VAL B O 1
ATOM 6236 N N . GLU B 1 401 ? 13.508 -14.711 -7.324 1 95.62 401 GLU B N 1
ATOM 6237 C CA . GLU B 1 401 ? 13.828 -16.109 -7.555 1 95.62 401 GLU B CA 1
ATOM 6238 C C . GLU B 1 401 ? 14.914 -16.266 -8.617 1 95.62 401 GLU B C 1
ATOM 6240 O O . GLU B 1 401 ? 14.938 -15.523 -9.602 1 95.62 401 GLU B O 1
#

Radius of gyration: 27.9 Å; Cα contacts (8 Å, |Δi|>4): 1876; chains: 2; bounding box: 63×86×67 Å

Organism: Porphyromonas gingivalis (strain ATCC BAA-308 / W83) (NCBI:txid242619)

pLDDT: mean 95.17, std 6.58, range [39.31, 98.94]

Foldseek 3Di:
DDDAKEWEFDAPQCVLLVLVFQFRFPVGTDDIGPPDDFLGKYWYAYNVRHTQAIFTAHPDGGGTGGLTRDRPDDPALVSLLVLLLQLVVLCVVVVQCACDDLQFHHQWFWSDQAVQSSNHQWTWITFFQEIEIEGLGPNCVVCVLSNVVSNCVNNVRRHQWYWYDYPVRYDPPNPDPDDTGTSGDDDDFDWGDQGNATATFDCPPDPDRRDDNQCSVVLLVLLCVQAAWAEEEEQQQLNSNVVSSVVSHHQAYEYEALDPVSQVNNVVSCCRGPNPDPRYDYYNDDRLVCLQPDAAQNTQEYEADDAAQDQDLVCQVVSLVVLLSNLLSCLLRHHQQGKYKHKHQHLNQDQVSSVVSNVNSNVVSVWDKDWPDWDFTDVSQGDDPSHNSSTGMIITIMGTD/DDDAKEWEFDAPQCVLLVLVFQFRFPVGTDDIGPPDDFLGKYWYAYNVRHTQAIFTAHPDGGGTGGLTRDRPDDPALVSLLVLLLQLVVLCVVVVQCACDDLQFHHQWFKSDQAVQSSNHQWTWITFFQEIEIEGLGPNCVVCVLSNVVSNCVNNVRRHQWYWYDYPVRYDPPNPDPDDTGISGDDDDFDWGDQGNATATFDCPPDPDRRDDNQCSVVLLVLLCVQAAWAEEEEQQQLNSNVVSSVVSHHQAYEYEALDPVSQVNNVVSCCRGPNPDPRYDYYNDDRLVCLQPDAAQNTQEYEADDAAQDQDQVCQVVSLVVLLSNLLSCLLRHHQQGKYKHKHQHLNQDQVSSVVSNVNSNVVSVWDKDWPDWDFTDVSQGDDPSHNSSTGMIITIMGTD